Protein AF-0000000079484636 (afdb_homodimer)

Radius of gyration: 36.89 Å; Cα contacts (8 Å, |Δi|>4): 1112; chains: 2; bounding box: 140×93×103 Å

Secondary structure (DSSP, 8-state):
--GGGGSGGGS---HHHHHHHHHHHHHHHHHHHHHHHHHHHSTTGGGSS-----SS----SS---BPPP--EEEE--TTSSHHHHHHHHHHHHHHTT--B---SSTTEESSSSPP-GGGS-GGG--TT--SEE-SEE---HHHHHHHS-TTPEEEEEE--HHHHHHHHHHHTTHHHHHTS-HHHHHT-HHHHHHHHHS-BTTTB-SSHHHHHTT--GGG--HHHHHHHHHHHHHH-SEEEEGGGHHHHHHHHHHHHT--GGGG--PPTT-BSS--PPPHHHHHHHHHHTHHHHHHHHHHHHHHHHHHHHH-HHHHHHHHHHHHHHHHHHHHHHEEEEE--SSTTT--S-TTB-EEEEPGGGSPPHHHHGGGS-----------------------------------------THHHHHHHHHHHHHHHHHHHH--HHHHHHHHHHHHHHHHHHHHH-/--GGGGSGGGS-S-HHHHHHHHHHHHHHHHHHHHHHHHHHH---GGGSS-----SS----SS---BPPP--EEEE--TTSSHHHHHHHHHHHHHHTT--B---SSTTEESSSSPP-GGGS-GGG--TT---EE-SEE---HHHHHHHS-TTPEEEEEE--HHHHHHHHHHHTTHHHHHSS-HHHHHT-HHHHHHHHHS-BTTTB-SSHHHHHTT--GGG--HHHHHHHHHHHHHH-SEEEEGGGHHHHHHHHHHHHT--GGGG----TT-BSS--PPPHHHHHHHHHHTHHHHHHHHHHHHHHHHHHHHH-HHHHHHHHHHHHHHHHHHHHHHEEEEE--SSTTT--S-TTB-EEEEPGGGSPPHHHHHTTTT----------------------------------------THHHHHHHHHHHHHHHHHHHH--HHHHHHHHHHHHHHHHHHHHH-

InterPro domains:
  IPR009729 Galactose-3-O-sulfotransferase [PF06990] (18-336)
  IPR009729 Galactose-3-O-sulfotransferase [PTHR14647] (34-389)
  IPR027417 P-loop containing nucleoside triphosphate hydrolase [G3DSA:3.40.50.300] (69-324)
  IPR027417 P-loop containing nucleoside triphosphate hydrolase [SSF52540] (65-221)

Sequence (916 aa):
MSPFMLKTLLCRWNVTTLAVLACLVLISVLHLQQMHYASYLAKPIWYQQQKWDINRTTFRSGEQCCQPVNNIFLLKTHKCASSTIQNIIMRYGDRRNLSFVLPKEGNYLGHPKLFSKTLLPVELVPAFGFNVLAHHTRFDASAIKEVMPPDTAFITILRDPAELFNSMYAYFGLQNYTGATLQQFANDPDRQSFLQSNRYEQRFGPNQMFFDLGYDASRMNESAITEAIERVDREFDLVLITEYFNESLVLLKNLFCWDSQDIMYFKHNKRKADDRISRDVRKRLLRYNSADARLYAHFKAKLQTLIDAFGRDRMQEEVANLRLWKRLIYAHCVERMGESKQPETRAYSKHVFSIVLRPDVQLSAATAAAVTSTTQTQPTSRRNGSPNDKKAMTMITSATTKTTTTTTTTTTTTTRTTTTSTQAEENRLCADMARAELPYTERLRAKQRFLARSAQMLMSPFMLKTLLCRWNVTTLAVLACLVLISVLHLQQMHYASYLAKPIWYQQQKWDINRTTFRSGEQCCQPVNNIFLLKTHKCASSTIQNIIMRYGDRRNLSFVLPKEGNYLGHPKLFSKTLLPVELVPAFGFNVLAHHTRFDASAIKEVMPPDTAFITILRDPAELFNSMYAYFGLQNYTGATLQQFANDPDRQSFLQSNRYEQRFGPNQMFFDLGYDASRMNESAITEAIERVDREFDLVLITEYFNESLVLLKNLFCWDSQDIMYFKHNKRKADDRISRDVRKRLLRYNSADARLYAHFKAKLQTLIDAFGRDRMQEEVANLRLWKRLIYAHCVERMGESKQPETRAYSKHVFSIVLRPDVQLSAATAAAVTSTTQTQPTSRRNGSPNDKKAMTMITSATTKTTTTTTTTTTTTTRTTTTSTQAEENRLCADMARAELPYTERLRAKQRFLARSAQML

Nearest PDB structures (foldseek):
  2gwh-assembly1_B  TM=4.441E-01  e=2.447E-02  Homo sapiens
  2gwh-assembly1_A  TM=3.587E-01  e=4.948E-02  Homo sapiens
  8wdf-assembly1_A  TM=1.737E-01  e=1.764E+00  Pseudomonas aeruginosa PAO1
  2gwh-assembly1_B  TM=4.457E-01  e=3.271E-02  Homo sapiens
  2gwh-assembly1_A  TM=3.624E-01  e=7.001E-02  Homo sapiens

Structure (mmCIF, N/CA/C/O backbone):
data_AF-0000000079484636-model_v1
#
loop_
_entity.id
_entity.type
_entity.pdbx_description
1 polymer 'Galactosylceramide sulfotransferase'
#
loop_
_atom_site.group_PDB
_atom_site.id
_atom_site.type_symbol
_atom_site.label_atom_id
_atom_site.label_alt_id
_atom_site.label_comp_id
_atom_site.label_asym_id
_atom_site.label_entity_id
_atom_site.label_seq_id
_atom_site.pdbx_PDB_ins_code
_atom_site.Cartn_x
_atom_site.Cartn_y
_atom_site.Cartn_z
_atom_site.occupancy
_atom_site.B_iso_or_equiv
_atom_site.auth_seq_id
_atom_site.auth_comp_id
_atom_site.auth_asym_id
_atom_site.auth_atom_id
_atom_site.pdbx_PDB_model_num
ATOM 1 N N . MET A 1 1 ? 73.5 19.391 -1.174 1 26.38 1 MET A N 1
ATOM 2 C CA . MET A 1 1 ? 73.188 20.516 -2.064 1 26.38 1 MET A CA 1
ATOM 3 C C . MET A 1 1 ? 72.875 21.766 -1.266 1 26.38 1 MET A C 1
ATOM 5 O O . MET A 1 1 ? 72.062 21.734 -0.366 1 26.38 1 MET A O 1
ATOM 9 N N . SER A 1 2 ? 73.75 22.859 -1.207 1 36.03 2 SER A N 1
ATOM 10 C CA . SER A 1 2 ? 74 23.859 -0.187 1 36.03 2 SER A CA 1
ATOM 11 C C . SER A 1 2 ? 72.938 24.938 -0.161 1 36.03 2 SER A C 1
ATOM 13 O O . SER A 1 2 ? 72.312 25.203 -1.175 1 36.03 2 SER A O 1
ATOM 15 N N . PRO A 1 3 ? 72.375 25.469 0.99 1 41.78 3 PRO A N 1
ATOM 16 C CA . PRO A 1 3 ? 71.25 26.359 1.354 1 41.78 3 PRO A CA 1
ATOM 17 C C . PRO A 1 3 ? 71.312 27.703 0.619 1 41.78 3 PRO A C 1
ATOM 19 O O . PRO A 1 3 ? 70.438 28.516 0.757 1 41.78 3 PRO A O 1
ATOM 22 N N . PHE A 1 4 ? 72.5 28.141 -0.008 1 39.59 4 PHE A N 1
ATOM 23 C CA . PHE A 1 4 ? 72.812 29.5 -0.436 1 39.59 4 PHE A CA 1
ATOM 24 C C . PHE A 1 4 ? 72 29.859 -1.702 1 39.59 4 PHE A C 1
ATOM 26 O O . PHE A 1 4 ? 71.812 31.031 -2.01 1 39.59 4 PHE A O 1
ATOM 33 N N . MET A 1 5 ? 71.688 28.891 -2.664 1 33.34 5 MET A N 1
ATOM 34 C CA . MET A 1 5 ? 71.25 29.234 -4.031 1 33.34 5 MET A CA 1
ATOM 35 C C . MET A 1 5 ? 69.812 29.703 -4.078 1 33.34 5 MET A C 1
ATOM 37 O O . MET A 1 5 ? 69.312 29.984 -5.152 1 33.34 5 MET A O 1
ATOM 41 N N . LEU A 1 6 ? 68.938 29.453 -3.002 1 31.83 6 LEU A N 1
ATOM 42 C CA . LEU A 1 6 ? 67.5 29.625 -3.09 1 31.83 6 LEU A CA 1
ATOM 43 C C . LEU A 1 6 ? 67.125 31.094 -2.986 1 31.83 6 LEU A C 1
ATOM 45 O O . LEU A 1 6 ? 66.062 31.5 -3.492 1 31.83 6 LEU A O 1
ATOM 49 N N . LYS A 1 7 ? 67.938 31.969 -2.398 1 38.72 7 LYS A N 1
ATOM 50 C CA . LYS A 1 7 ? 67.625 33.344 -2.035 1 38.72 7 LYS A CA 1
ATOM 51 C C . LYS A 1 7 ? 67.5 34.219 -3.271 1 38.72 7 LYS A C 1
ATOM 53 O O . LYS A 1 7 ? 66.688 35.188 -3.295 1 38.72 7 LYS A O 1
ATOM 58 N N . THR A 1 8 ? 68.438 34 -4.254 1 35.09 8 THR A N 1
ATOM 59 C CA . THR A 1 8 ? 68.562 35.062 -5.266 1 35.09 8 THR A CA 1
ATOM 60 C C . THR A 1 8 ? 67.375 35.094 -6.207 1 35.09 8 THR A C 1
ATOM 62 O O . THR A 1 8 ? 67.188 36.062 -6.945 1 35.09 8 THR A O 1
ATOM 65 N N . LEU A 1 9 ? 66.688 33.938 -6.434 1 32.28 9 LEU A N 1
ATOM 66 C CA . LEU A 1 9 ? 65.75 33.938 -7.512 1 32.28 9 LEU A CA 1
ATOM 67 C C . LEU A 1 9 ? 64.5 34.688 -7.098 1 32.28 9 LEU A C 1
ATOM 69 O O . LEU A 1 9 ? 63.625 35 -7.941 1 32.28 9 LEU A O 1
ATOM 73 N N . LEU A 1 10 ? 64.25 34.938 -5.766 1 35.38 10 LEU A N 1
ATOM 74 C CA . LEU A 1 10 ? 63 35.5 -5.309 1 35.38 10 LEU A CA 1
ATOM 75 C C . LEU A 1 10 ? 62.938 37 -5.566 1 35.38 10 LEU A C 1
ATOM 77 O O . LEU A 1 10 ? 61.969 37.688 -5.246 1 35.38 10 LEU A O 1
ATOM 81 N N . CYS A 1 11 ? 64.125 37.625 -5.766 1 35.84 11 CYS A N 1
ATOM 82 C CA . CYS A 1 11 ? 64.188 39.062 -5.695 1 35.84 11 CYS A CA 1
ATOM 83 C C . CYS A 1 11 ? 63.312 39.688 -6.793 1 35.84 11 CYS A C 1
ATOM 85 O O . CYS A 1 11 ? 62.938 40.875 -6.703 1 35.84 11 CYS A O 1
ATOM 87 N N . ARG A 1 12 ? 63.562 39.281 -8.086 1 37.47 12 ARG A N 1
ATOM 88 C CA . ARG A 1 12 ? 63.219 40.25 -9.109 1 37.47 12 ARG A CA 1
ATOM 89 C C . ARG A 1 12 ? 61.688 40.281 -9.336 1 37.47 12 ARG A C 1
ATOM 91 O O . ARG A 1 12 ? 61.219 40.875 -10.312 1 37.47 12 ARG A O 1
ATOM 98 N N . TRP A 1 13 ? 60.938 39.375 -8.703 1 39.25 13 TRP A N 1
ATOM 99 C CA . TRP A 1 13 ? 59.562 39.406 -9.195 1 39.25 13 TRP A CA 1
ATOM 100 C C . TRP A 1 13 ? 58.844 40.688 -8.742 1 39.25 13 TRP A C 1
ATOM 102 O O . TRP A 1 13 ? 58.906 41.031 -7.559 1 39.25 13 TRP A O 1
ATOM 112 N N . ASN A 1 14 ? 58.875 41.719 -9.695 1 42.75 14 ASN A N 1
ATOM 113 C CA . ASN A 1 14 ? 58.312 43.062 -9.516 1 42.75 14 ASN A CA 1
ATOM 114 C C . ASN A 1 14 ? 56.875 42.969 -8.992 1 42.75 14 ASN A C 1
ATOM 116 O O . ASN A 1 14 ? 56.188 42 -9.234 1 42.75 14 ASN A O 1
ATOM 120 N N . VAL A 1 15 ? 56.625 43.781 -7.965 1 52.28 15 VAL A N 1
ATOM 121 C CA . VAL A 1 15 ? 55.406 43.938 -7.168 1 52.28 15 VAL A CA 1
ATOM 122 C C . VAL A 1 15 ? 54.188 44.062 -8.086 1 52.28 15 VAL A C 1
ATOM 124 O O . VAL A 1 15 ? 53.125 43.531 -7.777 1 52.28 15 VAL A O 1
ATOM 127 N N . THR A 1 16 ? 54.5 44.625 -9.281 1 55.19 16 THR A N 1
ATOM 128 C CA . THR A 1 16 ? 53.375 44.875 -10.18 1 55.19 16 THR A CA 1
ATOM 129 C C . THR A 1 16 ? 52.906 43.594 -10.844 1 55.19 16 THR A C 1
ATOM 131 O O . THR A 1 16 ? 51.688 43.375 -11.023 1 55.19 16 THR A O 1
ATOM 134 N N . THR A 1 17 ? 53.938 42.75 -11.227 1 53.06 17 THR A N 1
ATOM 135 C CA . THR A 1 17 ? 53.594 41.469 -11.844 1 53.06 17 THR A CA 1
ATOM 136 C C . THR A 1 17 ? 52.906 40.562 -10.844 1 53.06 17 THR A C 1
ATOM 138 O O . THR A 1 17 ? 51.969 39.812 -11.203 1 53.06 17 THR A O 1
ATOM 141 N N . LEU A 1 18 ? 53.312 40.719 -9.586 1 53.97 18 LEU A N 1
ATOM 142 C CA . LEU A 1 18 ? 52.656 39.906 -8.562 1 53.97 18 LEU A CA 1
ATOM 143 C C . LEU A 1 18 ? 51.219 40.406 -8.328 1 53.97 18 LEU A C 1
ATOM 145 O O . LEU A 1 18 ? 50.312 39.594 -8.109 1 53.97 18 LEU A O 1
ATOM 149 N N . ALA A 1 19 ? 51.031 41.719 -8.516 1 58.78 19 ALA A N 1
ATOM 150 C CA . ALA A 1 19 ? 49.688 42.25 -8.328 1 58.78 19 ALA A CA 1
ATOM 151 C C . ALA A 1 19 ? 48.781 41.875 -9.477 1 58.78 19 ALA A C 1
ATOM 153 O O . ALA A 1 19 ? 47.625 41.5 -9.25 1 58.78 19 ALA A O 1
ATOM 154 N N . VAL A 1 20 ? 49.312 41.781 -10.68 1 58.03 20 VAL A N 1
ATOM 155 C CA . VAL A 1 20 ? 48.5 41.375 -11.836 1 58.03 20 VAL A CA 1
ATOM 156 C C . VAL A 1 20 ? 48.219 39.875 -11.75 1 58.03 20 VAL A C 1
ATOM 158 O O . VAL A 1 20 ? 47.062 39.469 -12.016 1 58.03 20 VAL A O 1
ATOM 161 N N . LEU A 1 21 ? 49.219 39.156 -11.242 1 55.84 21 LEU A N 1
ATOM 162 C CA . LEU A 1 21 ? 48.969 37.719 -11.102 1 55.84 21 LEU A CA 1
ATOM 163 C C . LEU A 1 21 ? 47.969 37.438 -9.992 1 55.84 21 LEU A C 1
ATOM 165 O O . LEU A 1 21 ? 47.094 36.594 -10.141 1 55.84 21 LEU A O 1
ATOM 169 N N . ALA A 1 22 ? 48.062 38.312 -8.938 1 57.66 22 ALA A N 1
ATOM 170 C CA . ALA A 1 22 ? 47.094 38.156 -7.863 1 57.66 22 ALA A CA 1
ATOM 171 C C . ALA A 1 22 ? 45.688 38.531 -8.344 1 57.66 22 ALA A C 1
ATOM 173 O O . ALA A 1 22 ? 44.719 37.875 -8.023 1 57.66 22 ALA A O 1
ATOM 174 N N . CYS A 1 23 ? 45.625 39.531 -9.219 1 58.97 23 CYS A N 1
ATOM 175 C CA . CYS A 1 23 ? 44.312 39.938 -9.766 1 58.97 23 CYS A CA 1
ATOM 176 C C . CYS A 1 23 ? 43.812 38.906 -10.742 1 58.97 23 CYS A C 1
ATOM 178 O O . CYS A 1 23 ? 42.594 38.594 -10.75 1 58.97 23 CYS A O 1
ATOM 180 N N . LEU A 1 24 ? 44.688 38.281 -11.5 1 55.72 24 LEU A N 1
ATOM 181 C CA . LEU A 1 24 ? 44.219 37.219 -12.422 1 55.72 24 LEU A CA 1
ATOM 182 C C . LEU A 1 24 ? 43.812 35.969 -11.656 1 55.72 24 LEU A C 1
ATOM 184 O O . LEU A 1 24 ? 42.844 35.312 -12.023 1 55.72 24 LEU A O 1
ATOM 188 N N . VAL A 1 25 ? 44.531 35.719 -10.555 1 55.81 25 VAL A N 1
ATOM 189 C CA . VAL A 1 25 ? 44.094 34.562 -9.734 1 55.81 25 VAL A CA 1
ATOM 190 C C . VAL A 1 25 ? 42.781 34.906 -9.047 1 55.81 25 VAL A C 1
ATOM 192 O O . VAL A 1 25 ? 41.875 34.062 -8.992 1 55.81 25 VAL A O 1
ATOM 195 N N . LEU A 1 26 ? 42.625 36.188 -8.664 1 55.22 26 LEU A N 1
ATOM 196 C CA . LEU A 1 26 ? 41.344 36.562 -8.047 1 55.22 26 LEU A CA 1
ATOM 197 C C . LEU A 1 26 ? 40.219 36.531 -9.062 1 55.22 26 LEU A C 1
ATOM 199 O O . LEU A 1 26 ? 39.125 36.031 -8.758 1 55.22 26 LEU A O 1
ATOM 203 N N . ILE A 1 27 ? 40.469 36.938 -10.305 1 53.12 27 ILE A N 1
ATOM 204 C CA . ILE A 1 27 ? 39.438 36.875 -11.344 1 53.12 27 ILE A CA 1
ATOM 205 C C . ILE A 1 27 ? 39.156 35.406 -11.695 1 53.12 27 ILE A C 1
ATOM 207 O O . ILE A 1 27 ? 38 35 -11.867 1 53.12 27 ILE A O 1
ATOM 211 N N . SER A 1 28 ? 40.188 34.562 -11.742 1 50.97 28 SER A N 1
ATOM 212 C CA . SER A 1 28 ? 39.969 33.125 -12.016 1 50.97 28 SER A CA 1
ATOM 213 C C . SER A 1 28 ? 39.25 32.469 -10.867 1 50.97 28 SER A C 1
ATOM 215 O O . SER A 1 28 ? 38.375 31.609 -11.086 1 50.97 28 SER A O 1
ATOM 217 N N . VAL A 1 29 ? 39.562 32.812 -9.648 1 50.16 29 VAL A N 1
ATOM 218 C CA . VAL A 1 29 ? 38.844 32.25 -8.516 1 50.16 29 VAL A CA 1
ATOM 219 C C . VAL A 1 29 ? 37.406 32.781 -8.5 1 50.16 29 VAL A C 1
ATOM 221 O O . VAL A 1 29 ? 36.469 32.031 -8.258 1 50.16 29 VAL A O 1
ATOM 224 N N . LEU A 1 30 ? 37.219 34.062 -8.883 1 48.72 30 LEU A N 1
ATOM 225 C CA . LEU A 1 30 ? 35.875 34.594 -8.977 1 48.72 30 LEU A CA 1
ATOM 226 C C . LEU A 1 30 ? 35.125 33.969 -10.148 1 48.72 30 LEU A C 1
ATOM 228 O O . LEU A 1 30 ? 33.938 33.688 -10.055 1 48.72 30 LEU A O 1
ATOM 232 N N . HIS A 1 31 ? 35.781 33.75 -11.289 1 46.56 31 HIS A N 1
ATOM 233 C CA . HIS A 1 31 ? 35.156 33.062 -12.406 1 46.56 31 HIS A CA 1
ATOM 234 C C . HIS A 1 31 ? 34.906 31.594 -12.07 1 46.56 31 HIS A C 1
ATOM 236 O O . HIS A 1 31 ? 33.844 31.031 -12.438 1 46.56 31 HIS A O 1
ATOM 242 N N . LEU A 1 32 ? 35.844 30.891 -11.469 1 43.22 32 LEU A N 1
ATOM 243 C CA . LEU A 1 32 ? 35.594 29.516 -11.031 1 43.22 32 LEU A CA 1
ATOM 244 C C . LEU A 1 32 ? 34.5 29.484 -9.969 1 43.22 32 LEU A C 1
ATOM 246 O O . LEU A 1 32 ? 33.656 28.594 -9.953 1 43.22 32 LEU A O 1
ATOM 250 N N . GLN A 1 33 ? 34.438 30.469 -9.039 1 38.97 33 GLN A N 1
ATOM 251 C CA . GLN A 1 33 ? 33.312 30.562 -8.109 1 38.97 33 GLN A CA 1
ATOM 252 C C . GLN A 1 33 ? 32.031 30.922 -8.844 1 38.97 33 GLN A C 1
ATOM 254 O O . GLN A 1 33 ? 30.953 30.406 -8.516 1 38.97 33 GLN A O 1
ATOM 259 N N . GLN A 1 34 ? 32.031 31.766 -9.852 1 37.62 34 GLN A N 1
ATOM 260 C CA . GLN A 1 34 ? 30.812 32.031 -10.633 1 37.62 34 GLN A CA 1
ATOM 261 C C . GLN A 1 34 ? 30.438 30.844 -11.5 1 37.62 34 GLN A C 1
ATOM 263 O O . GLN A 1 34 ? 29.25 30.547 -11.664 1 37.62 34 GLN A O 1
ATOM 268 N N . MET A 1 35 ? 31.359 30.141 -12.18 1 37 35 MET A N 1
ATOM 269 C CA . MET A 1 35 ? 31 28.922 -12.891 1 37 35 MET A CA 1
ATOM 270 C C . MET A 1 35 ? 30.531 27.844 -11.93 1 37 35 MET A C 1
ATOM 272 O O . MET A 1 35 ? 29.688 27.016 -12.281 1 37 35 MET A O 1
ATOM 276 N N . HIS A 1 36 ? 31.141 27.656 -10.75 1 32.06 36 HIS A N 1
ATOM 277 C CA . HIS A 1 36 ? 30.562 26.781 -9.742 1 32.06 36 HIS A CA 1
ATOM 278 C C . HIS A 1 36 ? 29.203 27.281 -9.281 1 32.06 36 HIS A C 1
ATOM 280 O O . HIS A 1 36 ? 28.297 26.484 -9.055 1 32.06 36 HIS A O 1
ATOM 286 N N . TYR A 1 37 ? 29.016 28.641 -9.102 1 29.39 37 TYR A N 1
ATOM 287 C CA . TYR A 1 37 ? 27.672 29.141 -8.812 1 29.39 37 TYR A CA 1
ATOM 288 C C . TYR A 1 37 ? 26.766 29 -10.023 1 29.39 37 TYR A C 1
ATOM 290 O O . TYR A 1 37 ? 25.562 28.703 -9.883 1 29.39 37 TYR A O 1
ATOM 298 N N . ALA A 1 38 ? 27.172 29.266 -11.312 1 29.05 38 ALA A N 1
ATOM 299 C CA . ALA A 1 38 ? 26.312 29.094 -12.477 1 29.05 38 ALA A CA 1
ATOM 300 C C . ALA A 1 38 ? 26.016 27.609 -12.734 1 29.05 38 ALA A C 1
ATOM 302 O O . ALA A 1 38 ? 24.922 27.266 -13.195 1 29.05 38 ALA A O 1
ATOM 303 N N . SER A 1 39 ? 27 26.719 -12.633 1 28.28 39 SER A N 1
ATOM 304 C CA . SER A 1 39 ? 26.641 25.297 -12.773 1 28.28 39 SER A CA 1
ATOM 305 C C . SER A 1 39 ? 25.625 24.875 -11.719 1 28.28 39 SER A C 1
ATOM 307 O O . SER A 1 39 ? 24.984 23.828 -11.844 1 28.28 39 SER A O 1
ATOM 309 N N . TYR A 1 40 ? 25.625 25.453 -10.477 1 27.34 40 TYR A N 1
ATOM 310 C CA . TYR A 1 40 ? 24.547 25.219 -9.531 1 27.34 40 TYR A CA 1
ATOM 311 C C . TYR A 1 40 ? 23.234 25.766 -10.062 1 27.34 40 TYR A C 1
ATOM 313 O O . TYR A 1 40 ? 22.156 25.203 -9.781 1 27.34 40 TYR A O 1
ATOM 321 N N . LEU A 1 41 ? 23.203 26.938 -10.797 1 27.16 41 LEU A N 1
ATOM 322 C CA . LEU A 1 41 ? 21.969 27.469 -11.352 1 27.16 41 LEU A CA 1
ATOM 323 C C . LEU A 1 41 ? 21.578 26.734 -12.625 1 27.16 41 LEU A C 1
ATOM 325 O O . LEU A 1 41 ? 20.484 26.938 -13.164 1 27.16 41 LEU A O 1
ATOM 329 N N . ALA A 1 42 ? 22.5 26.234 -13.445 1 25.36 42 ALA A N 1
ATOM 330 C CA . ALA A 1 42 ? 22.062 25.719 -14.734 1 25.36 42 ALA A CA 1
ATOM 331 C C . ALA A 1 42 ? 21.219 24.453 -14.562 1 25.36 42 ALA A C 1
ATOM 333 O O . ALA A 1 42 ? 20.766 23.875 -15.547 1 25.36 42 ALA A O 1
ATOM 334 N N . LYS A 1 43 ? 21.453 23.719 -13.602 1 27.33 43 LYS A N 1
ATOM 335 C CA . LYS A 1 43 ? 20.672 22.484 -13.797 1 27.33 43 LYS A CA 1
ATOM 336 C C . LYS A 1 43 ? 19.188 22.797 -13.891 1 27.33 43 LYS A C 1
ATOM 338 O O . LYS A 1 43 ? 18.422 22.469 -12.984 1 27.33 43 LYS A O 1
ATOM 343 N N . PRO A 1 44 ? 18.797 24.062 -14.281 1 25.42 44 PRO A N 1
ATOM 344 C CA . PRO A 1 44 ? 17.359 24.391 -14.367 1 25.42 44 PRO A CA 1
ATOM 345 C C . PRO A 1 44 ? 16.625 23.531 -15.398 1 25.42 44 PRO A C 1
ATOM 347 O O . PRO A 1 44 ? 15.406 23.625 -15.531 1 25.42 44 PRO A O 1
ATOM 350 N N . ILE A 1 45 ? 17.344 23.141 -16.516 1 24.55 45 ILE A N 1
ATOM 351 C CA . ILE A 1 45 ? 16.625 23.016 -17.766 1 24.55 45 ILE A CA 1
ATOM 352 C C . ILE A 1 45 ? 15.625 21.859 -17.688 1 24.55 45 ILE A C 1
ATOM 354 O O . ILE A 1 45 ? 14.547 21.906 -18.281 1 24.55 45 ILE A O 1
ATOM 358 N N . TRP A 1 46 ? 16.172 20.766 -17.188 1 24.78 46 TRP A N 1
ATOM 359 C CA . TRP A 1 46 ? 15.305 19.641 -17.531 1 24.78 46 TRP A CA 1
ATOM 360 C C . TRP A 1 46 ? 13.961 19.766 -16.812 1 24.78 46 TRP A C 1
ATOM 362 O O . TRP A 1 46 ? 13.102 18.891 -16.938 1 24.78 46 TRP A O 1
ATOM 372 N N . TYR A 1 47 ? 13.844 20.797 -15.898 1 26.28 47 TYR A N 1
ATOM 373 C CA . TYR A 1 47 ? 12.641 20.969 -15.086 1 26.28 47 TYR A CA 1
ATOM 374 C C . TYR A 1 47 ? 11.469 21.422 -15.945 1 26.28 47 TYR A C 1
ATOM 376 O O . TYR A 1 47 ? 10.359 21.594 -15.445 1 26.28 47 TYR A O 1
ATOM 384 N N . GLN A 1 48 ? 11.781 22.047 -17.094 1 25.36 48 GLN A N 1
ATOM 385 C CA . GLN A 1 48 ? 10.695 22.844 -17.656 1 25.36 48 GLN A CA 1
ATOM 386 C C . GLN A 1 48 ? 9.484 21.969 -17.969 1 25.36 48 GLN A C 1
ATOM 388 O O . GLN A 1 48 ? 8.344 22.391 -17.766 1 25.36 48 GLN A O 1
ATOM 393 N N . GLN A 1 49 ? 9.641 21.031 -18.891 1 24.28 49 GLN A N 1
ATOM 394 C CA . GLN A 1 49 ? 8.461 20.75 -19.703 1 24.28 49 GLN A CA 1
ATOM 395 C C . GLN A 1 49 ? 7.445 19.922 -18.922 1 24.28 49 GLN A C 1
ATOM 397 O O . GLN A 1 49 ? 6.309 19.75 -19.359 1 24.28 49 GLN A O 1
ATOM 402 N N . GLN A 1 50 ? 7.883 19.109 -17.984 1 27.25 50 GLN A N 1
ATOM 403 C CA . GLN A 1 50 ? 6.73 18.266 -17.656 1 27.25 50 GLN A CA 1
ATOM 404 C C . GLN A 1 50 ? 5.715 19.031 -16.828 1 27.25 50 GLN A C 1
ATOM 406 O O . GLN A 1 50 ? 5.883 19.172 -15.609 1 27.25 50 GLN A O 1
ATOM 411 N N . LYS A 1 51 ? 5.25 20.172 -17.25 1 25.8 51 LYS A N 1
ATOM 412 C CA . LYS A 1 51 ? 4.137 20.891 -16.641 1 25.8 51 LYS A CA 1
ATOM 413 C C . LYS A 1 51 ? 3.084 19.922 -16.109 1 25.8 51 LYS A C 1
ATOM 415 O O . LYS A 1 51 ? 2.492 19.156 -16.875 1 25.8 51 LYS A O 1
ATOM 420 N N . TRP A 1 52 ? 3.238 19.594 -14.844 1 28.12 52 TRP A N 1
ATOM 421 C CA . TRP A 1 52 ? 2.098 19.016 -14.133 1 28.12 52 TRP A CA 1
ATOM 422 C C . TRP A 1 52 ? 0.848 19.875 -14.344 1 28.12 52 TRP A C 1
ATOM 424 O O . TRP A 1 52 ? 0.835 21.062 -14.023 1 28.12 52 TRP A O 1
ATOM 434 N N . ASP A 1 53 ? 0.321 19.922 -15.469 1 27.19 53 ASP A N 1
ATOM 435 C CA . ASP A 1 53 ? -1.005 20.531 -15.484 1 27.19 53 ASP A CA 1
ATOM 436 C C . ASP A 1 53 ? -1.811 20.125 -14.25 1 27.19 53 ASP A C 1
ATOM 438 O O . ASP A 1 53 ? -2.598 19.172 -14.305 1 27.19 53 ASP A O 1
ATOM 442 N N . ILE A 1 54 ? -1.238 20.219 -13.102 1 29.55 54 ILE A N 1
ATOM 443 C CA . ILE A 1 54 ? -1.85 19.984 -11.797 1 29.55 54 ILE A CA 1
ATOM 444 C C . ILE A 1 54 ? -3.15 20.766 -11.68 1 29.55 54 ILE A C 1
ATOM 446 O O . ILE A 1 54 ? -3.918 20.578 -10.734 1 29.55 54 ILE A O 1
ATOM 450 N N . ASN A 1 55 ? -3.293 21.969 -12.195 1 27.58 55 ASN A N 1
ATOM 451 C CA . ASN A 1 55 ? -4.465 22.781 -11.867 1 27.58 55 ASN A CA 1
ATOM 452 C C . ASN A 1 55 ? -5.758 22.031 -12.188 1 27.58 55 ASN A C 1
ATOM 454 O O . ASN A 1 55 ? -6.84 22.453 -11.766 1 27.58 55 ASN A O 1
ATOM 458 N N . ARG A 1 56 ? -5.93 21.547 -13.422 1 27.95 56 ARG A N 1
ATOM 459 C CA . ARG A 1 56 ? -7.258 20.969 -13.648 1 27.95 56 ARG A CA 1
ATOM 460 C C . ARG A 1 56 ? -7.445 19.688 -12.844 1 27.95 56 ARG A C 1
ATOM 462 O O . ARG A 1 56 ? -6.848 18.656 -13.156 1 27.95 56 ARG A O 1
ATOM 469 N N . THR A 1 57 ? -7.578 19.703 -11.523 1 30.97 57 THR A N 1
ATOM 470 C CA . THR A 1 57 ? -8.07 18.625 -10.664 1 30.97 57 THR A CA 1
ATOM 471 C C . THR A 1 57 ? -9 17.703 -11.445 1 30.97 57 THR A C 1
ATOM 473 O O . THR A 1 57 ? -10.219 17.812 -11.336 1 30.97 57 THR A O 1
ATOM 476 N N . THR A 1 58 ? -9.07 17.812 -12.664 1 28.53 58 THR A N 1
ATOM 477 C CA . THR A 1 58 ? -9.961 16.797 -13.227 1 28.53 58 THR A CA 1
ATOM 478 C C . THR A 1 58 ? -9.5 15.398 -12.859 1 28.53 58 THR A C 1
ATOM 480 O O . THR A 1 58 ? -8.359 15.023 -13.117 1 28.53 58 THR A O 1
ATOM 483 N N . PHE A 1 59 ? -9.984 14.961 -11.68 1 31.14 59 PHE A N 1
ATOM 484 C CA . PHE A 1 59 ? -9.891 13.516 -11.5 1 31.14 59 PHE A CA 1
ATOM 485 C C . PHE A 1 59 ? -9.977 12.789 -12.836 1 31.14 59 PHE A C 1
ATOM 487 O O . PHE A 1 59 ? -11.008 12.844 -13.508 1 31.14 59 PHE A O 1
ATOM 494 N N . ARG A 1 60 ? -9.125 12.969 -13.734 1 33.72 60 ARG A N 1
ATOM 495 C CA . ARG A 1 60 ? -9.156 12.25 -15.008 1 33.72 60 ARG A CA 1
ATOM 496 C C . ARG A 1 60 ? -9.453 10.766 -14.789 1 33.72 60 ARG A C 1
ATOM 498 O O . ARG A 1 60 ? -8.859 10.125 -13.922 1 33.72 60 ARG A O 1
ATOM 505 N N . SER A 1 61 ? -10.547 10.359 -15.023 1 36.81 61 SER A N 1
ATOM 506 C CA . SER A 1 61 ? -10.938 8.953 -15.078 1 36.81 61 SER A CA 1
ATOM 507 C C . SER A 1 61 ? -9.781 8.078 -15.555 1 36.81 61 SER A C 1
ATOM 509 O O . SER A 1 61 ? -9.781 6.867 -15.344 1 36.81 61 SER A O 1
ATOM 511 N N . GLY A 1 62 ? -9.023 8.516 -16.656 1 38.56 62 GLY A N 1
ATOM 512 C CA . GLY A 1 62 ? -8.07 7.641 -17.312 1 38.56 62 GLY A CA 1
ATOM 513 C C . GLY A 1 62 ? -6.773 7.477 -16.547 1 38.56 62 GLY A C 1
ATOM 514 O O . GLY A 1 62 ? -6.332 8.398 -15.852 1 38.56 62 GLY A O 1
ATOM 515 N N . GLU A 1 63 ? -6.434 6.27 -16.016 1 47.53 63 GLU A N 1
ATOM 516 C CA . GLU A 1 63 ? -5.273 5.828 -15.242 1 47.53 63 GLU A CA 1
ATOM 517 C C . GLU A 1 63 ? -3.988 6.453 -15.773 1 47.53 63 GLU A C 1
ATOM 519 O O . GLU A 1 63 ? -3.537 6.125 -16.875 1 47.53 63 GLU A O 1
ATOM 524 N N . GLN A 1 64 ? -3.791 7.715 -15.711 1 47.22 64 GLN A N 1
ATOM 525 C CA . GLN A 1 64 ? -2.566 8.422 -16.078 1 47.22 64 GLN A CA 1
ATOM 526 C C . GLN A 1 64 ? -1.364 7.848 -15.328 1 47.22 64 GLN A C 1
ATOM 528 O O . GLN A 1 64 ? -1.512 7.293 -14.234 1 47.22 64 GLN A O 1
ATOM 533 N N . CYS A 1 65 ? -0.33 7.617 -16.094 1 62.75 65 CYS A N 1
ATOM 534 C CA . CYS A 1 65 ? 0.983 7.266 -15.562 1 62.75 65 CYS A CA 1
ATOM 535 C C . CYS A 1 65 ? 1.4 8.227 -14.461 1 62.75 65 CYS A C 1
ATOM 537 O O . CYS A 1 65 ? 1.251 9.445 -14.594 1 62.75 65 CYS A O 1
ATOM 539 N N . CYS A 1 66 ? 1.41 7.832 -13.188 1 71.25 66 CYS A N 1
ATOM 540 C CA . CYS A 1 66 ? 1.813 8.781 -12.148 1 71.25 66 CYS A CA 1
ATOM 541 C C . CYS A 1 66 ? 3.148 8.375 -11.531 1 71.25 66 CYS A C 1
ATOM 543 O O . CYS A 1 66 ? 3.559 7.219 -11.633 1 71.25 66 CYS A O 1
ATOM 545 N N . GLN A 1 67 ? 3.928 9.414 -11.281 1 81 67 GLN A N 1
ATOM 546 C CA . GLN A 1 67 ? 5.16 9.266 -10.516 1 81 67 GLN A CA 1
ATOM 547 C C . GLN A 1 67 ? 4.988 9.781 -9.086 1 81 67 GLN A C 1
ATOM 549 O O . GLN A 1 67 ? 4.301 10.781 -8.859 1 81 67 GLN A O 1
ATOM 554 N N . PRO A 1 68 ? 5.613 9.008 -8.234 1 89.94 68 PRO A N 1
ATOM 555 C CA . PRO A 1 68 ? 5.488 9.484 -6.852 1 89.94 68 PRO A CA 1
ATOM 556 C C . PRO A 1 68 ? 5.996 10.914 -6.676 1 89.94 68 PRO A C 1
ATOM 558 O O . PRO A 1 68 ? 7.047 11.266 -7.215 1 89.94 68 PRO A O 1
ATOM 561 N N . VAL A 1 69 ? 5.297 11.664 -5.98 1 93.81 69 VAL A N 1
ATOM 562 C CA . VAL A 1 69 ? 5.676 13.039 -5.668 1 93.81 69 VAL A CA 1
ATOM 563 C C . VAL A 1 69 ? 6.719 13.047 -4.551 1 93.81 69 VAL A C 1
ATOM 565 O O . VAL A 1 69 ? 6.477 12.516 -3.463 1 93.81 69 VAL A O 1
ATOM 568 N N . ASN A 1 70 ? 7.84 13.656 -4.883 1 95.25 70 ASN A N 1
ATOM 569 C CA . ASN A 1 70 ? 8.93 13.688 -3.908 1 95.25 70 ASN A CA 1
ATOM 570 C C . ASN A 1 70 ? 9.18 15.102 -3.391 1 95.25 70 ASN A C 1
ATOM 572 O O . ASN A 1 70 ? 9.734 15.273 -2.305 1 95.25 70 ASN A O 1
ATOM 576 N N . ASN A 1 71 ? 8.891 16.078 -4.195 1 97.62 71 ASN A N 1
ATOM 577 C CA . ASN A 1 71 ? 9.031 17.469 -3.783 1 97.62 71 ASN A CA 1
ATOM 578 C C . ASN A 1 71 ? 7.746 18 -3.158 1 97.62 71 ASN A C 1
ATOM 580 O O . ASN A 1 71 ? 6.723 18.125 -3.838 1 97.62 71 ASN A O 1
ATOM 584 N N . ILE A 1 72 ? 7.828 18.266 -1.86 1 98.75 72 ILE A N 1
ATOM 585 C CA . ILE A 1 72 ? 6.598 18.547 -1.127 1 98.75 72 ILE A CA 1
ATOM 586 C C . ILE A 1 72 ? 6.801 19.766 -0.23 1 98.75 72 ILE A C 1
ATOM 588 O O . ILE A 1 72 ? 7.805 19.859 0.483 1 98.75 72 ILE A O 1
ATOM 592 N N . PHE A 1 73 ? 5.926 20.688 -0.369 1 98.81 73 PHE A N 1
ATOM 593 C CA . PHE A 1 73 ? 5.789 21.734 0.625 1 98.81 73 PHE A CA 1
ATOM 594 C C . PHE A 1 73 ? 4.512 21.547 1.439 1 98.81 73 PHE A C 1
ATOM 596 O O . PHE A 1 73 ? 3.414 21.516 0.884 1 98.81 73 PHE A O 1
ATOM 603 N N . LEU A 1 74 ? 4.656 21.344 2.74 1 98.81 74 LEU A N 1
ATOM 604 C CA . LEU A 1 74 ? 3.555 21.359 3.693 1 98.81 74 LEU A CA 1
ATOM 605 C C . LEU A 1 74 ? 3.547 22.656 4.504 1 98.81 74 LEU A C 1
ATOM 607 O O . LEU A 1 74 ? 4.457 22.891 5.297 1 98.81 74 LEU A O 1
ATOM 611 N N . LEU A 1 75 ? 2.604 23.484 4.258 1 98.88 75 LEU A N 1
ATOM 612 C CA . LEU A 1 75 ? 2.396 24.531 5.262 1 98.88 75 LEU A CA 1
ATOM 613 C C . LEU A 1 75 ? 1.81 23.938 6.543 1 98.88 75 LEU A C 1
ATOM 615 O O . LEU A 1 75 ? 0.634 23.562 6.578 1 98.88 75 LEU A O 1
ATOM 619 N N . LYS A 1 76 ? 2.576 23.844 7.496 1 98.31 76 LYS A N 1
ATOM 620 C CA . LYS A 1 76 ? 2.168 23.234 8.758 1 98.31 76 LYS A CA 1
ATOM 621 C C . LYS A 1 76 ? 1.388 24.234 9.617 1 98.31 76 LYS A C 1
ATOM 623 O O . LYS A 1 76 ? 1.972 24.953 10.438 1 98.31 76 LYS A O 1
ATOM 628 N N . THR A 1 77 ? 0.129 24.125 9.516 1 98.38 77 THR A N 1
ATOM 629 C CA . THR A 1 77 ? -0.735 25.016 10.289 1 98.38 77 THR A CA 1
ATOM 630 C C . THR A 1 77 ? -0.806 24.578 11.75 1 98.38 77 THR A C 1
ATOM 632 O O . THR A 1 77 ? -0.708 23.391 12.047 1 98.38 77 THR A O 1
ATOM 635 N N . HIS A 1 78 ? -0.946 25.531 12.594 1 97.69 78 HIS A N 1
ATOM 636 C CA . HIS A 1 78 ? -0.951 25.234 14.023 1 97.69 78 HIS A CA 1
ATOM 637 C C . HIS A 1 78 ? -2.297 24.672 14.461 1 97.69 78 HIS A C 1
ATOM 639 O O . HIS A 1 78 ? -3.348 25.203 14.102 1 97.69 78 HIS A O 1
ATOM 645 N N . LYS A 1 79 ? -2.219 23.578 15.219 1 96.44 79 LYS A N 1
ATOM 646 C CA . LYS A 1 79 ? -3.346 22.984 15.93 1 96.44 79 LYS A CA 1
ATOM 647 C C . LYS A 1 79 ? -4.395 22.453 14.953 1 96.44 79 LYS A C 1
ATOM 649 O O . LYS A 1 79 ? -5.594 22.531 15.227 1 96.44 79 LYS A O 1
ATOM 654 N N . CYS A 1 80 ? -3.951 22 13.844 1 97.81 80 CYS A N 1
ATOM 655 C CA . CYS A 1 80 ? -4.82 21.438 12.812 1 97.81 80 CYS A CA 1
ATOM 656 C C . CYS A 1 80 ? -4.473 19.969 12.562 1 97.81 80 CYS A C 1
ATOM 658 O O . CYS A 1 80 ? -4.676 19.469 11.453 1 97.81 80 CYS A O 1
ATOM 660 N N . ALA A 1 81 ? -3.887 19.312 13.477 1 95.69 81 ALA A N 1
ATOM 661 C CA . ALA A 1 81 ? -3.42 17.938 13.336 1 95.69 81 ALA A CA 1
ATOM 662 C C . ALA A 1 81 ? -2.279 17.844 12.328 1 95.69 81 ALA A C 1
ATOM 664 O O . ALA A 1 81 ? -2.035 16.781 11.75 1 95.69 81 ALA A O 1
ATOM 665 N N . SER A 1 82 ? -1.591 18.891 12.148 1 97.5 82 SER A N 1
ATOM 666 C CA . SER A 1 82 ? -0.541 18.953 11.133 1 97.5 82 SER A CA 1
ATOM 667 C C . SER A 1 82 ? 0.695 18.172 11.562 1 97.5 82 SER A C 1
ATOM 669 O O . SER A 1 82 ? 1.512 17.781 10.727 1 97.5 82 SER A O 1
ATOM 671 N N . SER A 1 83 ? 0.862 17.938 12.867 1 96.75 83 SER A N 1
ATOM 672 C CA . SER A 1 83 ? 1.994 17.141 13.32 1 96.75 83 SER A CA 1
ATOM 673 C C . SER A 1 83 ? 1.922 15.711 12.781 1 96.75 83 SER A C 1
ATOM 675 O O . SER A 1 83 ? 2.951 15.094 12.5 1 96.75 83 SER A O 1
ATOM 677 N N . THR A 1 84 ? 0.731 15.227 12.672 1 97.75 84 THR A N 1
ATOM 678 C CA . THR A 1 84 ? 0.538 13.898 12.102 1 97.75 84 THR A CA 1
ATOM 679 C C . THR A 1 84 ? 0.924 13.883 10.625 1 97.75 84 THR A C 1
ATOM 681 O O . THR A 1 84 ? 1.638 12.984 10.18 1 97.75 84 THR A O 1
ATOM 684 N N . ILE A 1 85 ? 0.502 14.875 9.891 1 98.56 85 ILE A N 1
ATOM 685 C CA . ILE A 1 85 ? 0.848 14.977 8.477 1 98.56 85 ILE A CA 1
ATOM 686 C C . ILE A 1 85 ? 2.357 15.141 8.32 1 98.56 85 ILE A C 1
ATOM 688 O O . ILE A 1 85 ? 2.965 14.547 7.43 1 98.56 85 ILE A O 1
ATOM 692 N N . GLN A 1 86 ? 2.896 15.938 9.156 1 98.5 86 GLN A N 1
ATOM 693 C CA . GLN A 1 86 ? 4.344 16.141 9.117 1 98.5 86 GLN A CA 1
ATOM 694 C C . GLN A 1 86 ? 5.082 14.812 9.289 1 98.5 86 GLN A C 1
ATOM 696 O O . GLN A 1 86 ? 6.055 14.539 8.578 1 98.5 86 GLN A O 1
ATOM 701 N N . ASN A 1 87 ? 4.664 14.039 10.25 1 98.06 87 ASN A N 1
ATOM 702 C CA . ASN A 1 87 ? 5.293 12.742 10.461 1 98.06 87 ASN A CA 1
ATOM 703 C C . ASN A 1 87 ? 5.223 11.875 9.203 1 98.06 87 ASN A C 1
ATOM 705 O O . ASN A 1 87 ? 6.207 11.234 8.836 1 98.06 87 ASN A O 1
ATOM 709 N N . ILE A 1 88 ? 4.082 11.844 8.594 1 98.44 88 ILE A N 1
ATOM 710 C CA . ILE A 1 88 ? 3.881 11.07 7.371 1 98.44 88 ILE A CA 1
ATOM 711 C C . ILE A 1 88 ? 4.887 11.508 6.309 1 98.44 88 ILE A C 1
ATOM 713 O O . ILE A 1 88 ? 5.57 10.68 5.711 1 98.44 88 ILE A O 1
ATOM 717 N N . ILE A 1 89 ? 5.031 12.812 6.145 1 98.56 89 ILE A N 1
ATOM 718 C CA . ILE A 1 89 ? 5.875 13.375 5.098 1 98.56 89 ILE A CA 1
ATOM 719 C C . ILE A 1 89 ? 7.344 13.156 5.449 1 98.56 89 ILE A C 1
ATOM 721 O O . ILE A 1 89 ? 8.148 12.781 4.586 1 98.56 89 ILE A O 1
ATOM 725 N N . MET A 1 90 ? 7.699 13.367 6.684 1 98.19 90 MET A N 1
ATOM 726 C CA . MET A 1 90 ? 9.078 13.164 7.113 1 98.19 90 MET A CA 1
ATOM 727 C C . MET A 1 90 ? 9.484 11.703 6.969 1 98.19 90 MET A C 1
ATOM 729 O O . MET A 1 90 ? 10.586 11.406 6.508 1 98.19 90 MET A O 1
ATOM 733 N N . ARG A 1 91 ? 8.609 10.836 7.355 1 96.44 91 ARG A N 1
ATOM 734 C CA . ARG A 1 91 ? 8.883 9.406 7.242 1 96.44 91 ARG A CA 1
ATOM 735 C C . ARG A 1 91 ? 9.07 9 5.785 1 96.44 91 ARG A C 1
ATOM 737 O O . ARG A 1 91 ? 9.992 8.242 5.457 1 96.44 91 ARG A O 1
ATOM 744 N N . TYR A 1 92 ? 8.172 9.438 4.977 1 96.94 92 TYR A N 1
ATOM 745 C CA . TYR A 1 92 ? 8.289 9.172 3.547 1 96.94 92 TYR A CA 1
ATOM 746 C C . TYR A 1 92 ? 9.633 9.641 3.01 1 96.94 92 TYR A C 1
ATOM 748 O O . TYR A 1 92 ? 10.344 8.883 2.344 1 96.94 92 TYR A O 1
ATOM 756 N N . GLY A 1 93 ? 10 10.883 3.277 1 96 93 GLY A N 1
ATOM 757 C CA . GLY A 1 93 ? 11.25 11.453 2.799 1 96 93 GLY A CA 1
ATOM 758 C C . GLY A 1 93 ? 12.477 10.766 3.373 1 96 93 GLY A C 1
ATOM 759 O O . GLY A 1 93 ? 13.438 10.5 2.652 1 96 93 GLY A O 1
ATOM 760 N N . ASP A 1 94 ? 12.43 10.5 4.66 1 94.31 94 ASP A N 1
ATOM 761 C CA . ASP A 1 94 ? 13.547 9.867 5.348 1 94.31 94 ASP A CA 1
ATOM 762 C C . ASP A 1 94 ? 13.852 8.492 4.746 1 94.31 94 ASP A C 1
ATOM 764 O O . ASP A 1 94 ? 15.008 8.18 4.473 1 94.31 94 ASP A O 1
ATOM 768 N N . ARG A 1 95 ? 12.844 7.75 4.508 1 88 95 ARG A N 1
ATOM 769 C CA . ARG A 1 95 ? 12.992 6.395 3.986 1 88 95 ARG A CA 1
ATOM 770 C C . ARG A 1 95 ? 13.539 6.41 2.566 1 88 95 ARG A C 1
ATOM 772 O O . ARG A 1 95 ? 14.172 5.441 2.127 1 88 95 ARG A O 1
ATOM 779 N N . ARG A 1 96 ? 13.367 7.496 1.907 1 89.44 96 ARG A N 1
ATOM 780 C CA . ARG A 1 96 ? 13.773 7.582 0.509 1 89.44 96 ARG A CA 1
ATOM 781 C C . ARG A 1 96 ? 14.977 8.5 0.345 1 89.44 96 ARG A C 1
ATOM 783 O O . ARG A 1 96 ? 15.32 8.883 -0.773 1 89.44 96 ARG A O 1
ATOM 790 N N . ASN A 1 97 ? 15.531 8.93 1.421 1 89.25 97 ASN A N 1
ATOM 791 C CA . ASN A 1 97 ? 16.75 9.742 1.462 1 89.25 97 ASN A CA 1
ATOM 792 C C . ASN A 1 97 ? 16.547 11.086 0.756 1 89.25 97 ASN A C 1
ATOM 794 O O . ASN A 1 97 ? 17.438 11.539 0.028 1 89.25 97 ASN A O 1
ATOM 798 N N . LEU A 1 98 ? 15.391 11.617 0.896 1 94.19 98 LEU A N 1
ATOM 799 C CA . LEU A 1 98 ? 15.125 12.961 0.384 1 94.19 98 LEU A CA 1
ATOM 800 C C . LEU A 1 98 ? 15.734 14.023 1.296 1 94.19 98 LEU A C 1
ATOM 802 O O . LEU A 1 98 ? 16 13.758 2.471 1 94.19 98 LEU A O 1
ATOM 806 N N . SER A 1 99 ? 15.945 15.172 0.683 1 95.56 99 SER A N 1
ATOM 807 C CA . SER A 1 99 ? 16.5 16.281 1.452 1 95.56 99 SER A CA 1
ATOM 808 C C . SER A 1 99 ? 15.391 17.172 1.996 1 95.56 99 SER A C 1
ATOM 810 O O . SER A 1 99 ? 14.32 17.297 1.393 1 95.56 99 SER A O 1
ATOM 812 N N . PHE A 1 100 ? 15.719 17.812 3.18 1 97.75 100 PHE A N 1
ATOM 813 C CA . PHE A 1 100 ? 14.719 18.609 3.889 1 97.75 100 PHE A CA 1
ATOM 814 C C . PHE A 1 100 ? 15.219 20.031 4.133 1 97.75 100 PHE A C 1
ATOM 816 O O . PHE A 1 100 ? 16.406 20.234 4.371 1 97.75 100 PHE A O 1
ATOM 823 N N . VAL A 1 101 ? 14.328 20.953 3.99 1 97.25 101 VAL A N 1
ATOM 824 C CA . VAL A 1 101 ? 14.57 22.266 4.582 1 97.25 101 VAL A CA 1
ATOM 825 C C . VAL A 1 101 ? 14.367 22.203 6.094 1 97.25 101 VAL A C 1
ATOM 827 O O . VAL A 1 101 ? 13.25 21.984 6.57 1 97.25 101 VAL A O 1
ATOM 830 N N . LEU A 1 102 ? 15.406 22.391 6.84 1 97.25 102 LEU A N 1
ATOM 831 C CA . LEU A 1 102 ? 15.359 22.219 8.289 1 97.25 102 LEU A CA 1
ATOM 832 C C . LEU A 1 102 ? 15.828 23.469 9.008 1 97.25 102 LEU A C 1
ATOM 834 O O . LEU A 1 102 ? 16.766 24.141 8.555 1 97.25 102 LEU A O 1
ATOM 838 N N . PRO A 1 103 ? 15.148 23.781 10.133 1 96.12 103 PRO A N 1
ATOM 839 C CA . PRO A 1 103 ? 15.664 24.875 10.961 1 96.12 103 PRO A CA 1
ATOM 840 C C . PRO A 1 103 ? 16.953 24.5 11.688 1 96.12 103 PRO A C 1
ATOM 842 O O . PRO A 1 103 ? 17.234 23.312 11.898 1 96.12 103 PRO A O 1
ATOM 845 N N . LYS A 1 104 ? 17.672 25.531 12.086 1 92.56 104 LYS A N 1
ATOM 846 C CA . LYS A 1 104 ? 18.906 25.312 12.82 1 92.56 104 LYS A CA 1
ATOM 847 C C . LYS A 1 104 ? 18.625 24.625 14.156 1 92.56 104 LYS A C 1
ATOM 849 O O . LYS A 1 104 ? 19.375 23.734 14.578 1 92.56 104 LYS A O 1
ATOM 854 N N . GLU A 1 105 ? 17.625 25.109 14.766 1 93.12 105 GLU A N 1
ATOM 855 C CA . GLU A 1 105 ? 17.156 24.531 16.031 1 93.12 105 GLU A CA 1
ATOM 856 C C . GLU A 1 105 ? 15.633 24.562 16.109 1 93.12 105 GLU A C 1
ATOM 858 O O . GLU A 1 105 ? 14.977 25.344 15.422 1 93.12 105 GLU A O 1
ATOM 863 N N . GLY A 1 106 ? 15.156 23.578 16.844 1 93.5 106 GLY A N 1
ATOM 864 C CA . GLY A 1 106 ? 13.711 23.547 17.047 1 93.5 106 GLY A CA 1
ATOM 865 C C . GLY A 1 106 ? 12.953 23.141 15.789 1 93.5 106 GLY A C 1
ATOM 866 O O . GLY A 1 106 ? 13.43 22.312 15.008 1 93.5 106 GLY A O 1
ATOM 867 N N . ASN A 1 107 ? 11.695 23.641 15.688 1 93.12 107 ASN A N 1
ATOM 868 C CA . ASN A 1 107 ? 10.812 23.188 14.625 1 93.12 107 ASN A CA 1
ATOM 869 C C . ASN A 1 107 ? 10.242 24.359 13.828 1 93.12 107 ASN A C 1
ATOM 871 O O . ASN A 1 107 ? 9.25 24.203 13.117 1 93.12 107 ASN A O 1
ATOM 875 N N . TYR A 1 108 ? 10.938 25.547 13.891 1 96 108 TYR A N 1
ATOM 876 C CA . TYR A 1 108 ? 10.383 26.734 13.242 1 96 108 TYR A CA 1
ATOM 877 C C . TYR A 1 108 ? 11.367 27.312 12.234 1 96 108 TYR A C 1
ATOM 879 O O . TYR A 1 108 ? 12.57 27.391 12.5 1 96 108 TYR A O 1
ATOM 887 N N . LEU A 1 109 ? 10.922 27.594 11.133 1 96.06 109 LEU A N 1
ATOM 888 C CA . LEU A 1 109 ? 11.586 28.422 10.125 1 96.06 109 LEU A CA 1
ATOM 889 C C . LEU A 1 109 ? 10.914 29.781 9.992 1 96.06 109 LEU A C 1
ATOM 891 O O . LEU A 1 109 ? 10.094 29.984 9.094 1 96.06 109 LEU A O 1
ATOM 895 N N . GLY A 1 110 ? 11.367 30.594 10.859 1 92.69 110 GLY A N 1
ATOM 896 C CA . GLY A 1 110 ? 10.633 31.844 10.992 1 92.69 110 GLY A CA 1
ATOM 897 C C . GLY A 1 110 ? 9.43 31.734 11.906 1 92.69 110 GLY A C 1
ATOM 898 O O . GLY A 1 110 ? 9.508 31.125 12.977 1 92.69 110 GLY A O 1
ATOM 899 N N . HIS A 1 111 ? 8.43 32.594 11.727 1 93.19 111 HIS A N 1
ATOM 900 C CA . HIS A 1 111 ? 7.195 32.656 12.508 1 93.19 111 HIS A CA 1
ATOM 901 C C . HIS A 1 111 ? 7.418 33.406 13.82 1 93.19 111 HIS A C 1
ATOM 903 O O . HIS A 1 111 ? 7.922 32.812 14.789 1 93.19 111 HIS A O 1
ATOM 909 N N . PRO A 1 112 ? 6.973 34.656 13.898 1 95.06 112 PRO A N 1
ATOM 910 C CA . PRO A 1 112 ? 5.879 35.25 13.117 1 95.06 112 PRO A CA 1
ATOM 911 C C . PRO A 1 112 ? 6.352 35.844 11.797 1 95.06 112 PRO A C 1
ATOM 913 O O . PRO A 1 112 ? 5.531 36.219 10.961 1 95.06 112 PRO A O 1
ATOM 916 N N . LYS A 1 113 ? 7.645 35.906 11.609 1 95.19 113 LYS A N 1
ATOM 917 C CA . LYS A 1 113 ? 8.141 36.438 10.344 1 95.19 113 LYS A CA 1
ATOM 918 C C . LYS A 1 113 ? 7.832 35.469 9.195 1 95.19 113 LYS A C 1
ATOM 920 O O . LYS A 1 113 ? 7.812 34.25 9.375 1 95.19 113 LYS A O 1
ATOM 925 N N . LEU A 1 114 ? 7.609 36.094 8.055 1 97.38 114 LEU A N 1
ATOM 926 C CA . LEU A 1 114 ? 7.383 35.312 6.848 1 97.38 114 LEU A CA 1
ATOM 927 C C . LEU A 1 114 ? 8.625 34.469 6.5 1 97.38 114 LEU A C 1
ATOM 929 O O . LEU A 1 114 ? 9.742 34.875 6.84 1 97.38 114 LEU A O 1
ATOM 933 N N . PHE A 1 115 ? 8.383 33.344 5.828 1 97.56 115 PHE A N 1
ATOM 934 C CA . PHE A 1 115 ? 9.477 32.5 5.367 1 97.56 115 PHE A CA 1
ATOM 935 C C . PHE A 1 115 ? 10.398 33.281 4.43 1 97.56 115 PHE A C 1
ATOM 937 O O . PHE A 1 115 ? 9.93 34.094 3.623 1 97.56 115 PHE A O 1
ATOM 944 N N . SER A 1 116 ? 11.664 33.062 4.582 1 96.06 116 SER A N 1
ATOM 945 C CA . SER A 1 116 ? 12.703 33.562 3.688 1 96.06 116 SER A CA 1
ATOM 946 C C . SER A 1 116 ? 13.883 32.594 3.598 1 96.06 116 SER A C 1
ATOM 948 O O . SER A 1 116 ? 14.18 31.891 4.555 1 96.06 116 SER A O 1
ATOM 950 N N . LYS A 1 117 ? 14.508 32.625 2.459 1 93.44 117 LYS A N 1
ATOM 951 C CA . LYS A 1 117 ? 15.664 31.766 2.254 1 93.44 117 LYS A CA 1
ATOM 952 C C . LYS A 1 117 ? 16.781 32.094 3.236 1 93.44 117 LYS A C 1
ATOM 954 O O . LYS A 1 117 ? 17.656 31.266 3.504 1 93.44 117 LYS A O 1
ATOM 959 N N . THR A 1 118 ? 16.766 33.312 3.76 1 93.19 118 THR A N 1
ATOM 960 C CA . THR A 1 118 ? 17.812 33.719 4.676 1 93.19 118 THR A CA 1
ATOM 961 C C . THR A 1 118 ? 17.703 33 6.012 1 93.19 118 THR A C 1
ATOM 963 O O . THR A 1 118 ? 18.625 33.031 6.82 1 93.19 118 THR A O 1
ATOM 966 N N . LEU A 1 119 ? 16.594 32.312 6.23 1 92.94 119 LEU A N 1
ATOM 967 C CA . LEU A 1 119 ? 16.375 31.578 7.473 1 92.94 119 LEU A CA 1
ATOM 968 C C . LEU A 1 119 ? 17.078 30.219 7.441 1 92.94 119 LEU A C 1
ATOM 970 O O . LEU A 1 119 ? 17.172 29.547 8.469 1 92.94 119 LEU A O 1
ATOM 974 N N . LEU A 1 120 ? 17.562 29.812 6.375 1 92.94 120 LEU A N 1
ATOM 975 C CA . LEU A 1 120 ? 18.125 28.484 6.211 1 92.94 120 LEU A CA 1
ATOM 976 C C . LEU A 1 120 ? 19.562 28.438 6.719 1 92.94 120 LEU A C 1
ATOM 978 O O . LEU A 1 120 ? 20.391 29.281 6.348 1 92.94 120 LEU A O 1
ATOM 982 N N . PRO A 1 121 ? 19.812 27.484 7.535 1 91.38 121 PRO A N 1
ATOM 983 C CA . PRO A 1 121 ? 21.219 27.312 7.914 1 91.38 121 PRO A CA 1
ATOM 984 C C . PRO A 1 121 ? 22.078 26.781 6.766 1 91.38 121 PRO A C 1
ATOM 986 O O . PRO A 1 121 ? 21.797 25.719 6.219 1 91.38 121 PRO A O 1
ATOM 989 N N . VAL A 1 122 ? 23.156 27.359 6.555 1 86.12 122 VAL A N 1
ATOM 990 C CA . VAL A 1 122 ? 24 27.078 5.406 1 86.12 122 VAL A CA 1
ATOM 991 C C . VAL A 1 122 ? 24.547 25.656 5.516 1 86.12 122 VAL A C 1
ATOM 993 O O . VAL A 1 122 ? 24.734 24.969 4.504 1 86.12 122 VAL A O 1
ATOM 996 N N . GLU A 1 123 ? 24.766 25.203 6.664 1 86.69 123 GLU A N 1
ATOM 997 C CA . GLU A 1 123 ? 25.406 23.906 6.883 1 86.69 123 GLU A CA 1
ATOM 998 C C . GLU A 1 123 ? 24.438 22.766 6.566 1 86.69 123 GLU A C 1
ATOM 1000 O O . GLU A 1 123 ? 24.844 21.609 6.438 1 86.69 123 GLU A O 1
ATOM 1005 N N . LEU A 1 124 ? 23.172 23.094 6.41 1 90.69 124 LEU A N 1
ATOM 1006 C CA . LEU A 1 124 ? 22.172 22.062 6.176 1 90.69 124 LEU A CA 1
ATOM 1007 C C . LEU A 1 124 ? 21.688 22.094 4.734 1 90.69 124 LEU A C 1
ATOM 1009 O O . LEU A 1 124 ? 20.75 21.375 4.375 1 90.69 124 LEU A O 1
ATOM 1013 N N . VAL A 1 125 ? 22.328 22.922 3.961 1 86.69 125 VAL A N 1
ATOM 1014 C CA . VAL A 1 125 ? 21.922 23.016 2.562 1 86.69 125 VAL A CA 1
ATOM 1015 C C . VAL A 1 125 ? 22.625 21.938 1.743 1 86.69 125 VAL A C 1
ATOM 1017 O O . VAL A 1 125 ? 23.859 21.953 1.616 1 86.69 125 VAL A O 1
ATOM 1020 N N . PRO A 1 126 ? 21.828 21.078 1.166 1 85.81 126 PRO A N 1
ATOM 1021 C CA . PRO A 1 126 ? 22.453 20.047 0.357 1 85.81 126 PRO A CA 1
ATOM 1022 C C . PRO A 1 126 ? 22.938 20.547 -1.003 1 85.81 126 PRO A C 1
ATOM 1024 O O . PRO A 1 126 ? 22.406 21.547 -1.506 1 85.81 126 PRO A O 1
ATOM 1027 N N . ALA A 1 127 ? 23.828 19.766 -1.633 1 80 127 ALA A N 1
ATOM 1028 C CA . ALA A 1 127 ? 24.406 20.141 -2.922 1 80 127 ALA A CA 1
ATOM 1029 C C . ALA A 1 127 ? 23.359 20.062 -4.031 1 80 127 ALA A C 1
ATOM 1031 O O . ALA A 1 127 ? 23.391 20.859 -4.98 1 80 127 ALA A O 1
ATOM 1032 N N . PHE A 1 128 ? 22.422 19.188 -3.877 1 82.88 128 PHE A N 1
ATOM 1033 C CA . PHE A 1 128 ? 21.5 18.938 -4.973 1 82.88 128 PHE A CA 1
ATOM 1034 C C . PHE A 1 128 ? 20.156 19.625 -4.711 1 82.88 128 PHE A C 1
ATOM 1036 O O . PHE A 1 128 ? 19.203 19.453 -5.465 1 82.88 128 PHE A O 1
ATOM 1043 N N . GLY A 1 129 ? 20.062 20.422 -3.688 1 90 129 GLY A N 1
ATOM 1044 C CA . GLY A 1 129 ? 18.828 21.156 -3.391 1 90 129 GLY A CA 1
ATOM 1045 C C . GLY A 1 129 ? 17.906 20.406 -2.445 1 90 129 GLY A C 1
ATOM 1046 O O . GLY A 1 129 ? 18.266 19.344 -1.929 1 90 129 GLY A O 1
ATOM 1047 N N . PHE A 1 130 ? 16.734 21.016 -2.285 1 95.62 130 PHE A N 1
ATOM 1048 C CA . PHE A 1 130 ? 15.805 20.469 -1.303 1 95.62 130 PHE A CA 1
ATOM 1049 C C . PHE A 1 130 ? 14.648 19.766 -1.991 1 95.62 130 PHE A C 1
ATOM 1051 O O . PHE A 1 130 ? 14.289 20.109 -3.119 1 95.62 130 PHE A O 1
ATOM 1058 N N . ASN A 1 131 ? 14.078 18.75 -1.21 1 97.56 131 ASN A N 1
ATOM 1059 C CA . ASN A 1 131 ? 12.883 18.047 -1.675 1 97.56 131 ASN A CA 1
ATOM 1060 C C . ASN A 1 131 ? 11.664 18.406 -0.831 1 97.56 131 ASN A C 1
ATOM 1062 O O . ASN A 1 131 ? 10.555 18.547 -1.357 1 97.56 131 ASN A O 1
ATOM 1066 N N . VAL A 1 132 ? 11.883 18.562 0.494 1 98.5 132 VAL A N 1
ATOM 1067 C CA . VAL A 1 132 ? 10.727 18.609 1.386 1 98.5 132 VAL A CA 1
ATOM 1068 C C . VAL A 1 132 ? 10.859 19.797 2.34 1 98.5 132 VAL A C 1
ATOM 1070 O O . VAL A 1 132 ? 11.922 20.016 2.928 1 98.5 132 VAL A O 1
ATOM 1073 N N . LEU A 1 133 ? 9.906 20.594 2.439 1 98.56 133 LEU A N 1
ATOM 1074 C CA . LEU A 1 133 ? 9.719 21.609 3.473 1 98.56 133 LEU A CA 1
ATOM 1075 C C . LEU A 1 133 ? 8.422 21.375 4.238 1 98.56 133 LEU A C 1
ATOM 1077 O O . LEU A 1 133 ? 7.332 21.578 3.699 1 98.56 133 LEU A O 1
ATOM 1081 N N . ALA A 1 134 ? 8.57 20.922 5.543 1 98.5 134 ALA A N 1
ATOM 1082 C CA . ALA A 1 134 ? 7.363 20.5 6.254 1 98.5 134 ALA A CA 1
ATOM 1083 C C . ALA A 1 134 ? 7.355 21.016 7.684 1 98.5 134 ALA A C 1
ATOM 1085 O O . ALA A 1 134 ? 6.617 20.516 8.531 1 98.5 134 ALA A O 1
ATOM 1086 N N . HIS A 1 135 ? 8.211 21.969 8.047 1 98.19 135 HIS A N 1
ATOM 1087 C CA . HIS A 1 135 ? 8.266 22.531 9.383 1 98.19 135 HIS A CA 1
ATOM 1088 C C . HIS A 1 135 ? 7.48 23.844 9.461 1 98.19 135 HIS A C 1
ATOM 1090 O O . HIS A 1 135 ? 7.117 24.422 8.438 1 98.19 135 HIS A O 1
ATOM 1096 N N . HIS A 1 136 ? 7.223 24.266 10.648 1 98 136 HIS A N 1
ATOM 1097 C CA . HIS A 1 136 ? 6.434 25.484 10.836 1 98 136 HIS A CA 1
ATOM 1098 C C . HIS A 1 136 ? 7.105 26.688 10.18 1 98 136 HIS A C 1
ATOM 1100 O O . HIS A 1 136 ? 8.289 26.938 10.414 1 98 136 HIS A O 1
ATOM 1106 N N . THR A 1 137 ? 6.371 27.344 9.422 1 97.94 137 THR A N 1
ATOM 1107 C CA . THR A 1 137 ? 6.758 28.625 8.828 1 97.94 137 THR A CA 1
ATOM 1108 C C . THR A 1 137 ? 5.527 29.469 8.547 1 97.94 137 THR A C 1
ATOM 1110 O O . THR A 1 137 ? 4.395 29.047 8.781 1 97.94 137 THR A O 1
ATOM 1113 N N . ARG A 1 138 ? 5.73 30.672 8.297 1 98.19 138 ARG A N 1
ATOM 1114 C CA . ARG A 1 138 ? 4.652 31.531 7.797 1 98.19 138 ARG A CA 1
ATOM 1115 C C . ARG A 1 138 ? 4.754 31.688 6.281 1 98.19 138 ARG A C 1
ATOM 1117 O O . ARG A 1 138 ? 5.82 32 5.754 1 98.19 138 ARG A O 1
ATOM 1124 N N . PHE A 1 139 ? 3.711 31.5 5.617 1 98.38 139 PHE A N 1
ATOM 1125 C CA . PHE A 1 139 ? 3.684 31.219 4.184 1 98.38 139 PHE A CA 1
ATOM 1126 C C . PHE A 1 139 ? 4.047 32.469 3.385 1 98.38 139 PHE A C 1
ATOM 1128 O O . PHE A 1 139 ? 3.523 33.562 3.645 1 98.38 139 PHE A O 1
ATOM 1135 N N . ASP A 1 140 ? 4.906 32.344 2.572 1 97.81 140 ASP A N 1
ATOM 1136 C CA . ASP A 1 140 ? 5.262 33.25 1.476 1 97.81 140 ASP A CA 1
ATOM 1137 C C . ASP A 1 140 ? 5.551 32.469 0.197 1 97.81 140 ASP A C 1
ATOM 1139 O O . ASP A 1 140 ? 6.605 31.828 0.072 1 97.81 140 ASP A O 1
ATOM 1143 N N . ALA A 1 141 ? 4.617 32.531 -0.724 1 97.31 141 ALA A N 1
ATOM 1144 C CA . ALA A 1 141 ? 4.676 31.703 -1.92 1 97.31 141 ALA A CA 1
ATOM 1145 C C . ALA A 1 141 ? 5.965 31.953 -2.697 1 97.31 141 ALA A C 1
ATOM 1147 O O . ALA A 1 141 ? 6.629 31 -3.117 1 97.31 141 ALA A O 1
ATOM 1148 N N . SER A 1 142 ? 6.312 33.188 -2.943 1 96.56 142 SER A N 1
ATOM 1149 C CA . SER A 1 142 ? 7.484 33.531 -3.738 1 96.56 142 SER A CA 1
ATOM 1150 C C . SER A 1 142 ? 8.766 33.031 -3.074 1 96.56 142 SER A C 1
ATOM 1152 O O . SER A 1 142 ? 9.641 32.469 -3.74 1 96.56 142 SER A O 1
ATOM 1154 N N . ALA A 1 143 ? 8.883 33.219 -1.785 1 97.25 143 ALA A N 1
ATOM 1155 C CA . ALA A 1 143 ? 10.086 32.781 -1.059 1 97.25 143 ALA A CA 1
ATOM 1156 C C . ALA A 1 143 ? 10.234 31.281 -1.066 1 97.25 143 ALA A C 1
ATOM 1158 O O . ALA A 1 143 ? 11.344 30.75 -1.2 1 97.25 143 ALA A O 1
ATOM 1159 N N . ILE A 1 144 ? 9.117 30.562 -0.934 1 97.75 144 ILE A N 1
ATOM 1160 C CA . ILE A 1 144 ? 9.148 29.109 -0.933 1 97.75 144 ILE A CA 1
ATOM 1161 C C . ILE A 1 144 ? 9.57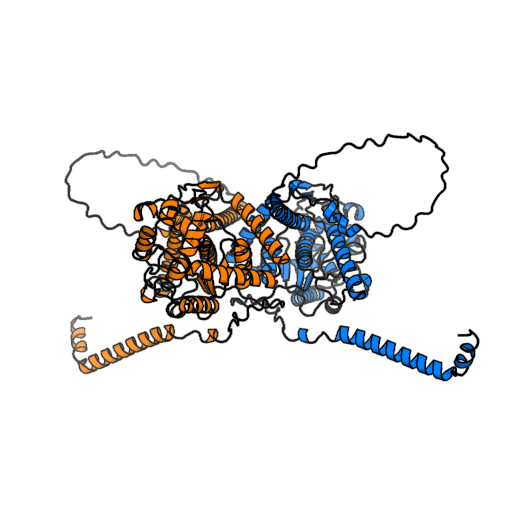8 28.609 -2.309 1 97.75 144 ILE A C 1
ATOM 1163 O O . ILE A 1 144 ? 10.398 27.688 -2.414 1 97.75 144 ILE A O 1
ATOM 1167 N N . LYS A 1 145 ? 9.07 29.203 -3.328 1 96.31 145 LYS A N 1
ATOM 1168 C CA . LYS A 1 145 ? 9.359 28.781 -4.699 1 96.31 145 LYS A CA 1
ATOM 1169 C C . LYS A 1 145 ? 10.812 29.062 -5.059 1 96.31 145 LYS A C 1
ATOM 1171 O O . LYS A 1 145 ? 11.352 28.484 -6.004 1 96.31 145 LYS A O 1
ATOM 1176 N N . GLU A 1 146 ? 11.461 29.953 -4.32 1 94.62 146 GLU A N 1
ATOM 1177 C CA . GLU A 1 146 ? 12.883 30.219 -4.52 1 94.62 146 GLU A CA 1
ATOM 1178 C C . GLU A 1 146 ? 13.742 29.078 -4.004 1 94.62 146 GLU A C 1
ATOM 1180 O O . GLU A 1 146 ? 14.852 28.859 -4.492 1 94.62 146 GLU A O 1
ATOM 1185 N N . VAL A 1 147 ? 13.172 28.375 -3.092 1 95.88 147 VAL A N 1
ATOM 1186 C CA . VAL A 1 147 ? 13.969 27.359 -2.395 1 95.88 147 VAL A CA 1
ATOM 1187 C C . VAL A 1 147 ? 13.594 25.969 -2.891 1 95.88 147 VAL A C 1
ATOM 1189 O O . VAL A 1 147 ? 14.453 25.094 -3.01 1 95.88 147 VAL A O 1
ATOM 1192 N N . MET A 1 148 ? 12.414 25.781 -3.238 1 97.5 148 MET A N 1
ATOM 1193 C CA . MET A 1 148 ? 11.906 24.469 -3.6 1 97.5 148 MET A CA 1
ATOM 1194 C C . MET A 1 148 ? 11.914 24.281 -5.113 1 97.5 148 MET A C 1
ATOM 1196 O O . MET A 1 148 ? 11.844 25.25 -5.863 1 97.5 148 MET A O 1
ATOM 1200 N N . PRO A 1 149 ? 11.914 23 -5.539 1 96.44 149 PRO A N 1
ATOM 1201 C CA . PRO A 1 149 ? 11.836 22.734 -6.977 1 96.44 149 PRO A CA 1
ATOM 1202 C C . PRO A 1 149 ? 10.531 23.234 -7.598 1 96.44 149 PRO A C 1
ATOM 1204 O O . PRO A 1 149 ? 9.508 23.328 -6.906 1 96.44 149 PRO A O 1
ATOM 1207 N N . PRO A 1 150 ? 10.539 23.438 -8.898 1 94.44 150 PRO A N 1
ATOM 1208 C CA . PRO A 1 150 ? 9.359 23.984 -9.57 1 94.44 150 PRO A CA 1
ATOM 1209 C C . PRO A 1 150 ? 8.172 23.031 -9.547 1 94.44 150 PRO A C 1
ATOM 1211 O O . PRO A 1 150 ? 7.02 23.453 -9.633 1 94.44 150 PRO A O 1
ATOM 1214 N N . ASP A 1 151 ? 8.461 21.75 -9.43 1 93.56 151 ASP A N 1
ATOM 1215 C CA . ASP A 1 151 ? 7.375 20.781 -9.453 1 93.56 151 ASP A CA 1
ATOM 1216 C C . ASP A 1 151 ? 6.93 20.406 -8.039 1 93.56 151 ASP A C 1
ATOM 1218 O O . ASP A 1 151 ? 6.328 19.359 -7.828 1 93.56 151 ASP A O 1
ATOM 1222 N N . THR A 1 152 ? 7.152 21.297 -7.137 1 97.75 152 THR A N 1
ATOM 1223 C CA . THR A 1 152 ? 6.789 21.062 -5.742 1 97.75 152 THR A CA 1
ATOM 1224 C C . THR A 1 152 ? 5.273 21.078 -5.57 1 97.75 152 THR A C 1
ATOM 1226 O O . THR A 1 152 ? 4.594 21.969 -6.078 1 97.75 152 THR A O 1
ATOM 1229 N N . ALA A 1 153 ? 4.805 20.016 -4.91 1 98.19 153 ALA A N 1
ATOM 1230 C CA . ALA A 1 153 ? 3.391 20 -4.535 1 98.19 153 ALA A CA 1
ATOM 1231 C C . ALA A 1 153 ? 3.156 20.781 -3.248 1 98.19 153 ALA A C 1
ATOM 1233 O O . ALA A 1 153 ? 3.832 20.562 -2.242 1 98.19 153 ALA A O 1
ATOM 1234 N N . PHE A 1 154 ? 2.227 21.703 -3.305 1 98.75 154 PHE A N 1
ATOM 1235 C CA . PHE A 1 154 ? 1.861 22.531 -2.156 1 98.75 154 PHE A CA 1
ATOM 1236 C C . PHE A 1 154 ? 0.625 21.969 -1.462 1 98.75 154 PHE A C 1
ATOM 1238 O O . PHE A 1 154 ? -0.448 21.891 -2.062 1 98.75 154 PHE A O 1
ATOM 1245 N N . ILE A 1 155 ? 0.817 21.594 -0.136 1 98.88 155 ILE A N 1
ATOM 1246 C CA . ILE A 1 155 ? -0.337 21.094 0.604 1 98.88 155 ILE A CA 1
ATOM 1247 C C . ILE A 1 155 ? -0.409 21.781 1.968 1 98.88 155 ILE A C 1
ATOM 1249 O O . ILE A 1 155 ? 0.584 22.328 2.443 1 98.88 155 ILE A O 1
ATOM 1253 N N . THR A 1 156 ? -1.52 21.797 2.557 1 98.88 156 THR A N 1
ATOM 1254 C CA . THR A 1 156 ? -1.742 22.25 3.926 1 98.88 156 THR A CA 1
ATOM 1255 C C . THR A 1 156 ? -2.969 21.562 4.523 1 98.88 156 THR A C 1
ATOM 1257 O O . THR A 1 156 ? -3.562 20.688 3.9 1 98.88 156 THR A O 1
ATOM 1260 N N . ILE A 1 157 ? -3.246 21.859 5.758 1 98.88 157 ILE A N 1
ATOM 1261 C CA . ILE A 1 157 ? -4.395 21.266 6.438 1 98.88 157 ILE A CA 1
ATOM 1262 C C . ILE A 1 157 ? -5.117 22.344 7.254 1 98.88 157 ILE A C 1
ATOM 1264 O O . ILE A 1 157 ? -4.473 23.172 7.895 1 98.88 157 ILE A O 1
ATOM 1268 N N . LEU A 1 158 ? -6.41 22.328 7.125 1 98.94 158 LEU A N 1
ATOM 1269 C CA . LEU A 1 158 ? -7.258 23.25 7.875 1 98.94 158 LEU A CA 1
ATOM 1270 C C . LEU A 1 158 ? -8.148 22.484 8.859 1 98.94 158 LEU A C 1
ATOM 1272 O O . LEU A 1 158 ? -8.32 21.266 8.734 1 98.94 158 LEU A O 1
ATOM 1276 N N . ARG A 1 159 ? -8.648 23.172 9.781 1 98.75 159 ARG A N 1
ATOM 1277 C CA . ARG A 1 159 ? -9.516 22.641 10.828 1 98.75 159 ARG A CA 1
ATOM 1278 C C . ARG A 1 159 ? -10.648 23.609 11.148 1 98.75 159 ARG A C 1
ATOM 1280 O O . ARG A 1 159 ? -10.539 24.797 10.867 1 98.75 159 ARG A O 1
ATOM 1287 N N . ASP A 1 160 ? -11.727 23.047 11.648 1 98.5 160 ASP A N 1
ATOM 1288 C CA . ASP A 1 160 ? -12.789 23.906 12.156 1 98.5 160 ASP A CA 1
ATOM 1289 C C . ASP A 1 160 ? -12.227 24.969 13.102 1 98.5 160 ASP A C 1
ATOM 1291 O O . ASP A 1 160 ? -11.602 24.641 14.117 1 98.5 160 ASP A O 1
ATOM 1295 N N . PRO A 1 161 ? -12.523 26.234 12.766 1 98.38 161 PRO A N 1
ATOM 1296 C CA . PRO A 1 161 ? -11.82 27.297 13.492 1 98.38 161 PRO A CA 1
ATOM 1297 C C . PRO A 1 161 ? -12.156 27.328 14.977 1 98.38 161 PRO A C 1
ATOM 1299 O O . PRO A 1 161 ? -11.32 27.719 15.797 1 98.38 161 PRO A O 1
ATOM 1302 N N . ALA A 1 162 ? -13.383 26.969 15.328 1 97.88 162 ALA A N 1
ATOM 1303 C CA . ALA A 1 162 ? -13.727 26.938 16.75 1 97.88 162 ALA A CA 1
ATOM 1304 C C . ALA A 1 162 ? -12.938 25.844 17.469 1 97.88 162 ALA A C 1
ATOM 1306 O O . ALA A 1 162 ? -12.438 26.062 18.562 1 97.88 162 ALA A O 1
ATOM 1307 N N . GLU A 1 163 ? -12.859 24.672 16.828 1 96.44 163 GLU A N 1
ATOM 1308 C CA . GLU A 1 163 ? -12.102 23.578 17.406 1 96.44 163 GLU A CA 1
ATOM 1309 C C . GLU A 1 163 ? -10.609 23.891 17.453 1 96.44 163 GLU A C 1
ATOM 1311 O O . GLU A 1 163 ? -9.922 23.547 18.422 1 96.44 163 GLU A O 1
ATOM 1316 N N . LEU A 1 164 ? -10.133 24.5 16.438 1 97.62 164 LEU A N 1
ATOM 1317 C CA . LEU A 1 164 ? -8.734 24.922 16.406 1 97.62 164 LEU A CA 1
ATOM 1318 C C . LEU A 1 164 ? -8.43 25.891 17.547 1 97.62 164 LEU A C 1
ATOM 1320 O O . LEU A 1 164 ? -7.434 25.734 18.25 1 97.62 164 LEU A O 1
ATOM 1324 N N . PHE A 1 165 ? -9.25 26.844 17.672 1 97.56 165 PHE A N 1
ATOM 1325 C CA . PHE A 1 165 ? -9.016 27.859 18.703 1 97.56 165 PHE A CA 1
ATOM 1326 C C . PHE A 1 165 ? -9.062 27.219 20.094 1 97.56 165 PHE A C 1
ATOM 1328 O O . PHE A 1 165 ? -8.25 27.562 20.969 1 97.56 165 PHE A O 1
ATOM 1335 N N . ASN A 1 166 ? -10.047 26.375 20.297 1 95.62 166 ASN A N 1
ATOM 1336 C CA . ASN A 1 166 ? -10.117 25.609 21.547 1 95.62 166 ASN A CA 1
ATOM 1337 C C . ASN A 1 166 ? -8.82 24.844 21.812 1 95.62 166 ASN A C 1
ATOM 1339 O O . ASN A 1 166 ? -8.297 24.859 22.922 1 95.62 166 ASN A O 1
ATOM 1343 N N . SER A 1 167 ? -8.344 24.156 20.781 1 93.81 167 SER A N 1
ATOM 1344 C CA . SER A 1 167 ? -7.09 23.422 20.891 1 93.81 167 SER A CA 1
ATOM 1345 C C . SER A 1 167 ? -5.922 24.359 21.188 1 93.81 167 SER A C 1
ATOM 1347 O O . SER A 1 167 ? -5.074 24.047 22.031 1 93.81 167 SER A O 1
ATOM 1349 N N . MET A 1 168 ? -5.848 25.438 20.547 1 95.62 168 MET A N 1
ATOM 1350 C CA . MET A 1 168 ? -4.781 26.406 20.719 1 95.62 168 MET A CA 1
ATOM 1351 C C . MET A 1 168 ? -4.824 27.016 22.125 1 95.62 168 MET A C 1
ATOM 1353 O O . MET A 1 168 ? -3.789 27.156 22.781 1 95.62 168 MET A O 1
ATOM 1357 N N . TYR A 1 169 ? -6.055 27.344 22.562 1 94.94 169 TYR A N 1
ATOM 1358 C CA . TYR A 1 169 ? -6.25 27.938 23.875 1 94.94 169 TYR A CA 1
ATOM 1359 C C . TYR A 1 169 ? -5.742 27 24.969 1 94.94 169 TYR A C 1
ATOM 1361 O O . TYR A 1 169 ? -5.078 27.438 25.906 1 94.94 169 TYR A O 1
ATOM 1369 N N . ALA A 1 170 ? -6.023 25.766 24.812 1 91.38 170 ALA A N 1
ATOM 1370 C CA . ALA A 1 170 ? -5.613 24.766 25.781 1 91.38 170 ALA A CA 1
ATOM 1371 C C . ALA A 1 170 ? -4.121 24.469 25.688 1 91.38 170 ALA A C 1
ATOM 1373 O O . ALA A 1 170 ? -3.412 24.453 26.688 1 91.38 170 ALA A O 1
ATOM 1374 N N . TYR A 1 171 ? -3.666 24.25 24.547 1 91.69 171 TYR A N 1
ATOM 1375 C CA . TYR A 1 171 ? -2.303 23.797 24.312 1 91.69 171 TYR A CA 1
ATOM 1376 C C . TYR A 1 171 ? -1.288 24.812 24.812 1 91.69 171 TYR A C 1
ATOM 1378 O O . TYR A 1 171 ? -0.285 24.453 25.438 1 91.69 171 TYR A O 1
ATOM 1386 N N . PHE A 1 172 ? -1.526 26.078 24.562 1 93.12 172 PHE A N 1
ATOM 1387 C CA . PHE A 1 172 ? -0.55 27.109 24.891 1 93.12 172 PHE A CA 1
ATOM 1388 C C . PHE A 1 172 ? -0.869 27.75 26.234 1 93.12 172 PHE A C 1
ATOM 1390 O O . PHE A 1 172 ? -0.221 28.719 26.625 1 93.12 172 PHE A O 1
ATOM 1397 N N . GLY A 1 173 ? -1.866 27.266 26.891 1 91.56 173 GLY A N 1
ATOM 1398 C CA . GLY A 1 173 ? -2.24 27.828 28.188 1 91.56 173 GLY A CA 1
ATOM 1399 C C . GLY A 1 173 ? -2.643 29.297 28.109 1 91.56 173 GLY A C 1
ATOM 1400 O O . GLY A 1 173 ? -2.158 30.125 28.891 1 91.56 173 GLY A O 1
ATOM 1401 N N . LEU A 1 174 ? -3.467 29.656 27.188 1 95.38 174 LEU A N 1
ATOM 1402 C CA . LEU A 1 174 ? -3.834 31.047 26.953 1 95.38 174 LEU A CA 1
ATOM 1403 C C . LEU A 1 174 ? -4.699 31.578 28.094 1 95.38 174 LEU A C 1
ATOM 1405 O O . LEU A 1 174 ? -4.863 32.781 28.234 1 95.38 174 LEU A O 1
ATOM 1409 N N . GLN A 1 175 ? -5.266 30.688 28.828 1 95.38 175 GLN A N 1
ATOM 1410 C CA . GLN A 1 175 ? -5.988 31.125 30.016 1 95.38 175 GLN A CA 1
ATOM 1411 C C . GLN A 1 175 ? -5.094 31.984 30.922 1 95.38 175 GLN A C 1
ATOM 1413 O O . GLN A 1 175 ? -5.555 32.969 31.5 1 95.38 175 GLN A O 1
ATOM 1418 N N . ASN A 1 176 ? -3.914 31.547 31.016 1 96 176 ASN A N 1
ATOM 1419 C CA . ASN A 1 176 ? -2.975 32.312 31.844 1 96 176 ASN A CA 1
ATOM 1420 C C . ASN A 1 176 ? -2.613 33.625 31.203 1 96 176 ASN A C 1
ATOM 1422 O O . ASN A 1 176 ? -2.293 34.594 31.906 1 96 176 ASN A O 1
ATOM 1426 N N . TYR A 1 177 ? -2.658 33.656 29.953 1 97.12 177 TYR A N 1
ATOM 1427 C CA . TYR A 1 177 ? -2.285 34.844 29.219 1 97.12 177 TYR A CA 1
ATOM 1428 C C . TYR A 1 177 ? -3.439 35.844 29.172 1 97.12 177 TYR A C 1
ATOM 1430 O O . TYR A 1 177 ? -3.234 37.062 29.328 1 97.12 177 TYR A O 1
ATOM 1438 N N . THR A 1 178 ? -4.605 35.375 29.016 1 97.5 178 THR A N 1
ATOM 1439 C CA . THR A 1 178 ? -5.773 36.25 28.859 1 97.5 178 THR A CA 1
ATOM 1440 C C . THR A 1 178 ? -6.449 36.469 30.219 1 97.5 178 THR A C 1
ATOM 1442 O O . THR A 1 178 ? -7.285 37.344 30.359 1 97.5 178 THR A O 1
ATOM 1445 N N . GLY A 1 179 ? -6.211 35.594 31.125 1 96.75 179 GLY A N 1
ATOM 1446 C CA . GLY A 1 179 ? -6.789 35.688 32.469 1 96.75 179 GLY A CA 1
ATOM 1447 C C . GLY A 1 179 ? -8.211 35.156 32.531 1 96.75 179 GLY A C 1
ATOM 1448 O O . GLY A 1 179 ? -8.953 35.5 33.438 1 96.75 179 GLY A O 1
ATOM 1449 N N . ALA A 1 180 ? -8.594 34.406 31.594 1 97.56 180 ALA A N 1
ATOM 1450 C CA . ALA A 1 180 ? -9.969 33.938 31.531 1 97.56 180 ALA A CA 1
ATOM 1451 C C . ALA A 1 180 ? -10.039 32.5 30.969 1 97.56 180 ALA A C 1
ATOM 1453 O O . ALA A 1 180 ? -9.203 32.125 30.156 1 97.56 180 ALA A O 1
ATOM 1454 N N . THR A 1 181 ? -11.023 31.766 31.453 1 95.38 181 THR A N 1
ATOM 1455 C CA . THR A 1 181 ? -11.344 30.5 30.797 1 95.38 181 THR A CA 1
ATOM 1456 C C . THR A 1 181 ? -11.812 30.734 29.375 1 95.38 181 THR A C 1
ATOM 1458 O O . THR A 1 181 ? -12.141 31.875 29 1 95.38 181 THR A O 1
ATOM 1461 N N . LEU A 1 182 ? -11.859 29.719 28.594 1 95.69 182 LEU A N 1
ATOM 1462 C CA . LEU A 1 182 ? -12.289 29.875 27.203 1 95.69 182 LEU A CA 1
ATOM 1463 C C . LEU A 1 182 ? -13.711 30.422 27.125 1 95.69 182 LEU A C 1
ATOM 1465 O O . LEU A 1 182 ? -14.016 31.25 26.281 1 95.69 182 LEU A O 1
ATOM 1469 N N . GLN A 1 183 ? -14.547 29.906 27.969 1 95.31 183 GLN A N 1
ATOM 1470 C CA . GLN A 1 183 ? -15.93 30.359 28.016 1 95.31 183 GLN A CA 1
ATOM 1471 C C . GLN A 1 183 ? -16 31.859 28.328 1 95.31 183 GLN A C 1
ATOM 1473 O O . GLN A 1 183 ? -16.734 32.594 27.672 1 95.31 183 GLN A O 1
ATOM 1478 N N . GLN A 1 184 ? -15.273 32.25 29.359 1 96.81 184 GLN A N 1
ATOM 1479 C CA . GLN A 1 184 ? -15.234 33.656 29.734 1 96.81 184 GLN A CA 1
ATOM 1480 C C . GLN A 1 184 ? -14.664 34.5 28.594 1 96.81 184 GLN A C 1
ATOM 1482 O O . GLN A 1 184 ? -15.188 35.594 28.297 1 96.81 184 GLN A O 1
ATOM 1487 N N . PHE A 1 185 ? -13.656 34 28.094 1 97.88 185 PHE A N 1
ATOM 1488 C CA . PHE A 1 185 ? -12.992 34.688 27 1 97.88 185 PHE A CA 1
ATOM 1489 C C . PHE A 1 185 ? -13.945 34.906 25.828 1 97.88 185 PHE A C 1
ATOM 1491 O O . PHE A 1 185 ? -14.016 36 25.266 1 97.88 185 PHE A O 1
ATOM 1498 N N . ALA A 1 186 ? -14.68 33.906 25.422 1 97.12 186 ALA A N 1
ATOM 1499 C CA . ALA A 1 186 ? -15.586 33.938 24.281 1 97.12 186 ALA A CA 1
ATOM 1500 C C . ALA A 1 186 ? -16.672 35 24.484 1 97.12 186 ALA A C 1
ATOM 1502 O O . ALA A 1 186 ? -17.219 35.531 23.516 1 97.12 186 ALA A O 1
ATOM 1503 N N . ASN A 1 187 ? -16.891 35.344 25.703 1 95.88 187 ASN A N 1
ATOM 1504 C CA . ASN A 1 187 ? -17.953 36.312 26.031 1 95.88 187 ASN A CA 1
ATOM 1505 C C . ASN A 1 187 ? -17.391 37.688 26.391 1 95.88 187 ASN A C 1
ATOM 1507 O O . ASN A 1 187 ? -18.125 38.562 26.828 1 95.88 187 ASN A O 1
ATOM 1511 N N . ASP A 1 188 ? -16.219 37.875 26.234 1 97.19 188 ASP A N 1
ATOM 1512 C CA . ASP A 1 188 ? -15.57 39.094 26.688 1 97.19 188 ASP A CA 1
ATOM 1513 C C . ASP A 1 188 ? -14.891 39.812 25.516 1 97.19 188 ASP A C 1
ATOM 1515 O O . ASP A 1 188 ? -13.711 39.594 25.25 1 97.19 188 ASP A O 1
ATOM 1519 N N . PRO A 1 189 ? -15.555 40.781 24.938 1 96.06 189 PRO A N 1
ATOM 1520 C CA . PRO A 1 189 ? -15 41.5 23.781 1 96.06 189 PRO A CA 1
ATOM 1521 C C . PRO A 1 189 ? -13.68 42.188 24.094 1 96.06 189 PRO A C 1
ATOM 1523 O O . PRO A 1 189 ? -12.82 42.312 23.219 1 96.06 189 PRO A O 1
ATOM 1526 N N . ASP A 1 190 ? -13.484 42.625 25.312 1 97.12 190 ASP A N 1
ATOM 1527 C CA . ASP A 1 190 ? -12.242 43.281 25.672 1 97.12 190 ASP A CA 1
ATOM 1528 C C . ASP A 1 190 ? -11.055 42.312 25.625 1 97.12 190 ASP A C 1
ATOM 1530 O O . ASP A 1 190 ? -9.992 42.656 25.094 1 97.12 190 ASP A O 1
ATOM 1534 N N . ARG A 1 191 ? -11.227 41.219 26.141 1 97.31 191 ARG A N 1
ATOM 1535 C CA . ARG A 1 191 ? -10.18 40.219 26.109 1 97.31 191 ARG A CA 1
ATOM 1536 C C . ARG A 1 191 ? -9.922 39.75 24.688 1 97.31 191 ARG A C 1
ATOM 1538 O O . ARG A 1 191 ? -8.781 39.438 24.328 1 97.31 191 ARG A O 1
ATOM 1545 N N . GLN A 1 192 ? -10.969 39.594 23.953 1 97.19 192 GLN A N 1
ATOM 1546 C CA . GLN A 1 192 ? -10.828 39.25 22.547 1 97.19 192 GLN A CA 1
ATOM 1547 C C . GLN A 1 192 ? -10 40.281 21.797 1 97.19 192 GLN A C 1
ATOM 1549 O O . GLN A 1 192 ? -9.117 39.938 21.016 1 97.19 192 GLN A O 1
ATOM 1554 N N . SER A 1 193 ? -10.344 41.562 22.062 1 96.5 193 SER A N 1
ATOM 1555 C CA . SER A 1 193 ? -9.594 42.656 21.438 1 96.5 193 SER A CA 1
ATOM 1556 C C . SER A 1 193 ? -8.133 42.625 21.859 1 96.5 193 SER A C 1
ATOM 1558 O O . SER A 1 193 ? -7.238 42.906 21.062 1 96.5 193 SER A O 1
ATOM 1560 N N . PHE A 1 194 ? -7.922 42.344 23.062 1 97.12 194 PHE A N 1
ATOM 1561 C CA . PHE A 1 194 ? -6.57 42.281 23.594 1 97.12 194 PHE A CA 1
ATOM 1562 C C . PHE A 1 194 ? -5.754 41.219 22.859 1 97.12 194 PHE A C 1
ATOM 1564 O O . PHE A 1 194 ? -4.648 41.5 22.391 1 97.12 194 PHE A O 1
ATOM 1571 N N . LEU A 1 195 ? -6.266 40.031 22.75 1 97.5 195 LEU A N 1
ATOM 1572 C CA . LEU A 1 195 ? -5.531 38.938 22.109 1 97.5 195 LEU A CA 1
ATOM 1573 C C . LEU A 1 195 ? -5.336 39.219 20.625 1 97.5 195 LEU A C 1
ATOM 1575 O O . LEU A 1 195 ? -4.324 38.812 20.047 1 97.5 195 LEU A O 1
ATOM 1579 N N . GLN A 1 196 ? -6.312 39.812 20.031 1 95.94 196 GLN A N 1
ATOM 1580 C CA . GLN A 1 196 ? -6.203 40.188 18.625 1 95.94 196 GLN A CA 1
ATOM 1581 C C . GLN A 1 196 ? -5.039 41.125 18.391 1 95.94 196 GLN A C 1
ATOM 1583 O O . GLN A 1 196 ? -4.305 41 17.406 1 95.94 196 GLN A O 1
ATOM 1588 N N . SER A 1 197 ? -4.891 42.094 19.297 1 95.25 197 SER A N 1
ATOM 1589 C CA . SER A 1 197 ? -3.855 43.094 19.156 1 95.25 197 SER A CA 1
ATOM 1590 C C . SER A 1 197 ? -2.525 42.625 19.719 1 95.25 197 SER A C 1
ATOM 1592 O O . SER A 1 197 ? -1.468 43.156 19.375 1 95.25 197 SER A O 1
ATOM 1594 N N . ASN A 1 198 ? -2.596 41.719 20.594 1 96.5 198 ASN A N 1
ATOM 1595 C CA . ASN A 1 198 ? -1.421 41.188 21.266 1 96.5 198 ASN A CA 1
ATOM 1596 C C . ASN A 1 198 ? -1.38 39.656 21.188 1 96.5 198 ASN A C 1
ATOM 1598 O O . ASN A 1 198 ? -1.55 38.969 22.203 1 96.5 198 ASN A O 1
ATOM 1602 N N . ARG A 1 199 ? -1.055 39.188 20.094 1 96.88 199 ARG A N 1
ATOM 1603 C CA . ARG A 1 199 ? -0.957 37.75 19.938 1 96.88 199 ARG A CA 1
ATOM 1604 C C . ARG A 1 199 ? 0.038 37.156 20.922 1 96.88 199 ARG A C 1
ATOM 1606 O O . ARG A 1 199 ? 1.095 37.75 21.172 1 96.88 199 ARG A O 1
ATOM 1613 N N . TYR A 1 200 ? -0.289 35.969 21.438 1 97.5 200 TYR A N 1
ATOM 1614 C CA . TYR A 1 200 ? 0.617 35.281 22.359 1 97.5 200 TYR A CA 1
ATOM 1615 C C . TYR A 1 200 ? 1.928 34.906 21.672 1 97.5 200 TYR A C 1
ATOM 1617 O O . TYR A 1 200 ? 1.926 34.281 20.594 1 97.5 200 TYR A O 1
ATOM 1625 N N . GLU A 1 201 ? 3.104 35.312 22.172 1 95.81 201 GLU A N 1
ATOM 1626 C CA . GLU A 1 201 ? 4.441 35.125 21.609 1 95.81 201 GLU A CA 1
ATOM 1627 C C . GLU A 1 201 ? 4.543 35.719 20.219 1 95.81 201 GLU A C 1
ATOM 1629 O O . GLU A 1 201 ? 5.371 35.312 19.406 1 95.81 201 GLU A O 1
ATOM 1634 N N . GLN A 1 202 ? 3.574 36.656 19.953 1 95.75 202 GLN A N 1
ATOM 1635 C CA . GLN A 1 202 ? 3.463 37.312 18.656 1 95.75 202 GLN A CA 1
ATOM 1636 C C . GLN A 1 202 ? 3.094 36.312 17.562 1 95.75 202 GLN A C 1
ATOM 1638 O O . GLN A 1 202 ? 3.264 36.594 16.375 1 95.75 202 GLN A O 1
ATOM 1643 N N . ARG A 1 203 ? 2.613 35.125 17.953 1 96.38 203 ARG A N 1
ATOM 1644 C CA . ARG A 1 203 ? 2.371 34.031 17.016 1 96.38 203 ARG A CA 1
ATOM 1645 C C . ARG A 1 203 ? 0.913 33.562 17.047 1 96.38 203 ARG A C 1
ATOM 1647 O O . ARG A 1 203 ? 0.303 33.344 16 1 96.38 203 ARG A O 1
ATOM 1654 N N . PHE A 1 204 ? 0.359 33.469 18.188 1 97.75 204 PHE A N 1
ATOM 1655 C CA . PHE A 1 204 ? -0.891 32.75 18.344 1 97.75 204 PHE A CA 1
ATOM 1656 C C . PHE A 1 204 ? -2.031 33.688 18.703 1 97.75 204 PHE A C 1
ATOM 1658 O O . PHE A 1 204 ? -1.921 34.5 19.625 1 97.75 204 PHE A O 1
ATOM 1665 N N . GLY A 1 205 ? -3.041 33.688 17.969 1 97.62 205 GLY A N 1
ATOM 1666 C CA . GLY A 1 205 ? -4.199 34.531 18.109 1 97.62 205 GLY A CA 1
ATOM 1667 C C . GLY A 1 205 ? -5.328 34.188 17.156 1 97.62 205 GLY A C 1
ATOM 1668 O O . GLY A 1 205 ? -5.379 33.094 16.625 1 97.62 205 GLY A O 1
ATOM 1669 N N . PRO A 1 206 ? -6.348 35.094 17.062 1 97.88 206 PRO A N 1
ATOM 1670 C CA . PRO A 1 206 ? -7.473 34.812 16.172 1 97.88 206 PRO A CA 1
ATOM 1671 C C . PRO A 1 206 ? -7.047 34.656 14.711 1 97.88 206 PRO A C 1
ATOM 1673 O O . PRO A 1 206 ? -6.02 35.219 14.312 1 97.88 206 PRO A O 1
ATOM 1676 N N . ASN A 1 207 ? -7.898 33.938 13.969 1 98.56 207 ASN A N 1
ATOM 1677 C CA . ASN A 1 207 ? -7.621 33.719 12.555 1 98.56 207 ASN A CA 1
ATOM 1678 C C . ASN A 1 207 ? -6.215 33.156 12.344 1 98.56 207 ASN A C 1
ATOM 1680 O O . ASN A 1 207 ? -5.453 33.688 11.531 1 98.56 207 ASN A O 1
ATOM 1684 N N . GLN A 1 208 ? -5.953 32.094 13.109 1 98.69 208 GLN A N 1
ATOM 1685 C CA . GLN A 1 208 ? -4.609 31.531 13.156 1 98.69 208 GLN A CA 1
ATOM 1686 C C . GLN A 1 208 ? -4.227 30.906 11.812 1 98.69 208 GLN A C 1
ATOM 1688 O O . GLN A 1 208 ? -3.072 31 11.391 1 98.69 208 GLN A O 1
ATOM 1693 N N . MET A 1 209 ? -5.129 30.219 11.133 1 98.81 209 MET A N 1
ATOM 1694 C CA . MET A 1 209 ? -4.82 29.625 9.828 1 98.81 209 MET A CA 1
ATOM 1695 C C . MET A 1 209 ? -4.465 30.703 8.812 1 98.81 209 MET A C 1
ATOM 1697 O O . MET A 1 209 ? -3.498 30.562 8.062 1 98.81 209 MET A O 1
ATOM 1701 N N . PHE A 1 210 ? -5.227 31.797 8.836 1 98.38 210 PHE A N 1
ATOM 1702 C CA . PHE A 1 210 ? -4.926 32.938 7.957 1 98.38 210 PHE A CA 1
ATOM 1703 C C . PHE A 1 210 ? -3.547 33.5 8.266 1 98.38 210 PHE A C 1
ATOM 1705 O O . PHE A 1 210 ? -2.809 33.875 7.355 1 98.38 210 PHE A O 1
ATOM 1712 N N . PHE A 1 211 ? -3.273 33.594 9.547 1 98.38 211 PHE A N 1
ATOM 1713 C CA . PHE A 1 211 ? -1.972 34.094 9.969 1 98.38 211 PHE A CA 1
ATOM 1714 C C . PHE A 1 211 ? -0.853 33.188 9.469 1 98.38 211 PHE A C 1
ATOM 1716 O O . PHE A 1 211 ? 0.155 33.656 8.953 1 98.38 211 PHE A O 1
ATOM 1723 N N . ASP A 1 212 ? -0.988 31.875 9.594 1 98.62 212 ASP A N 1
ATOM 1724 C CA . ASP A 1 212 ? -0.006 30.922 9.109 1 98.62 212 ASP A CA 1
ATOM 1725 C C . ASP A 1 212 ? 0.163 31.016 7.598 1 98.62 212 ASP A C 1
ATOM 1727 O O . ASP A 1 212 ? 1.26 30.812 7.074 1 98.62 212 ASP A O 1
ATOM 1731 N N . LEU A 1 213 ? -0.877 31.391 6.91 1 98.75 213 LEU A N 1
ATOM 1732 C CA . LEU A 1 213 ? -0.888 31.484 5.453 1 98.75 213 LEU A CA 1
ATOM 1733 C C . LEU A 1 213 ? -0.248 32.812 5.004 1 98.75 213 LEU A C 1
ATOM 1735 O O . LEU A 1 213 ? -0.171 33.062 3.805 1 98.75 213 LEU A O 1
ATOM 1739 N N . GLY A 1 214 ? 0.151 33.562 5.93 1 97.81 214 GLY A N 1
ATOM 1740 C CA . GLY A 1 214 ? 0.926 34.75 5.602 1 97.81 214 GLY A CA 1
ATOM 1741 C C . GLY A 1 214 ? 0.109 36.031 5.645 1 97.81 214 GLY A C 1
ATOM 1742 O O . GLY A 1 214 ? 0.6 37.094 5.281 1 97.81 214 GLY A O 1
ATOM 1743 N N . TYR A 1 215 ? -1.139 35.969 6.191 1 97.56 215 TYR A N 1
ATOM 1744 C CA . TYR A 1 215 ? -2.027 37.125 6.18 1 97.56 215 TYR A CA 1
ATOM 1745 C C . TYR A 1 215 ? -2.305 37.594 7.598 1 97.56 215 TYR A C 1
ATOM 1747 O O . TYR A 1 215 ? -2.137 36.844 8.562 1 97.56 215 TYR A O 1
ATOM 1755 N N . ASP A 1 216 ? -2.617 38.844 7.672 1 94.69 216 ASP A N 1
ATOM 1756 C CA . ASP A 1 216 ? -3.152 39.438 8.891 1 94.69 216 ASP A CA 1
ATOM 1757 C C . ASP A 1 216 ? -4.605 39.875 8.695 1 94.69 216 ASP A C 1
ATOM 1759 O O . ASP A 1 216 ? -4.867 41 8.25 1 94.69 216 ASP A O 1
ATOM 1763 N N . ALA A 1 217 ? -5.461 39.094 9.156 1 93.44 217 ALA A N 1
ATOM 1764 C CA . ALA A 1 217 ? -6.887 39.281 8.898 1 93.44 217 ALA A CA 1
ATOM 1765 C C . ALA A 1 217 ? -7.387 40.594 9.516 1 93.44 217 ALA A C 1
ATOM 1767 O O . ALA A 1 217 ? -8.336 41.219 9.023 1 93.44 217 ALA A O 1
ATOM 1768 N N . SER A 1 218 ? -6.754 41 10.633 1 91.38 218 SER A N 1
ATOM 1769 C CA . SER A 1 218 ? -7.203 42.219 11.32 1 91.38 218 SER A CA 1
ATOM 1770 C C . SER A 1 218 ? -7.008 43.469 10.453 1 91.38 218 SER A C 1
ATOM 1772 O O . SER A 1 218 ? -7.621 44.5 10.703 1 91.38 218 SER A O 1
ATOM 1774 N N . ARG A 1 219 ? -6.297 43.312 9.445 1 91.5 219 ARG A N 1
ATOM 1775 C CA . ARG A 1 219 ? -5.996 44.438 8.57 1 91.5 219 ARG A CA 1
ATOM 1776 C C . ARG A 1 219 ? -6.68 44.281 7.215 1 91.5 219 ARG A C 1
ATOM 1778 O O . ARG A 1 219 ? -6.348 45 6.258 1 91.5 219 ARG A O 1
ATOM 1785 N N . MET A 1 220 ? -7.582 43.344 7.125 1 94.12 220 MET A N 1
ATOM 1786 C CA . MET A 1 220 ? -8.188 43.031 5.836 1 94.12 220 MET A CA 1
ATOM 1787 C C . MET A 1 220 ? -9.703 43.25 5.879 1 94.12 220 MET A C 1
ATOM 1789 O O . MET A 1 220 ? -10.344 42.969 6.891 1 94.12 220 MET A O 1
ATOM 1793 N N . ASN A 1 221 ? -10.18 43.781 4.777 1 95 221 ASN A N 1
ATOM 1794 C CA . ASN A 1 221 ? -11.633 43.812 4.617 1 95 221 ASN A CA 1
ATOM 1795 C C . ASN A 1 221 ? -12.156 42.562 3.934 1 95 221 ASN A C 1
ATOM 1797 O O . ASN A 1 221 ? -11.391 41.656 3.6 1 95 221 ASN A O 1
ATOM 1801 N N . GLU A 1 222 ? -13.438 42.562 3.783 1 95 222 GLU A N 1
ATOM 1802 C CA . GLU A 1 222 ? -14.094 41.344 3.277 1 95 222 GLU A CA 1
ATOM 1803 C C . GLU A 1 222 ? -13.602 41 1.877 1 95 222 GLU A C 1
ATOM 1805 O O . GLU A 1 222 ? -13.398 39.844 1.562 1 95 222 GLU A O 1
ATOM 1810 N N . SER A 1 223 ? -13.469 41.969 1.065 1 96.81 223 SER A N 1
ATOM 1811 C CA . SER A 1 223 ? -13 41.719 -0.298 1 96.81 223 SER A CA 1
ATOM 1812 C C . SER A 1 223 ? -11.578 41.188 -0.311 1 96.81 223 SER A C 1
ATOM 1814 O O . SER A 1 223 ? -11.266 40.281 -1.087 1 96.81 223 SER A O 1
ATOM 1816 N N . ALA A 1 224 ? -10.742 41.75 0.511 1 97.38 224 ALA A N 1
ATOM 1817 C CA . ALA A 1 224 ? -9.359 41.281 0.607 1 97.38 224 ALA A CA 1
ATOM 1818 C C . ALA A 1 224 ? -9.289 39.844 1.109 1 97.38 224 ALA A C 1
ATOM 1820 O O . ALA A 1 224 ? -8.453 39.062 0.659 1 97.38 224 ALA A O 1
ATOM 1821 N N . ILE A 1 225 ? -10.141 39.469 1.998 1 98 225 ILE A N 1
ATOM 1822 C CA . ILE A 1 225 ? -10.203 38.125 2.531 1 98 225 ILE A CA 1
ATOM 1823 C C . ILE A 1 225 ? -10.602 37.156 1.423 1 98 225 ILE A C 1
ATOM 1825 O O . ILE A 1 225 ? -9.992 36.094 1.267 1 98 225 ILE A O 1
ATOM 1829 N N . THR A 1 226 ? -11.586 37.531 0.689 1 98 226 THR A N 1
ATOM 1830 C CA . THR A 1 226 ? -12.039 36.688 -0.421 1 98 226 THR A CA 1
ATOM 1831 C C . THR A 1 226 ? -10.922 36.5 -1.438 1 98 226 THR A C 1
ATOM 1833 O O . THR A 1 226 ? -10.703 35.375 -1.914 1 98 226 THR A O 1
ATOM 1836 N N . GLU A 1 227 ? -10.258 37.562 -1.765 1 97.75 227 GLU A N 1
ATOM 1837 C CA . GLU A 1 227 ? -9.148 37.5 -2.709 1 97.75 227 GLU A CA 1
ATOM 1838 C C . GLU A 1 227 ? -8.039 36.594 -2.176 1 97.75 227 GLU A C 1
ATOM 1840 O O . GLU A 1 227 ? -7.41 35.844 -2.936 1 97.75 227 GLU A O 1
ATOM 1845 N N . ALA A 1 228 ? -7.734 36.719 -0.917 1 98 228 ALA A N 1
ATOM 1846 C CA . ALA A 1 228 ? -6.715 35.875 -0.288 1 98 228 ALA A CA 1
ATOM 1847 C C . ALA A 1 228 ? -7.082 34.406 -0.386 1 98 228 ALA A C 1
ATOM 1849 O O . ALA A 1 228 ? -6.23 33.562 -0.677 1 98 228 ALA A O 1
ATOM 1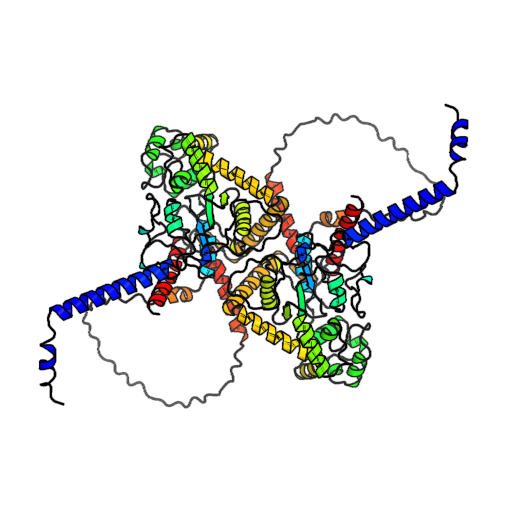850 N N . ILE A 1 229 ? -8.312 34.062 -0.144 1 98.62 229 ILE A N 1
ATOM 1851 C CA . ILE A 1 229 ? -8.789 32.688 -0.215 1 98.62 229 ILE A CA 1
ATOM 1852 C C . ILE A 1 229 ? -8.633 32.156 -1.639 1 98.62 229 ILE A C 1
ATOM 1854 O O . ILE A 1 229 ? -8.18 31.016 -1.841 1 98.62 229 ILE A O 1
ATOM 1858 N N . GLU A 1 230 ? -8.93 32.938 -2.613 1 98.06 230 GLU A N 1
ATOM 1859 C CA . GLU A 1 230 ? -8.758 32.562 -4.012 1 98.06 230 GLU A CA 1
ATOM 1860 C C . GLU A 1 230 ? -7.289 32.312 -4.348 1 98.06 230 GLU A C 1
ATOM 1862 O O . GLU A 1 230 ? -6.961 31.406 -5.109 1 98.06 230 GLU A O 1
ATOM 1867 N N . ARG A 1 231 ? -6.516 33.188 -3.822 1 97.62 231 ARG A N 1
ATOM 1868 C CA . ARG A 1 231 ? -5.082 33 -4.051 1 97.62 231 ARG A CA 1
ATOM 1869 C C . ARG A 1 231 ? -4.586 31.703 -3.449 1 97.62 231 ARG A C 1
ATOM 1871 O O . ARG A 1 231 ? -3.801 30.984 -4.074 1 97.62 231 ARG A O 1
ATOM 1878 N N . VAL A 1 232 ? -4.996 31.391 -2.258 1 98.25 232 VAL A N 1
ATOM 1879 C CA . VAL A 1 232 ? -4.633 30.141 -1.619 1 98.25 232 VAL A CA 1
ATOM 1880 C C . VAL A 1 232 ? -5.117 28.969 -2.469 1 98.25 232 VAL A C 1
ATOM 1882 O O . VAL A 1 232 ? -4.402 27.984 -2.646 1 98.25 232 VAL A O 1
ATOM 1885 N N . ASP A 1 233 ? -6.262 29.109 -2.963 1 98 233 ASP A N 1
ATOM 1886 C CA . ASP A 1 233 ? -6.871 28.078 -3.785 1 98 233 ASP A CA 1
ATOM 1887 C C . ASP A 1 233 ? -6.047 27.812 -5.047 1 98 233 ASP A C 1
ATOM 1889 O O . ASP A 1 233 ? -5.961 26.688 -5.52 1 98 233 ASP A O 1
ATOM 1893 N N . ARG A 1 234 ? -5.418 28.781 -5.566 1 96.81 234 ARG A N 1
ATOM 1894 C CA . ARG A 1 234 ? -4.594 28.656 -6.762 1 96.81 234 ARG A CA 1
ATOM 1895 C C . ARG A 1 234 ? -3.213 28.109 -6.422 1 96.81 234 ARG A C 1
ATOM 1897 O O . ARG A 1 234 ? -2.621 27.375 -7.211 1 96.81 234 ARG A O 1
ATOM 1904 N N . GLU A 1 235 ? -2.768 28.438 -5.285 1 96.69 235 GLU A N 1
ATOM 1905 C CA . GLU A 1 235 ? -1.383 28.141 -4.926 1 96.69 235 GLU A CA 1
ATOM 1906 C C . GLU A 1 235 ? -1.241 26.734 -4.379 1 96.69 235 GLU A C 1
ATOM 1908 O O . GLU A 1 235 ? -0.192 26.094 -4.531 1 96.69 235 GLU A O 1
ATOM 1913 N N . PHE A 1 236 ? -2.266 26.219 -3.76 1 98.69 236 PHE A N 1
ATOM 1914 C CA . PHE A 1 236 ? -2.154 24.922 -3.098 1 98.69 236 PHE A CA 1
ATOM 1915 C C . PHE A 1 236 ? -2.797 23.828 -3.939 1 98.69 236 PHE A C 1
ATOM 1917 O O . PHE A 1 236 ? -3.902 24 -4.457 1 98.69 236 PHE A O 1
ATOM 1924 N N . ASP A 1 237 ? -2.049 22.719 -4.043 1 97.88 237 ASP A N 1
ATOM 1925 C CA . ASP A 1 237 ? -2.525 21.594 -4.832 1 97.88 237 ASP A CA 1
ATOM 1926 C C . ASP A 1 237 ? -3.6 20.812 -4.078 1 97.88 237 ASP A C 1
ATOM 1928 O O . ASP A 1 237 ? -4.48 20.203 -4.695 1 97.88 237 ASP A O 1
ATOM 1932 N N . LEU A 1 238 ? -3.496 20.766 -2.826 1 98.56 238 LEU A N 1
ATOM 1933 C CA . LEU A 1 238 ? -4.465 20.078 -1.981 1 98.56 238 LEU A CA 1
ATOM 1934 C C . LEU A 1 238 ? -4.508 20.688 -0.588 1 98.56 238 LEU A C 1
ATOM 1936 O O . LEU A 1 238 ? -3.465 20.938 0.019 1 98.56 238 LEU A O 1
ATOM 1940 N N . VAL A 1 239 ? -5.652 21 -0.148 1 98.88 239 VAL A N 1
ATOM 1941 C CA . VAL A 1 239 ? -5.891 21.453 1.219 1 98.88 239 VAL A CA 1
ATOM 1942 C C . VAL A 1 239 ? -6.668 20.391 1.987 1 98.88 239 VAL A C 1
ATOM 1944 O O . VAL A 1 239 ? -7.832 20.125 1.683 1 98.88 239 VAL A O 1
ATOM 1947 N N . LEU A 1 240 ? -5.996 19.766 2.928 1 98.88 240 LEU A N 1
ATOM 1948 C CA . LEU A 1 240 ? -6.609 18.734 3.758 1 98.88 240 LEU A CA 1
ATOM 1949 C C . LEU A 1 240 ? -7.52 19.359 4.812 1 98.88 240 LEU A C 1
ATOM 1951 O O . LEU A 1 240 ? -7.371 20.531 5.152 1 98.88 240 LEU A O 1
ATOM 1955 N N . ILE A 1 241 ? -8.453 18.578 5.273 1 98.88 241 ILE A N 1
ATOM 1956 C CA . ILE A 1 241 ? -9.383 19 6.316 1 98.88 241 ILE A CA 1
ATOM 1957 C C . ILE A 1 241 ? -9.32 18.016 7.484 1 98.88 241 ILE A C 1
ATOM 1959 O O . ILE A 1 241 ? -9.57 16.812 7.309 1 98.88 241 ILE A O 1
ATOM 1963 N N . THR A 1 242 ? -9.094 18.531 8.641 1 98.44 242 THR A N 1
ATOM 1964 C CA . THR A 1 242 ? -8.859 17.719 9.828 1 98.44 242 THR A CA 1
ATOM 1965 C C . THR A 1 242 ? -10.055 16.812 10.102 1 98.44 242 THR A C 1
ATOM 1967 O O . THR A 1 242 ? -9.891 15.648 10.469 1 98.44 242 THR A O 1
ATOM 1970 N N . GLU A 1 243 ? -11.297 17.297 9.945 1 98.06 243 GLU A N 1
ATOM 1971 C CA . GLU A 1 243 ? -12.516 16.547 10.227 1 98.06 243 GLU A CA 1
ATOM 1972 C C . GLU A 1 243 ? -12.734 15.438 9.195 1 98.06 243 GLU A C 1
ATOM 1974 O O . GLU A 1 243 ? -13.531 14.523 9.422 1 98.06 243 GLU A O 1
ATOM 1979 N N . TYR A 1 244 ? -12.078 15.57 8.109 1 98.44 244 TYR A N 1
ATOM 1980 C CA . TYR A 1 244 ? -12.07 14.562 7.051 1 98.44 244 TYR A CA 1
ATOM 1981 C C . TYR A 1 244 ? -10.664 14.023 6.82 1 98.44 244 TYR A C 1
ATOM 1983 O O . TYR A 1 244 ? -10.211 13.922 5.676 1 98.44 244 TYR A O 1
ATOM 1991 N N . PHE A 1 245 ? -10.078 13.727 7.887 1 98.31 245 PHE A N 1
ATOM 1992 C CA . PHE A 1 245 ? -8.656 13.422 7.879 1 98.31 245 PHE A CA 1
ATOM 1993 C C . PHE A 1 245 ? -8.352 12.234 6.973 1 98.31 245 PHE A C 1
ATOM 1995 O O . PHE A 1 245 ? -7.465 12.305 6.121 1 98.31 245 PHE A O 1
ATOM 2002 N N . ASN A 1 246 ? -9.109 11.109 7.145 1 98.25 246 ASN A N 1
ATOM 2003 C CA . ASN A 1 246 ? -8.859 9.914 6.344 1 98.25 246 ASN A CA 1
ATOM 2004 C C . ASN A 1 246 ? -9.148 10.164 4.867 1 98.25 246 ASN A C 1
ATOM 2006 O O . ASN A 1 246 ? -8.375 9.75 4.004 1 98.25 246 ASN A O 1
ATOM 2010 N N . GLU A 1 247 ? -10.242 10.773 4.598 1 98.38 247 GLU A N 1
ATOM 2011 C CA . GLU A 1 247 ? -10.562 11.133 3.221 1 98.38 247 GLU A CA 1
ATOM 2012 C C . GLU A 1 247 ? -9.477 12.016 2.613 1 98.38 247 GLU A C 1
ATOM 2014 O O . GLU A 1 247 ? -9.094 11.828 1.456 1 98.38 247 GLU A O 1
ATOM 2019 N N . SER A 1 248 ? -8.984 12.93 3.43 1 98.75 248 SER A N 1
ATOM 2020 C CA . SER A 1 248 ? -7.902 13.805 2.988 1 98.75 248 SER A CA 1
ATOM 2021 C C . SER A 1 248 ? -6.648 13.008 2.648 1 98.75 248 SER A C 1
ATOM 2023 O O . SER A 1 248 ? -5.988 13.281 1.645 1 98.75 248 SER A O 1
ATOM 2025 N N . LEU A 1 249 ? -6.352 12.062 3.443 1 98.56 249 LEU A N 1
ATOM 2026 C CA . LEU A 1 249 ? -5.152 11.258 3.229 1 98.56 249 LEU A CA 1
ATOM 2027 C C . LEU A 1 249 ? -5.293 10.398 1.98 1 98.56 249 LEU A C 1
ATOM 2029 O O . LEU A 1 249 ? -4.316 10.18 1.259 1 98.56 249 LEU A O 1
ATOM 2033 N N . VAL A 1 250 ? -6.48 9.852 1.779 1 97.38 250 VAL A N 1
ATOM 2034 C CA . VAL A 1 250 ? -6.719 9.062 0.575 1 97.38 250 VAL A CA 1
ATOM 2035 C C . VAL A 1 250 ? -6.504 9.93 -0.662 1 97.38 250 VAL A C 1
ATOM 2037 O O . VAL A 1 250 ? -5.871 9.5 -1.629 1 97.38 250 VAL A O 1
ATOM 2040 N N . LEU A 1 251 ? -7 11.156 -0.625 1 97.69 251 LEU A N 1
ATOM 2041 C CA . LEU A 1 251 ? -6.805 12.086 -1.734 1 97.69 251 LEU A CA 1
ATOM 2042 C C . LEU A 1 251 ? -5.332 12.438 -1.892 1 97.69 251 LEU A C 1
ATOM 2044 O O . LEU A 1 251 ? -4.836 12.57 -3.014 1 97.69 251 LEU A O 1
ATOM 2048 N N . LEU A 1 252 ? -4.668 12.617 -0.787 1 98.19 252 LEU A N 1
ATOM 2049 C CA . LEU A 1 252 ? -3.238 12.906 -0.817 1 98.19 252 LEU A CA 1
ATOM 2050 C C . LEU A 1 252 ? -2.469 11.758 -1.464 1 98.19 252 LEU A C 1
ATOM 2052 O O . LEU A 1 252 ? -1.616 11.984 -2.326 1 98.19 252 LEU A O 1
ATOM 2056 N N . LYS A 1 253 ? -2.764 10.547 -1.017 1 96.25 253 LYS A N 1
ATOM 2057 C CA . LYS A 1 253 ? -2.15 9.352 -1.59 1 96.25 253 LYS A CA 1
ATOM 2058 C C . LYS A 1 253 ? -2.314 9.32 -3.107 1 96.25 253 LYS A C 1
ATOM 2060 O O . LYS A 1 253 ? -1.361 9.039 -3.834 1 96.25 253 LYS A O 1
ATOM 2065 N N . ASN A 1 254 ? -3.49 9.609 -3.494 1 92.69 254 ASN A N 1
ATOM 2066 C CA . ASN A 1 254 ? -3.797 9.609 -4.922 1 92.69 254 ASN A CA 1
ATOM 2067 C C . ASN A 1 254 ? -3.031 10.703 -5.66 1 92.69 254 ASN A C 1
ATOM 2069 O O . ASN A 1 254 ? -2.422 10.445 -6.699 1 92.69 254 ASN A O 1
ATOM 2073 N N . LEU A 1 255 ? -3.039 11.875 -5.09 1 92.81 255 LEU A N 1
ATOM 2074 C CA . LEU A 1 255 ? -2.359 13.008 -5.699 1 92.81 255 LEU A CA 1
ATOM 2075 C C . LEU A 1 255 ? -0.856 12.766 -5.777 1 92.81 255 LEU A C 1
ATOM 2077 O O . LEU A 1 255 ? -0.216 13.125 -6.77 1 92.81 255 LEU A O 1
ATOM 2081 N N . PHE A 1 256 ? -0.342 12.156 -4.785 1 95.19 256 PHE A N 1
ATOM 2082 C CA . PHE A 1 256 ? 1.104 12.008 -4.66 1 95.19 256 PHE A CA 1
ATOM 2083 C C . PHE A 1 256 ? 1.576 10.711 -5.309 1 95.19 256 PHE A C 1
ATOM 2085 O O . PHE A 1 256 ? 2.779 10.461 -5.391 1 95.19 256 PHE A O 1
ATOM 2092 N N . CYS A 1 257 ? 0.625 9.898 -5.785 1 91.19 257 CYS A N 1
ATOM 2093 C CA . CYS A 1 257 ? 0.972 8.57 -6.289 1 91.19 257 CYS A CA 1
ATOM 2094 C C . CYS A 1 257 ? 1.775 7.793 -5.254 1 91.19 257 CYS A C 1
ATOM 2096 O O . CYS A 1 257 ? 2.822 7.227 -5.574 1 91.19 257 CYS A O 1
ATOM 2098 N N . TRP A 1 258 ? 1.315 7.906 -4.027 1 94 258 TRP A N 1
ATOM 2099 C CA . TRP A 1 258 ? 1.978 7.219 -2.922 1 94 258 TRP A CA 1
ATOM 2100 C C . TRP A 1 258 ? 1.337 5.859 -2.662 1 94 258 TRP A C 1
ATOM 2102 O O . TRP A 1 258 ? 0.275 5.555 -3.211 1 94 258 TRP A O 1
ATOM 2112 N N . ASP A 1 259 ? 2.072 5.02 -1.965 1 91.31 259 ASP A N 1
ATOM 2113 C CA . ASP A 1 259 ? 1.607 3.711 -1.518 1 91.31 259 ASP A CA 1
ATOM 2114 C C . ASP A 1 259 ? 0.782 3.828 -0.238 1 9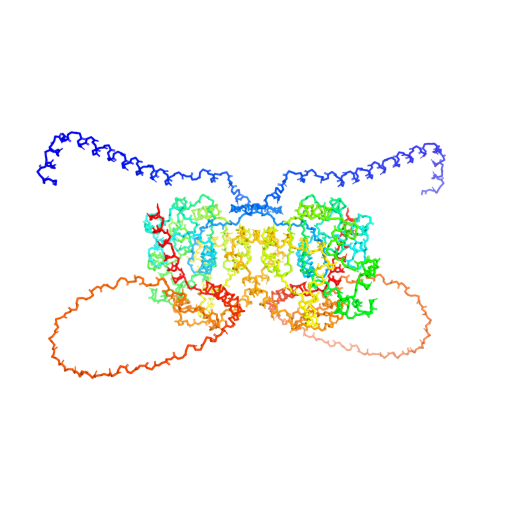1.31 259 ASP A C 1
ATOM 2116 O O . ASP A 1 259 ? 0.997 4.738 0.564 1 91.31 259 ASP A O 1
ATOM 2120 N N . SER A 1 260 ? -0.173 2.9 -0.033 1 92.25 260 SER A N 1
ATOM 2121 C CA . SER A 1 260 ? -0.99 2.914 1.176 1 92.25 260 SER A CA 1
ATOM 2122 C C . SER A 1 260 ? -0.122 2.902 2.43 1 92.25 260 SER A C 1
ATOM 2124 O O . SER A 1 260 ? -0.482 3.5 3.445 1 92.25 260 SER A O 1
ATOM 2126 N N . GLN A 1 261 ? 0.939 2.293 2.348 1 89.62 261 GLN A N 1
ATOM 2127 C CA . GLN A 1 261 ? 1.815 2.217 3.512 1 89.62 261 GLN A CA 1
ATOM 2128 C C . GLN A 1 261 ? 2.416 3.58 3.838 1 89.62 261 GLN A C 1
ATOM 2130 O O . GLN A 1 261 ? 2.768 3.85 4.988 1 89.62 261 GLN A O 1
ATOM 2135 N N . ASP A 1 262 ? 2.516 4.402 2.834 1 93.94 262 ASP A N 1
ATOM 2136 C CA . ASP A 1 262 ? 3.139 5.711 3.014 1 93.94 262 ASP A CA 1
ATOM 2137 C C . ASP A 1 262 ? 2.252 6.633 3.846 1 93.94 262 ASP A C 1
ATOM 2139 O O . ASP A 1 262 ? 2.748 7.539 4.52 1 93.94 262 ASP A O 1
ATOM 2143 N N . ILE A 1 263 ? 0.97 6.383 3.84 1 96.62 263 ILE A N 1
ATOM 2144 C CA . ILE A 1 263 ? 0.085 7.34 4.492 1 96.62 263 ILE A CA 1
ATOM 2145 C C . ILE A 1 263 ? -0.422 6.758 5.809 1 96.62 263 ILE A C 1
ATOM 2147 O O . ILE A 1 263 ? -1.351 7.293 6.418 1 96.62 263 ILE A O 1
ATOM 2151 N N . MET A 1 264 ? 0.172 5.645 6.211 1 95.19 264 MET A N 1
ATOM 2152 C CA . MET A 1 264 ? -0.143 5.145 7.543 1 95.19 264 MET A CA 1
ATOM 2153 C C . MET A 1 264 ? 0.32 6.121 8.617 1 95.19 264 MET A C 1
ATOM 2155 O O . MET A 1 264 ? 1.341 6.793 8.453 1 95.19 264 MET A O 1
ATOM 2159 N N . TYR A 1 265 ? -0.513 6.164 9.734 1 96.69 265 TYR A N 1
ATOM 2160 C CA . TYR A 1 265 ? -0.146 7.188 10.711 1 96.69 265 TYR A CA 1
ATOM 2161 C C . TYR A 1 265 ? -0.619 6.805 12.109 1 96.69 265 TYR A C 1
ATOM 2163 O O . TYR A 1 265 ? -1.531 5.988 12.258 1 96.69 265 TYR A O 1
ATOM 2171 N N . PHE A 1 266 ? 0.074 7.285 13.062 1 96.19 266 PHE A N 1
ATOM 2172 C CA . PHE A 1 266 ? -0.421 7.438 14.43 1 96.19 266 PHE A CA 1
ATOM 2173 C C . PHE A 1 266 ? -0.806 8.883 14.703 1 96.19 266 PHE A C 1
ATOM 2175 O O . PHE A 1 266 ? -0.16 9.812 14.211 1 96.19 266 PHE A O 1
ATOM 2182 N N . LYS A 1 267 ? -1.877 9.062 15.391 1 93.94 267 LYS A N 1
ATOM 2183 C CA . LYS A 1 267 ? -2.266 10.43 15.742 1 93.94 267 LYS A CA 1
ATOM 2184 C C . LYS A 1 267 ? -1.271 11.047 16.719 1 93.94 267 LYS A C 1
ATOM 2186 O O . LYS A 1 267 ? -1.146 10.586 17.859 1 93.94 267 LYS A O 1
ATOM 2191 N N . HIS A 1 268 ? -0.629 12.078 16.281 1 93.75 268 HIS A N 1
ATOM 2192 C CA . HIS A 1 268 ? 0.324 12.781 17.125 1 93.75 268 HIS A CA 1
ATOM 2193 C C . HIS A 1 268 ? -0.348 13.93 17.875 1 93.75 268 HIS A C 1
ATOM 2195 O O . HIS A 1 268 ? -1.209 14.617 17.312 1 93.75 268 HIS A O 1
ATOM 2201 N N . ASN A 1 269 ? 0.04 14.078 19.156 1 88.5 269 ASN A N 1
ATOM 2202 C CA . ASN A 1 269 ? -0.37 15.195 20 1 88.5 269 ASN A CA 1
ATOM 2203 C C . ASN A 1 269 ? -1.873 15.172 20.266 1 88.5 269 ASN A C 1
ATOM 2205 O O . ASN A 1 269 ? -2.533 16.219 20.203 1 88.5 269 ASN A O 1
ATOM 2209 N N . LYS A 1 270 ? -2.303 14.008 20.438 1 86.06 270 LYS A N 1
ATOM 2210 C CA . LYS A 1 270 ? -3.693 13.914 20.875 1 86.06 270 LYS A CA 1
ATOM 2211 C C . LYS A 1 270 ? -3.889 14.57 22.234 1 86.06 270 LYS A C 1
ATOM 2213 O O . LYS A 1 270 ? -3.102 14.344 23.156 1 86.06 270 LYS A O 1
ATOM 2218 N N . ARG A 1 271 ? -4.879 15.328 22.297 1 85.12 271 ARG A N 1
ATOM 2219 C CA . ARG A 1 271 ? -5.125 16.078 23.531 1 85.12 271 ARG A CA 1
ATOM 2220 C C . ARG A 1 271 ? -5.574 15.148 24.656 1 85.12 271 ARG A C 1
ATOM 2222 O O . ARG A 1 271 ? -6.348 14.211 24.422 1 85.12 271 ARG A O 1
ATOM 2229 N N . LYS A 1 272 ? -5.172 15.461 25.859 1 79.06 272 LYS A N 1
ATOM 2230 C CA . LYS A 1 272 ? -5.566 14.711 27.047 1 79.06 272 LYS A CA 1
ATOM 2231 C C . LYS A 1 272 ? -6.992 15.062 27.469 1 79.06 272 LYS A C 1
ATOM 2233 O O . LYS A 1 272 ? -7.777 14.172 27.812 1 79.06 272 LYS A O 1
ATOM 2238 N N . ALA A 1 273 ? -7.25 16.219 27.406 1 72.5 273 ALA A N 1
ATOM 2239 C CA . ALA A 1 273 ? -8.555 16.688 27.875 1 72.5 273 ALA A CA 1
ATOM 2240 C C . ALA A 1 273 ? -9.578 16.672 26.75 1 72.5 273 ALA A C 1
ATOM 2242 O O . ALA A 1 273 ? -9.242 16.984 25.594 1 72.5 273 ALA A O 1
ATOM 2243 N N . ASP A 1 274 ? -10.742 15.875 26.953 1 66 274 ASP A N 1
ATOM 2244 C CA . ASP A 1 274 ? -11.812 15.93 25.953 1 66 274 ASP A CA 1
ATOM 2245 C C . ASP A 1 274 ? -12.688 17.156 26.156 1 66 274 ASP A C 1
ATOM 2247 O O . ASP A 1 274 ? -13.516 17.203 27.078 1 66 274 ASP A O 1
ATOM 2251 N N . ASP A 1 275 ? -12.305 18.281 25.625 1 71.5 275 ASP A N 1
ATOM 2252 C CA . ASP A 1 275 ? -13.117 19.422 26.047 1 71.5 275 ASP A CA 1
ATOM 2253 C C . ASP A 1 275 ? -14.062 19.859 24.922 1 71.5 275 ASP A C 1
ATOM 2255 O O . ASP A 1 275 ? -13.633 20.531 23.984 1 71.5 275 ASP A O 1
ATOM 2259 N N . ARG A 1 276 ? -15.273 19.531 25.016 1 80 276 ARG A N 1
ATOM 2260 C CA . ARG A 1 276 ? -16.344 19.969 24.109 1 80 276 ARG A CA 1
ATOM 2261 C C . ARG A 1 276 ? -16.75 21.406 24.422 1 80 276 ARG A C 1
ATOM 2263 O O . ARG A 1 276 ? -16.812 21.812 25.594 1 80 276 ARG A O 1
ATOM 2270 N N . ILE A 1 277 ? -16.734 22.156 23.391 1 90.88 277 ILE A N 1
ATOM 2271 C CA . ILE A 1 277 ? -17.172 23.531 23.578 1 90.88 277 ILE A CA 1
ATOM 2272 C C . ILE A 1 277 ? -18.672 23.641 23.328 1 90.88 277 ILE A C 1
ATOM 2274 O O . ILE A 1 277 ? -19.219 22.922 22.484 1 90.88 277 ILE A O 1
ATOM 2278 N N . SER A 1 278 ? -19.344 24.5 24.109 1 92.5 278 SER A N 1
ATOM 2279 C CA . SER A 1 278 ? -20.781 24.688 23.953 1 92.5 278 SER A CA 1
ATOM 2280 C C . SER A 1 278 ? -21.109 25.344 22.609 1 92.5 278 SER A C 1
ATOM 2282 O O . SER A 1 278 ? -20.234 25.953 21.984 1 92.5 278 SER A O 1
ATOM 2284 N N . ARG A 1 279 ? -22.359 25.188 22.281 1 94.94 279 ARG A N 1
ATOM 2285 C CA . ARG A 1 279 ? -22.828 25.75 21.016 1 94.94 279 ARG A CA 1
ATOM 2286 C C . ARG A 1 279 ? -22.656 27.266 21 1 94.94 279 ARG A C 1
ATOM 2288 O O . ARG A 1 279 ? -22.312 27.844 19.969 1 94.94 279 ARG A O 1
ATOM 2295 N N . ASP A 1 280 ? -22.953 27.859 22.078 1 95.06 280 ASP A N 1
ATOM 2296 C CA . ASP A 1 280 ? -22.859 29.312 22.156 1 95.06 280 ASP A CA 1
ATOM 2297 C C . ASP A 1 280 ? -21.406 29.781 22.031 1 95.06 280 ASP A C 1
ATOM 2299 O O . ASP A 1 280 ? -21.109 30.734 21.312 1 95.06 280 ASP A O 1
ATOM 2303 N N . VAL A 1 281 ? -20.562 29.172 22.75 1 96.12 281 VAL A N 1
ATOM 2304 C CA . VAL A 1 281 ? -19.141 29.5 22.672 1 96.12 281 VAL A CA 1
ATOM 2305 C C . VAL A 1 281 ? -18.625 29.281 21.25 1 96.12 281 VAL A C 1
ATOM 2307 O O . VAL A 1 281 ? -17.875 30.094 20.719 1 96.12 281 VAL A O 1
ATOM 2310 N N . ARG A 1 282 ? -19.031 28.188 20.688 1 97.31 282 ARG A N 1
ATOM 2311 C CA . ARG A 1 282 ? -18.656 27.875 19.312 1 97.31 282 ARG A CA 1
ATOM 2312 C C . ARG A 1 282 ? -19.047 29 18.359 1 97.31 282 ARG A C 1
ATOM 2314 O O . ARG A 1 282 ? -18.234 29.453 17.547 1 97.31 282 ARG A O 1
ATOM 2321 N N . LYS A 1 283 ? -20.266 29.406 18.406 1 97.44 283 LYS A N 1
ATOM 2322 C CA . LYS A 1 283 ? -20.766 30.484 17.531 1 97.44 283 LYS A CA 1
ATOM 2323 C C . LYS A 1 283 ? -19.938 31.75 17.703 1 97.44 283 LYS A C 1
ATOM 2325 O O . LYS A 1 283 ? -19.594 32.406 16.719 1 97.44 283 LYS A O 1
ATOM 2330 N N . ARG A 1 284 ? -19.625 32.094 18.922 1 97.62 284 ARG A N 1
ATOM 2331 C CA . ARG A 1 284 ? -18.844 33.312 19.188 1 97.62 284 ARG A CA 1
ATOM 2332 C C . ARG A 1 284 ? -17.422 33.188 18.672 1 97.62 284 ARG A C 1
ATOM 2334 O O . ARG A 1 284 ? -16.859 34.156 18.156 1 97.62 284 ARG A O 1
ATOM 2341 N N . LEU A 1 285 ? -16.891 32 18.844 1 98 285 LEU A N 1
ATOM 2342 C CA . LEU A 1 285 ? -15.531 31.781 18.375 1 98 285 LEU A CA 1
ATOM 2343 C C . LEU A 1 285 ? -15.469 31.828 16.844 1 98 285 LEU A C 1
ATOM 2345 O O . LEU A 1 285 ? -14.477 32.281 16.281 1 98 285 LEU A O 1
ATOM 2349 N N . LEU A 1 286 ? -16.5 31.297 16.188 1 98.38 286 LEU A N 1
ATOM 2350 C CA . LEU A 1 286 ? -16.547 31.375 14.727 1 98.38 286 LEU A CA 1
ATOM 2351 C C . LEU A 1 286 ? -16.594 32.812 14.25 1 98.38 286 LEU A C 1
ATOM 2353 O O . LEU A 1 286 ? -15.969 33.156 13.25 1 98.38 286 LEU A O 1
ATOM 2357 N N . ARG A 1 287 ? -17.328 33.625 14.961 1 97.06 287 ARG A N 1
ATOM 2358 C CA . ARG A 1 287 ? -17.391 35.062 14.633 1 97.06 287 ARG A CA 1
ATOM 2359 C C . ARG A 1 287 ? -16.047 35.75 14.891 1 97.06 287 ARG A C 1
ATOM 2361 O O . ARG A 1 287 ? -15.602 36.562 14.086 1 97.06 287 ARG A O 1
ATOM 2368 N N . TYR A 1 288 ? -15.445 35.375 16.016 1 97.69 288 TYR A N 1
ATOM 2369 C CA . TYR A 1 288 ? -14.164 35.938 16.422 1 97.69 288 TYR A CA 1
ATOM 2370 C C . TYR A 1 288 ? -13.07 35.562 15.422 1 97.69 288 TYR A C 1
ATOM 2372 O O . TYR A 1 288 ? -12.125 36.312 15.211 1 97.69 288 TYR A O 1
ATOM 2380 N N . ASN A 1 289 ? -13.219 34.406 14.797 1 98.31 289 ASN A N 1
ATOM 2381 C CA . ASN A 1 289 ? -12.297 33.875 13.789 1 98.31 289 ASN A CA 1
ATOM 2382 C C . ASN A 1 289 ? -12.953 33.844 12.406 1 98.31 289 ASN A C 1
ATOM 2384 O O . ASN A 1 289 ? -12.898 32.812 11.719 1 98.31 289 ASN A O 1
ATOM 2388 N N . SER A 1 290 ? -13.5 34.938 11.984 1 97.81 290 SER A N 1
ATOM 2389 C CA . SER A 1 290 ? -14.391 34.969 10.828 1 97.81 290 SER A CA 1
ATOM 2390 C C . SER A 1 290 ? -13.625 34.719 9.531 1 97.81 290 SER A C 1
ATOM 2392 O O . SER A 1 290 ? -14.148 34.094 8.617 1 97.81 290 SER A O 1
ATOM 2394 N N . ALA A 1 291 ? -12.414 35.219 9.391 1 98.5 291 ALA A N 1
ATOM 2395 C CA . ALA A 1 291 ? -11.633 34.969 8.188 1 98.5 291 ALA A CA 1
ATOM 2396 C C . ALA A 1 291 ? -11.328 33.469 8.055 1 98.5 291 ALA A C 1
ATOM 2398 O O . ALA A 1 291 ? -11.477 32.906 6.973 1 98.5 291 ALA A O 1
ATOM 2399 N N . ASP A 1 292 ? -10.945 32.844 9.133 1 98.81 292 ASP A N 1
ATOM 2400 C CA . ASP A 1 292 ? -10.703 31.391 9.141 1 98.81 292 ASP A CA 1
ATOM 2401 C C . ASP A 1 292 ? -11.984 30.625 8.82 1 98.81 292 ASP A C 1
ATOM 2403 O O . ASP A 1 292 ? -11.938 29.562 8.18 1 98.81 292 ASP A O 1
ATOM 2407 N N . ALA A 1 293 ? -13.07 31.109 9.375 1 98.69 293 ALA A N 1
ATOM 2408 C CA . ALA A 1 293 ? -14.336 30.453 9.109 1 98.69 293 ALA A CA 1
ATOM 2409 C C . ALA A 1 293 ? -14.641 30.406 7.617 1 98.69 293 ALA A C 1
ATOM 2411 O O . ALA A 1 293 ? -15.086 29.375 7.098 1 98.69 293 ALA A O 1
ATOM 2412 N N . ARG A 1 294 ? -14.422 31.5 6.965 1 98.56 294 ARG A N 1
ATOM 2413 C CA . ARG A 1 294 ? -14.641 31.578 5.523 1 98.56 294 ARG A CA 1
ATOM 2414 C C . ARG A 1 294 ? -13.656 30.688 4.773 1 98.56 294 ARG A C 1
ATOM 2416 O O . ARG A 1 294 ? -14.023 30 3.824 1 98.56 294 ARG A O 1
ATOM 2423 N N . LEU A 1 295 ? -12.398 30.75 5.168 1 98.88 295 LEU A N 1
ATOM 2424 C CA . LEU A 1 295 ? -11.352 29.906 4.586 1 98.88 295 LEU A CA 1
ATOM 2425 C C . LEU A 1 295 ? -11.719 28.438 4.699 1 98.88 295 LEU A C 1
ATOM 2427 O O . LEU A 1 295 ? -11.672 27.703 3.707 1 98.88 295 LEU A O 1
ATOM 2431 N N . TYR A 1 296 ? -12.078 28.031 5.852 1 98.81 296 TYR A N 1
ATOM 2432 C CA . TYR A 1 296 ? -12.438 26.656 6.156 1 98.81 296 TYR A CA 1
ATOM 2433 C C . TYR A 1 296 ? -13.641 26.203 5.324 1 98.81 296 TYR A C 1
ATOM 2435 O O . TYR A 1 296 ? -13.633 25.109 4.758 1 98.81 296 TYR A O 1
ATOM 2443 N N . ALA A 1 297 ? -14.586 27 5.32 1 98.75 297 ALA A N 1
ATOM 2444 C CA . ALA A 1 297 ? -15.797 26.672 4.57 1 98.75 297 ALA A CA 1
ATOM 2445 C C . ALA A 1 297 ? -15.484 26.453 3.094 1 98.75 297 ALA A C 1
ATOM 2447 O O . ALA A 1 297 ? -16 25.531 2.473 1 98.75 297 ALA A O 1
ATOM 2448 N N . HIS A 1 298 ? -14.703 27.312 2.562 1 98.75 298 HIS A N 1
ATOM 2449 C CA . HIS A 1 298 ? -14.336 27.219 1.155 1 98.75 298 HIS A CA 1
ATOM 2450 C C . HIS A 1 298 ? -13.648 25.891 0.856 1 98.75 298 HIS A C 1
ATOM 2452 O O . HIS A 1 298 ? -14.047 25.172 -0.062 1 98.75 298 HIS A O 1
ATOM 2458 N N . PHE A 1 299 ? -12.719 25.547 1.601 1 98.88 299 PHE A N 1
ATOM 2459 C CA . PHE A 1 299 ? -11.906 24.375 1.263 1 98.88 299 PHE A CA 1
ATOM 2460 C C . PHE A 1 299 ? -12.586 23.094 1.711 1 98.88 299 PHE A C 1
ATOM 2462 O O . PHE A 1 299 ? -12.344 22.031 1.143 1 98.88 299 PHE A O 1
ATOM 2469 N N . LYS A 1 300 ? -13.398 23.172 2.73 1 98.75 300 LYS A N 1
ATOM 2470 C CA . LYS A 1 300 ? -14.234 22.016 3.039 1 98.75 300 LYS A CA 1
ATOM 2471 C C . LYS A 1 300 ? -15.133 21.656 1.856 1 98.75 300 LYS A C 1
ATOM 2473 O O . LYS A 1 300 ? -15.266 20.484 1.512 1 98.75 300 LYS A O 1
ATOM 2478 N N . ALA A 1 301 ? -15.727 22.688 1.283 1 98.5 301 ALA A N 1
ATOM 2479 C CA . ALA A 1 301 ? -16.547 22.469 0.099 1 98.5 301 ALA A CA 1
ATOM 2480 C C . ALA A 1 301 ? -15.719 21.906 -1.05 1 98.5 301 ALA A C 1
ATOM 2482 O O . ALA A 1 301 ? -16.172 21 -1.762 1 98.5 301 ALA A O 1
ATOM 2483 N N . LYS A 1 302 ? -14.609 22.438 -1.198 1 98.44 302 LYS A N 1
ATOM 2484 C CA . LYS A 1 302 ? -13.727 21.953 -2.254 1 98.44 302 LYS A CA 1
ATOM 2485 C C . LYS A 1 302 ? -13.344 20.5 -2.02 1 98.44 302 LYS A C 1
ATOM 2487 O O . LYS A 1 302 ? -13.289 19.703 -2.961 1 98.44 302 LYS A O 1
ATOM 2492 N N . LEU A 1 303 ? -13.047 20.156 -0.817 1 98.56 303 LEU A N 1
ATOM 2493 C CA . LEU A 1 303 ? -12.711 18.781 -0.499 1 98.56 303 LEU A CA 1
ATOM 2494 C C . LEU A 1 303 ? -13.867 17.844 -0.846 1 98.56 303 LEU A C 1
ATOM 2496 O O . LEU A 1 303 ? -13.648 16.75 -1.359 1 98.56 303 LEU A O 1
ATOM 2500 N N . GLN A 1 304 ? -15.016 18.297 -0.535 1 98 304 GLN A N 1
ATOM 2501 C CA . GLN A 1 304 ? -16.188 17.484 -0.862 1 98 304 GLN A CA 1
ATOM 2502 C C . GLN A 1 304 ? -16.297 17.266 -2.367 1 98 304 GLN A C 1
ATOM 2504 O O . GLN A 1 304 ? -16.641 16.156 -2.809 1 98 304 GLN A O 1
ATOM 2509 N N . THR A 1 305 ? -16 18.234 -3.08 1 97.62 305 THR A N 1
ATOM 2510 C CA . THR A 1 305 ? -16.016 18.125 -4.535 1 97.62 305 THR A CA 1
ATOM 2511 C C . THR A 1 305 ? -14.953 17.125 -5 1 97.62 305 THR A C 1
ATOM 2513 O O . THR A 1 305 ? -15.203 16.344 -5.918 1 97.62 305 THR A O 1
ATOM 2516 N N . LEU A 1 306 ? -13.852 17.172 -4.402 1 97.25 306 LEU A N 1
ATOM 2517 C CA . LEU A 1 306 ? -12.789 16.234 -4.742 1 97.25 306 LEU A CA 1
ATOM 2518 C C . LEU A 1 306 ? -13.188 14.805 -4.398 1 97.25 306 LEU A C 1
ATOM 2520 O O . LEU A 1 306 ? -12.867 13.875 -5.145 1 97.25 306 LEU A O 1
ATOM 2524 N N . ILE A 1 307 ? -13.812 14.625 -3.289 1 96.88 307 ILE A N 1
ATOM 2525 C CA . ILE A 1 307 ? -14.289 13.305 -2.881 1 96.88 307 ILE A CA 1
ATOM 2526 C C . ILE A 1 307 ? -15.289 12.781 -3.908 1 96.88 307 ILE A C 1
ATOM 2528 O O . ILE A 1 307 ? -15.242 11.609 -4.289 1 96.88 307 ILE A O 1
ATOM 2532 N N . ASP A 1 308 ? -16.141 13.656 -4.371 1 95.69 308 ASP A N 1
ATOM 2533 C CA . ASP A 1 308 ? -17.125 13.273 -5.387 1 95.69 308 ASP A CA 1
ATOM 2534 C C . ASP A 1 308 ? -16.422 12.867 -6.684 1 95.69 308 ASP A C 1
ATOM 2536 O O . ASP A 1 308 ? -16.797 11.859 -7.301 1 95.69 308 ASP A O 1
ATOM 2540 N N . ALA A 1 309 ? -15.484 13.633 -7.062 1 93.75 309 ALA A N 1
ATOM 2541 C CA . ALA A 1 309 ? -14.742 13.328 -8.289 1 93.75 309 ALA A CA 1
ATOM 2542 C C . ALA A 1 309 ? -13.984 12.008 -8.156 1 93.75 309 ALA A C 1
ATOM 2544 O O . ALA A 1 309 ? -13.852 11.266 -9.133 1 93.75 309 ALA A O 1
ATOM 2545 N N . PHE A 1 310 ? -13.477 11.75 -7.051 1 92.31 310 PHE A N 1
ATOM 2546 C CA . PHE A 1 310 ? -12.773 10.508 -6.758 1 92.31 310 PHE A CA 1
ATOM 2547 C C . PHE A 1 310 ? -13.727 9.32 -6.801 1 92.31 310 PHE A C 1
ATOM 2549 O O . PHE A 1 310 ? -13.32 8.203 -7.16 1 92.31 310 PHE A O 1
ATOM 2556 N N . GLY A 1 311 ? -14.953 9.492 -6.445 1 91.88 311 GLY A N 1
ATOM 2557 C CA . GLY A 1 311 ? -15.977 8.469 -6.305 1 91.88 311 GLY A CA 1
ATOM 2558 C C . GLY A 1 311 ? -16.281 8.125 -4.859 1 91.88 311 GLY A C 1
ATOM 2559 O O . GLY A 1 311 ? -15.422 7.605 -4.145 1 91.88 311 GLY A O 1
ATOM 2560 N N . ARG A 1 312 ? -17.438 8.297 -4.496 1 92.81 312 ARG A N 1
ATOM 2561 C CA . ARG A 1 312 ? -17.812 8.18 -3.088 1 92.81 312 ARG A CA 1
ATOM 2562 C C . ARG A 1 312 ? -17.703 6.734 -2.615 1 92.81 312 ARG A C 1
ATOM 2564 O O . ARG A 1 312 ? -17.281 6.473 -1.49 1 92.81 312 ARG A O 1
ATOM 2571 N N . ASP A 1 313 ? -18.062 5.812 -3.461 1 86.62 313 ASP A N 1
ATOM 2572 C CA . ASP A 1 313 ? -17.969 4.402 -3.088 1 86.62 313 ASP A CA 1
ATOM 2573 C C . ASP A 1 313 ? -16.516 3.973 -2.924 1 86.62 313 ASP A C 1
ATOM 2575 O O . ASP A 1 313 ? -16.172 3.309 -1.944 1 86.62 313 ASP A O 1
ATOM 2579 N N . ARG A 1 314 ? -15.773 4.387 -3.863 1 88.88 314 ARG A N 1
ATOM 2580 C CA . ARG A 1 314 ? -14.352 4.082 -3.797 1 88.88 314 ARG A CA 1
ATOM 2581 C C . ARG A 1 314 ? -13.711 4.723 -2.57 1 88.88 314 ARG A C 1
ATOM 2583 O O . ARG A 1 314 ? -12.883 4.102 -1.902 1 88.88 314 ARG A O 1
ATOM 2590 N N . MET A 1 315 ? -14.125 5.922 -2.297 1 93.88 315 MET A N 1
ATOM 2591 C CA . MET A 1 315 ? -13.617 6.629 -1.126 1 93.88 315 MET A CA 1
ATOM 2592 C C . MET A 1 315 ? -13.953 5.875 0.156 1 93.88 315 MET A C 1
ATOM 2594 O O . MET A 1 315 ? -13.094 5.695 1.021 1 93.88 315 MET A O 1
ATOM 2598 N N . GLN A 1 316 ? -15.125 5.434 0.218 1 92.25 316 GLN A N 1
ATOM 2599 C CA . GLN A 1 316 ? -15.555 4.695 1.4 1 92.25 316 GLN A CA 1
ATOM 2600 C C . GLN A 1 316 ? -14.734 3.422 1.583 1 92.25 316 GLN A C 1
ATOM 2602 O O . GLN A 1 316 ? -14.336 3.086 2.701 1 92.25 316 GLN A O 1
ATOM 2607 N N . GLU A 1 317 ? -14.461 2.744 0.526 1 87.81 317 GLU A N 1
ATOM 2608 C CA . GLU A 1 317 ? -13.656 1.522 0.569 1 87.81 317 GLU A CA 1
ATOM 2609 C C . GLU A 1 317 ? -12.227 1.814 1.009 1 87.81 317 GLU A C 1
ATOM 2611 O O . GLU A 1 317 ? -11.68 1.12 1.869 1 87.81 317 GLU A O 1
ATOM 2616 N N . GLU A 1 318 ? -11.703 2.855 0.386 1 91.88 318 GLU A N 1
ATOM 2617 C CA . GLU A 1 318 ? -10.32 3.211 0.699 1 91.88 318 GLU A CA 1
ATOM 2618 C C . GLU A 1 318 ? -10.18 3.648 2.154 1 91.88 318 GLU A C 1
ATOM 2620 O O . GLU A 1 318 ? -9.203 3.305 2.818 1 91.88 318 GLU A O 1
ATOM 2625 N N . VAL A 1 319 ? -11.109 4.371 2.643 1 95.31 319 VAL A N 1
ATOM 2626 C CA . VAL A 1 319 ? -11.062 4.84 4.023 1 95.31 319 VAL A CA 1
ATOM 2627 C C . VAL A 1 319 ? -11.211 3.66 4.977 1 95.31 319 VAL A C 1
ATOM 2629 O O . VAL A 1 319 ? -10.531 3.592 6.004 1 95.31 319 VAL A O 1
ATOM 2632 N N . ALA A 1 320 ? -12.109 2.758 4.641 1 91.19 320 ALA A N 1
ATOM 2633 C CA . ALA A 1 320 ? -12.281 1.564 5.461 1 91.19 320 ALA A CA 1
ATOM 2634 C C . ALA A 1 320 ? -10.992 0.755 5.535 1 91.19 320 ALA A C 1
ATOM 2636 O O . ALA A 1 320 ? -10.602 0.288 6.609 1 91.19 320 ALA A O 1
ATOM 2637 N N . ASN A 1 321 ? -10.383 0.593 4.41 1 89.94 321 ASN A N 1
ATOM 2638 C CA . ASN A 1 321 ? -9.109 -0.116 4.371 1 89.94 321 ASN A CA 1
ATOM 2639 C C . ASN A 1 321 ? -8.047 0.597 5.199 1 89.94 321 ASN A C 1
ATOM 2641 O O . ASN A 1 321 ? -7.309 -0.042 5.957 1 89.94 321 ASN A O 1
ATOM 2645 N N . LEU A 1 322 ? -7.984 1.901 5.016 1 93.75 322 LEU A N 1
ATOM 2646 C CA . LEU A 1 322 ? -7.027 2.693 5.781 1 93.75 322 LEU A CA 1
ATOM 2647 C C . LEU A 1 322 ? -7.25 2.52 7.277 1 93.75 322 LEU A C 1
ATOM 2649 O O . LEU A 1 322 ? -6.293 2.34 8.039 1 93.75 322 LEU A O 1
ATOM 2653 N N . ARG A 1 323 ? -8.453 2.547 7.699 1 94.75 323 ARG A N 1
ATOM 2654 C CA . ARG A 1 323 ? -8.789 2.396 9.109 1 94.75 323 ARG A CA 1
ATOM 2655 C C . ARG A 1 323 ? -8.391 1.019 9.625 1 94.75 323 ARG A C 1
ATOM 2657 O O . ARG A 1 323 ? -7.859 0.895 10.734 1 94.75 323 ARG A O 1
ATOM 2664 N N . LEU A 1 324 ? -8.625 0.021 8.836 1 91.94 324 LEU A N 1
ATOM 2665 C CA . LEU A 1 324 ? -8.266 -1.338 9.227 1 91.94 324 LEU A CA 1
ATOM 2666 C C . LEU A 1 324 ? -6.762 -1.473 9.422 1 91.94 324 LEU A C 1
ATOM 2668 O O . LEU A 1 324 ? -6.305 -1.904 10.477 1 91.94 324 LEU A O 1
ATOM 2672 N N . TRP A 1 325 ? -6.066 -1.082 8.422 1 92.69 325 TRP A N 1
ATOM 2673 C CA . TRP A 1 325 ? -4.617 -1.232 8.461 1 92.69 325 TRP A CA 1
ATOM 2674 C C . TRP A 1 325 ? -4.012 -0.394 9.578 1 92.69 325 TRP A C 1
ATOM 2676 O O . TRP A 1 325 ? -3.074 -0.831 10.25 1 92.69 325 TRP A O 1
ATOM 2686 N N . LYS A 1 326 ? -4.516 0.782 9.75 1 94.12 326 LYS A N 1
ATOM 2687 C CA . LYS A 1 326 ? -4.059 1.636 10.836 1 94.12 326 LYS A CA 1
ATOM 2688 C C . LYS A 1 326 ? -4.289 0.969 12.195 1 94.12 326 LYS A C 1
ATOM 2690 O O . LYS A 1 326 ? -3.416 1 13.062 1 94.12 326 LYS A O 1
ATOM 2695 N N . ARG A 1 327 ? -5.465 0.434 12.367 1 94.44 327 ARG A N 1
ATOM 2696 C CA . ARG A 1 327 ? -5.785 -0.251 13.609 1 94.44 327 ARG A CA 1
ATOM 2697 C C . ARG A 1 327 ? -4.832 -1.418 13.859 1 94.44 327 ARG A C 1
ATOM 2699 O O . ARG A 1 327 ? -4.371 -1.625 14.977 1 94.44 327 ARG A O 1
ATOM 2706 N N . LEU A 1 328 ? -4.523 -2.178 12.836 1 93.25 328 LEU A N 1
ATOM 2707 C CA . LEU A 1 328 ? -3.666 -3.352 12.961 1 93.25 328 LEU A CA 1
ATOM 2708 C C . LEU A 1 328 ? -2.242 -2.949 13.328 1 93.25 328 LEU A C 1
ATOM 2710 O O . LEU A 1 328 ? -1.646 -3.523 14.242 1 93.25 328 LEU A O 1
ATOM 2714 N N . ILE A 1 329 ? -1.727 -1.972 12.633 1 94.31 329 ILE A N 1
ATOM 2715 C CA . ILE A 1 329 ? -0.349 -1.576 12.906 1 94.31 329 ILE A CA 1
ATOM 2716 C C . ILE A 1 329 ? -0.266 -0.886 14.266 1 94.31 329 ILE A C 1
ATOM 2718 O O . ILE A 1 329 ? 0.733 -1.018 14.977 1 94.31 329 ILE A O 1
ATOM 2722 N N . TYR A 1 330 ? -1.284 -0.119 14.602 1 95.06 330 TYR A N 1
ATOM 2723 C CA . TYR A 1 330 ? -1.328 0.509 15.922 1 95.06 330 TYR A CA 1
ATOM 2724 C C . TYR A 1 330 ? -1.292 -0.539 17.031 1 95.06 330 TYR A C 1
ATOM 2726 O O . TYR A 1 330 ? -0.527 -0.413 17.984 1 95.06 330 TYR A O 1
ATOM 2734 N N . ALA A 1 331 ? -2.09 -1.558 16.859 1 93.75 331 ALA A N 1
ATOM 2735 C CA . ALA A 1 331 ? -2.143 -2.629 17.844 1 93.75 331 ALA A CA 1
ATOM 2736 C C . ALA A 1 331 ? -0.798 -3.34 17.953 1 93.75 331 ALA A C 1
ATOM 2738 O O . ALA A 1 331 ? -0.409 -3.779 19.047 1 93.75 331 ALA A O 1
ATOM 2739 N N . HIS A 1 332 ? -0.134 -3.432 16.906 1 92.88 332 HIS A N 1
ATOM 2740 C CA . HIS A 1 332 ? 1.166 -4.094 16.875 1 92.88 332 HIS A CA 1
ATOM 2741 C C . HIS A 1 332 ? 2.236 -3.225 17.531 1 92.88 332 HIS A C 1
ATOM 2743 O O . HIS A 1 332 ? 3.08 -3.729 18.281 1 92.88 332 HIS A O 1
ATOM 2749 N N . CYS A 1 333 ? 2.236 -1.951 17.266 1 94.31 333 CYS A N 1
ATOM 2750 C CA . CYS A 1 333 ? 3.342 -1.069 17.609 1 94.31 333 CYS A CA 1
ATOM 2751 C C . CYS A 1 333 ? 3.111 -0.434 18.984 1 94.31 333 CYS A C 1
ATOM 2753 O O . CYS A 1 333 ? 4.055 -0.242 19.75 1 94.31 333 CYS A O 1
ATOM 2755 N N . VAL A 1 334 ? 1.913 -0.023 19.328 1 94.38 334 VAL A N 1
ATOM 2756 C CA . VAL A 1 334 ? 1.659 0.945 20.391 1 94.38 334 VAL A CA 1
ATOM 2757 C C . VAL A 1 334 ? 1.128 0.227 21.625 1 94.38 334 VAL A C 1
ATOM 2759 O O . VAL A 1 334 ? 0.175 -0.551 21.547 1 94.38 334 VAL A O 1
ATOM 2762 N N . GLU A 1 335 ? 1.725 0.412 22.672 1 92.75 335 GLU A N 1
ATOM 2763 C CA . GLU A 1 335 ? 1.259 -0.103 23.953 1 92.75 335 GLU A CA 1
ATOM 2764 C C . GLU A 1 335 ? 0.129 0.754 24.516 1 92.75 335 GLU A C 1
ATOM 2766 O O . GLU A 1 335 ? -0.905 0.231 24.938 1 92.75 335 GLU A O 1
ATOM 2771 N N . ARG A 1 336 ? 0.389 2.074 24.484 1 91.5 336 ARG A N 1
ATOM 2772 C CA . ARG A 1 336 ? -0.601 3.01 25 1 91.5 336 ARG A CA 1
ATOM 2773 C C . ARG A 1 336 ? -0.278 4.441 24.594 1 91.5 336 ARG A C 1
ATOM 2775 O O . ARG A 1 336 ? 0.837 4.727 24.141 1 91.5 336 ARG A O 1
ATOM 2782 N N . MET A 1 337 ? -1.344 5.227 24.75 1 90.62 337 MET A N 1
ATOM 2783 C CA . MET A 1 337 ? -1.137 6.672 24.719 1 90.62 337 MET A CA 1
ATOM 2784 C C . MET A 1 337 ? -0.918 7.219 26.125 1 90.62 337 MET A C 1
ATOM 2786 O O . MET A 1 337 ? -1.751 7.02 27.016 1 90.62 337 MET A O 1
ATOM 2790 N N . GLY A 1 338 ? 0.209 7.812 26.344 1 89.5 338 GLY A N 1
ATOM 2791 C CA . GLY A 1 338 ? 0.553 8.305 27.656 1 89.5 338 GLY A CA 1
ATOM 2792 C C . GLY A 1 338 ? 1.919 8.961 27.719 1 89.5 338 GLY A C 1
ATOM 2793 O O . GLY A 1 338 ? 2.445 9.398 26.688 1 89.5 338 GLY A O 1
ATOM 2794 N N . GLU A 1 339 ? 2.303 9.117 28.891 1 85.94 339 GLU A N 1
ATOM 2795 C CA . GLU A 1 339 ? 3.635 9.688 29.047 1 85.94 339 GLU A CA 1
ATOM 2796 C C . GLU A 1 339 ? 4.719 8.703 28.625 1 85.94 339 GLU A C 1
ATOM 2798 O O . GLU A 1 339 ? 4.68 7.531 29 1 85.94 339 GLU A O 1
ATOM 2803 N N . SER A 1 340 ? 5.512 9.18 27.781 1 85.94 340 SER A N 1
ATOM 2804 C CA . SER A 1 340 ? 6.598 8.32 27.312 1 85.94 340 SER A CA 1
ATOM 2805 C C . SER A 1 340 ? 7.887 8.609 28.078 1 85.94 340 SER A C 1
ATOM 2807 O O . SER A 1 340 ? 8.242 9.766 28.297 1 85.94 340 SER A O 1
ATOM 2809 N N . LYS A 1 341 ? 8.594 7.531 28.375 1 83 341 LYS A N 1
ATOM 2810 C CA . LYS A 1 341 ? 9.906 7.652 29 1 83 341 LYS A CA 1
ATOM 2811 C C . LYS A 1 341 ? 11.016 7.727 27.953 1 83 341 LYS A C 1
ATOM 2813 O O . LYS A 1 341 ? 12.141 8.102 28.266 1 83 341 LYS A O 1
ATOM 2818 N N . GLN A 1 342 ? 10.641 7.41 26.781 1 86.75 342 GLN A N 1
ATOM 2819 C CA . GLN A 1 342 ? 11.617 7.461 25.688 1 86.75 342 GLN A CA 1
ATOM 2820 C C . GLN A 1 342 ? 11.641 8.844 25.031 1 86.75 342 GLN A C 1
ATOM 2822 O O . GLN A 1 342 ? 10.609 9.312 24.547 1 86.75 342 GLN A O 1
ATOM 2827 N N . PRO A 1 343 ? 12.805 9.422 24.922 1 87.56 343 PRO A N 1
ATOM 2828 C CA . PRO A 1 343 ? 12.906 10.758 24.344 1 87.56 343 PRO A CA 1
ATOM 2829 C C . PRO A 1 343 ? 12.43 10.805 22.891 1 87.56 343 PRO A C 1
ATOM 2831 O O . PRO A 1 343 ? 11.922 11.828 22.438 1 87.56 343 PRO A O 1
ATOM 2834 N N . GLU A 1 344 ? 12.531 9.75 22.219 1 90.06 344 GLU A N 1
ATOM 2835 C CA . GLU A 1 344 ? 12.211 9.703 20.797 1 90.06 344 GLU A CA 1
ATOM 2836 C C . GLU A 1 344 ? 10.719 9.883 20.562 1 90.06 344 GLU A C 1
ATOM 2838 O O . GLU A 1 344 ? 10.305 10.383 19.5 1 90.06 344 GLU A O 1
ATOM 2843 N N . THR A 1 345 ? 9.953 9.469 21.5 1 91.56 345 THR A N 1
ATOM 2844 C CA . THR A 1 345 ? 8.508 9.484 21.281 1 91.56 345 THR A CA 1
ATOM 2845 C C . THR A 1 345 ? 7.832 10.469 22.219 1 91.56 345 THR A C 1
ATOM 2847 O O . THR A 1 345 ? 6.609 10.633 22.188 1 91.56 345 THR A O 1
ATOM 2850 N N . ARG A 1 346 ? 8.562 11.211 22.984 1 87.25 346 ARG A N 1
ATOM 2851 C CA . ARG A 1 346 ? 8.008 12.133 23.969 1 87.25 346 ARG A CA 1
ATOM 2852 C C . ARG A 1 346 ? 7.473 13.398 23.297 1 87.25 346 ARG A C 1
ATOM 2854 O O . ARG A 1 346 ? 8.211 14.102 22.609 1 87.25 346 ARG A O 1
ATOM 2861 N N . ALA A 1 347 ? 6.23 13.617 23.625 1 84.88 347 ALA A N 1
ATOM 2862 C CA . ALA A 1 347 ? 5.613 14.828 23.094 1 84.88 347 ALA A CA 1
ATOM 2863 C C . ALA A 1 347 ? 6.184 16.078 23.781 1 84.88 347 ALA A C 1
ATOM 2865 O O . ALA A 1 347 ? 6.629 16.016 24.922 1 84.88 347 ALA A O 1
ATOM 2866 N N . TYR A 1 348 ? 6.105 17.141 23.125 1 81.38 348 TYR A N 1
ATOM 2867 C CA . TYR A 1 348 ? 6.656 18.391 23.625 1 81.38 348 TYR A CA 1
ATOM 2868 C C . TYR A 1 348 ? 5.797 18.953 24.75 1 81.38 348 TYR A C 1
ATOM 2870 O O . TYR A 1 348 ? 6.312 19.312 25.812 1 81.38 348 TYR A O 1
ATOM 2878 N N . SER A 1 349 ? 4.523 18.922 24.531 1 81.38 349 SER A N 1
ATOM 2879 C CA . SER A 1 349 ? 3.613 19.531 25.484 1 81.38 349 SER A CA 1
ATOM 2880 C C . SER A 1 349 ? 3.111 18.5 26.5 1 81.38 349 SER A C 1
ATOM 2882 O O . SER A 1 349 ? 2.852 17.359 26.141 1 81.38 349 SER A O 1
ATOM 2884 N N . LYS A 1 350 ? 2.889 18.984 27.703 1 78.5 350 LYS A N 1
ATOM 2885 C CA . LYS A 1 350 ? 2.338 18.125 28.75 1 78.5 350 LYS A CA 1
ATOM 2886 C C . LYS A 1 350 ? 0.837 17.922 28.562 1 78.5 350 LYS A C 1
ATOM 2888 O O . LYS A 1 350 ? 0.234 17.062 29.203 1 78.5 350 LYS A O 1
ATOM 2893 N N . HIS A 1 351 ? 0.285 18.672 27.656 1 82.38 351 HIS A N 1
ATOM 2894 C CA . HIS A 1 351 ? -1.165 18.656 27.5 1 82.38 351 HIS A CA 1
ATOM 2895 C C . HIS A 1 351 ? -1.593 17.641 26.453 1 82.38 351 HIS A C 1
ATOM 2897 O O . HIS A 1 351 ? -2.787 17.453 26.203 1 82.38 351 HIS A O 1
ATOM 2903 N N . VAL A 1 352 ? -0.602 17 25.891 1 85.94 352 VAL A N 1
ATOM 2904 C CA . VAL A 1 352 ? -0.92 16.016 24.859 1 85.94 352 VAL A CA 1
ATOM 2905 C C . VAL A 1 352 ? -0.268 14.672 25.203 1 85.94 352 VAL A C 1
ATOM 2907 O O . VAL A 1 352 ? 0.653 14.617 26.016 1 85.94 352 VAL A O 1
ATOM 2910 N N . PHE A 1 353 ? -0.78 13.633 24.609 1 87.75 353 PHE A N 1
ATOM 2911 C CA . PHE A 1 353 ? -0.256 12.297 24.844 1 87.75 353 PHE A CA 1
ATOM 2912 C C . PHE A 1 353 ? 0.934 12.008 23.938 1 87.75 353 PHE A C 1
ATOM 2914 O O . PHE A 1 353 ? 0.961 12.445 22.781 1 87.75 353 PHE A O 1
ATOM 2921 N N . SER A 1 354 ? 1.836 11.258 24.516 1 90.88 354 SER A N 1
ATOM 2922 C CA . SER A 1 354 ? 2.883 10.633 23.719 1 90.88 354 SER A CA 1
ATOM 2923 C C . SER A 1 354 ? 2.473 9.234 23.266 1 90.88 354 SER A C 1
ATOM 2925 O O . SER A 1 354 ? 1.568 8.625 23.844 1 90.88 354 SER A O 1
ATOM 2927 N N . ILE A 1 355 ? 3.129 8.828 22.25 1 92.94 355 ILE A N 1
ATOM 2928 C CA . ILE A 1 355 ? 2.922 7.461 21.766 1 92.94 355 ILE A CA 1
ATOM 2929 C C . ILE A 1 355 ? 3.949 6.527 22.406 1 92.94 355 ILE A C 1
ATOM 2931 O O . ILE A 1 355 ? 5.152 6.664 22.172 1 92.94 355 ILE A O 1
ATOM 2935 N N . VAL A 1 356 ? 3.477 5.672 23.219 1 92.5 356 VAL A N 1
ATOM 2936 C CA . VAL A 1 356 ? 4.355 4.727 23.891 1 92.5 356 VAL A CA 1
ATOM 2937 C C . VAL A 1 356 ? 4.363 3.396 23.141 1 92.5 356 VAL A C 1
ATOM 2939 O O . VAL A 1 356 ? 3.328 2.742 23.016 1 92.5 356 VAL A O 1
ATOM 2942 N N . LEU A 1 357 ? 5.5 2.996 22.672 1 93.12 357 LEU A N 1
ATOM 2943 C CA . LEU A 1 357 ? 5.645 1.777 21.875 1 93.12 357 LEU A CA 1
ATOM 2944 C C . LEU A 1 357 ? 5.68 0.548 22.781 1 93.12 357 LEU A C 1
ATOM 2946 O O . LEU A 1 357 ? 6.09 0.637 23.938 1 93.12 357 LEU A O 1
ATOM 2950 N N . ARG A 1 358 ? 5.305 -0.575 22.188 1 91.81 358 ARG A N 1
ATOM 2951 C CA . ARG A 1 358 ? 5.453 -1.848 22.891 1 91.81 358 ARG A CA 1
ATOM 2952 C C . ARG A 1 358 ? 6.922 -2.205 23.062 1 91.81 358 ARG A C 1
ATOM 2954 O O . ARG A 1 358 ? 7.758 -1.885 22.219 1 91.81 358 ARG A O 1
ATOM 2961 N N . PRO A 1 359 ? 7.262 -2.865 24.172 1 85.25 359 PRO A N 1
ATOM 2962 C CA . PRO A 1 359 ? 8.664 -3.16 24.484 1 85.25 359 PRO A CA 1
ATOM 2963 C C . PRO A 1 359 ? 9.352 -3.973 23.391 1 85.25 359 PRO A C 1
ATOM 2965 O O . PRO A 1 359 ? 10.547 -3.793 23.156 1 85.25 359 PRO A O 1
ATOM 2968 N N . ASP A 1 360 ? 8.648 -4.871 22.75 1 80.62 360 ASP A N 1
ATOM 2969 C CA . ASP A 1 360 ? 9.258 -5.762 21.766 1 80.62 360 ASP A CA 1
ATOM 2970 C C . ASP A 1 360 ? 9.555 -5.023 20.469 1 80.62 360 ASP A C 1
ATOM 2972 O O . ASP A 1 360 ? 10.266 -5.539 19.609 1 80.62 360 ASP A O 1
ATOM 2976 N N . VAL A 1 361 ? 8.953 -3.904 20.344 1 79.31 361 VAL A N 1
ATOM 2977 C CA . VAL A 1 361 ? 9.141 -3.186 19.094 1 79.31 361 VAL A CA 1
ATOM 2978 C C . VAL A 1 361 ? 10.117 -2.031 19.297 1 79.31 361 VAL A C 1
ATOM 2980 O O . VAL A 1 361 ? 10.508 -1.364 18.328 1 79.31 361 VAL A O 1
ATOM 2983 N N . GLN A 1 362 ? 10.57 -1.841 20.516 1 62.16 362 GLN A N 1
ATOM 2984 C CA . GLN A 1 362 ? 11.406 -0.688 20.828 1 62.16 362 GLN A CA 1
ATOM 2985 C C . GLN A 1 362 ? 12.797 -0.827 20.219 1 62.16 362 GLN A C 1
ATOM 2987 O O . GLN A 1 362 ? 13.305 -1.939 20.062 1 62.16 362 GLN A O 1
ATOM 2992 N N . LEU A 1 363 ? 13.203 0.116 19.453 1 56.38 363 LEU A N 1
ATOM 2993 C CA . LEU A 1 363 ? 14.539 0.19 18.875 1 56.38 363 LEU A CA 1
ATOM 2994 C C . LEU A 1 363 ? 15.609 0.007 19.938 1 56.38 363 LEU A C 1
ATOM 2996 O O . LEU A 1 363 ? 15.477 0.509 21.062 1 56.38 363 LEU A O 1
ATOM 3000 N N . SER A 1 364 ? 16.391 -0.988 19.875 1 44.25 364 SER A N 1
ATOM 3001 C CA . SER A 1 364 ? 17.547 -1.037 20.766 1 44.25 364 SER A CA 1
ATOM 3002 C C . SER A 1 364 ? 18.297 0.289 20.766 1 44.25 364 SER A C 1
ATOM 3004 O O . SER A 1 364 ? 18.359 0.979 19.734 1 44.25 364 SER A O 1
ATOM 3006 N N . ALA A 1 365 ? 18.578 0.877 21.953 1 37.88 365 ALA A N 1
ATOM 3007 C CA . ALA A 1 365 ? 19.422 2.053 22.188 1 37.88 365 ALA A CA 1
ATOM 3008 C C . ALA A 1 365 ? 20.641 2.037 21.266 1 37.88 365 ALA A C 1
ATOM 3010 O O . ALA A 1 365 ? 21.219 3.088 20.969 1 37.88 365 ALA A O 1
ATOM 3011 N N . ALA A 1 366 ? 21.266 0.989 21 1 34.62 366 ALA A N 1
ATOM 3012 C CA . ALA A 1 366 ? 22.531 0.84 20.297 1 34.62 366 ALA A CA 1
ATOM 3013 C C . ALA A 1 366 ? 22.422 1.289 18.844 1 34.62 366 ALA A C 1
ATOM 3015 O O . ALA A 1 366 ? 23.375 1.857 18.297 1 34.62 366 ALA A O 1
ATOM 3016 N N . THR A 1 367 ? 21.359 1.073 18.156 1 37.19 367 THR A N 1
ATOM 3017 C CA . THR A 1 367 ? 21.312 1.51 16.766 1 37.19 367 THR A CA 1
ATOM 3018 C C . THR A 1 367 ? 21.047 3.012 16.672 1 37.19 367 THR A C 1
ATOM 3020 O O . THR A 1 367 ? 21.172 3.605 15.602 1 37.19 367 THR A O 1
ATOM 3023 N N . ALA A 1 368 ? 20.5 3.602 17.719 1 34.75 368 ALA A N 1
ATOM 3024 C CA . ALA A 1 368 ? 20.422 5.059 17.797 1 34.75 368 ALA A CA 1
ATOM 3025 C C . ALA A 1 368 ? 21.812 5.676 17.984 1 34.75 368 ALA A C 1
ATOM 3027 O O . ALA A 1 368 ? 22.031 6.84 17.641 1 34.75 368 ALA A O 1
ATOM 3028 N N . ALA A 1 369 ? 22.688 5.152 18.891 1 31.66 369 ALA A N 1
ATOM 3029 C CA . ALA A 1 369 ? 23.984 5.73 19.25 1 31.66 369 ALA A CA 1
ATOM 3030 C C . ALA A 1 369 ? 24.938 5.762 18.062 1 31.66 369 ALA A C 1
ATOM 3032 O O . ALA A 1 369 ? 26.031 6.309 18.141 1 31.66 369 ALA A O 1
ATOM 3033 N N . ALA A 1 370 ? 24.734 4.945 16.984 1 32.81 370 ALA A N 1
ATOM 3034 C CA . ALA A 1 370 ? 25.797 5.039 15.992 1 32.81 370 ALA A CA 1
ATOM 3035 C C . ALA A 1 370 ? 25.969 6.473 15.5 1 32.81 370 ALA A C 1
ATOM 3037 O O . ALA A 1 370 ? 26.938 6.785 14.805 1 32.81 370 ALA A O 1
ATOM 3038 N N . VAL A 1 371 ? 24.844 7.309 15.531 1 29.91 371 VAL A N 1
ATOM 3039 C CA . VAL A 1 371 ? 25.172 8.609 14.953 1 29.91 371 VAL A CA 1
ATOM 3040 C C . VAL A 1 371 ? 25.859 9.484 16 1 29.91 371 VAL A C 1
ATOM 3042 O O . VAL A 1 371 ? 26.266 10.609 15.711 1 29.91 371 VAL A O 1
ATOM 3045 N N . THR A 1 372 ? 25.703 9.109 17.297 1 28.69 372 THR A N 1
ATOM 3046 C CA . THR A 1 372 ? 26.141 10.156 18.203 1 28.69 372 THR A CA 1
ATOM 3047 C C . THR A 1 372 ? 27.656 10.18 18.312 1 28.69 372 THR A C 1
ATOM 3049 O O . THR A 1 372 ? 28.219 10.883 19.156 1 28.69 372 THR A O 1
ATOM 3052 N N . SER A 1 373 ? 28.344 9.234 17.578 1 27.02 373 SER A N 1
ATOM 3053 C CA . SER A 1 373 ? 29.656 9.141 18.203 1 27.02 373 SER A CA 1
ATOM 3054 C C . SER A 1 373 ? 30.359 10.492 18.219 1 27.02 373 SER A C 1
ATOM 3056 O O . SER A 1 373 ? 31.25 10.734 19.031 1 27.02 373 SER A O 1
ATOM 3058 N N . THR A 1 374 ? 30.375 11.094 17 1 25.86 374 THR A N 1
ATOM 3059 C CA . THR A 1 374 ? 31.672 11.781 16.938 1 25.86 374 THR A CA 1
ATOM 3060 C C . THR A 1 374 ? 31.656 13.023 17.828 1 25.86 374 THR A C 1
ATOM 3062 O O . THR A 1 374 ? 31.438 14.141 17.344 1 25.86 374 THR A O 1
ATOM 3065 N N . THR A 1 375 ? 30.719 13.102 18.812 1 22.56 375 THR A N 1
ATOM 3066 C CA . THR A 1 375 ? 30.859 14.398 19.469 1 22.56 375 THR A CA 1
ATOM 3067 C C . THR A 1 375 ? 32.25 14.562 20.047 1 22.56 375 THR A C 1
ATOM 3069 O O . THR A 1 375 ? 32.75 13.695 20.781 1 22.56 375 THR A O 1
ATOM 3072 N N . GLN A 1 376 ? 33.062 15.422 19.406 1 21.2 376 GLN A N 1
ATOM 3073 C CA . GLN A 1 376 ? 34.375 15.93 19.75 1 21.2 376 GLN A CA 1
ATOM 3074 C C . GLN A 1 376 ? 34.469 16.312 21.219 1 21.2 376 GLN A C 1
ATOM 3076 O O . GLN A 1 376 ? 33.594 17.031 21.734 1 21.2 376 GLN A O 1
ATOM 3081 N N . THR A 1 377 ? 35.062 15.367 22.047 1 23.3 377 THR A N 1
ATOM 3082 C CA . THR A 1 377 ? 35.5 15.555 23.406 1 23.3 377 THR A CA 1
ATOM 3083 C C . THR A 1 377 ? 36.188 16.906 23.578 1 23.3 377 THR A C 1
ATOM 3085 O O . THR A 1 377 ? 37.156 17.203 22.891 1 23.3 377 THR A O 1
ATOM 3088 N N . GLN A 1 378 ? 35.406 17.922 23.719 1 19 378 GLN A N 1
ATOM 3089 C CA . GLN A 1 378 ? 36.125 19.125 24.125 1 19 378 GLN A CA 1
ATOM 3090 C C . GLN A 1 378 ? 37.062 18.828 25.281 1 19 378 GLN A C 1
ATOM 3092 O O . GLN A 1 378 ? 36.719 18.078 26.203 1 19 378 GLN A O 1
ATOM 3097 N N . PRO A 1 379 ? 38.406 19.047 25.094 1 21.98 379 PRO A N 1
ATOM 3098 C CA . PRO A 1 379 ? 39.5 18.797 26.031 1 21.98 379 PRO A CA 1
ATOM 3099 C C . PRO A 1 379 ? 39.25 19.375 27.422 1 21.98 379 PRO A C 1
ATOM 3101 O O . PRO A 1 379 ? 39.031 20.594 27.562 1 21.98 379 PRO A O 1
ATOM 3104 N N . THR A 1 380 ? 38.281 18.781 28.094 1 18.05 380 THR A N 1
ATOM 3105 C CA . THR A 1 380 ? 38.219 19.328 29.453 1 18.05 380 THR A CA 1
ATOM 3106 C C . THR A 1 380 ? 39.594 19.297 30.125 1 18.05 380 THR A C 1
ATOM 3108 O O . THR A 1 380 ? 40.375 18.359 29.906 1 18.05 380 THR A O 1
ATOM 3111 N N . SER A 1 381 ? 40 20.422 30.562 1 17.48 381 SER A N 1
ATOM 3112 C CA . SER A 1 381 ? 41.188 20.766 31.312 1 17.48 381 SER A CA 1
ATOM 3113 C C . SER A 1 381 ? 41.406 19.844 32.5 1 17.48 381 SER A C 1
ATOM 3115 O O . SER A 1 381 ? 40.438 19.391 33.125 1 17.48 381 SER A O 1
ATOM 3117 N N . ARG A 1 382 ? 42.531 19.266 32.594 1 18.34 382 ARG A N 1
ATOM 3118 C CA . ARG A 1 382 ? 43.312 18.406 33.438 1 18.34 382 ARG A CA 1
ATOM 3119 C C . ARG A 1 382 ? 43.25 18.859 34.906 1 18.34 382 ARG A C 1
ATOM 3121 O O . ARG A 1 382 ? 43.938 19.797 35.281 1 18.34 382 ARG A O 1
ATOM 3128 N N . ARG A 1 383 ? 42.062 19.047 35.438 1 15.53 383 ARG A N 1
ATOM 3129 C CA . ARG A 1 383 ? 42.531 19.5 36.781 1 15.53 383 ARG A CA 1
ATOM 3130 C C . ARG A 1 383 ? 43.5 18.484 37.375 1 15.53 383 ARG A C 1
ATOM 3132 O O . ARG A 1 383 ? 43.562 17.328 36.969 1 15.53 383 ARG A O 1
ATOM 3139 N N . ASN A 1 384 ? 43.625 18.516 38.75 1 16 384 ASN A N 1
ATOM 3140 C CA . ASN A 1 384 ? 44.656 18.5 39.781 1 16 384 ASN A CA 1
ATOM 3141 C C . ASN A 1 384 ? 44.875 17.094 40.344 1 16 384 ASN A C 1
ATOM 3143 O O . ASN A 1 384 ? 46 16.703 40.625 1 16 384 ASN A O 1
ATOM 3147 N N . GLY A 1 385 ? 43.812 16.266 40.656 1 16.25 385 GLY A N 1
ATOM 3148 C CA . GLY A 1 385 ? 44.125 15.797 42 1 16.25 385 GLY A CA 1
ATOM 3149 C C . GLY A 1 385 ? 45.125 14.656 42.031 1 16.25 385 GLY A C 1
ATOM 3150 O O . GLY A 1 385 ? 45.375 14.008 41.031 1 16.25 385 GLY A O 1
ATOM 3151 N N . SER A 1 386 ? 45.75 14.359 43.281 1 16.39 386 SER A N 1
ATOM 3152 C CA . SER A 1 386 ? 47 13.914 43.844 1 16.39 386 SER A CA 1
ATOM 3153 C C . SER A 1 386 ? 47.094 12.391 43.906 1 16.39 386 SER A C 1
ATOM 3155 O O . SER A 1 386 ? 48.156 11.805 43.656 1 16.39 386 SER A O 1
ATOM 3157 N N . PRO A 1 387 ? 45.938 11.664 44.219 1 16.5 387 PRO A N 1
ATOM 3158 C CA . PRO A 1 387 ? 46.406 10.805 45.312 1 16.5 387 PRO A CA 1
ATOM 3159 C C . PRO A 1 387 ? 47.281 9.648 44.812 1 16.5 387 PRO A C 1
ATOM 3161 O O . PRO A 1 387 ? 47.281 9.336 43.625 1 16.5 387 PRO A O 1
ATOM 3164 N N . ASN A 1 388 ? 47.625 8.688 45.844 1 15.7 388 ASN A N 1
ATOM 3165 C CA . ASN A 1 388 ? 48.781 7.961 46.375 1 15.7 388 ASN A CA 1
ATOM 3166 C C . ASN A 1 388 ? 48.875 6.57 45.75 1 15.7 388 ASN A C 1
ATOM 3168 O O . ASN A 1 388 ? 49.969 6.137 45.375 1 15.7 388 ASN A O 1
ATOM 3172 N N . ASP A 1 389 ? 47.812 5.715 45.844 1 15.38 389 ASP A N 1
ATOM 3173 C CA . ASP A 1 389 ? 48.25 4.492 46.531 1 15.38 389 ASP A CA 1
ATOM 3174 C C . ASP A 1 389 ? 48.906 3.527 45.562 1 15.38 389 ASP A C 1
ATOM 3176 O O . ASP A 1 389 ? 48.531 3.461 44.375 1 15.38 389 ASP A O 1
ATOM 3180 N N . LYS A 1 390 ? 49.906 2.889 46.094 1 15.34 390 LYS A N 1
ATOM 3181 C CA . LYS A 1 390 ? 51.125 2.154 45.75 1 15.34 390 LYS A CA 1
ATOM 3182 C C . LYS A 1 390 ? 50.781 0.836 45.062 1 15.34 390 LYS A C 1
ATOM 3184 O O . LYS A 1 390 ? 51.281 0.556 43.969 1 15.34 390 LYS A O 1
ATOM 3189 N N . LYS A 1 391 ? 50.781 -0.243 45.906 1 15.73 391 LYS A N 1
ATOM 3190 C CA . LYS A 1 391 ? 51.938 -1.122 45.781 1 15.73 391 LYS A CA 1
ATOM 3191 C C . LYS A 1 391 ? 51.656 -2.277 44.812 1 15.73 391 LYS A C 1
ATOM 3193 O O . LYS A 1 391 ? 52.5 -2.645 44 1 15.73 391 LYS A O 1
ATOM 3198 N N . ALA A 1 392 ? 50.469 -3.186 45.031 1 16.14 392 ALA A N 1
ATOM 3199 C CA . ALA A 1 392 ? 50.812 -4.559 45.406 1 16.14 392 ALA A CA 1
ATOM 3200 C C . ALA A 1 392 ? 51.062 -5.418 44.156 1 16.14 392 ALA A C 1
ATOM 3202 O O . ALA A 1 392 ? 50.281 -5.363 43.188 1 16.14 392 ALA A O 1
ATOM 3203 N N . MET A 1 393 ? 52.219 -5.984 43.969 1 16.41 393 MET A N 1
ATOM 3204 C CA . MET A 1 393 ? 53.031 -6.656 42.969 1 16.41 393 MET A CA 1
ATOM 3205 C C . MET A 1 393 ? 52.531 -8.078 42.75 1 16.41 393 MET A C 1
ATOM 3207 O O . MET A 1 393 ? 53.219 -8.875 42.094 1 16.41 393 MET A O 1
ATOM 3211 N N . THR A 1 394 ? 51.188 -8.398 43.062 1 17.02 394 THR A N 1
ATOM 3212 C CA . THR A 1 394 ? 51.188 -9.844 43.281 1 17.02 394 THR A CA 1
ATOM 3213 C C . THR A 1 394 ? 51.531 -10.578 42 1 17.02 394 THR A C 1
ATOM 3215 O O . THR A 1 394 ? 51.094 -10.188 40.906 1 17.02 394 THR A O 1
ATOM 3218 N N . MET A 1 395 ? 52.438 -11.508 42.094 1 17.36 395 MET A N 1
ATOM 3219 C CA . MET A 1 395 ? 53.344 -12.359 41.312 1 17.36 395 MET A CA 1
ATOM 3220 C C . MET A 1 395 ? 52.562 -13.469 40.625 1 17.36 395 MET A C 1
ATOM 3222 O O . MET A 1 395 ? 53.125 -14.469 40.188 1 17.36 395 MET A O 1
ATOM 3226 N N . ILE A 1 396 ? 51.25 -13.195 40.219 1 16.89 396 ILE A N 1
ATOM 3227 C CA . ILE A 1 396 ? 50.531 -14.453 40 1 16.89 396 ILE A CA 1
ATOM 3228 C C . ILE A 1 396 ? 51.219 -15.242 38.875 1 16.89 396 ILE A C 1
ATOM 3230 O O . ILE A 1 396 ? 51.625 -14.672 37.875 1 16.89 396 ILE A O 1
ATOM 3234 N N . THR A 1 397 ? 51.5 -16.547 39.156 1 17.73 397 THR A N 1
ATOM 3235 C CA . THR A 1 397 ? 52.188 -17.734 38.625 1 17.73 397 THR A CA 1
ATOM 3236 C C . THR A 1 397 ? 51.531 -18.219 37.344 1 17.73 397 THR A C 1
ATOM 3238 O O . THR A 1 397 ? 50.312 -18.078 37.156 1 17.73 397 THR A O 1
ATOM 3241 N N . SER A 1 398 ? 52.312 -18.672 36.344 1 17.09 398 SER A N 1
ATOM 3242 C CA . SER A 1 398 ? 52.406 -18.891 34.875 1 17.09 398 SER A CA 1
ATOM 3243 C C . SER A 1 398 ? 51.688 -20.188 34.469 1 17.09 398 SER A C 1
ATOM 3245 O O . SER A 1 398 ? 51.719 -20.562 33.312 1 17.09 398 SER A O 1
ATOM 3247 N N . ALA A 1 399 ? 50.875 -20.875 35.344 1 19.42 399 ALA A N 1
ATOM 3248 C CA . ALA A 1 399 ? 50.938 -22.281 34.938 1 19.42 399 ALA A CA 1
ATOM 3249 C C . ALA A 1 399 ? 50.312 -22.469 33.562 1 19.42 399 ALA A C 1
ATOM 3251 O O . ALA A 1 399 ? 49.406 -21.719 33.156 1 19.42 399 ALA A O 1
ATOM 3252 N N . THR A 1 400 ? 50.812 -23.422 32.75 1 18.78 400 THR A N 1
ATOM 3253 C CA . THR A 1 400 ? 51 -23.812 31.344 1 18.78 400 THR A CA 1
ATOM 3254 C C . THR A 1 400 ? 49.781 -24.578 30.828 1 18.78 400 THR A C 1
ATOM 3256 O O . THR A 1 400 ? 49.625 -24.812 29.625 1 18.78 400 THR A O 1
ATOM 3259 N N . THR A 1 401 ? 48.594 -24.625 31.531 1 18.28 401 THR A N 1
ATOM 3260 C CA . THR A 1 401 ? 48 -25.891 31.141 1 18.28 401 THR A CA 1
ATOM 3261 C C . THR A 1 401 ? 47.562 -25.859 29.672 1 18.28 401 THR A C 1
ATOM 3263 O O . THR A 1 401 ? 47.156 -24.812 29.156 1 18.28 401 THR A O 1
ATOM 3266 N N . LYS A 1 402 ? 47.719 -27.031 29 1 20.27 402 LYS A N 1
ATOM 3267 C CA . LYS A 1 402 ? 47.719 -27.625 27.656 1 20.27 402 LYS A CA 1
ATOM 3268 C C . LYS A 1 402 ? 46.281 -27.719 27.109 1 20.27 402 LYS A C 1
ATOM 3270 O O . LYS A 1 402 ? 45.656 -28.75 27.203 1 20.27 402 LYS A O 1
ATOM 3275 N N . THR A 1 403 ? 45.375 -26.656 27.219 1 17.92 403 THR A N 1
ATOM 3276 C CA . THR A 1 403 ? 44 -27.031 26.906 1 17.92 403 THR A CA 1
ATOM 3277 C C . THR A 1 403 ? 43.906 -27.484 25.453 1 17.92 403 THR A C 1
ATOM 3279 O O . THR A 1 403 ? 44.438 -26.844 24.547 1 17.92 403 THR A O 1
ATOM 3282 N N . THR A 1 404 ? 43.656 -28.797 25.25 1 22.02 404 THR A N 1
ATOM 3283 C CA . THR A 1 404 ? 43.312 -29.641 24.109 1 22.02 404 THR A CA 1
ATOM 3284 C C . THR A 1 404 ? 42.094 -29.078 23.375 1 22.02 404 THR A C 1
ATOM 3286 O O . THR A 1 404 ? 41.031 -28.891 23.969 1 22.02 404 THR A O 1
ATOM 3289 N N . THR A 1 405 ? 42.281 -28.266 22.406 1 20.12 405 THR A N 1
ATOM 3290 C CA . THR A 1 405 ? 41.25 -27.547 21.656 1 20.12 405 THR A CA 1
ATOM 3291 C C . THR A 1 405 ? 40.438 -28.5 20.781 1 20.12 405 THR A C 1
ATOM 3293 O O . THR A 1 405 ? 41 -29.141 19.891 1 20.12 405 THR A O 1
ATOM 3296 N N . THR A 1 406 ? 39.625 -29.375 21.422 1 21.98 406 THR A N 1
ATOM 3297 C CA . THR A 1 406 ? 38.75 -30.141 20.562 1 21.98 406 THR A CA 1
ATOM 3298 C C . THR A 1 406 ? 37.875 -29.219 19.703 1 21.98 406 THR A C 1
ATOM 3300 O O . THR A 1 406 ? 37.281 -28.266 20.203 1 21.98 406 THR A O 1
ATOM 3303 N N . THR A 1 407 ? 38.094 -29.188 18.438 1 21.62 407 THR A N 1
ATOM 3304 C CA . THR A 1 407 ? 37.531 -28.438 17.328 1 21.62 407 THR A CA 1
ATOM 3305 C C . THR A 1 407 ? 36.062 -28.797 17.125 1 21.62 407 THR A C 1
ATOM 3307 O O . THR A 1 407 ? 35.75 -29.938 16.75 1 21.62 407 THR A O 1
ATOM 3310 N N . THR A 1 408 ? 35.156 -28.609 18.109 1 23.47 408 THR A N 1
ATOM 3311 C CA . THR A 1 408 ? 33.75 -28.891 17.797 1 23.47 408 THR A CA 1
ATOM 3312 C C . THR A 1 408 ? 33.281 -28 16.641 1 23.47 408 THR A C 1
ATOM 3314 O O . THR A 1 408 ? 33.469 -26.781 16.672 1 23.47 408 THR A O 1
ATOM 3317 N N . THR A 1 409 ? 32.969 -28.625 15.484 1 24.08 409 THR A N 1
ATOM 3318 C CA . THR A 1 409 ? 32.375 -28.094 14.258 1 24.08 409 THR A CA 1
ATOM 3319 C C . THR A 1 409 ? 31.016 -27.453 14.539 1 24.08 409 THR A C 1
ATOM 3321 O O . THR A 1 409 ? 30.094 -28.125 14.977 1 24.08 409 THR A O 1
ATOM 3324 N N . THR A 1 410 ? 30.969 -26.203 14.977 1 25.75 410 THR A N 1
ATOM 3325 C CA . THR A 1 410 ? 29.75 -25.422 15.18 1 25.75 410 THR A CA 1
ATOM 3326 C C . THR A 1 410 ? 29 -25.234 13.867 1 25.75 410 THR A C 1
ATOM 3328 O O . THR A 1 410 ? 29.516 -24.609 12.938 1 25.75 410 THR A O 1
ATOM 3331 N N . THR A 1 411 ? 28.156 -26.188 13.523 1 27.19 411 THR A N 1
ATOM 3332 C CA . THR A 1 411 ? 27.156 -25.953 12.492 1 27.19 411 THR A CA 1
ATOM 3333 C C . THR A 1 411 ? 26.328 -24.719 12.828 1 27.19 411 THR A C 1
ATOM 3335 O O . THR A 1 411 ? 25.578 -24.703 13.805 1 27.19 411 THR A O 1
ATOM 3338 N N . THR A 1 412 ? 26.875 -23.562 12.617 1 28.94 412 THR A N 1
ATOM 3339 C CA . THR A 1 412 ? 26.234 -22.25 12.773 1 28.94 412 THR A CA 1
ATOM 3340 C C . THR A 1 412 ? 24.938 -22.188 11.969 1 28.94 412 THR A C 1
ATOM 3342 O O . THR A 1 412 ? 24.953 -22.359 10.75 1 28.94 412 THR A O 1
ATOM 3345 N N . THR A 1 413 ? 23.844 -22.422 12.602 1 29.14 413 THR A N 1
ATOM 3346 C CA . THR A 1 413 ? 22.469 -22.234 12.172 1 29.14 413 THR A CA 1
ATOM 3347 C C . THR A 1 413 ? 22.25 -20.828 11.609 1 29.14 413 THR A C 1
ATOM 3349 O O . THR A 1 413 ? 22.344 -19.844 12.336 1 29.14 413 THR A O 1
ATOM 3352 N N . THR A 1 414 ? 22.422 -20.609 10.359 1 33.53 414 THR A N 1
ATOM 3353 C CA . THR A 1 414 ? 22.172 -19.469 9.484 1 33.53 414 THR A CA 1
ATOM 3354 C C . THR A 1 414 ? 20.734 -18.984 9.656 1 33.53 414 THR A C 1
ATOM 3356 O O . THR A 1 414 ? 20.312 -18.016 9.016 1 33.53 414 THR A O 1
ATOM 3359 N N . THR A 1 415 ? 19.875 -19.672 10.344 1 35.25 415 THR A N 1
ATOM 3360 C CA . THR A 1 415 ? 18.484 -19.203 10.398 1 35.25 415 THR A CA 1
ATOM 3361 C C . THR A 1 415 ? 18.375 -17.938 11.242 1 35.25 415 THR A C 1
ATOM 3363 O O . THR A 1 415 ? 17.391 -17.203 11.133 1 35.25 415 THR A O 1
ATOM 3366 N N . ARG A 1 416 ? 19.312 -17.594 12.039 1 39.75 416 ARG A N 1
ATOM 3367 C CA . ARG A 1 416 ? 19.172 -16.516 13.008 1 39.75 416 ARG A CA 1
ATOM 3368 C C . ARG A 1 416 ? 19.375 -15.156 12.352 1 39.75 416 ARG A C 1
ATOM 3370 O O . ARG A 1 416 ? 18.859 -14.141 12.82 1 39.75 416 ARG A O 1
ATOM 3377 N N . THR A 1 417 ? 20.047 -15.094 11.297 1 42.44 417 THR A N 1
ATOM 3378 C CA . THR A 1 417 ? 20.375 -13.789 10.742 1 42.44 417 THR A CA 1
ATOM 3379 C C . THR A 1 417 ? 19.188 -13.188 10.008 1 42.44 417 THR A C 1
ATOM 3381 O O . THR A 1 417 ? 18.938 -11.977 10.094 1 42.44 417 THR A O 1
ATOM 3384 N N . THR A 1 418 ? 18.281 -13.984 9.32 1 46.34 418 THR A N 1
ATOM 3385 C CA . THR A 1 418 ? 17.156 -13.461 8.555 1 46.34 418 THR A CA 1
ATOM 3386 C C . THR A 1 418 ? 16.062 -12.969 9.492 1 46.34 418 THR A C 1
ATOM 3388 O O . THR A 1 418 ? 15.438 -11.93 9.242 1 46.34 418 THR A O 1
ATOM 3391 N N . THR A 1 419 ? 15.906 -13.594 10.656 1 50.53 419 THR A N 1
ATOM 3392 C CA . THR A 1 419 ? 14.883 -13.219 11.617 1 50.53 419 THR A CA 1
ATOM 3393 C C . THR A 1 419 ? 15.234 -11.898 12.297 1 50.53 419 THR A C 1
ATOM 3395 O O . THR A 1 419 ? 14.359 -11.047 12.492 1 50.53 419 THR A O 1
ATOM 3398 N N . THR A 1 420 ? 16.469 -11.656 12.453 1 53.03 420 THR A N 1
ATOM 3399 C CA . THR A 1 420 ? 16.891 -10.461 13.172 1 53.03 420 THR A CA 1
ATOM 3400 C C . THR A 1 420 ? 16.766 -9.227 12.289 1 53.03 420 THR A C 1
ATOM 3402 O O . THR A 1 420 ? 16.344 -8.164 12.75 1 53.03 420 THR A O 1
ATOM 3405 N N . SER A 1 421 ? 17.016 -9.438 11.016 1 59 421 SER A N 1
ATOM 3406 C CA . SER A 1 421 ? 16.938 -8.297 10.109 1 59 421 SER A CA 1
ATOM 3407 C C . SER A 1 421 ? 15.484 -7.895 9.859 1 59 421 SER A C 1
ATOM 3409 O O . SER A 1 421 ? 15.164 -6.703 9.828 1 59 421 SER A O 1
ATOM 3411 N N . THR A 1 422 ? 14.625 -8.891 9.875 1 65.12 422 THR A N 1
ATOM 3412 C CA . THR A 1 422 ? 13.211 -8.633 9.656 1 65.12 422 THR A CA 1
ATOM 3413 C C . THR A 1 422 ? 12.594 -7.902 10.844 1 65.12 422 THR A C 1
ATOM 3415 O O . THR A 1 422 ? 11.844 -6.941 10.68 1 65.12 422 THR A O 1
ATOM 3418 N N . GLN A 1 423 ? 13.039 -8.32 11.961 1 70.56 423 GLN A N 1
ATOM 3419 C CA . GLN A 1 423 ? 12.508 -7.703 13.172 1 70.56 423 GLN A CA 1
ATOM 3420 C C . GLN A 1 423 ? 13 -6.262 13.312 1 70.56 423 GLN A C 1
ATOM 3422 O O . GLN A 1 423 ? 12.25 -5.387 13.758 1 70.56 423 GLN A O 1
ATOM 3427 N N . ALA A 1 424 ? 14.141 -6.082 12.789 1 70.56 424 ALA A N 1
ATOM 3428 C CA . ALA A 1 424 ? 14.719 -4.742 12.867 1 70.56 424 ALA A CA 1
ATOM 3429 C C . ALA A 1 424 ? 13.961 -3.766 11.977 1 70.56 424 ALA A C 1
ATOM 3431 O O . ALA A 1 424 ? 13.695 -2.631 12.375 1 70.56 424 ALA A O 1
ATOM 3432 N N . GLU A 1 425 ? 13.602 -4.223 10.875 1 72.31 425 GLU A N 1
ATOM 3433 C CA . GLU A 1 425 ? 12.883 -3.355 9.938 1 72.31 425 GLU A CA 1
ATOM 3434 C C . GLU A 1 425 ? 11.477 -3.055 10.438 1 72.31 425 GLU A C 1
ATOM 3436 O O . GLU A 1 425 ? 10.984 -1.931 10.297 1 72.31 425 GLU A O 1
ATOM 3441 N N . GLU A 1 426 ? 10.93 -4.043 11 1 72.44 426 GLU A N 1
ATOM 3442 C CA . GLU A 1 426 ? 9.602 -3.857 11.578 1 72.44 426 GLU A CA 1
ATOM 3443 C C . GLU A 1 426 ? 9.633 -2.842 12.719 1 72.44 426 GLU A C 1
ATOM 3445 O O . GLU A 1 426 ? 8.75 -1.988 12.812 1 72.44 426 GLU A O 1
ATOM 3450 N N . ASN A 1 427 ? 10.578 -2.91 13.367 1 80 427 ASN A N 1
ATOM 3451 C CA . ASN A 1 427 ? 10.742 -1.992 14.484 1 80 427 ASN A CA 1
ATOM 3452 C C . ASN A 1 427 ? 11.008 -0.567 14.008 1 80 427 ASN A C 1
ATOM 3454 O O . ASN A 1 427 ? 10.539 0.395 14.617 1 80 427 ASN A O 1
ATOM 3458 N N . ARG A 1 428 ? 11.609 -0.542 12.922 1 85.19 428 ARG A N 1
ATOM 3459 C CA . ARG A 1 428 ? 11.906 0.782 12.383 1 85.19 428 ARG A CA 1
ATOM 3460 C C . ARG A 1 428 ? 10.625 1.501 11.961 1 85.19 428 ARG A C 1
ATOM 3462 O O . ARG A 1 42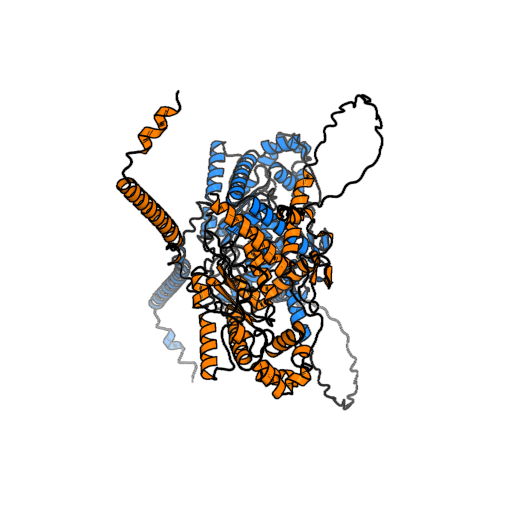8 ? 10.477 2.699 12.211 1 85.19 428 ARG A O 1
ATOM 3469 N N . LEU A 1 429 ? 9.75 0.793 11.336 1 88.69 429 LEU A N 1
ATOM 3470 C CA . LEU A 1 429 ? 8.492 1.393 10.906 1 88.69 429 LEU A CA 1
ATOM 3471 C C . LEU A 1 429 ? 7.715 1.932 12.109 1 88.69 429 LEU A C 1
ATOM 3473 O O . LEU A 1 429 ? 7.219 3.059 12.07 1 88.69 429 LEU A O 1
ATOM 3477 N N . CYS A 1 430 ? 7.637 1.147 13.125 1 92.81 430 CYS A N 1
ATOM 3478 C CA . CYS A 1 430 ? 6.934 1.554 14.336 1 92.81 430 CYS A CA 1
ATOM 3479 C C . CYS A 1 430 ? 7.586 2.783 14.953 1 92.81 430 CYS A C 1
ATOM 3481 O O . CYS A 1 430 ? 6.898 3.742 15.312 1 92.81 430 CYS A O 1
ATOM 3483 N N . ALA A 1 431 ? 8.859 2.768 14.992 1 92.31 431 ALA A N 1
ATOM 3484 C CA . ALA A 1 431 ? 9.594 3.879 15.594 1 92.31 431 ALA A CA 1
ATOM 3485 C C . ALA A 1 431 ? 9.391 5.164 14.797 1 92.31 431 ALA A C 1
ATOM 3487 O O . ALA A 1 431 ? 9.148 6.23 15.375 1 92.31 431 ALA A O 1
ATOM 3488 N N . ASP A 1 432 ? 9.484 5.027 13.555 1 93.56 432 ASP A N 1
ATOM 3489 C CA . ASP A 1 432 ? 9.328 6.199 12.703 1 93.56 432 ASP A CA 1
ATOM 3490 C C . ASP A 1 432 ? 7.926 6.789 12.828 1 93.56 432 ASP A C 1
ATOM 3492 O O . ASP A 1 432 ? 7.754 8.008 12.828 1 93.56 432 ASP A O 1
ATOM 3496 N N . MET A 1 433 ? 6.957 5.961 12.938 1 95.12 433 MET A N 1
ATOM 3497 C CA . MET A 1 433 ? 5.57 6.418 13.016 1 95.12 433 MET A CA 1
ATOM 3498 C C . MET A 1 433 ? 5.281 7.047 14.375 1 95.12 433 MET A C 1
ATOM 3500 O O . MET A 1 433 ? 4.438 7.938 14.484 1 95.12 433 MET A O 1
ATOM 3504 N N . ALA A 1 434 ? 6.043 6.605 15.375 1 95.12 434 ALA A N 1
ATOM 3505 C CA . ALA A 1 434 ? 5.77 7.059 16.734 1 95.12 434 ALA A CA 1
ATOM 3506 C C . ALA A 1 434 ? 6.664 8.234 17.109 1 95.12 434 ALA A C 1
ATOM 3508 O O . ALA A 1 434 ? 6.43 8.906 18.125 1 95.12 434 ALA A O 1
ATOM 3509 N N . ARG A 1 435 ? 7.648 8.477 16.391 1 94.69 435 ARG A N 1
ATOM 3510 C CA . ARG A 1 435 ? 8.641 9.492 16.75 1 94.69 435 ARG A CA 1
ATOM 3511 C C . ARG A 1 435 ? 8.008 10.883 16.766 1 94.69 435 ARG A C 1
ATOM 3513 O O . ARG A 1 435 ? 7.273 11.258 15.852 1 94.69 435 ARG A O 1
ATOM 3520 N N . ALA A 1 436 ? 8.359 11.555 17.828 1 94.12 436 ALA A N 1
ATOM 3521 C CA . ALA A 1 436 ? 7.836 12.914 17.984 1 94.12 436 ALA A CA 1
ATOM 3522 C C . ALA A 1 436 ? 8.523 13.875 17.031 1 94.12 436 ALA A C 1
ATOM 3524 O O . ALA A 1 436 ? 9.578 13.562 16.469 1 94.12 436 ALA A O 1
ATOM 3525 N N . GLU A 1 437 ? 7.938 15.016 16.938 1 94.75 437 GLU A N 1
ATOM 3526 C CA . GLU A 1 437 ? 8.359 16 15.938 1 94.75 437 GLU A CA 1
ATOM 3527 C C . GLU A 1 437 ? 9.82 16.391 16.141 1 94.75 437 GLU A C 1
ATOM 3529 O O . GLU A 1 437 ? 10.625 16.312 15.203 1 94.75 437 GLU A O 1
ATOM 3534 N N . LEU A 1 438 ? 10.172 16.859 17.312 1 93.81 438 LEU A N 1
ATOM 3535 C CA . LEU A 1 438 ? 11.516 17.375 17.516 1 93.81 438 LEU A CA 1
ATOM 3536 C C . LEU A 1 438 ? 12.555 16.266 17.406 1 93.81 438 LEU A C 1
ATOM 3538 O O . LEU A 1 438 ? 13.555 16.422 16.703 1 93.81 438 LEU A O 1
ATOM 3542 N N . PRO A 1 439 ? 12.336 15.125 18.047 1 94.31 439 PRO A N 1
ATOM 3543 C CA . PRO A 1 439 ? 13.297 14.031 17.859 1 94.31 439 PRO A CA 1
ATOM 3544 C C . PRO A 1 439 ? 13.461 13.617 16.406 1 94.31 439 PRO A C 1
ATOM 3546 O O . PRO A 1 439 ? 14.57 13.305 15.969 1 94.31 439 PRO A O 1
ATOM 3549 N N . TYR A 1 440 ? 12.398 13.547 15.688 1 96.12 440 TYR A N 1
ATOM 3550 C CA . TYR A 1 440 ? 12.5 13.188 14.273 1 96.12 440 TYR A CA 1
ATOM 3551 C C . TYR A 1 440 ? 13.297 14.234 13.508 1 96.12 440 TYR A C 1
ATOM 3553 O O . TYR A 1 440 ? 14.133 13.898 12.664 1 96.12 440 TYR A O 1
ATOM 3561 N N . THR A 1 441 ? 13.047 15.516 13.805 1 96.44 441 THR A N 1
ATOM 3562 C CA . THR A 1 441 ? 13.766 16.609 13.172 1 96.44 441 THR A CA 1
ATOM 3563 C C . THR A 1 441 ? 15.258 16.516 13.461 1 96.44 441 THR A C 1
ATOM 3565 O O . THR A 1 441 ? 16.094 16.75 12.578 1 96.44 441 THR A O 1
ATOM 3568 N N . GLU A 1 442 ? 15.57 16.172 14.68 1 95.5 442 GLU A N 1
ATOM 3569 C CA . GLU A 1 442 ? 16.969 16.031 15.062 1 95.5 442 GLU A CA 1
ATOM 3570 C C . GLU A 1 442 ? 17.641 14.914 14.273 1 95.5 442 GLU A C 1
ATOM 3572 O O . GLU A 1 442 ? 18.797 15.062 13.836 1 95.5 442 GLU A O 1
ATOM 3577 N N . ARG A 1 443 ? 16.922 13.891 14.133 1 94 443 ARG A N 1
ATOM 3578 C CA . ARG A 1 443 ? 17.453 12.789 13.336 1 94 443 ARG A CA 1
ATOM 3579 C C . ARG A 1 443 ? 17.719 13.227 11.898 1 94 443 ARG A C 1
ATOM 3581 O O . ARG A 1 443 ? 18.766 12.914 11.328 1 94 443 ARG A O 1
ATOM 3588 N N . LEU A 1 444 ? 16.797 13.906 11.328 1 96.12 444 LEU A N 1
ATOM 3589 C CA . LEU A 1 444 ? 16.938 14.375 9.953 1 96.12 444 LEU A CA 1
ATOM 3590 C C . LEU A 1 444 ? 18.094 15.359 9.828 1 96.12 444 LEU A C 1
ATOM 3592 O O . LEU A 1 444 ? 18.828 15.328 8.844 1 96.12 444 LEU A O 1
ATOM 3596 N N . ARG A 1 445 ? 18.219 16.203 10.836 1 95.31 445 ARG A N 1
ATOM 3597 C CA . ARG A 1 445 ? 19.344 17.141 10.852 1 95.31 445 ARG A CA 1
ATOM 3598 C C . ARG A 1 445 ? 20.672 16.406 10.844 1 95.31 445 ARG A C 1
ATOM 3600 O O . ARG A 1 445 ? 21.578 16.75 10.086 1 95.31 445 ARG A O 1
ATOM 3607 N N . ALA A 1 446 ? 20.75 15.43 11.711 1 93 446 ALA A N 1
ATOM 3608 C CA . ALA A 1 446 ? 21.984 14.648 11.812 1 93 446 ALA A CA 1
ATOM 3609 C C . ALA A 1 446 ? 22.297 13.961 10.484 1 93 446 ALA A C 1
ATOM 3611 O O . ALA A 1 446 ? 23.453 13.977 10.031 1 93 446 ALA A O 1
ATOM 3612 N N . LYS A 1 447 ? 21.328 13.414 9.938 1 90.62 447 LYS A N 1
ATOM 3613 C CA . LYS A 1 447 ? 21.5 12.727 8.664 1 90.62 447 LYS A CA 1
ATOM 3614 C C . LYS A 1 447 ? 21.938 13.695 7.574 1 90.62 447 LYS A C 1
ATOM 3616 O O . LYS A 1 447 ? 22.859 13.398 6.805 1 90.62 447 LYS A O 1
ATOM 3621 N N . GLN A 1 448 ? 21.328 14.82 7.504 1 91.75 448 GLN A N 1
ATOM 3622 C CA . GLN A 1 448 ? 21.594 15.781 6.441 1 91.75 448 GLN A CA 1
ATOM 3623 C C . GLN A 1 448 ? 22.938 16.453 6.637 1 91.75 448 GLN A C 1
ATOM 3625 O O . GLN A 1 448 ? 23.625 16.797 5.664 1 91.75 448 GLN A O 1
ATOM 3630 N N . ARG A 1 449 ? 23.359 16.625 7.824 1 88.31 449 ARG A N 1
ATOM 3631 C CA . ARG A 1 449 ? 24.703 17.156 8.102 1 88.31 449 ARG A CA 1
ATOM 3632 C C . ARG A 1 449 ? 25.781 16.203 7.605 1 88.31 449 ARG A C 1
ATOM 3634 O O . ARG A 1 449 ? 26.781 16.641 7.043 1 88.31 449 ARG A O 1
ATOM 3641 N N . PHE A 1 450 ? 25.484 15.023 7.824 1 82.88 450 PHE A N 1
ATOM 3642 C CA . PHE A 1 450 ? 26.438 13.992 7.402 1 82.88 450 PHE A CA 1
ATOM 3643 C C . PHE A 1 450 ? 26.562 13.961 5.887 1 82.88 450 PHE A C 1
ATOM 3645 O O . PHE A 1 450 ? 27.672 13.867 5.352 1 82.88 450 PHE A O 1
ATOM 3652 N N . LEU A 1 451 ? 25.516 14.102 5.227 1 77.44 451 LEU A N 1
ATOM 3653 C CA . LEU A 1 451 ? 25.516 14.031 3.768 1 77.44 451 LEU A CA 1
ATOM 3654 C C . LEU A 1 451 ? 26.109 15.297 3.168 1 77.44 451 LEU A C 1
ATOM 3656 O O . LEU A 1 451 ? 26.781 15.242 2.135 1 77.44 451 LEU A O 1
ATOM 3660 N N . ALA A 1 452 ? 25.875 16.391 3.807 1 74.75 452 ALA A N 1
ATOM 3661 C CA . ALA A 1 452 ? 26.422 17.656 3.338 1 74.75 452 ALA A CA 1
ATOM 3662 C C . ALA A 1 452 ? 27.938 17.688 3.494 1 74.75 452 ALA A C 1
ATOM 3664 O O . ALA A 1 452 ? 28.656 18.203 2.631 1 74.75 452 ALA A O 1
ATOM 3665 N N . ARG A 1 453 ? 28.438 17.109 4.473 1 71.25 453 ARG A N 1
ATOM 3666 C CA . ARG A 1 453 ? 29.891 17.078 4.711 1 71.25 453 ARG A CA 1
ATOM 3667 C C . ARG A 1 453 ? 30.578 16.109 3.74 1 71.25 453 ARG A C 1
ATOM 3669 O O . ARG A 1 453 ? 31.656 16.406 3.248 1 71.25 453 ARG A O 1
ATOM 3676 N N . SER A 1 454 ? 29.891 15.086 3.502 1 65.12 454 SER A N 1
ATOM 3677 C CA . SER A 1 454 ? 30.469 14.094 2.602 1 65.12 454 SER A CA 1
ATOM 3678 C C . SER A 1 454 ? 30.562 14.625 1.175 1 65.12 454 SER A C 1
ATOM 3680 O O . SER A 1 454 ? 31.5 14.297 0.441 1 65.12 454 SER A O 1
ATOM 3682 N N . ALA A 1 455 ? 29.688 15.414 0.828 1 57.75 455 ALA A N 1
ATOM 3683 C CA . ALA A 1 455 ? 29.703 16 -0.507 1 57.75 455 ALA A CA 1
ATOM 3684 C C . ALA A 1 455 ? 30.812 17.047 -0.632 1 57.75 455 ALA A C 1
ATOM 3686 O O . ALA A 1 455 ? 31.406 17.203 -1.705 1 57.75 455 ALA A O 1
ATOM 3687 N N . GLN A 1 456 ? 31.078 17.656 0.481 1 54.59 456 GLN A N 1
ATOM 3688 C CA . GLN A 1 456 ? 32.156 18.656 0.474 1 54.59 456 GLN A CA 1
ATOM 3689 C C . GLN A 1 456 ? 33.531 17.969 0.431 1 54.59 456 GLN A C 1
ATOM 3691 O O . GLN A 1 456 ? 34.5 18.547 -0.083 1 54.59 456 GLN A O 1
ATOM 3696 N N . MET A 1 457 ? 33.5 16.734 0.864 1 49.44 457 MET A N 1
ATOM 3697 C CA . MET A 1 457 ? 34.781 16.016 0.864 1 49.44 457 MET A CA 1
ATOM 3698 C C . MET A 1 457 ? 35.031 15.359 -0.491 1 49.44 457 MET A C 1
ATOM 3700 O O . MET A 1 457 ? 36.156 15.016 -0.817 1 49.44 457 MET A O 1
ATOM 3704 N N . LEU A 1 458 ? 34.031 15.211 -1.254 1 42.38 458 LEU A N 1
ATOM 3705 C CA . LEU A 1 458 ? 34.25 14.719 -2.609 1 42.38 458 LEU A CA 1
ATOM 3706 C C . LEU A 1 458 ? 34.5 15.867 -3.574 1 42.38 458 LEU A C 1
ATOM 3708 O O . LEU A 1 458 ? 35.281 15.719 -4.516 1 42.38 458 LEU A O 1
ATOM 3712 N N . MET B 1 1 ? -65.688 0.249 -37.688 1 26.89 1 MET B N 1
ATOM 3713 C CA . MET B 1 1 ? -64.875 0.259 -38.875 1 26.89 1 MET B CA 1
ATOM 3714 C C . MET B 1 1 ? -64.562 -1.162 -39.344 1 26.89 1 MET B C 1
ATOM 3716 O O . MET B 1 1 ? -64.125 -1.993 -38.562 1 26.89 1 MET B O 1
ATOM 3720 N N . SER B 1 2 ? -65.188 -1.694 -40.469 1 35.59 2 SER B N 1
ATOM 3721 C CA . SER B 1 2 ? -65.562 -3.039 -40.875 1 35.59 2 SER B CA 1
ATOM 3722 C C . SER B 1 2 ? -64.375 -3.84 -41.344 1 35.59 2 SER B C 1
ATOM 3724 O O . SER B 1 2 ? -63.375 -3.266 -41.781 1 35.59 2 SER B O 1
ATOM 3726 N N . PRO B 1 3 ? -64.188 -5.145 -40.938 1 44.12 3 PRO B N 1
ATOM 3727 C CA . PRO B 1 3 ? -63.094 -6.109 -41.094 1 44.12 3 PRO B CA 1
ATOM 3728 C C . PRO B 1 3 ? -62.625 -6.289 -42.531 1 44.12 3 PRO B C 1
ATOM 3730 O O . PRO B 1 3 ? -61.625 -6.961 -42.781 1 44.12 3 PRO B O 1
ATOM 3733 N N . PHE B 1 4 ? -63.5 -5.965 -43.562 1 40 4 PHE B N 1
ATOM 3734 C CA . PHE B 1 4 ? -63.344 -6.379 -44.938 1 40 4 PHE B CA 1
ATOM 3735 C C . PHE B 1 4 ? -62.188 -5.641 -45.594 1 40 4 PHE B C 1
ATOM 3737 O O . PHE B 1 4 ? -61.688 -6.07 -46.656 1 40 4 PHE B O 1
ATOM 3744 N N . MET B 1 5 ? -61.844 -4.363 -45.188 1 34 5 MET B N 1
ATOM 3745 C CA . MET B 1 5 ? -61 -3.479 -45.969 1 34 5 MET B CA 1
ATOM 3746 C C . MET B 1 5 ? -59.531 -3.914 -45.906 1 34 5 MET B C 1
ATOM 3748 O O . MET B 1 5 ? -58.656 -3.273 -46.469 1 34 5 MET B O 1
ATOM 3752 N N . LEU B 1 6 ? -59.188 -4.777 -44.844 1 33.59 6 LEU B N 1
ATOM 3753 C CA . LEU B 1 6 ? -57.781 -5.043 -44.562 1 33.59 6 LEU B CA 1
ATOM 3754 C C . LEU B 1 6 ? -57.188 -5.992 -45.594 1 33.59 6 LEU B C 1
ATOM 3756 O O . LEU B 1 6 ? -55.969 -5.934 -45.875 1 33.59 6 LEU B O 1
ATOM 3760 N N . LYS B 1 7 ? -58.031 -6.848 -46.219 1 38.09 7 LYS B N 1
ATOM 3761 C CA . LYS B 1 7 ? -57.562 -7.949 -47.062 1 38.09 7 LYS B CA 1
ATOM 3762 C C . LYS B 1 7 ? -56.938 -7.43 -48.344 1 38.09 7 LYS B C 1
ATOM 3764 O O . LYS B 1 7 ? -56 -8.031 -48.875 1 38.09 7 LYS B O 1
ATOM 3769 N N . THR B 1 8 ? -57.625 -6.41 -48.938 1 35 8 THR B N 1
ATOM 3770 C CA . THR B 1 8 ? -57.281 -6.105 -50.344 1 35 8 THR B CA 1
ATOM 3771 C C . THR B 1 8 ? -55.875 -5.488 -50.438 1 35 8 THR B C 1
ATOM 3773 O O . THR B 1 8 ? -55.312 -5.426 -51.5 1 35 8 THR B O 1
ATOM 3776 N N . LEU B 1 9 ? -55.531 -4.746 -49.375 1 32.16 9 LEU B N 1
ATOM 3777 C CA . LEU B 1 9 ? -54.281 -4 -49.531 1 32.16 9 LEU B CA 1
ATOM 3778 C C . LEU B 1 9 ? -53.062 -4.938 -49.531 1 32.16 9 LEU B C 1
ATOM 3780 O O . LEU B 1 9 ? -51.969 -4.516 -49.844 1 32.16 9 LEU B O 1
ATOM 3784 N N . LEU B 1 10 ? -53.281 -6.176 -49 1 35.69 10 LEU B N 1
ATOM 3785 C CA . LEU B 1 10 ? -52.125 -7.062 -48.875 1 35.69 10 LEU B CA 1
ATOM 3786 C C . LEU B 1 10 ? -51.719 -7.629 -50.219 1 35.69 10 LEU B C 1
ATOM 3788 O O . LEU B 1 10 ? -50.75 -8.367 -50.312 1 35.69 10 LEU B O 1
ATOM 3792 N N . CYS B 1 11 ? -52.75 -7.688 -51.156 1 35.41 11 CYS B N 1
ATOM 3793 C CA . CYS B 1 11 ? -52.5 -8.5 -52.344 1 35.41 11 CYS B CA 1
ATOM 3794 C C . CYS B 1 11 ? -51.312 -7.973 -53.125 1 35.41 11 CYS B C 1
ATOM 3796 O O . CYS B 1 11 ? -50.719 -8.695 -53.938 1 35.41 11 CYS B O 1
ATOM 3798 N N . ARG B 1 12 ? -51.406 -6.648 -53.5 1 36.44 12 ARG B N 1
ATOM 3799 C CA . ARG B 1 12 ? -50.594 -6.312 -54.656 1 36.44 12 ARG B CA 1
ATOM 3800 C C . ARG B 1 12 ? -49.125 -6.312 -54.312 1 36.44 12 ARG B C 1
ATOM 3802 O O . ARG B 1 12 ? -48.281 -5.816 -55.062 1 36.44 12 ARG B O 1
ATOM 3809 N N . TRP B 1 13 ? -48.812 -6.504 -53.031 1 38.94 13 TRP B N 1
ATOM 3810 C CA . TRP B 1 13 ? -47.375 -6.305 -52.844 1 38.94 13 TRP B CA 1
ATOM 3811 C C . TRP B 1 13 ? -46.594 -7.422 -53.531 1 38.94 13 TRP B C 1
ATOM 3813 O O . TRP B 1 13 ? -46.875 -8.602 -53.312 1 38.94 13 TRP B O 1
ATOM 3823 N N . ASN B 1 14 ? -46.25 -7.125 -54.906 1 41.16 14 ASN B N 1
ATOM 3824 C CA . ASN B 1 14 ? -45.5 -8.023 -55.781 1 41.16 14 ASN B CA 1
ATOM 3825 C C . ASN B 1 14 ? -44.312 -8.664 -55.062 1 41.16 14 ASN B C 1
ATOM 3827 O O . ASN B 1 14 ? -43.75 -8.07 -54.156 1 41.16 14 ASN B O 1
ATOM 3831 N N . VAL B 1 15 ? -44.281 -10.031 -55.219 1 50.97 15 VAL B N 1
ATOM 3832 C CA . VAL B 1 15 ? -43.312 -10.969 -54.656 1 50.97 15 VAL B CA 1
ATOM 3833 C C . VAL B 1 15 ? -41.906 -10.414 -54.812 1 50.97 15 VAL B C 1
ATOM 3835 O O . VAL B 1 15 ? -41.062 -10.602 -53.938 1 50.97 15 VAL B O 1
ATOM 3838 N N . THR B 1 16 ? -41.812 -9.656 -55.938 1 54.5 16 THR B N 1
ATOM 3839 C CA . THR B 1 16 ? -40.469 -9.164 -56.25 1 54.5 16 THR B CA 1
ATOM 3840 C C . THR B 1 16 ? -40.094 -8.023 -55.312 1 54.5 16 THR B C 1
ATOM 3842 O O . THR B 1 16 ? -38.938 -7.938 -54.875 1 54.5 16 THR B O 1
ATOM 3845 N N . THR B 1 17 ? -41.125 -7.137 -55.062 1 52.66 17 THR B N 1
ATOM 3846 C CA . THR B 1 17 ? -40.844 -6.02 -54.188 1 52.66 17 THR B CA 1
ATOM 3847 C C . THR B 1 17 ? -40.625 -6.516 -52.75 1 52.66 17 THR B C 1
ATOM 3849 O O . THR B 1 17 ? -39.75 -5.996 -52.031 1 52.66 17 THR B O 1
ATOM 3852 N N . LEU B 1 18 ? -41.406 -7.59 -52.438 1 52.84 18 LEU B N 1
ATOM 3853 C CA . LEU B 1 18 ? -41.188 -8.164 -51.125 1 52.84 18 LEU B CA 1
ATOM 3854 C C . LEU B 1 18 ? -39.812 -8.844 -51.031 1 52.84 18 LEU B C 1
ATOM 3856 O O . LEU B 1 18 ? -39.156 -8.766 -50 1 52.84 18 LEU B O 1
ATOM 3860 N N . ALA B 1 19 ? -39.406 -9.398 -52.156 1 57.88 19 ALA B N 1
ATOM 3861 C CA . ALA B 1 19 ? -38.094 -10.047 -52.188 1 57.88 19 ALA B CA 1
ATOM 3862 C C . ALA B 1 19 ? -37 -9.016 -52.094 1 57.88 19 ALA B C 1
ATOM 3864 O O . ALA B 1 19 ? -36 -9.203 -51.375 1 57.88 19 ALA B O 1
ATOM 3865 N N . VAL B 1 20 ? -37.188 -7.871 -52.781 1 57.47 20 VAL B N 1
ATOM 3866 C CA . VAL B 1 20 ? -36.188 -6.801 -52.75 1 57.47 20 VAL B CA 1
ATOM 3867 C C . VAL B 1 20 ? -36.156 -6.168 -51.344 1 57.47 20 VAL B C 1
ATOM 3869 O O . VAL B 1 20 ? -35.094 -5.906 -50.781 1 57.47 20 VAL B O 1
ATOM 3872 N N . LEU B 1 21 ? -37.406 -6.09 -50.781 1 55.88 21 LEU B N 1
ATOM 3873 C CA . LEU B 1 21 ? -37.438 -5.527 -49.438 1 55.88 21 LEU B CA 1
ATOM 3874 C C . LEU B 1 21 ? -36.812 -6.488 -48.406 1 55.88 21 LEU B C 1
ATOM 3876 O O . LEU B 1 21 ? -36.094 -6.07 -47.5 1 55.88 21 LEU B O 1
ATOM 3880 N N . ALA B 1 22 ? -37.125 -7.805 -48.688 1 56.47 22 ALA B N 1
ATOM 3881 C CA . ALA B 1 22 ? -36.5 -8.805 -47.812 1 56.47 22 ALA B CA 1
ATOM 3882 C C . ALA B 1 22 ? -34.969 -8.82 -48 1 56.47 22 ALA B C 1
ATOM 3884 O O . ALA B 1 22 ? -34.25 -8.914 -47 1 56.47 22 ALA B O 1
ATOM 3885 N N . CYS B 1 23 ? -34.531 -8.602 -49.25 1 58.25 23 CYS B N 1
ATOM 3886 C CA . CYS B 1 23 ? -33.094 -8.539 -49.5 1 58.25 23 CYS B CA 1
ATOM 3887 C C . CYS B 1 23 ? -32.5 -7.27 -48.906 1 58.25 23 CYS B C 1
ATOM 3889 O O . CYS B 1 23 ? -31.391 -7.293 -48.344 1 58.25 23 CYS B O 1
ATOM 3891 N N . LEU B 1 24 ? -33.219 -6.184 -49 1 55.47 24 LEU B N 1
ATOM 3892 C CA . LEU B 1 24 ? -32.719 -4.941 -48.438 1 55.47 24 LEU B CA 1
ATOM 3893 C C . LEU B 1 24 ? -32.719 -5.02 -46.906 1 55.47 24 LEU B C 1
ATOM 3895 O O . LEU B 1 24 ? -31.766 -4.539 -46.25 1 55.47 24 LEU B O 1
ATOM 3899 N N . VAL B 1 25 ? -33.75 -5.695 -46.344 1 55.5 25 VAL B N 1
ATOM 3900 C CA . VAL B 1 25 ? -33.75 -5.898 -44.906 1 55.5 25 VAL B CA 1
ATOM 3901 C C . VAL B 1 25 ? -32.625 -6.863 -44.531 1 55.5 25 VAL B C 1
ATOM 3903 O O . VAL B 1 25 ? -31.906 -6.641 -43.562 1 55.5 25 VAL B O 1
ATOM 3906 N N . LEU B 1 26 ? -32.406 -7.859 -45.406 1 54.41 26 LEU B N 1
ATOM 3907 C CA . LEU B 1 26 ? -31.328 -8.789 -45.125 1 54.41 26 LEU B CA 1
ATOM 3908 C C . LEU B 1 26 ? -29.969 -8.094 -45.281 1 54.41 26 LEU B C 1
ATOM 3910 O O . LEU B 1 26 ? -29.078 -8.289 -44.438 1 54.41 26 LEU B O 1
ATOM 3914 N N . ILE B 1 27 ? -29.828 -7.238 -46.281 1 52.44 27 ILE B N 1
ATOM 3915 C CA . ILE B 1 27 ? -28.578 -6.496 -46.438 1 52.44 27 ILE B CA 1
ATOM 3916 C C . ILE B 1 27 ? -28.422 -5.496 -45.312 1 52.44 27 ILE B C 1
ATOM 3918 O O . ILE B 1 27 ? -27.328 -5.336 -44.75 1 52.44 27 ILE B O 1
ATOM 3922 N N . SER B 1 28 ? -29.531 -4.844 -44.875 1 50.03 28 SER B N 1
ATOM 3923 C CA . SER B 1 28 ? -29.453 -3.932 -43.75 1 50.03 28 SER B CA 1
ATOM 3924 C C . SER B 1 28 ? -29.172 -4.684 -42.469 1 50.03 28 SER B C 1
ATOM 3926 O O . SER B 1 28 ? -28.406 -4.211 -41.594 1 50.03 28 SER B O 1
ATOM 3928 N N . VAL B 1 29 ? -29.781 -5.84 -42.281 1 49.94 29 VAL B N 1
ATOM 3929 C CA . VAL B 1 29 ? -29.484 -6.645 -41.094 1 49.94 29 VAL B CA 1
ATOM 3930 C C . VAL B 1 29 ? -28.047 -7.18 -41.188 1 49.94 29 VAL B C 1
ATOM 3932 O O . VAL B 1 29 ? -27.312 -7.172 -40.219 1 49.94 29 VAL B O 1
ATOM 3935 N N . LEU B 1 30 ? -27.609 -7.543 -42.406 1 48.38 30 LEU B N 1
ATOM 3936 C CA . LEU B 1 30 ? -26.219 -7.969 -42.562 1 48.38 30 LEU B CA 1
ATOM 3937 C C . LEU B 1 30 ? -25.266 -6.785 -42.406 1 48.38 30 LEU B C 1
ATOM 3939 O O . LEU B 1 30 ? -24.203 -6.918 -41.781 1 48.38 30 LEU B O 1
ATOM 3943 N N . HIS B 1 31 ? -25.594 -5.617 -42.938 1 46.59 31 HIS B N 1
ATOM 3944 C CA . HIS B 1 31 ? -24.781 -4.422 -42.719 1 46.59 31 HIS B CA 1
ATOM 3945 C C . HIS B 1 31 ? -24.844 -3.996 -41.25 1 46.59 31 HIS B C 1
ATOM 3947 O O . HIS B 1 31 ? -23.844 -3.568 -40.688 1 46.59 31 HIS B O 1
ATOM 3953 N N . LEU B 1 32 ? -26.016 -3.994 -40.594 1 43.12 32 LEU B N 1
ATOM 3954 C CA . LEU B 1 32 ? -26.078 -3.732 -39.156 1 43.12 32 LEU B CA 1
ATOM 3955 C C . LEU B 1 32 ? -25.328 -4.809 -38.375 1 43.12 32 LEU B C 1
ATOM 3957 O O . LEU B 1 32 ? -24.656 -4.512 -37.406 1 43.12 32 LEU B O 1
ATOM 3961 N N . GLN B 1 33 ? -25.438 -6.074 -38.781 1 38.94 33 GLN B N 1
ATOM 3962 C CA . GLN B 1 33 ? -24.609 -7.109 -38.156 1 38.94 33 GLN B CA 1
ATOM 3963 C C . GLN B 1 33 ? -23.141 -6.914 -38.5 1 38.94 33 GLN B C 1
ATOM 3965 O O . GLN B 1 33 ? -22.266 -7.121 -37.656 1 38.94 33 GLN B O 1
ATOM 3970 N N . GLN B 1 34 ? -22.75 -6.527 -39.688 1 37.19 34 GLN B N 1
ATOM 3971 C CA . GLN B 1 34 ? -21.359 -6.223 -40 1 37.19 34 GLN B CA 1
ATOM 3972 C C . GLN B 1 34 ? -20.906 -4.945 -39.312 1 37.19 34 GLN B C 1
ATOM 3974 O O . GLN B 1 34 ? -19.766 -4.855 -38.844 1 37.19 34 GLN B O 1
ATOM 3979 N N . MET B 1 35 ? -21.688 -3.863 -39.25 1 36.34 35 MET B N 1
ATOM 3980 C CA . MET B 1 35 ? -21.328 -2.707 -38.438 1 36.34 35 MET B CA 1
ATOM 3981 C C . MET B 1 35 ? -21.266 -3.076 -36.969 1 36.34 35 MET B C 1
ATOM 3983 O O . MET B 1 35 ? -20.469 -2.514 -36.219 1 36.34 35 MET B O 1
ATOM 3987 N N . HIS B 1 36 ? -22.203 -3.889 -36.438 1 31.73 36 HIS B N 1
ATOM 3988 C CA . HIS B 1 36 ? -22.031 -4.422 -35.094 1 31.73 36 HIS B CA 1
ATOM 3989 C C . HIS B 1 36 ? -20.797 -5.309 -35 1 31.73 36 HIS B C 1
ATOM 3991 O O . HIS B 1 36 ? -20.078 -5.277 -34 1 31.73 36 HIS B O 1
ATOM 3997 N N . TYR B 1 37 ? -20.547 -6.211 -36.031 1 29.42 37 TYR B N 1
ATOM 3998 C CA . TYR B 1 37 ? -19.297 -6.965 -36.031 1 29.42 37 TYR B CA 1
ATOM 3999 C C . TYR B 1 37 ? -18.109 -6.047 -36.281 1 29.42 37 TYR B C 1
ATOM 4001 O O . TYR B 1 37 ? -17.047 -6.246 -35.688 1 29.42 37 TYR B O 1
ATOM 4009 N N . ALA B 1 38 ? -18.109 -5.074 -37.219 1 28.86 38 ALA B N 1
ATOM 4010 C CA . ALA B 1 38 ? -17 -4.148 -37.406 1 28.86 38 ALA B CA 1
ATOM 4011 C C . ALA B 1 38 ? -16.828 -3.248 -36.188 1 28.86 38 ALA B C 1
ATOM 4013 O O . ALA B 1 38 ? -15.703 -2.865 -35.844 1 28.86 38 ALA B O 1
ATOM 4014 N N . SER B 1 39 ? -17.938 -2.746 -35.625 1 27.97 39 SER B N 1
ATOM 4015 C CA . SER B 1 39 ? -17.719 -2.01 -34.375 1 27.97 39 SER B CA 1
ATOM 4016 C C . SER B 1 39 ? -17.094 -2.898 -33.312 1 27.97 39 SER B C 1
ATOM 4018 O O . SER B 1 39 ? -16.609 -2.402 -32.281 1 27.97 39 SER B O 1
ATOM 4020 N N . TYR B 1 40 ? -17.375 -4.227 -33.281 1 27.12 40 TYR B N 1
ATOM 4021 C CA . TYR B 1 40 ? -16.641 -5.125 -32.406 1 27.12 40 TYR B CA 1
ATOM 4022 C C . TYR B 1 40 ? -15.164 -5.172 -32.781 1 27.12 40 TYR B C 1
ATOM 4024 O O . TYR B 1 40 ? -14.297 -5.367 -31.922 1 27.12 40 TYR B O 1
ATOM 4032 N N . LEU B 1 41 ? -14.836 -5.234 -34.094 1 26.7 41 LEU B N 1
ATOM 4033 C CA . LEU B 1 41 ? -13.438 -5.191 -34.531 1 26.7 41 LEU B CA 1
ATOM 4034 C C . LEU B 1 41 ? -12.891 -3.771 -34.406 1 26.7 41 LEU B C 1
ATOM 4036 O O . LEU B 1 41 ? -11.781 -3.496 -34.875 1 26.7 41 LEU B O 1
ATOM 4040 N N . ALA B 1 42 ? -13.688 -2.723 -34.406 1 25.73 42 ALA B N 1
ATOM 4041 C CA . ALA B 1 42 ? -12.953 -1.471 -34.25 1 25.73 42 ALA B CA 1
ATOM 4042 C C . ALA B 1 42 ? -12 -1.548 -33.062 1 25.73 42 ALA B C 1
ATOM 4044 O O . ALA B 1 42 ? -12.43 -1.676 -31.906 1 25.73 42 ALA B O 1
ATOM 4045 N N . LYS B 1 43 ? -10.812 -2.092 -33.344 1 25.67 43 LYS B N 1
ATOM 4046 C CA . LYS B 1 43 ? -9.562 -2.15 -32.594 1 25.67 43 LYS B CA 1
ATOM 4047 C C . LYS B 1 43 ? -9.258 -0.809 -31.922 1 25.67 43 LYS B C 1
ATOM 4049 O O . LYS B 1 43 ? -9.219 0.225 -32.594 1 25.67 43 LYS B O 1
ATOM 4054 N N . PRO B 1 44 ? -9.688 -0.621 -30.719 1 24.98 44 PRO B N 1
ATOM 4055 C CA . PRO B 1 44 ? -9.273 0.664 -30.141 1 24.98 44 PRO B CA 1
ATOM 4056 C C . PRO B 1 44 ? -7.855 1.062 -30.547 1 24.98 44 PRO B C 1
ATOM 4058 O O . PRO B 1 44 ? -6.918 0.277 -30.375 1 24.98 44 PRO B O 1
ATOM 4061 N N . ILE B 1 45 ? -7.641 1.787 -31.672 1 25.83 45 ILE B N 1
ATOM 4062 C CA . ILE B 1 45 ? -6.441 2.436 -32.188 1 25.83 45 ILE B CA 1
ATOM 4063 C C . ILE B 1 45 ? -5.66 3.07 -31.031 1 25.83 45 ILE B C 1
ATOM 4065 O O . ILE B 1 45 ? -4.457 3.311 -31.156 1 25.83 45 ILE B O 1
ATOM 4069 N N . TRP B 1 46 ? -6.484 3.592 -30.109 1 24.95 46 TRP B N 1
ATOM 4070 C CA . TRP B 1 46 ? -5.68 4.391 -29.203 1 24.95 46 TRP B CA 1
ATOM 4071 C C . TRP B 1 46 ? -4.656 3.52 -28.469 1 24.95 46 TRP B C 1
ATOM 4073 O O . TRP B 1 46 ? -3.832 4.023 -27.703 1 24.95 46 TRP B O 1
ATOM 4083 N N . TYR B 1 47 ? -4.762 2.195 -28.656 1 25.97 47 TYR B N 1
ATOM 4084 C CA . TYR B 1 47 ? -3.889 1.289 -27.922 1 25.97 47 TYR B CA 1
ATOM 4085 C C . TYR B 1 47 ? -2.461 1.354 -28.453 1 25.97 47 TYR B C 1
ATOM 4087 O O . TYR B 1 47 ? -1.566 0.684 -27.922 1 25.97 47 TYR B O 1
ATOM 4095 N N . GLN B 1 48 ? -2.314 1.808 -29.688 1 25.7 48 GLN B N 1
ATOM 4096 C CA . GLN B 1 48 ? -1.003 1.538 -30.266 1 25.7 48 GLN B CA 1
ATOM 4097 C C . GLN B 1 48 ? 0.104 2.209 -29.453 1 25.7 48 GLN B C 1
ATOM 4099 O O . GLN B 1 48 ? 1.188 1.646 -29.297 1 25.7 48 GLN B O 1
ATOM 4104 N N . GLN B 1 49 ? -0.019 3.51 -29.281 1 24.91 49 GLN B N 1
ATOM 4105 C CA . GLN B 1 49 ? 1.248 4.207 -29.094 1 24.91 49 GLN B CA 1
ATOM 4106 C C . GLN B 1 49 ? 1.843 3.908 -27.719 1 24.91 49 GLN B C 1
ATOM 4108 O O . GLN B 1 49 ? 3.023 4.168 -27.469 1 24.91 49 GLN B O 1
ATOM 4113 N N . GLN B 1 50 ? 1.001 3.695 -26.719 1 27.73 50 GLN B N 1
ATOM 4114 C CA . GLN B 1 50 ? 1.83 3.738 -25.516 1 27.73 50 GLN B CA 1
ATOM 4115 C C . GLN B 1 50 ? 2.639 2.453 -25.359 1 27.73 50 GLN B C 1
ATOM 4117 O O . GLN B 1 50 ? 2.135 1.457 -24.828 1 27.73 50 GLN B O 1
ATOM 4122 N N . LYS B 1 51 ? 3.311 1.995 -26.359 1 26.47 51 LYS B N 1
ATOM 4123 C CA . LYS B 1 51 ? 4.254 0.885 -26.266 1 26.47 51 LYS B CA 1
ATOM 4124 C C . LYS B 1 51 ? 5.016 0.918 -24.953 1 26.47 51 LYS B C 1
ATOM 4126 O O . LYS B 1 51 ? 5.746 1.87 -24.672 1 26.47 51 LYS B O 1
ATOM 4131 N N . TRP B 1 52 ? 4.496 0.117 -24 1 28.27 52 TRP B N 1
ATOM 4132 C CA . TRP B 1 52 ? 5.309 -0.249 -22.844 1 28.27 52 TRP B CA 1
ATOM 4133 C C . TRP B 1 52 ? 6.668 -0.779 -23.281 1 28.27 52 TRP B C 1
ATOM 4135 O O . TRP B 1 52 ? 6.75 -1.761 -24.031 1 28.27 52 TRP B O 1
ATOM 4145 N N . ASP B 1 53 ? 7.496 -0.008 -23.812 1 27.41 53 ASP B N 1
ATOM 4146 C CA . ASP B 1 53 ? 8.852 -0.539 -23.922 1 27.41 53 ASP B CA 1
ATOM 4147 C C . ASP B 1 53 ? 9.211 -1.367 -22.703 1 27.41 53 ASP B C 1
ATOM 4149 O O . ASP B 1 53 ? 9.844 -0.861 -21.766 1 27.41 53 ASP B O 1
ATOM 4153 N N . ILE B 1 54 ? 8.367 -2.25 -22.312 1 29.83 54 ILE B N 1
ATOM 4154 C CA . ILE B 1 54 ? 8.555 -3.199 -21.219 1 29.83 54 ILE B CA 1
ATOM 4155 C C . ILE B 1 54 ? 9.875 -3.951 -21.406 1 29.83 54 ILE B C 1
ATOM 4157 O O . ILE B 1 54 ? 10.328 -4.664 -20.5 1 29.83 54 ILE B O 1
ATOM 4161 N N . ASN B 1 55 ? 10.312 -4.305 -22.594 1 27.86 55 ASN B N 1
ATOM 4162 C CA . ASN B 1 55 ? 11.438 -5.219 -22.703 1 27.86 55 ASN B CA 1
ATOM 4163 C C . ASN B 1 55 ? 12.664 -4.691 -21.969 1 27.86 55 ASN B C 1
ATOM 4165 O O . ASN B 1 55 ? 13.633 -5.426 -21.766 1 27.86 55 ASN B O 1
ATOM 4169 N N . ARG B 1 56 ? 13.102 -3.465 -22.266 1 28 56 ARG B N 1
ATOM 4170 C CA . ARG B 1 56 ? 14.352 -3.125 -21.594 1 28 56 ARG B CA 1
ATOM 4171 C C . ARG B 1 56 ? 14.141 -2.99 -20.094 1 28 56 ARG B C 1
ATOM 4173 O O . ARG B 1 56 ? 13.523 -2.027 -19.625 1 28 56 ARG B O 1
ATOM 4180 N N . THR B 1 57 ? 13.898 -4.047 -19.312 1 31.22 57 THR B N 1
ATOM 4181 C CA . THR B 1 57 ? 13.953 -4.148 -17.859 1 31.22 57 THR B CA 1
ATOM 4182 C C . THR B 1 57 ? 14.922 -3.115 -17.281 1 31.22 57 THR B C 1
ATOM 4184 O O . THR B 1 57 ? 16.062 -3.441 -16.953 1 31.22 57 THR B O 1
ATOM 4187 N N . THR B 1 58 ? 15.352 -2.23 -18 1 28.5 58 THR B N 1
ATOM 4188 C CA . THR B 1 58 ? 16.203 -1.319 -17.25 1 28.5 58 THR B CA 1
ATOM 4189 C C . THR B 1 58 ? 15.438 -0.708 -16.078 1 28.5 58 THR B C 1
ATOM 4191 O O . THR B 1 58 ? 14.391 -0.089 -16.281 1 28.5 58 THR B O 1
ATOM 4194 N N . PHE B 1 59 ? 15.438 -1.468 -14.961 1 31.47 59 PHE B N 1
ATOM 4195 C CA . PHE B 1 59 ? 15.078 -0.739 -13.75 1 31.47 59 PHE B CA 1
ATOM 4196 C C . PHE B 1 59 ? 15.484 0.726 -13.859 1 31.47 59 PHE B C 1
ATOM 4198 O O . PHE B 1 59 ? 16.672 1.047 -13.891 1 31.47 59 PHE B O 1
ATOM 4205 N N . ARG B 1 60 ? 15.039 1.474 -14.773 1 33.59 60 ARG B N 1
ATOM 4206 C CA . ARG B 1 60 ? 15.383 2.891 -14.859 1 33.59 60 ARG B CA 1
ATOM 4207 C C . ARG B 1 60 ? 15.297 3.555 -13.484 1 33.59 60 ARG B C 1
ATOM 4209 O O . ARG B 1 60 ? 14.328 3.348 -12.75 1 33.59 60 ARG B O 1
ATOM 4216 N N . SER B 1 61 ? 16.312 3.811 -12.914 1 36.91 61 SER B N 1
ATOM 4217 C CA . SER B 1 61 ? 16.438 4.633 -11.719 1 36.91 61 SER B CA 1
ATOM 4218 C C . SER B 1 61 ? 15.336 5.695 -11.664 1 36.91 61 SER B C 1
ATOM 4220 O O . SER B 1 61 ? 15.07 6.258 -10.602 1 36.91 61 SER B O 1
ATOM 4222 N N . GLY B 1 62 ? 15.062 6.398 -12.812 1 38.34 62 GLY B N 1
ATOM 4223 C CA . GLY B 1 62 ? 14.227 7.59 -12.789 1 38.34 62 GLY B CA 1
ATOM 4224 C C . GLY B 1 62 ? 12.75 7.273 -12.648 1 38.34 62 GLY B C 1
ATOM 4225 O O . GLY B 1 62 ? 12.281 6.242 -13.133 1 38.34 62 GLY B O 1
ATOM 4226 N N . GLU B 1 63 ? 12.062 7.637 -11.523 1 47.88 63 GLU B N 1
ATOM 4227 C CA . GLU B 1 63 ? 10.672 7.48 -11.125 1 47.88 63 GLU B CA 1
ATOM 4228 C C . GLU B 1 63 ? 9.727 7.711 -12.305 1 47.88 63 GLU B C 1
ATOM 4230 O O . GLU B 1 63 ? 9.602 8.836 -12.797 1 47.88 63 GLU B O 1
ATOM 4235 N N . GLN B 1 64 ? 9.727 6.914 -13.305 1 47.62 64 GLN B N 1
ATOM 4236 C CA . GLN B 1 64 ? 8.812 6.941 -14.438 1 47.62 64 GLN B CA 1
ATOM 4237 C C . GLN B 1 64 ? 7.355 6.91 -13.977 1 47.62 64 GLN B C 1
ATOM 4239 O O . GLN B 1 64 ? 7.055 6.395 -12.898 1 47.62 64 GLN B O 1
ATOM 4244 N N . CYS B 1 65 ? 6.613 7.812 -14.547 1 63.09 65 CYS B N 1
ATOM 4245 C CA . CYS B 1 65 ? 5.16 7.82 -14.414 1 63.09 65 CYS B CA 1
ATOM 4246 C C . CYS B 1 65 ? 4.574 6.441 -14.695 1 63.09 65 CYS B C 1
ATOM 4248 O O . CYS B 1 65 ? 4.953 5.789 -15.664 1 63.09 65 CYS B O 1
ATOM 4250 N N . CYS B 1 66 ? 4.098 5.688 -13.695 1 71.19 66 CYS B N 1
ATOM 4251 C CA . CYS B 1 66 ? 3.541 4.375 -14.008 1 71.19 66 CYS B CA 1
ATOM 4252 C C . CYS B 1 66 ? 2.037 4.352 -13.758 1 71.19 66 CYS B C 1
ATOM 4254 O O . CYS B 1 66 ? 1.507 5.199 -13.039 1 71.19 66 CYS B O 1
ATOM 4256 N N . GLN B 1 67 ? 1.388 3.641 -14.672 1 81.19 67 GLN B N 1
ATOM 4257 C CA . GLN B 1 67 ? -0.029 3.33 -14.5 1 81.19 67 GLN B CA 1
ATOM 4258 C C . GLN B 1 67 ? -0.228 1.883 -14.062 1 81.19 67 GLN B C 1
ATOM 4260 O O . GLN B 1 67 ? 0.503 0.99 -14.5 1 81.19 67 GLN B O 1
ATOM 4265 N N . PRO B 1 68 ? -1.197 1.795 -13.188 1 89.94 68 PRO B N 1
ATOM 4266 C CA . PRO B 1 68 ? -1.433 0.414 -12.758 1 89.94 68 PRO B CA 1
ATOM 4267 C C . PRO B 1 68 ? -1.753 -0.519 -13.922 1 89.94 68 PRO B C 1
ATOM 4269 O O . PRO B 1 68 ? -2.525 -0.157 -14.812 1 89.94 68 PRO B O 1
ATOM 4272 N N . VAL B 1 69 ? -1.19 -1.625 -13.906 1 93.88 69 VAL B N 1
ATOM 4273 C CA . VAL B 1 69 ? -1.438 -2.65 -14.914 1 93.88 69 VAL B CA 1
ATOM 4274 C C . VAL B 1 69 ? -2.762 -3.354 -14.625 1 93.88 69 VAL B C 1
ATOM 4276 O O . VAL B 1 69 ? -2.957 -3.898 -13.539 1 93.88 69 VAL B O 1
ATOM 4279 N N . ASN B 1 70 ? -3.619 -3.303 -15.633 1 95.25 70 ASN B N 1
ATOM 4280 C CA . ASN B 1 70 ? -4.934 -3.906 -15.453 1 95.25 70 ASN B CA 1
ATOM 4281 C C . ASN B 1 70 ? -5.113 -5.137 -16.344 1 95.25 70 ASN B C 1
ATOM 4283 O O . ASN B 1 70 ? -5.938 -6.004 -16.047 1 95.25 70 ASN B O 1
ATOM 4287 N N . ASN B 1 71 ? -4.453 -5.168 -17.469 1 97.62 71 ASN B N 1
ATOM 4288 C CA . ASN B 1 71 ? -4.496 -6.32 -18.359 1 97.62 71 ASN B CA 1
ATOM 4289 C C . ASN B 1 71 ? -3.4 -7.328 -18.031 1 97.62 71 ASN B C 1
ATOM 4291 O O . ASN B 1 71 ? -2.213 -7.031 -18.172 1 97.62 71 ASN B O 1
ATOM 4295 N N . ILE B 1 72 ? -3.846 -8.477 -17.531 1 98.75 72 ILE B N 1
ATOM 4296 C CA . ILE B 1 72 ? -2.877 -9.406 -16.969 1 98.75 72 ILE B CA 1
ATOM 4297 C C . ILE B 1 72 ? -3.152 -10.82 -17.484 1 98.75 72 ILE B C 1
ATOM 4299 O O . ILE B 1 72 ? -4.301 -11.273 -17.484 1 98.75 72 ILE B O 1
ATOM 4303 N N . PHE B 1 73 ? -2.137 -11.398 -18 1 98.81 73 PHE B N 1
ATOM 4304 C CA . PHE B 1 73 ? -2.152 -12.836 -18.234 1 98.81 73 PHE B CA 1
ATOM 4305 C C . PHE B 1 73 ? -1.235 -13.555 -17.25 1 98.81 73 PHE B C 1
ATOM 4307 O O . PHE B 1 73 ? -0.034 -13.281 -17.203 1 98.81 73 PHE B O 1
ATOM 4314 N N . LEU B 1 74 ? -1.809 -14.414 -16.422 1 98.81 74 LEU B N 1
ATOM 4315 C CA . LEU B 1 74 ? -1.067 -15.328 -15.555 1 98.81 74 LEU B CA 1
ATOM 4316 C C . LEU B 1 74 ? -1.112 -16.75 -16.109 1 98.81 74 LEU B C 1
ATOM 4318 O O . LEU B 1 74 ? -2.176 -17.375 -16.141 1 98.81 74 LEU B O 1
ATOM 4322 N N . LEU B 1 75 ? -0.015 -17.219 -16.609 1 98.88 75 LEU B N 1
ATOM 4323 C CA . LEU B 1 75 ? 0.028 -18.672 -16.797 1 98.88 75 LEU B CA 1
ATOM 4324 C C . LEU B 1 75 ? 0.092 -19.391 -15.453 1 98.88 75 LEU B C 1
ATOM 4326 O O . LEU B 1 75 ? 1.126 -19.375 -14.781 1 98.88 75 LEU B O 1
ATOM 4330 N N . LYS B 1 76 ? -0.944 -19.953 -15.086 1 98.38 76 LYS B N 1
ATOM 4331 C CA . LYS B 1 76 ? -1.049 -20.625 -13.797 1 98.38 76 LYS B CA 1
ATOM 4332 C C . LYS B 1 76 ? -0.432 -22.031 -13.852 1 98.38 76 LYS B C 1
ATOM 4334 O O . LYS B 1 76 ? -1.123 -23 -14.141 1 98.38 76 LYS B O 1
ATOM 4339 N N . THR B 1 77 ? 0.776 -22.078 -13.438 1 98.44 77 THR B N 1
ATOM 4340 C CA . THR B 1 77 ? 1.483 -23.359 -13.438 1 98.44 77 THR B CA 1
ATOM 4341 C C . THR B 1 77 ? 1.028 -24.219 -12.266 1 98.44 77 THR B C 1
ATOM 4343 O O . THR B 1 77 ? 0.663 -23.703 -11.203 1 98.44 77 THR B O 1
ATOM 4346 N N . HIS B 1 78 ? 1.047 -25.484 -12.492 1 97.75 78 HIS B N 1
ATOM 4347 C CA . HIS B 1 78 ? 0.567 -26.406 -11.477 1 97.75 78 HIS B CA 1
ATOM 4348 C C . HIS B 1 78 ? 1.608 -26.609 -10.383 1 97.75 78 HIS B C 1
ATOM 4350 O O . HIS B 1 78 ? 2.787 -26.828 -10.672 1 97.75 78 HIS B O 1
ATOM 4356 N N . LYS B 1 79 ? 1.138 -26.531 -9.141 1 96.38 79 LYS B N 1
ATOM 4357 C CA . LYS B 1 79 ? 1.889 -26.891 -7.945 1 96.38 79 LYS B CA 1
ATOM 4358 C C . LYS B 1 79 ? 3.092 -25.969 -7.75 1 96.38 79 LYS B C 1
ATOM 4360 O O . LYS B 1 79 ? 4.148 -26.406 -7.297 1 96.38 79 LYS B O 1
ATOM 4365 N N . CYS B 1 80 ? 2.947 -24.75 -8.156 1 97.81 80 CYS B N 1
ATOM 4366 C CA . CYS B 1 80 ? 3.988 -23.75 -8.016 1 97.81 80 CYS B CA 1
ATOM 4367 C C . CYS B 1 80 ? 3.518 -22.594 -7.129 1 97.81 80 CYS B C 1
ATOM 4369 O O . CYS B 1 80 ? 3.971 -21.469 -7.285 1 97.81 80 CYS B O 1
ATOM 4371 N N . ALA B 1 81 ? 2.58 -22.812 -6.285 1 95.69 81 ALA B N 1
ATOM 4372 C CA . ALA B 1 81 ? 1.974 -21.797 -5.438 1 95.69 81 ALA B CA 1
ATOM 4373 C C . ALA B 1 81 ? 1.2 -20.781 -6.273 1 95.69 81 ALA B C 1
ATOM 4375 O O . ALA B 1 81 ? 0.991 -19.641 -5.844 1 95.69 81 ALA B O 1
ATOM 4376 N N . SER B 1 82 ? 0.772 -21.172 -7.398 1 97.56 82 SER B N 1
ATOM 4377 C CA . SER B 1 82 ? 0.111 -20.266 -8.336 1 97.56 82 SER B CA 1
ATOM 4378 C C . SER B 1 82 ? -1.302 -19.922 -7.875 1 97.56 82 SER B C 1
ATOM 4380 O O . SER B 1 82 ? -1.869 -18.906 -8.289 1 97.56 82 SER B O 1
ATOM 4382 N N . SER B 1 83 ? -1.892 -20.75 -7.027 1 96.75 83 SER B N 1
ATOM 4383 C CA . SER B 1 83 ? -3.219 -20.453 -6.504 1 96.75 83 SER B CA 1
ATOM 4384 C C . SER B 1 83 ? -3.203 -19.172 -5.672 1 96.75 83 SER B C 1
ATOM 4386 O O . SER B 1 83 ? -4.172 -18.406 -5.672 1 96.75 83 SER B O 1
ATOM 4388 N N . THR B 1 84 ? -2.131 -18.984 -4.98 1 97.75 84 THR B N 1
ATOM 4389 C CA . THR B 1 84 ? -1.977 -17.75 -4.203 1 97.75 84 THR B CA 1
ATOM 4390 C C . THR B 1 84 ? -1.884 -16.547 -5.121 1 97.75 84 THR B C 1
ATOM 4392 O O . THR B 1 84 ? -2.553 -15.531 -4.895 1 97.75 84 THR B O 1
ATOM 4395 N N . ILE B 1 85 ? -1.12 -16.641 -6.172 1 98.56 85 ILE B N 1
ATOM 4396 C CA . ILE B 1 85 ? -0.991 -15.562 -7.137 1 98.56 85 ILE B CA 1
ATOM 4397 C C . ILE B 1 85 ? -2.338 -15.305 -7.812 1 98.56 85 ILE B C 1
ATOM 4399 O O . ILE B 1 85 ? -2.723 -14.156 -8.031 1 98.56 85 ILE B O 1
ATOM 4403 N N . GLN B 1 86 ? -2.973 -16.344 -8.141 1 98.5 86 GLN B N 1
ATOM 4404 C CA . GLN B 1 86 ? -4.285 -16.219 -8.758 1 98.5 86 GLN B CA 1
ATOM 4405 C C . GLN B 1 86 ? -5.238 -15.422 -7.867 1 98.5 86 GLN B C 1
ATOM 4407 O O . GLN B 1 86 ? -5.969 -14.547 -8.352 1 98.5 86 GLN B O 1
ATOM 4412 N N . ASN B 1 87 ? -5.266 -15.766 -6.613 1 98.06 87 ASN B N 1
ATOM 4413 C CA . ASN B 1 87 ? -6.117 -15.031 -5.688 1 98.06 87 ASN B CA 1
ATOM 4414 C C . ASN B 1 87 ? -5.801 -13.539 -5.688 1 98.06 87 ASN B C 1
ATOM 4416 O O . ASN B 1 87 ? -6.707 -12.711 -5.703 1 98.06 87 ASN B O 1
ATOM 4420 N N . ILE B 1 88 ? -4.539 -13.219 -5.648 1 98.44 88 ILE B N 1
ATOM 4421 C CA . ILE B 1 88 ? -4.09 -11.828 -5.656 1 98.44 88 ILE B CA 1
ATOM 4422 C C . ILE B 1 88 ? -4.637 -11.125 -6.895 1 98.44 88 ILE B C 1
ATOM 4424 O O . ILE B 1 88 ? -5.219 -10.039 -6.793 1 98.44 88 ILE B O 1
ATOM 4428 N N . ILE B 1 89 ? -4.531 -11.773 -8.039 1 98.56 89 ILE B N 1
ATOM 4429 C CA . ILE B 1 89 ? -4.914 -11.172 -9.312 1 98.56 89 ILE B CA 1
ATOM 4430 C C . ILE B 1 89 ? -6.434 -11.086 -9.406 1 98.56 89 ILE B C 1
ATOM 4432 O O . ILE B 1 89 ? -6.977 -10.062 -9.836 1 98.56 89 ILE B O 1
ATOM 4436 N N . MET B 1 90 ? -7.105 -12.117 -9 1 98.19 90 MET B N 1
ATOM 4437 C CA . MET B 1 90 ? -8.57 -12.109 -9.031 1 98.19 90 MET B CA 1
ATOM 4438 C C . MET B 1 90 ? -9.125 -11.039 -8.102 1 98.19 90 MET B C 1
ATOM 4440 O O . MET B 1 90 ? -10.062 -10.32 -8.461 1 98.19 90 MET B O 1
ATOM 4444 N N . ARG B 1 91 ? -8.555 -10.938 -6.949 1 96.44 91 ARG B N 1
ATOM 4445 C CA . ARG B 1 91 ? -9 -9.93 -5.988 1 96.44 91 ARG B CA 1
ATOM 4446 C C . ARG B 1 91 ? -8.781 -8.523 -6.531 1 96.44 91 ARG B C 1
ATOM 4448 O O . ARG B 1 91 ? -9.656 -7.668 -6.414 1 96.44 91 ARG B O 1
ATOM 4455 N N . TYR B 1 92 ? -7.625 -8.312 -7.043 1 97 92 TYR B N 1
ATOM 4456 C CA . TYR B 1 92 ? -7.332 -7.02 -7.656 1 97 92 TYR B CA 1
ATOM 4457 C C . TYR B 1 92 ? -8.359 -6.684 -8.734 1 97 92 TYR B C 1
ATOM 4459 O O . TYR B 1 92 ? -8.93 -5.59 -8.734 1 97 92 TYR B O 1
ATOM 4467 N N . GLY B 1 93 ? -8.594 -7.59 -9.664 1 96 93 GLY B N 1
ATOM 4468 C CA . GLY B 1 93 ? -9.531 -7.371 -10.75 1 96 93 GLY B CA 1
ATOM 4469 C C . GLY B 1 93 ? -10.961 -7.203 -10.281 1 96 93 GLY B C 1
ATOM 4470 O O . GLY B 1 93 ? -11.688 -6.336 -10.773 1 96 93 GLY B O 1
ATOM 4471 N N . ASP B 1 94 ? -11.359 -8.055 -9.359 1 94.31 94 ASP B N 1
ATOM 4472 C CA . ASP B 1 94 ? -12.719 -8.023 -8.828 1 94.31 94 ASP B CA 1
ATOM 4473 C C . ASP B 1 94 ? -13.031 -6.668 -8.195 1 94.31 94 ASP B C 1
ATOM 4475 O O . ASP B 1 94 ? -14.078 -6.078 -8.453 1 94.31 94 ASP B O 1
ATOM 4479 N N . ARG B 1 95 ? -12.117 -6.188 -7.434 1 88 95 ARG B N 1
ATOM 4480 C CA . ARG B 1 95 ? -12.305 -4.93 -6.711 1 88 95 ARG B CA 1
ATOM 4481 C C . ARG B 1 95 ? -12.383 -3.752 -7.676 1 88 95 ARG B C 1
ATOM 4483 O O . ARG B 1 95 ? -12.984 -2.725 -7.363 1 88 95 ARG B O 1
ATOM 4490 N N . ARG B 1 96 ? -11.844 -3.93 -8.828 1 89.44 96 ARG B N 1
ATOM 4491 C CA . ARG B 1 96 ? -11.789 -2.836 -9.789 1 89.44 96 ARG B CA 1
ATOM 4492 C C . ARG B 1 96 ? -12.734 -3.084 -10.961 1 89.44 96 ARG B C 1
ATOM 4494 O O . ARG B 1 96 ? -12.656 -2.402 -11.984 1 89.44 96 ARG B O 1
ATOM 4501 N N . ASN B 1 97 ? -13.523 -4.102 -10.867 1 89.31 97 ASN B N 1
ATOM 4502 C CA . ASN B 1 97 ? -14.547 -4.445 -11.852 1 89.31 97 ASN B CA 1
ATOM 4503 C C . ASN B 1 97 ? -13.938 -4.75 -13.219 1 89.31 97 ASN B C 1
ATOM 4505 O O . ASN B 1 97 ? -14.477 -4.332 -14.242 1 89.31 97 ASN B O 1
ATOM 4509 N N . LEU B 1 98 ? -12.805 -5.363 -13.203 1 94.25 98 LEU B N 1
ATOM 4510 C CA . LEU B 1 98 ? -12.195 -5.828 -14.438 1 94.25 98 LEU B CA 1
ATOM 4511 C C . LEU B 1 98 ? -12.883 -7.09 -14.945 1 94.25 98 LEU B C 1
ATOM 4513 O O . LEU B 1 98 ? -13.539 -7.797 -14.18 1 94.25 98 LEU B O 1
ATOM 4517 N N . SER B 1 99 ? -12.711 -7.293 -16.234 1 95.62 99 SER B N 1
ATOM 4518 C CA . SER B 1 99 ? -13.297 -8.484 -16.844 1 95.62 99 SER B CA 1
ATOM 4519 C C . SER B 1 99 ? -12.289 -9.625 -16.906 1 95.62 99 SER B C 1
ATOM 4521 O O . SER B 1 99 ? -11.086 -9.398 -17 1 95.62 99 SER B O 1
ATOM 4523 N N . PHE B 1 100 ? -12.867 -10.891 -16.859 1 97.75 100 PHE B N 1
ATOM 4524 C CA . PHE B 1 100 ? -12.031 -12.078 -16.766 1 97.75 100 PHE B CA 1
ATOM 4525 C C . PHE B 1 100 ? -12.359 -13.055 -17.875 1 97.75 100 PHE B C 1
ATOM 4527 O O . PHE B 1 100 ? -13.516 -13.188 -18.281 1 97.75 100 PHE B O 1
ATOM 4534 N N . VAL B 1 101 ? -11.32 -13.656 -18.406 1 97.31 101 VAL B N 1
ATOM 4535 C CA . VAL B 1 101 ? -11.531 -14.875 -19.172 1 97.31 101 VAL B CA 1
ATOM 4536 C C . VAL B 1 101 ? -11.82 -16.031 -18.219 1 97.31 101 VAL B C 1
ATOM 4538 O O . VAL B 1 101 ? -10.953 -16.453 -17.453 1 97.31 101 VAL B O 1
ATOM 4541 N N . LEU B 1 102 ? -13 -16.594 -18.281 1 97.25 102 LEU B N 1
ATOM 4542 C CA . LEU B 1 102 ? -13.422 -17.609 -17.328 1 97.25 102 LEU B CA 1
ATOM 4543 C C . LEU B 1 102 ? -13.898 -18.859 -18.062 1 97.25 102 LEU B C 1
ATOM 4545 O O . LEU B 1 102 ? -14.531 -18.781 -19.109 1 97.25 102 LEU B O 1
ATOM 4549 N N . PRO B 1 103 ? -13.555 -20.031 -17.469 1 96.19 103 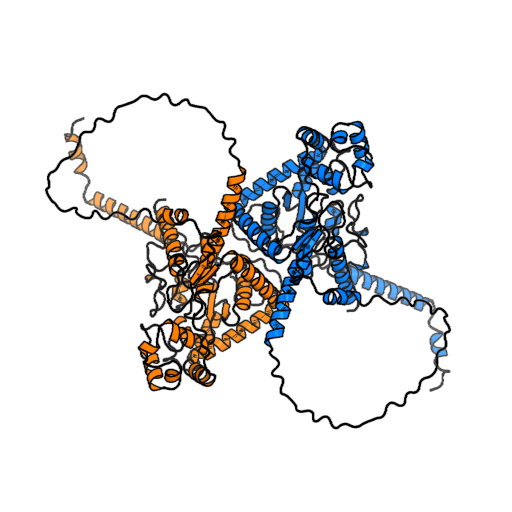PRO B N 1
ATOM 4550 C CA . PRO B 1 103 ? -14.133 -21.266 -18.016 1 96.19 103 PRO B CA 1
ATOM 4551 C C . PRO B 1 103 ? -15.625 -21.391 -17.719 1 96.19 103 PRO B C 1
ATOM 4553 O O . PRO B 1 103 ? -16.125 -20.781 -16.781 1 96.19 103 PRO B O 1
ATOM 4556 N N . LYS B 1 104 ? -16.25 -22.219 -18.531 1 92.69 104 LYS B N 1
ATOM 4557 C CA . LYS B 1 104 ? -17.672 -22.469 -18.328 1 92.69 104 LYS B CA 1
ATOM 4558 C C . LYS B 1 104 ? -17.922 -23.125 -16.969 1 92.69 104 LYS B C 1
ATOM 4560 O O . LYS B 1 104 ? -18.906 -22.781 -16.281 1 92.69 104 LYS B O 1
ATOM 4565 N N . GLU B 1 105 ? -17.094 -24.031 -16.688 1 93.12 105 GLU B N 1
ATOM 4566 C CA . GLU B 1 105 ? -17.125 -24.734 -15.406 1 93.12 105 GLU B CA 1
ATOM 4567 C C . GLU B 1 105 ? -15.719 -25.047 -14.914 1 93.12 105 GLU B C 1
ATOM 4569 O O . GLU B 1 105 ? -14.773 -25.109 -15.703 1 93.12 105 GLU B O 1
ATOM 4574 N N . GLY B 1 106 ? -15.648 -25.094 -13.594 1 93.44 106 GLY B N 1
ATOM 4575 C CA . GLY B 1 106 ? -14.359 -25.453 -13.023 1 93.44 106 GLY B CA 1
ATOM 4576 C C . GLY B 1 106 ? -13.32 -24.359 -13.172 1 93.44 106 GLY B C 1
ATOM 4577 O O . GLY B 1 106 ? -13.656 -23.172 -13.102 1 93.44 106 GLY B O 1
ATOM 4578 N N . ASN B 1 107 ? -12.039 -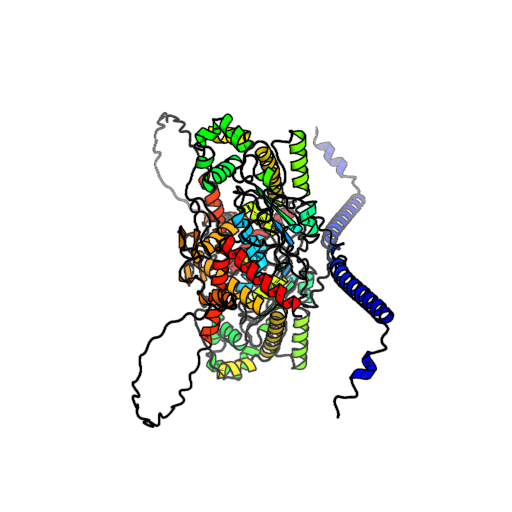24.781 -13.234 1 93.12 107 ASN B N 1
ATOM 4579 C CA . ASN B 1 107 ? -10.945 -23.812 -13.195 1 93.12 107 ASN B CA 1
ATOM 4580 C C . ASN B 1 107 ? -9.992 -23.984 -14.367 1 93.12 107 ASN B C 1
ATOM 4582 O O . ASN B 1 107 ? -8.859 -23.5 -14.336 1 93.12 107 ASN B O 1
ATOM 4586 N N . TYR B 1 108 ? -10.484 -24.672 -15.461 1 96.06 108 TYR B N 1
ATOM 4587 C CA . TYR B 1 108 ? -9.586 -24.984 -16.562 1 96.06 108 TYR B CA 1
ATOM 4588 C C . TYR B 1 108 ? -10.109 -24.391 -17.875 1 96.06 108 TYR B C 1
ATOM 4590 O O . TYR B 1 108 ? -11.305 -24.469 -18.156 1 96.06 108 TYR B O 1
ATOM 4598 N N . LEU B 1 109 ? -9.312 -23.781 -18.578 1 96.19 109 LEU B N 1
ATOM 4599 C CA . LEU B 1 109 ? -9.5 -23.406 -19.969 1 96.19 109 LEU B CA 1
ATOM 4600 C C . LEU B 1 109 ? -8.617 -24.234 -20.891 1 96.19 109 LEU B C 1
ATOM 4602 O O . LEU B 1 109 ? -7.535 -23.781 -21.281 1 96.19 109 LEU B O 1
ATOM 4606 N N . GLY B 1 110 ? -9.172 -25.344 -21.188 1 92.81 110 GLY B N 1
ATOM 4607 C CA . GLY B 1 110 ? -8.328 -26.312 -21.859 1 92.81 110 GLY B CA 1
ATOM 4608 C C . GLY B 1 110 ? -7.5 -27.141 -20.891 1 92.81 110 GLY B C 1
ATOM 4609 O O . GLY B 1 110 ? -8 -27.594 -19.875 1 92.81 110 GLY B O 1
ATOM 4610 N N . HIS B 1 111 ? -6.371 -27.672 -21.344 1 93.38 111 HIS B N 1
ATOM 4611 C CA . HIS B 1 111 ? -5.441 -28.516 -20.594 1 93.38 111 HIS B CA 1
ATOM 4612 C C . HIS B 1 111 ? -5.945 -29.953 -20.5 1 93.38 111 HIS B C 1
ATOM 4614 O O . HIS B 1 111 ? -6.797 -30.266 -19.672 1 93.38 111 HIS B O 1
ATOM 4620 N N . PRO B 1 112 ? -5.375 -30.859 -21.312 1 95.25 112 PRO B N 1
ATOM 4621 C CA . PRO B 1 112 ? -4.02 -30.781 -21.859 1 95.25 112 PRO B CA 1
ATOM 4622 C C . PRO B 1 112 ? -3.963 -30.062 -23.203 1 95.25 112 PRO B C 1
ATOM 4624 O O . PRO B 1 112 ? -2.873 -29.781 -23.703 1 95.25 112 PRO B O 1
ATOM 4627 N N . LYS B 1 113 ? -5.105 -29.75 -23.734 1 95.31 113 LYS B N 1
ATOM 4628 C CA . LYS B 1 113 ? -5.105 -29.016 -25 1 95.31 113 LYS B CA 1
ATOM 4629 C C . LYS B 1 113 ? -4.602 -27.578 -24.797 1 95.31 113 LYS B C 1
ATOM 4631 O O . LYS B 1 113 ? -4.832 -26.984 -23.75 1 95.31 113 LYS B O 1
ATOM 4636 N N . LEU B 1 114 ? -3.938 -27.109 -25.844 1 97.38 114 LEU B N 1
ATOM 4637 C CA . LEU B 1 114 ? -3.479 -25.734 -25.812 1 97.38 114 LEU B CA 1
ATOM 4638 C C . LEU B 1 114 ? -4.66 -24.766 -25.75 1 97.38 114 LEU B C 1
ATOM 4640 O O . LEU B 1 114 ? -5.758 -25.094 -26.203 1 97.38 114 LEU B O 1
ATOM 4644 N N . PHE B 1 115 ? -4.41 -23.594 -25.188 1 97.56 115 PHE B N 1
ATOM 4645 C CA . PHE B 1 115 ? -5.426 -22.547 -25.125 1 97.56 115 PHE B CA 1
ATOM 4646 C C . PHE B 1 115 ? -5.879 -22.156 -26.516 1 97.56 115 PHE B C 1
ATOM 4648 O O . PHE B 1 115 ? -5.07 -22.094 -27.453 1 97.56 115 PHE B O 1
ATOM 4655 N N . SER B 1 116 ? -7.148 -21.922 -26.641 1 96.12 116 SER B N 1
ATOM 4656 C CA . SER B 1 116 ? -7.762 -21.375 -27.844 1 96.12 116 SER B CA 1
ATOM 4657 C C . SER B 1 116 ? -8.992 -20.547 -27.516 1 96.12 116 SER B C 1
ATOM 4659 O O . SER B 1 116 ? -9.68 -20.797 -26.531 1 96.12 116 SER B O 1
ATOM 4661 N N . LYS B 1 117 ? -9.234 -19.594 -28.359 1 93.44 117 LYS B N 1
ATOM 4662 C CA . LYS B 1 117 ? -10.398 -18.734 -28.156 1 93.44 117 LYS B CA 1
ATOM 4663 C C . LYS B 1 117 ? -11.695 -19.516 -28.219 1 93.44 117 LYS B C 1
ATOM 4665 O O . LYS B 1 117 ? -12.727 -19.078 -27.703 1 93.44 117 LYS B O 1
ATOM 4670 N N . THR B 1 118 ? -11.641 -20.656 -28.844 1 93.25 118 THR B N 1
ATOM 4671 C CA . THR B 1 118 ? -12.844 -21.469 -28.984 1 93.25 118 THR B CA 1
ATOM 4672 C C . THR B 1 118 ? -13.258 -22.078 -27.656 1 93.25 118 THR B C 1
ATOM 4674 O O . THR B 1 118 ? -14.375 -22.578 -27.516 1 93.25 118 THR B O 1
ATOM 4677 N N . LEU B 1 119 ? -12.398 -21.984 -26.656 1 93 119 LEU B N 1
ATOM 4678 C CA . LEU B 1 119 ? -12.68 -22.531 -25.344 1 93 119 LEU B CA 1
ATOM 4679 C C . LEU B 1 119 ? -13.531 -21.578 -24.516 1 93 119 LEU B C 1
ATOM 4681 O O . LEU B 1 119 ? -14.039 -21.938 -23.453 1 93 119 LEU B O 1
ATOM 4685 N N . LEU B 1 120 ? -13.742 -20.422 -24.953 1 92.94 120 LEU B N 1
ATOM 4686 C CA . LEU B 1 120 ? -14.43 -19.375 -24.188 1 92.94 120 LEU B CA 1
ATOM 4687 C C . LEU B 1 120 ? -15.945 -19.531 -24.312 1 92.94 120 LEU B C 1
ATOM 4689 O O . LEU B 1 120 ? -16.469 -19.625 -25.438 1 92.94 120 LEU B O 1
ATOM 4693 N N . PRO B 1 121 ? -16.562 -19.547 -23.203 1 91.5 121 PRO B N 1
ATOM 4694 C CA . PRO B 1 121 ? -18.031 -19.516 -23.297 1 91.5 121 PRO B CA 1
ATOM 4695 C C . PRO B 1 121 ? -18.562 -18.172 -23.797 1 91.5 121 PRO B C 1
ATOM 4697 O O . PRO B 1 121 ? -18.297 -17.141 -23.172 1 91.5 121 PRO B O 1
ATOM 4700 N N . VAL B 1 122 ? -19.422 -18.219 -24.688 1 86.44 122 VAL B N 1
ATOM 4701 C CA . VAL B 1 122 ? -19.906 -17.016 -25.359 1 86.44 122 VAL B CA 1
ATOM 4702 C C . VAL B 1 122 ? -20.672 -16.156 -24.359 1 86.44 122 VAL B C 1
ATOM 4704 O O . VAL B 1 122 ? -20.625 -14.922 -24.438 1 86.44 122 VAL B O 1
ATOM 4707 N N . GLU B 1 123 ? -21.297 -16.703 -23.438 1 86.88 123 GLU B N 1
ATOM 4708 C CA . GLU B 1 123 ? -22.156 -15.992 -22.516 1 86.88 123 GLU B CA 1
ATOM 4709 C C . GLU B 1 123 ? -21.328 -15.195 -21.5 1 86.88 123 GLU B C 1
ATOM 4711 O O . GLU B 1 123 ? -21.859 -14.328 -20.797 1 86.88 123 GLU B O 1
ATOM 4716 N N . LEU B 1 124 ? -20.047 -15.484 -21.469 1 90.69 124 LEU B N 1
ATOM 4717 C CA . LEU B 1 124 ? -19.203 -14.82 -20.484 1 90.69 124 LEU B CA 1
ATOM 4718 C C . LEU B 1 124 ? -18.281 -13.797 -21.156 1 90.69 124 LEU B C 1
ATOM 4720 O O . LEU B 1 124 ? -17.422 -13.219 -20.5 1 90.69 124 LEU B O 1
ATOM 4724 N N . VAL B 1 125 ? -18.531 -13.594 -22.422 1 86.69 125 VAL B N 1
ATOM 4725 C CA . VAL B 1 125 ? -17.703 -12.633 -23.141 1 86.69 125 VAL B CA 1
ATOM 4726 C C . VAL B 1 125 ? -18.281 -11.227 -22.969 1 86.69 125 VAL B C 1
ATOM 4728 O O . VAL B 1 125 ? -19.391 -10.945 -23.422 1 86.69 125 VAL B O 1
ATOM 4731 N N . PRO B 1 126 ? -17.484 -10.383 -22.359 1 85.81 126 PRO B N 1
ATOM 4732 C CA . PRO B 1 126 ? -18 -9.016 -22.203 1 85.81 126 PRO B CA 1
ATOM 4733 C C . PRO B 1 126 ? -17.938 -8.203 -23.484 1 85.81 126 PRO B C 1
ATOM 4735 O O . PRO B 1 126 ? -17.141 -8.508 -24.375 1 85.81 126 PRO B O 1
ATOM 4738 N N . ALA B 1 127 ? -18.703 -7.102 -23.5 1 80 127 ALA B N 1
ATOM 4739 C CA . ALA B 1 127 ? -18.797 -6.246 -24.688 1 80 127 ALA B CA 1
ATOM 4740 C C . ALA B 1 127 ? -17.484 -5.504 -24.922 1 80 127 ALA B C 1
ATOM 4742 O O . ALA B 1 127 ? -17.094 -5.258 -26.062 1 80 127 ALA B O 1
ATOM 4743 N N . PHE B 1 128 ? -16.781 -5.219 -23.875 1 83 128 PHE B N 1
ATOM 4744 C CA . PHE B 1 128 ? -15.609 -4.363 -24.016 1 83 128 PHE B CA 1
ATOM 4745 C C . PHE B 1 128 ? -14.336 -5.195 -23.984 1 83 128 PHE B C 1
ATOM 4747 O O . PHE B 1 128 ? -13.227 -4.645 -23.969 1 83 128 PHE B O 1
ATOM 4754 N N . GLY B 1 129 ? -14.422 -6.492 -24 1 90.06 129 GLY B N 1
ATOM 4755 C CA . GLY B 1 129 ? -13.258 -7.359 -24.031 1 90.06 129 GLY B CA 1
ATOM 4756 C C . GLY B 1 129 ? -12.797 -7.777 -22.641 1 90.06 129 GLY B C 1
ATOM 4757 O O . GLY B 1 129 ? -13.445 -7.473 -21.641 1 90.06 129 GLY B O 1
ATOM 4758 N N . PHE B 1 130 ? -11.641 -8.461 -22.672 1 95.62 130 PHE B N 1
ATOM 4759 C CA . PHE B 1 130 ? -11.156 -9.031 -21.422 1 95.62 130 PHE B CA 1
ATOM 4760 C C . PHE B 1 130 ? -9.969 -8.242 -20.891 1 95.62 130 PHE B C 1
ATOM 4762 O O . PHE B 1 130 ? -9.227 -7.633 -21.656 1 95.62 130 PHE B O 1
ATOM 4769 N N . ASN B 1 131 ? -9.828 -8.32 -19.484 1 97.56 131 ASN B N 1
ATOM 4770 C CA . ASN B 1 131 ? -8.672 -7.715 -18.828 1 97.56 131 ASN B CA 1
ATOM 4771 C C . ASN B 1 131 ? -7.73 -8.773 -18.266 1 97.56 131 ASN B C 1
ATOM 4773 O O . ASN B 1 131 ? -6.508 -8.617 -18.312 1 97.56 131 ASN B O 1
ATOM 4777 N N . VAL B 1 132 ? -8.328 -9.852 -17.719 1 98.5 132 VAL B N 1
ATOM 4778 C CA . VAL B 1 132 ? -7.512 -10.75 -16.906 1 98.5 132 VAL B CA 1
ATOM 4779 C C . VAL B 1 132 ? -7.75 -12.195 -17.344 1 98.5 132 VAL B C 1
ATOM 4781 O O . VAL B 1 132 ? -8.891 -12.617 -17.516 1 98.5 132 VAL B O 1
ATOM 4784 N N . LEU B 1 133 ? -6.758 -12.914 -17.609 1 98.56 133 LEU B N 1
ATOM 4785 C CA . LEU B 1 133 ? -6.742 -14.359 -17.766 1 98.56 133 LEU B CA 1
ATOM 4786 C C . LEU B 1 133 ? -5.801 -15.008 -16.766 1 98.56 133 LEU B C 1
ATOM 4788 O O . LEU B 1 133 ? -4.578 -14.875 -16.875 1 98.56 133 LEU B O 1
ATOM 4792 N N . ALA B 1 134 ? -6.406 -15.727 -15.75 1 98.5 134 ALA B N 1
ATOM 4793 C CA . ALA B 1 134 ? -5.566 -16.203 -14.648 1 98.5 134 ALA B CA 1
ATOM 4794 C C . ALA B 1 134 ? -5.922 -17.641 -14.266 1 98.5 134 ALA B C 1
ATOM 4796 O O . ALA B 1 134 ? -5.578 -18.094 -13.18 1 98.5 134 ALA B O 1
ATOM 4797 N N . HIS B 1 135 ? -6.676 -18.359 -15.062 1 98.19 135 HIS B N 1
ATOM 4798 C CA . HIS B 1 135 ? -7.062 -19.734 -14.789 1 98.19 135 HIS B CA 1
ATOM 4799 C C . HIS B 1 135 ? -6.152 -20.719 -15.516 1 98.19 135 HIS B C 1
ATOM 4801 O O . HIS B 1 135 ? -5.402 -20.344 -16.406 1 98.19 135 HIS B O 1
ATOM 4807 N N . HIS B 1 136 ? -6.207 -21.953 -15.117 1 98 136 HIS B N 1
ATOM 4808 C CA . HIS B 1 136 ? -5.336 -22.953 -15.703 1 98 136 HIS B CA 1
ATOM 4809 C C . HIS B 1 136 ? -5.578 -23.078 -17.203 1 98 136 HIS B C 1
ATOM 4811 O O . HIS B 1 136 ? -6.723 -23.234 -17.641 1 98 136 HIS B O 1
ATOM 4817 N N . THR B 1 137 ? -4.551 -23 -17.906 1 98 137 THR B N 1
ATOM 4818 C CA . THR B 1 137 ? -4.531 -23.266 -19.344 1 98 137 THR B CA 1
ATOM 4819 C C . THR B 1 137 ? -3.156 -23.766 -19.781 1 98 137 THR B C 1
ATOM 4821 O O . THR B 1 137 ? -2.234 -23.859 -18.969 1 98 137 THR B O 1
ATOM 4824 N N . ARG B 1 138 ? -3.082 -24.266 -20.906 1 98.25 138 ARG B N 1
ATOM 4825 C CA . ARG B 1 138 ? -1.787 -24.562 -21.516 1 98.25 138 ARG B CA 1
ATOM 4826 C C . ARG B 1 138 ? -1.386 -23.484 -22.516 1 98.25 138 ARG B C 1
ATOM 4828 O O . ARG B 1 138 ? -2.18 -23.094 -23.375 1 98.25 138 ARG B O 1
ATOM 4835 N N . PHE B 1 139 ? -0.24 -23 -22.406 1 98.44 139 PHE B N 1
ATOM 4836 C CA . PHE B 1 139 ? 0.187 -21.719 -22.969 1 98.44 139 PHE B CA 1
ATOM 4837 C C . PHE B 1 139 ? 0.279 -21.812 -24.5 1 98.44 139 PHE B C 1
ATOM 4839 O O . PHE B 1 139 ? 0.856 -22.75 -25.031 1 98.44 139 PHE B O 1
ATOM 4846 N N . ASP B 1 140 ? -0.299 -20.984 -25.109 1 97.88 140 ASP B N 1
ATOM 4847 C CA . ASP B 1 140 ? -0.162 -20.625 -26.516 1 97.88 140 ASP B CA 1
ATOM 4848 C C . ASP B 1 140 ? -0.158 -19.109 -26.703 1 97.88 140 ASP B C 1
ATOM 4850 O O . ASP B 1 140 ? -1.205 -18.469 -26.609 1 97.88 140 ASP B O 1
ATOM 4854 N N . ALA B 1 141 ? 1.018 -18.594 -26.984 1 97.38 141 ALA B N 1
ATOM 4855 C CA . ALA B 1 141 ? 1.204 -17.141 -27 1 97.38 141 ALA B CA 1
ATOM 4856 C C . ALA B 1 141 ? 0.273 -16.484 -28.031 1 97.38 141 ALA B C 1
ATOM 4858 O O . ALA B 1 141 ? -0.376 -15.484 -27.719 1 97.38 141 ALA B O 1
ATOM 4859 N N . SER B 1 142 ? 0.217 -17 -29.219 1 96.62 142 SER B N 1
ATOM 4860 C CA . SER B 1 142 ? -0.583 -16.406 -30.281 1 96.62 142 SER B CA 1
ATOM 4861 C C . SER B 1 142 ? -2.068 -16.422 -29.938 1 96.62 142 SER B C 1
ATOM 4863 O O . SER B 1 142 ? -2.77 -15.43 -30.141 1 96.62 142 SER B O 1
ATOM 4865 N N . ALA B 1 143 ? -2.551 -17.516 -29.406 1 97.31 143 ALA B N 1
ATOM 4866 C CA . ALA B 1 143 ? -3.963 -17.641 -29.062 1 97.31 143 ALA B CA 1
ATOM 4867 C C . ALA B 1 143 ? -4.34 -16.688 -27.938 1 97.31 143 ALA B C 1
ATOM 4869 O O . ALA B 1 143 ? -5.422 -16.094 -27.953 1 97.31 143 ALA B O 1
ATOM 4870 N N . ILE B 1 144 ? -3.441 -16.516 -26.953 1 97.75 144 ILE B N 1
ATOM 4871 C CA . ILE B 1 144 ? -3.703 -15.617 -25.844 1 97.75 144 ILE B CA 1
ATOM 4872 C C . ILE B 1 144 ? -3.756 -14.18 -26.344 1 97.75 144 ILE B C 1
ATOM 4874 O O . ILE B 1 144 ? -4.637 -13.414 -25.938 1 97.75 144 ILE B O 1
ATOM 4878 N N . LYS B 1 145 ? -2.873 -13.836 -27.203 1 96.38 145 LYS B N 1
ATOM 4879 C CA . LYS B 1 145 ? -2.785 -12.477 -27.734 1 96.38 145 LYS B CA 1
ATOM 4880 C C . LYS B 1 145 ? -3.996 -12.141 -28.594 1 96.38 145 LYS B C 1
ATOM 4882 O O . LYS B 1 145 ? -4.301 -10.969 -28.828 1 96.38 145 LYS B O 1
ATOM 4887 N N . GLU B 1 146 ? -4.688 -13.156 -29.078 1 94.69 146 GLU B N 1
ATOM 4888 C CA . GLU B 1 146 ? -5.918 -12.953 -29.844 1 94.69 146 GLU B CA 1
ATOM 4889 C C . GLU B 1 146 ? -7.062 -12.516 -28.922 1 94.69 146 GLU B C 1
ATOM 4891 O O . GLU B 1 146 ? -7.988 -11.836 -29.375 1 94.69 146 GLU B O 1
ATOM 4896 N N . VAL B 1 147 ? -6.926 -12.883 -27.703 1 95.94 147 VAL B N 1
ATOM 4897 C CA . VAL B 1 147 ? -8.047 -12.688 -26.781 1 95.94 147 VAL B CA 1
ATOM 4898 C C . VAL B 1 147 ? -7.758 -11.508 -25.859 1 95.94 147 VAL B C 1
ATOM 4900 O O . VAL B 1 147 ? -8.664 -10.75 -25.516 1 95.94 147 VAL B O 1
ATOM 4903 N N . MET B 1 148 ? -6.57 -11.305 -25.547 1 97.5 148 MET B N 1
ATOM 4904 C CA . MET B 1 148 ? -6.184 -10.289 -24.562 1 97.5 148 MET B CA 1
ATOM 4905 C C . MET B 1 148 ? -5.754 -9 -25.25 1 97.5 148 MET B C 1
ATOM 4907 O O . MET B 1 148 ? -5.312 -9.023 -26.406 1 97.5 148 MET B O 1
ATOM 4911 N N . PRO B 1 149 ? -5.824 -7.883 -24.5 1 96.5 149 PRO B N 1
ATOM 4912 C CA . PRO B 1 149 ? -5.344 -6.617 -25.062 1 96.5 149 PRO B CA 1
ATOM 4913 C C . PRO B 1 149 ? -3.854 -6.641 -25.375 1 96.5 149 PRO B C 1
ATOM 4915 O O . PRO B 1 149 ? -3.098 -7.398 -24.766 1 96.5 149 PRO B O 1
ATOM 4918 N N . PRO B 1 150 ? -3.428 -5.766 -26.266 1 94.5 150 PRO B N 1
ATOM 4919 C CA . PRO B 1 150 ? -2.027 -5.766 -26.688 1 94.5 150 PRO B CA 1
ATOM 4920 C C . PRO B 1 150 ? -1.064 -5.379 -25.562 1 94.5 150 PRO B C 1
ATOM 4922 O O . PRO B 1 150 ? 0.112 -5.75 -25.609 1 94.5 150 PRO B O 1
ATOM 4925 N N . ASP B 1 151 ? -1.568 -4.641 -24.594 1 93.62 151 ASP B N 1
ATOM 4926 C CA . ASP B 1 151 ? -0.684 -4.199 -23.516 1 93.62 151 ASP B CA 1
ATOM 4927 C C . ASP B 1 151 ? -0.76 -5.141 -22.328 1 93.62 151 ASP B C 1
ATOM 4929 O O . ASP B 1 151 ? -0.419 -4.754 -21.203 1 93.62 151 ASP B O 1
ATOM 4933 N N . THR B 1 152 ? -1.117 -6.355 -22.594 1 97.75 152 THR B N 1
ATOM 4934 C CA . THR B 1 152 ? -1.242 -7.344 -21.516 1 97.75 152 THR B CA 1
ATOM 4935 C C . THR B 1 152 ? 0.129 -7.719 -20.969 1 97.75 152 THR B C 1
ATOM 4937 O O . THR B 1 152 ? 1.063 -7.977 -21.734 1 97.75 152 THR B O 1
ATOM 4940 N N . ALA B 1 153 ? 0.204 -7.652 -19.641 1 98.19 153 ALA B N 1
ATOM 4941 C CA . ALA B 1 153 ? 1.41 -8.148 -18.984 1 98.19 153 ALA B CA 1
ATOM 4942 C C . ALA B 1 153 ? 1.357 -9.664 -18.812 1 98.19 153 ALA B C 1
ATOM 4944 O O . ALA B 1 153 ? 0.382 -10.195 -18.281 1 98.19 153 ALA B O 1
ATOM 4945 N N . PHE B 1 154 ? 2.381 -10.328 -19.266 1 98.75 154 PHE B N 1
ATOM 4946 C CA . PHE B 1 154 ? 2.498 -11.781 -19.156 1 98.75 154 PHE B CA 1
ATOM 4947 C C . PHE B 1 154 ? 3.357 -12.164 -17.969 1 98.75 154 PHE B C 1
ATOM 4949 O O . PHE B 1 154 ? 4.539 -11.812 -17.906 1 98.75 154 PHE B O 1
ATOM 4956 N N . ILE B 1 155 ? 2.727 -12.93 -17 1 98.88 155 ILE B N 1
ATOM 4957 C CA . ILE B 1 155 ? 3.504 -13.383 -15.852 1 98.88 155 ILE B CA 1
ATOM 4958 C C . ILE B 1 155 ? 3.256 -14.867 -15.609 1 98.88 155 ILE B C 1
ATOM 4960 O O . ILE B 1 155 ? 2.262 -15.422 -16.078 1 98.88 155 ILE B O 1
ATOM 4964 N N . THR B 1 156 ? 4.125 -15.508 -14.953 1 98.88 156 THR B N 1
ATOM 4965 C CA . THR B 1 156 ? 3.979 -16.875 -14.477 1 98.88 156 THR B CA 1
ATOM 4966 C C . THR B 1 156 ? 4.84 -17.109 -13.242 1 98.88 156 THR B C 1
ATOM 4968 O O . THR B 1 156 ? 5.465 -16.188 -12.727 1 98.88 156 THR B O 1
ATOM 4971 N N . ILE B 1 157 ? 4.762 -18.281 -12.703 1 98.88 157 ILE B N 1
ATOM 4972 C CA . ILE B 1 157 ? 5.539 -18.625 -11.516 1 98.88 157 ILE B CA 1
ATOM 4973 C C . ILE B 1 157 ? 6.121 -20.031 -11.672 1 98.88 157 ILE B C 1
ATOM 4975 O O . ILE B 1 157 ? 5.449 -20.938 -12.164 1 98.88 157 ILE B O 1
ATOM 4979 N N . LEU B 1 158 ? 7.379 -20.125 -11.336 1 98.94 158 LEU B N 1
ATOM 4980 C CA . LEU B 1 158 ? 8.078 -21.406 -11.375 1 98.94 158 LEU B CA 1
ATOM 4981 C C . LEU B 1 158 ? 8.492 -21.844 -9.977 1 98.94 158 LEU B C 1
ATOM 4983 O O . LEU B 1 158 ? 8.516 -21.031 -9.047 1 98.94 158 LEU B O 1
ATOM 4987 N N . ARG B 1 159 ? 8.773 -23.062 -9.844 1 98.75 159 ARG B N 1
ATOM 4988 C CA . ARG B 1 159 ? 9.188 -23.672 -8.586 1 98.75 159 ARG B CA 1
ATOM 4989 C C . ARG B 1 159 ? 10.297 -24.688 -8.82 1 98.75 159 ARG B C 1
ATOM 4991 O O . ARG B 1 159 ? 10.469 -25.203 -9.93 1 98.75 159 ARG B O 1
ATOM 4998 N N . ASP B 1 160 ? 11.086 -24.906 -7.777 1 98.5 160 ASP B N 1
ATOM 4999 C CA . ASP B 1 160 ? 12.055 -25.984 -7.84 1 98.5 160 ASP B CA 1
ATOM 5000 C C . ASP B 1 160 ? 11.398 -27.281 -8.312 1 98.5 160 ASP B C 1
ATOM 5002 O O . ASP B 1 160 ? 10.453 -27.766 -7.691 1 98.5 160 ASP B O 1
ATOM 5006 N N . PRO B 1 161 ? 11.969 -27.844 -9.383 1 98.38 161 PRO B N 1
ATOM 5007 C CA . PRO B 1 161 ? 11.25 -28.953 -10.023 1 98.38 161 PRO B CA 1
ATOM 5008 C C . PRO B 1 161 ? 11.117 -30.172 -9.125 1 98.38 161 PRO B C 1
ATOM 5010 O O . PRO B 1 161 ? 10.141 -30.922 -9.242 1 98.38 161 PRO B O 1
ATOM 5013 N N . ALA B 1 162 ? 12.109 -30.422 -8.281 1 97.88 162 ALA B N 1
ATOM 5014 C CA . ALA B 1 162 ? 11.992 -31.547 -7.359 1 97.88 162 ALA B CA 1
ATOM 5015 C C . ALA B 1 162 ? 10.859 -31.312 -6.359 1 97.88 162 ALA B C 1
ATOM 5017 O O . ALA B 1 162 ? 10.07 -32.219 -6.082 1 97.88 162 ALA B O 1
ATOM 5018 N N . GLU B 1 163 ? 10.797 -30.109 -5.836 1 96.38 163 GLU B N 1
ATOM 5019 C CA . GLU B 1 163 ? 9.734 -29.75 -4.895 1 96.38 163 GLU B CA 1
ATOM 5020 C C . GLU B 1 163 ? 8.367 -29.766 -5.578 1 96.38 163 GLU B C 1
ATOM 5022 O O . GLU B 1 163 ? 7.375 -30.188 -4.988 1 96.38 163 GLU B O 1
ATOM 5027 N N . LEU B 1 164 ? 8.328 -29.266 -6.754 1 97.62 164 LEU B N 1
ATOM 5028 C CA . LEU B 1 164 ? 7.094 -29.281 -7.531 1 97.62 164 LEU B CA 1
ATOM 5029 C C . LEU B 1 164 ? 6.609 -30.719 -7.742 1 97.62 164 LEU B C 1
ATOM 5031 O O . LEU B 1 164 ? 5.43 -31.016 -7.535 1 97.62 164 LEU B O 1
ATOM 5035 N N . PHE B 1 165 ? 7.473 -31.531 -8.164 1 97.56 165 PHE B N 1
ATOM 5036 C CA . PHE B 1 165 ? 7.09 -32.906 -8.445 1 97.56 165 PHE B CA 1
ATOM 5037 C C . PHE B 1 165 ? 6.605 -33.594 -7.176 1 97.56 165 PHE B C 1
ATOM 5039 O O . PHE B 1 165 ? 5.629 -34.344 -7.207 1 97.56 165 PHE B O 1
ATOM 5046 N N . ASN B 1 166 ? 7.34 -33.406 -6.105 1 95.69 166 ASN B N 1
ATOM 5047 C CA . ASN B 1 166 ? 6.906 -33.906 -4.809 1 95.69 166 ASN B CA 1
ATOM 5048 C C . ASN B 1 166 ? 5.492 -33.438 -4.469 1 95.69 166 ASN B C 1
ATOM 5050 O O . ASN B 1 166 ? 4.66 -34.25 -4.035 1 95.69 166 ASN B O 1
ATOM 5054 N N . SER B 1 167 ? 5.254 -32.156 -4.641 1 93.75 167 SER B N 1
ATOM 5055 C CA . SER B 1 167 ? 3.932 -31.594 -4.395 1 93.75 167 SER B CA 1
ATOM 5056 C C . SER B 1 167 ? 2.885 -32.219 -5.312 1 93.75 167 SER B C 1
ATOM 5058 O O . SER B 1 167 ? 1.784 -32.562 -4.867 1 93.75 167 SER B O 1
ATOM 5060 N N . MET B 1 168 ? 3.182 -32.375 -6.531 1 95.62 168 MET B N 1
ATOM 5061 C CA . MET B 1 168 ? 2.275 -32.938 -7.523 1 95.62 168 MET B CA 1
ATOM 5062 C C . MET B 1 168 ? 1.973 -34.406 -7.203 1 95.62 168 MET B C 1
ATOM 5064 O O . MET B 1 168 ? 0.82 -34.844 -7.277 1 95.62 168 MET B O 1
ATOM 5068 N N . TYR B 1 169 ? 3.043 -35.125 -6.84 1 95 169 TYR B N 1
ATOM 5069 C CA . TYR B 1 169 ? 2.908 -36.531 -6.512 1 95 169 TYR B CA 1
ATOM 5070 C C . TYR B 1 169 ? 1.95 -36.75 -5.344 1 95 169 TYR B C 1
ATOM 5072 O O . TYR B 1 169 ? 1.102 -37.625 -5.375 1 95 169 TYR B O 1
ATOM 5080 N N . ALA B 1 170 ? 2.074 -35.906 -4.391 1 91.44 170 ALA B N 1
ATOM 5081 C CA . ALA B 1 170 ? 1.233 -35.969 -3.199 1 91.44 170 ALA B CA 1
ATOM 5082 C C . ALA B 1 170 ? -0.181 -35.5 -3.492 1 91.44 170 ALA B C 1
ATOM 5084 O O . ALA B 1 170 ? -1.16 -36.156 -3.145 1 91.44 170 ALA B O 1
ATOM 5085 N N . TYR B 1 171 ? -0.291 -34.406 -4.09 1 91.69 171 TYR B N 1
ATOM 5086 C CA . TYR B 1 171 ? -1.565 -33.719 -4.297 1 91.69 171 TYR B CA 1
ATOM 5087 C C . TYR B 1 171 ? -2.516 -34.594 -5.117 1 91.69 171 TYR B C 1
ATOM 5089 O O . TYR B 1 171 ? -3.701 -34.719 -4.797 1 91.69 171 TYR B O 1
ATOM 5097 N N . PHE B 1 172 ? -2.018 -35.219 -6.156 1 93.19 172 PHE B N 1
ATOM 5098 C CA . PHE B 1 172 ? -2.873 -35.938 -7.082 1 93.19 172 PHE B CA 1
ATOM 5099 C C . PHE B 1 172 ? -2.891 -37.438 -6.746 1 93.19 172 PHE B C 1
ATOM 5101 O O . PHE B 1 172 ? -3.477 -38.219 -7.477 1 93.19 172 PHE B O 1
ATOM 5108 N N . GLY B 1 173 ? -2.229 -37.781 -5.695 1 91.69 173 GLY B N 1
ATOM 5109 C CA . GLY B 1 173 ? -2.189 -39.188 -5.305 1 91.69 173 GLY B CA 1
ATOM 5110 C C . GLY B 1 173 ? -1.563 -40.094 -6.355 1 91.69 173 GLY B C 1
ATOM 5111 O O . GLY B 1 173 ? -2.133 -41.125 -6.719 1 91.69 173 GLY B O 1
ATOM 5112 N N . LEU B 1 174 ? -0.453 -39.719 -6.891 1 95.44 174 LEU B N 1
ATOM 5113 C CA . LEU B 1 174 ? 0.179 -40.438 -7.984 1 95.44 174 LEU B CA 1
ATOM 5114 C C . LEU B 1 174 ? 0.722 -41.781 -7.508 1 95.44 174 LEU B C 1
ATOM 5116 O O . LEU B 1 174 ? 1.023 -42.656 -8.32 1 95.44 174 LEU B O 1
ATOM 5120 N N . GLN B 1 175 ? 0.883 -41.906 -6.227 1 95.44 175 GLN B N 1
ATOM 5121 C CA . GLN B 1 175 ? 1.261 -43.219 -5.691 1 95.44 175 GLN B CA 1
ATOM 5122 C C . GLN B 1 175 ? 0.282 -44.281 -6.137 1 95.44 175 GLN B C 1
ATOM 5124 O O . GLN B 1 175 ? 0.687 -45.406 -6.441 1 95.44 175 GLN B O 1
ATOM 5129 N N . ASN B 1 176 ? -0.925 -43.938 -6.121 1 96 176 ASN B N 1
ATOM 5130 C CA . ASN B 1 176 ? -1.943 -44.875 -6.543 1 96 176 ASN B CA 1
ATOM 5131 C C . ASN B 1 176 ? -1.877 -45.156 -8.039 1 96 176 ASN B C 1
ATOM 5133 O O . ASN B 1 176 ? -2.238 -46.25 -8.5 1 96 176 ASN B O 1
ATOM 5137 N N . TYR B 1 177 ? -1.445 -44.188 -8.727 1 97.12 177 TYR B N 1
ATOM 5138 C CA . TYR B 1 177 ? -1.381 -44.281 -10.18 1 97.12 177 TYR B CA 1
ATOM 5139 C C . TYR B 1 177 ? -0.132 -45.031 -10.617 1 97.12 177 TYR B C 1
ATOM 5141 O O . TYR B 1 177 ? -0.187 -45.875 -11.531 1 97.12 177 TYR B O 1
ATOM 5149 N N . THR B 1 178 ? 0.93 -44.812 -9.984 1 97.5 178 THR B N 1
ATOM 5150 C CA . THR B 1 178 ? 2.205 -45.406 -10.367 1 97.5 178 THR B CA 1
ATOM 5151 C C . THR B 1 178 ? 2.455 -46.688 -9.586 1 97.5 178 THR B C 1
ATOM 5153 O O . THR B 1 178 ? 3.332 -47.5 -9.945 1 97.5 178 THR B O 1
ATOM 5156 N N . GLY B 1 179 ? 1.825 -46.844 -8.492 1 96.75 179 GLY B N 1
ATOM 5157 C CA . GLY B 1 179 ? 1.976 -48 -7.648 1 96.75 179 GLY B CA 1
ATOM 5158 C C . GLY B 1 179 ? 3.203 -47.938 -6.762 1 96.75 179 GLY B C 1
ATOM 5159 O O . GLY B 1 179 ? 3.674 -48.969 -6.277 1 96.75 179 GLY B O 1
ATOM 5160 N N . ALA B 1 180 ? 3.736 -46.812 -6.562 1 97.56 180 ALA B N 1
ATOM 5161 C CA . ALA B 1 180 ? 4.977 -46.688 -5.801 1 97.56 180 ALA B CA 1
ATOM 5162 C C . ALA B 1 180 ? 4.996 -45.406 -4.988 1 97.56 180 ALA B C 1
ATOM 5164 O O . ALA B 1 180 ? 4.402 -44.406 -5.391 1 97.56 180 ALA B O 1
ATOM 5165 N N . THR B 1 181 ? 5.648 -45.5 -3.85 1 95.44 181 THR B N 1
ATOM 5166 C CA . THR B 1 181 ? 5.961 -44.25 -3.135 1 95.44 181 THR B CA 1
ATOM 5167 C C . THR B 1 181 ? 6.879 -43.375 -3.965 1 95.44 181 THR B C 1
ATOM 5169 O O . THR B 1 181 ? 7.465 -43.812 -4.949 1 95.44 181 THR B O 1
ATOM 5172 N N . LEU B 1 182 ? 7 -42.156 -3.588 1 95.69 182 LEU B N 1
ATOM 5173 C CA . LEU B 1 182 ? 7.855 -41.219 -4.336 1 95.69 182 LEU B CA 1
ATOM 5174 C C . LEU B 1 182 ? 9.297 -41.75 -4.359 1 95.69 182 LEU B C 1
ATOM 5176 O O . LEU B 1 182 ? 9.977 -41.656 -5.387 1 95.69 182 LEU B O 1
ATOM 5180 N N . GLN B 1 183 ? 9.75 -42.219 -3.242 1 95.44 183 GLN B N 1
ATOM 5181 C CA . GLN B 1 183 ? 11.109 -42.75 -3.15 1 95.44 183 GLN B CA 1
ATOM 5182 C C . GLN B 1 183 ? 11.305 -43.906 -4.113 1 95.44 183 GLN B C 1
ATOM 5184 O O . GLN B 1 183 ? 12.312 -43.969 -4.824 1 95.44 183 GLN B O 1
ATOM 5189 N N . GLN B 1 184 ? 10.367 -44.812 -4.07 1 96.88 184 GLN B N 1
ATOM 5190 C CA . GLN B 1 184 ? 10.43 -45.969 -4.973 1 96.88 184 GLN B CA 1
ATOM 5191 C C . GLN B 1 184 ? 10.367 -45.531 -6.43 1 96.88 184 GLN B C 1
ATOM 5193 O O . GLN B 1 184 ? 11.125 -46.031 -7.27 1 96.88 184 GLN B O 1
ATOM 5198 N N . PHE B 1 185 ? 9.508 -44.656 -6.633 1 97.88 185 PHE B N 1
ATOM 5199 C CA . PHE B 1 185 ? 9.32 -44.125 -7.98 1 97.88 185 PHE B CA 1
ATOM 5200 C C . PHE B 1 185 ? 10.609 -43.5 -8.492 1 97.88 185 PHE B C 1
ATOM 5202 O O . PHE B 1 185 ? 11.023 -43.75 -9.625 1 97.88 185 PHE B O 1
ATOM 5209 N N . ALA B 1 186 ? 11.273 -42.688 -7.703 1 97.12 186 ALA B N 1
ATOM 5210 C CA . ALA B 1 186 ? 12.484 -41.969 -8.078 1 97.12 186 ALA B CA 1
ATOM 5211 C C . ALA B 1 186 ? 13.602 -42.938 -8.461 1 97.12 186 ALA B C 1
ATOM 5213 O O . ALA B 1 186 ? 14.5 -42.594 -9.227 1 97.12 186 ALA B O 1
ATOM 5214 N N . ASN B 1 187 ? 13.492 -44.125 -7.996 1 95.88 187 ASN B N 1
ATOM 5215 C CA . ASN B 1 187 ? 14.531 -45.125 -8.219 1 95.88 187 ASN B CA 1
ATOM 5216 C C . ASN B 1 187 ? 14.109 -46.156 -9.258 1 95.88 187 ASN B C 1
ATOM 5218 O O . ASN B 1 187 ? 14.789 -47.156 -9.461 1 95.88 187 ASN B O 1
ATOM 5222 N N . ASP B 1 188 ? 13.07 -45.969 -9.859 1 97.25 188 ASP B N 1
ATOM 5223 C CA . ASP B 1 188 ? 12.516 -46.969 -10.766 1 97.25 188 ASP B CA 1
ATOM 5224 C C . ASP B 1 188 ? 12.352 -46.406 -12.172 1 97.25 188 ASP B C 1
ATOM 5226 O O . ASP B 1 188 ? 11.289 -45.906 -12.516 1 97.25 188 ASP B O 1
ATOM 5230 N N . PRO B 1 189 ? 13.305 -46.656 -13.047 1 96.06 189 PRO B N 1
ATOM 5231 C CA . PRO B 1 189 ? 13.25 -46.125 -14.406 1 96.06 189 PRO B CA 1
ATOM 5232 C C . PRO B 1 189 ? 12.016 -46.594 -15.18 1 96.06 189 PRO B C 1
ATOM 5234 O O . PRO B 1 189 ? 11.5 -45.844 -16.016 1 96.06 189 PRO B O 1
ATOM 5237 N N . ASP B 1 190 ? 11.531 -47.781 -14.898 1 97.06 190 ASP B N 1
ATOM 5238 C CA . ASP B 1 190 ? 10.352 -48.281 -15.602 1 97.06 190 ASP B CA 1
ATOM 5239 C C . ASP B 1 190 ? 9.109 -47.438 -15.242 1 97.06 190 ASP B C 1
ATOM 5241 O O . ASP B 1 190 ? 8.328 -47.094 -16.125 1 97.06 190 ASP B O 1
ATOM 5245 N N . ARG B 1 191 ? 8.93 -47.219 -14.047 1 97.31 191 ARG B N 1
ATOM 5246 C CA . ARG B 1 191 ? 7.805 -46.406 -13.602 1 97.31 191 ARG B CA 1
ATOM 5247 C C . ARG B 1 191 ? 7.93 -44.969 -14.102 1 97.31 191 ARG B C 1
ATOM 5249 O O . ARG B 1 191 ? 6.926 -44.312 -14.422 1 97.31 191 ARG B O 1
ATOM 5256 N N . GLN B 1 192 ? 9.117 -44.469 -14.078 1 97.19 192 GLN B N 1
ATOM 5257 C CA . GLN B 1 192 ? 9.367 -43.125 -14.617 1 97.19 192 GLN B CA 1
ATOM 5258 C C . GLN B 1 192 ? 8.984 -43.062 -16.094 1 97.19 192 GLN B C 1
ATOM 5260 O O . GLN B 1 192 ? 8.336 -42.094 -16.516 1 97.19 192 GLN B O 1
ATOM 5265 N N . SER B 1 193 ? 9.422 -44.094 -16.828 1 96.5 193 SER B N 1
ATOM 5266 C CA . SER B 1 193 ? 9.078 -44.156 -18.25 1 96.5 193 SER B CA 1
ATOM 5267 C C . SER B 1 193 ? 7.574 -44.25 -18.453 1 96.5 193 SER B C 1
ATOM 5269 O O . SER B 1 193 ? 7.027 -43.688 -19.391 1 96.5 193 SER B O 1
ATOM 5271 N N . PHE B 1 194 ? 6.965 -45 -17.641 1 97.12 194 PHE B N 1
ATOM 5272 C CA . PHE B 1 194 ? 5.52 -45.156 -17.703 1 97.12 194 PHE B CA 1
ATOM 5273 C C . PHE B 1 194 ? 4.816 -43.812 -17.547 1 97.12 194 PHE B C 1
ATOM 5275 O O . PHE B 1 194 ? 3.967 -43.438 -18.359 1 97.12 194 PHE B O 1
ATOM 5282 N N . LEU B 1 195 ? 5.145 -43.062 -16.516 1 97.56 195 LEU B N 1
ATOM 5283 C CA . LEU B 1 195 ? 4.484 -41.781 -16.25 1 97.56 195 LEU B CA 1
ATOM 5284 C C . LEU B 1 195 ? 4.805 -40.781 -17.344 1 97.56 195 LEU B C 1
ATOM 5286 O O . LEU B 1 195 ? 3.967 -39.938 -17.672 1 97.56 195 LEU B O 1
ATOM 5290 N N . GLN B 1 196 ? 5.992 -40.844 -17.844 1 96 196 GLN B N 1
ATOM 5291 C CA . GLN B 1 196 ? 6.379 -39.938 -18.922 1 96 196 GLN B CA 1
ATOM 5292 C C . GLN B 1 196 ? 5.508 -40.156 -20.156 1 96 196 GLN B C 1
ATOM 5294 O O . GLN B 1 196 ? 5.102 -39.219 -20.812 1 96 196 GLN B O 1
ATOM 5299 N N . SER B 1 197 ? 5.238 -41.438 -20.438 1 95.31 197 SER B N 1
ATOM 5300 C CA . SER B 1 197 ? 4.469 -41.781 -21.625 1 95.31 197 SER B CA 1
ATOM 5301 C C . SER B 1 197 ? 2.969 -41.719 -21.359 1 95.31 197 SER B C 1
ATOM 5303 O O . SER B 1 197 ? 2.168 -41.625 -22.281 1 95.31 197 SER B O 1
ATOM 5305 N N . ASN B 1 198 ? 2.629 -41.844 -20.156 1 96.5 198 ASN B N 1
ATOM 5306 C CA . ASN B 1 198 ? 1.234 -41.875 -19.734 1 96.5 198 ASN B CA 1
ATOM 5307 C C . ASN B 1 198 ? 0.984 -40.875 -18.609 1 96.5 198 ASN B C 1
ATOM 5309 O O . ASN B 1 198 ? 0.725 -41.25 -17.469 1 96.5 198 ASN B O 1
ATOM 5313 N N . ARG B 1 199 ? 0.956 -39.688 -18.938 1 96.88 199 ARG B N 1
ATOM 5314 C CA . ARG B 1 199 ? 0.693 -38.688 -17.938 1 96.88 199 ARG B CA 1
ATOM 5315 C C . ARG B 1 199 ? -0.638 -38.938 -17.234 1 96.88 199 ARG B C 1
ATOM 5317 O O . ARG B 1 199 ? -1.619 -39.312 -17.875 1 96.88 199 ARG B O 1
ATOM 5324 N N . TYR B 1 200 ? -0.691 -38.625 -15.922 1 97.56 200 TYR B N 1
ATOM 5325 C CA . TYR B 1 200 ? -1.93 -38.781 -15.164 1 97.56 200 TYR B CA 1
ATOM 5326 C C . TYR B 1 200 ? -2.998 -37.812 -15.68 1 97.56 200 TYR B C 1
ATOM 5328 O O . TYR B 1 200 ? -2.764 -36.625 -15.781 1 97.56 200 TYR B O 1
ATOM 5336 N N . GLU B 1 201 ? -4.191 -38.25 -16.062 1 95.88 201 GLU B N 1
ATOM 5337 C CA . GLU B 1 201 ? -5.305 -37.5 -16.641 1 95.88 201 GLU B CA 1
ATOM 5338 C C . GLU B 1 201 ? -4.879 -36.781 -17.922 1 95.88 201 GLU B C 1
ATOM 5340 O O . GLU B 1 201 ? -5.473 -35.781 -18.281 1 95.88 201 GLU B O 1
ATOM 5345 N N . GLN B 1 202 ? -3.746 -37.312 -18.484 1 95.81 202 GLN B N 1
ATOM 5346 C CA . GLN B 1 202 ? -3.137 -36.719 -19.672 1 95.81 202 GLN B CA 1
ATOM 5347 C C . GLN B 1 202 ? -2.609 -35.312 -19.391 1 95.81 202 GLN B C 1
ATOM 5349 O O . GLN B 1 202 ? -2.359 -34.531 -20.312 1 95.81 202 GLN B O 1
ATOM 5354 N N . ARG B 1 203 ? -2.459 -34.938 -18.078 1 96.44 203 ARG B N 1
ATOM 5355 C CA . ARG B 1 203 ? -2.107 -33.594 -17.672 1 96.44 203 ARG B CA 1
ATOM 5356 C C . ARG B 1 203 ? -0.82 -33.562 -16.859 1 96.44 203 ARG B C 1
ATOM 5358 O O . ARG B 1 203 ? 0.04 -32.719 -17.062 1 96.44 203 ARG B O 1
ATOM 5365 N N . PHE B 1 204 ? -0.661 -34.5 -16 1 97.81 204 PHE B N 1
ATOM 5366 C CA . PHE B 1 204 ? 0.344 -34.375 -14.953 1 97.81 204 PHE B CA 1
ATOM 5367 C C . PHE B 1 204 ? 1.454 -35.406 -15.141 1 97.81 204 PHE B C 1
ATOM 5369 O O . PHE B 1 204 ? 1.185 -36.594 -15.281 1 97.81 204 PHE B O 1
ATOM 5376 N N . GLY B 1 205 ? 2.617 -34.969 -15.211 1 97.69 205 GLY B N 1
ATOM 5377 C CA . GLY B 1 205 ? 3.791 -35.781 -15.438 1 97.69 205 GLY B CA 1
ATOM 5378 C C . GLY B 1 205 ? 5.094 -35 -15.352 1 97.69 205 GLY B C 1
ATOM 5379 O O . GLY B 1 205 ? 5.133 -33.906 -14.773 1 97.69 205 GLY B O 1
ATOM 5380 N N . PRO B 1 206 ? 6.207 -35.656 -15.781 1 97.88 206 PRO B N 1
ATOM 5381 C CA . PRO B 1 206 ? 7.496 -34.969 -15.711 1 97.88 206 PRO B CA 1
ATOM 5382 C C . PRO B 1 206 ? 7.523 -33.688 -16.531 1 97.88 206 PRO B C 1
ATOM 5384 O O . PRO B 1 206 ? 6.773 -33.531 -17.5 1 97.88 206 PRO B O 1
ATOM 5387 N N . ASN B 1 207 ? 8.445 -32.781 -16.109 1 98.62 207 ASN B N 1
ATOM 5388 C CA . ASN B 1 207 ? 8.586 -31.5 -16.797 1 98.62 207 ASN B CA 1
ATOM 5389 C C . ASN B 1 207 ? 7.25 -30.781 -16.922 1 98.62 207 ASN B C 1
ATOM 5391 O O . ASN B 1 207 ? 6.871 -30.359 -18.016 1 98.62 207 ASN B O 1
ATOM 5395 N N . GLN B 1 208 ? 6.605 -30.688 -15.758 1 98.69 208 GLN B N 1
ATOM 5396 C CA . GLN B 1 208 ? 5.242 -30.156 -15.711 1 98.69 208 GLN B CA 1
ATOM 5397 C C . GLN B 1 208 ? 5.203 -28.688 -16.094 1 98.69 208 GLN B C 1
ATOM 5399 O O . GLN B 1 208 ? 4.266 -28.234 -16.75 1 98.69 208 GLN B O 1
ATOM 5404 N N . MET B 1 209 ? 6.148 -27.859 -15.648 1 98.81 209 MET B N 1
ATOM 5405 C CA . MET B 1 209 ? 6.168 -26.453 -16 1 98.81 209 MET B CA 1
ATOM 5406 C C . MET B 1 209 ? 6.312 -26.266 -17.5 1 98.81 209 MET B C 1
ATOM 5408 O O . MET B 1 209 ? 5.617 -25.453 -18.109 1 98.81 209 MET B O 1
ATOM 5412 N N . PHE B 1 210 ? 7.191 -27.078 -18.109 1 98.44 210 PHE B N 1
ATOM 5413 C CA . PHE B 1 210 ? 7.352 -27.031 -19.562 1 98.44 210 PHE B CA 1
ATOM 5414 C C . PHE B 1 210 ? 6.051 -27.406 -20.266 1 98.44 210 PHE B C 1
ATOM 5416 O O . PHE B 1 210 ? 5.699 -26.828 -21.281 1 98.44 210 PHE B O 1
ATOM 5423 N N . PHE B 1 211 ? 5.418 -28.422 -19.703 1 98.38 211 PHE B N 1
ATOM 5424 C CA . PHE B 1 211 ? 4.145 -28.859 -20.266 1 98.38 211 PHE B CA 1
ATOM 5425 C C . PHE B 1 211 ? 3.109 -27.734 -20.188 1 98.38 211 PHE B C 1
ATOM 5427 O O . PHE B 1 211 ? 2.4 -27.469 -21.156 1 98.38 211 PHE B O 1
ATOM 5434 N N . ASP B 1 212 ? 2.99 -27.047 -19.062 1 98.62 212 ASP B N 1
ATOM 5435 C CA . ASP B 1 212 ? 2.072 -25.938 -18.875 1 98.62 212 ASP B CA 1
ATOM 5436 C C . ASP B 1 212 ? 2.396 -24.797 -19.844 1 98.62 212 ASP B C 1
ATOM 5438 O O . ASP B 1 212 ? 1.498 -24.094 -20.312 1 98.62 212 ASP B O 1
ATOM 5442 N N . LEU B 1 213 ? 3.643 -24.656 -20.188 1 98.75 213 LEU B N 1
ATOM 5443 C CA . LEU B 1 213 ? 4.117 -23.594 -21.078 1 98.75 213 LEU B CA 1
ATOM 5444 C C . LEU B 1 213 ? 3.859 -23.953 -22.531 1 98.75 213 LEU B C 1
ATOM 5446 O O . LEU B 1 213 ? 4.203 -23.188 -23.438 1 98.75 213 LEU B O 1
ATOM 5450 N N . GLY B 1 214 ? 3.311 -25.078 -22.734 1 97.88 214 GLY B N 1
ATOM 5451 C CA . GLY B 1 214 ? 2.867 -25.422 -24.078 1 97.88 214 GLY B CA 1
ATOM 5452 C C . GLY B 1 214 ? 3.818 -26.375 -24.797 1 97.88 214 GLY B C 1
ATOM 5453 O O . GLY B 1 214 ? 3.633 -26.672 -25.969 1 97.88 214 GLY B O 1
ATOM 5454 N N . TYR B 1 215 ? 4.816 -26.922 -24.047 1 97.62 215 TYR B N 1
ATOM 5455 C CA . TYR B 1 215 ? 5.832 -27.766 -24.672 1 97.62 215 TYR B CA 1
ATOM 5456 C C . TYR B 1 215 ? 5.734 -29.203 -24.188 1 97.62 215 TYR B C 1
ATOM 5458 O O . TYR B 1 215 ? 5.164 -29.469 -23.125 1 97.62 215 TYR B O 1
ATOM 5466 N N . ASP B 1 216 ? 6.199 -30.078 -25 1 94.75 216 ASP B N 1
ATOM 5467 C CA . ASP B 1 216 ? 6.418 -31.469 -24.625 1 94.75 216 ASP B CA 1
ATOM 5468 C C . ASP B 1 216 ? 7.906 -31.812 -24.625 1 94.75 216 ASP B C 1
ATOM 5470 O O . ASP B 1 216 ? 8.461 -32.188 -25.656 1 94.75 216 ASP B O 1
ATOM 5474 N N . ALA B 1 217 ? 8.445 -31.828 -23.516 1 93.81 217 ALA B N 1
ATOM 5475 C CA . ALA B 1 217 ? 9.891 -31.969 -23.375 1 93.81 217 ALA B CA 1
ATOM 5476 C C . ALA B 1 217 ? 10.367 -33.312 -23.891 1 93.81 217 ALA B C 1
ATOM 5478 O O . ALA B 1 217 ? 11.516 -33.469 -24.328 1 93.81 217 ALA B O 1
ATOM 5479 N N . SER B 1 218 ? 9.5 -34.344 -23.781 1 91.44 218 SER B N 1
ATOM 5480 C CA . SER B 1 218 ? 9.891 -35.688 -24.203 1 91.44 218 SER B CA 1
ATOM 5481 C C . SER B 1 218 ? 10.164 -35.75 -25.688 1 91.44 218 SER B C 1
ATOM 5483 O O . SER B 1 218 ? 10.82 -36.688 -26.172 1 91.44 218 SER B O 1
ATOM 5485 N N . ARG B 1 219 ? 9.789 -34.781 -26.359 1 91.5 219 ARG B N 1
ATOM 5486 C CA . ARG B 1 219 ? 9.953 -34.75 -27.812 1 91.5 219 ARG B CA 1
ATOM 5487 C C . ARG B 1 219 ? 10.984 -33.688 -28.234 1 91.5 219 ARG B C 1
ATOM 5489 O O . ARG B 1 219 ? 11.078 -33.344 -29.406 1 91.5 219 ARG B O 1
ATOM 5496 N N . MET B 1 220 ? 11.719 -33.188 -27.281 1 94.12 220 MET B N 1
ATOM 5497 C CA . MET B 1 220 ? 12.633 -32.094 -27.562 1 94.12 220 MET B CA 1
ATOM 5498 C C . MET B 1 220 ? 14.07 -32.5 -27.234 1 94.12 220 MET B C 1
ATOM 5500 O O . MET B 1 220 ? 14.32 -33.188 -26.25 1 94.12 220 MET B O 1
ATOM 5504 N N . ASN B 1 221 ? 14.938 -32.031 -28.094 1 94.94 221 ASN B N 1
ATOM 5505 C CA . ASN B 1 221 ? 16.359 -32.156 -27.781 1 94.94 221 ASN B CA 1
ATOM 5506 C C . ASN B 1 221 ? 16.875 -30.938 -27.016 1 94.94 221 ASN B C 1
ATOM 5508 O O . ASN B 1 221 ? 16.109 -30 -26.75 1 94.94 221 ASN B O 1
ATOM 5512 N N . GLU B 1 222 ? 18.109 -31.016 -26.719 1 95 222 GLU B N 1
ATOM 5513 C CA . GLU B 1 222 ? 18.703 -29.984 -25.859 1 95 222 GLU B CA 1
ATOM 5514 C C . GLU B 1 222 ? 18.625 -28.609 -26.5 1 95 222 GLU B C 1
ATOM 5516 O O . GLU B 1 222 ? 18.344 -27.609 -25.828 1 95 222 GLU B O 1
ATOM 5521 N N . SER B 1 223 ? 18.891 -28.531 -27.734 1 96.88 223 SER B N 1
ATOM 5522 C CA . SER B 1 223 ? 18.844 -27.266 -28.453 1 96.88 223 SER B CA 1
ATOM 5523 C C . SER B 1 223 ? 17.422 -26.703 -28.469 1 96.88 223 SER B C 1
ATOM 5525 O O . SER B 1 223 ? 17.219 -25.5 -28.297 1 96.88 223 SER B O 1
ATOM 5527 N N . ALA B 1 224 ? 16.469 -27.562 -28.703 1 97.38 224 ALA B N 1
ATOM 5528 C CA . ALA B 1 224 ? 15.078 -27.141 -28.719 1 97.38 224 ALA B CA 1
ATOM 5529 C C . ALA B 1 224 ? 14.633 -26.641 -27.359 1 97.38 224 ALA B C 1
ATOM 5531 O O . ALA B 1 224 ? 13.867 -25.688 -27.25 1 97.38 224 ALA B O 1
ATOM 5532 N N . ILE B 1 225 ? 15.094 -27.25 -26.312 1 98 225 ILE B N 1
ATOM 5533 C CA . ILE B 1 225 ? 14.781 -26.828 -24.953 1 98 225 ILE B CA 1
ATOM 5534 C C . ILE B 1 225 ? 15.352 -25.438 -24.688 1 98 225 ILE B C 1
ATOM 5536 O O . ILE B 1 225 ? 14.664 -24.578 -24.141 1 98 225 ILE B O 1
ATOM 5540 N N . THR B 1 226 ? 16.562 -25.25 -25.078 1 98 226 THR B N 1
ATOM 5541 C CA . THR B 1 226 ? 17.203 -23.953 -24.906 1 98 226 THR B CA 1
ATOM 5542 C C . THR B 1 226 ? 16.438 -22.859 -25.656 1 98 226 THR B C 1
ATOM 5544 O O . THR B 1 226 ? 16.203 -21.766 -25.109 1 98 226 THR B O 1
ATOM 5547 N N . GLU B 1 227 ? 16.078 -23.172 -26.891 1 97.75 227 GLU B N 1
ATOM 5548 C CA . GLU B 1 227 ? 15.312 -22.203 -27.672 1 97.75 227 GLU B CA 1
ATOM 5549 C C . GLU B 1 227 ? 13.969 -21.906 -27.031 1 97.75 227 GLU B C 1
ATOM 5551 O O . GLU B 1 227 ? 13.508 -20.766 -27.062 1 97.75 227 GLU B O 1
ATOM 5556 N N . ALA B 1 228 ? 13.312 -22.906 -26.516 1 98.06 228 ALA B N 1
ATOM 5557 C CA . ALA B 1 228 ? 12.039 -22.719 -25.828 1 98.06 228 ALA B CA 1
ATOM 5558 C C . ALA B 1 228 ? 12.188 -21.797 -24.625 1 98.06 228 ALA B C 1
ATOM 5560 O O . ALA B 1 228 ? 11.344 -20.922 -24.406 1 98.06 228 ALA B O 1
ATOM 5561 N N . ILE B 1 229 ? 13.211 -21.969 -23.859 1 98.62 229 ILE B N 1
ATOM 5562 C CA . ILE B 1 229 ? 13.469 -21.141 -22.688 1 98.62 229 ILE B CA 1
ATOM 5563 C C . ILE B 1 229 ? 13.68 -19.688 -23.109 1 98.62 229 ILE B C 1
ATOM 5565 O O . ILE B 1 229 ? 13.148 -18.766 -22.484 1 98.62 229 ILE B O 1
ATOM 5569 N N . GLU B 1 230 ? 14.375 -19.453 -24.172 1 98.06 230 GLU B N 1
ATOM 5570 C CA . GLU B 1 230 ? 14.594 -18.109 -24.688 1 98.06 230 GLU B CA 1
ATOM 5571 C C . GLU B 1 230 ? 13.281 -17.484 -25.141 1 98.06 230 GLU B C 1
ATOM 5573 O O . GLU B 1 230 ? 13.07 -16.281 -24.953 1 98.06 230 GLU B O 1
ATOM 5578 N N . ARG B 1 231 ? 12.523 -18.297 -25.75 1 97.62 231 ARG B N 1
ATOM 5579 C CA . ARG B 1 231 ? 11.227 -17.797 -26.188 1 97.62 231 ARG B CA 1
ATOM 5580 C C . ARG B 1 231 ? 10.367 -17.391 -25 1 97.62 231 ARG B C 1
ATOM 5582 O O . ARG B 1 231 ? 9.719 -16.344 -25.031 1 97.62 231 ARG B O 1
ATOM 5589 N N . VAL B 1 232 ? 10.344 -18.188 -23.984 1 98.25 232 VAL B N 1
ATOM 5590 C CA . VAL B 1 232 ? 9.609 -17.859 -22.766 1 98.25 232 VAL B CA 1
ATOM 5591 C C . VAL B 1 232 ? 10.148 -16.547 -22.172 1 98.25 232 VAL B C 1
ATOM 5593 O O . VAL B 1 232 ? 9.383 -15.695 -21.734 1 98.25 232 VAL B O 1
ATOM 5596 N N . ASP B 1 233 ? 11.398 -16.438 -22.203 1 98 233 ASP B N 1
ATOM 5597 C CA . ASP B 1 233 ? 12.062 -15.258 -21.656 1 98 233 ASP B CA 1
ATOM 5598 C C . ASP B 1 233 ? 11.648 -14 -22.422 1 98 233 ASP B C 1
ATOM 5600 O O . ASP B 1 233 ? 11.531 -12.922 -21.828 1 98 233 ASP B O 1
ATOM 5604 N N . ARG B 1 234 ? 11.359 -14.086 -23.641 1 96.75 234 ARG B N 1
ATOM 5605 C CA . ARG B 1 234 ? 10.938 -12.953 -24.469 1 96.75 234 ARG B CA 1
ATOM 5606 C C . ARG B 1 234 ? 9.453 -12.664 -24.281 1 96.75 234 ARG B C 1
ATOM 5608 O O . ARG B 1 234 ? 9.023 -11.508 -24.312 1 96.75 234 ARG B O 1
ATOM 5615 N N . GLU B 1 235 ? 8.734 -13.688 -24.031 1 96.75 235 GLU B N 1
ATOM 5616 C CA . GLU B 1 235 ? 7.277 -13.57 -24.031 1 96.75 235 GLU B CA 1
ATOM 5617 C C . GLU B 1 235 ? 6.762 -13.102 -22.688 1 96.75 235 GLU B C 1
ATOM 5619 O O . GLU B 1 235 ? 5.734 -12.422 -22.594 1 96.75 235 GLU B O 1
ATOM 5624 N N . PHE B 1 236 ? 7.445 -13.438 -21.625 1 98.69 236 PHE B N 1
ATOM 5625 C CA . PHE B 1 236 ? 6.938 -13.133 -20.297 1 98.69 236 PHE B CA 1
ATOM 5626 C C . PHE B 1 236 ? 7.633 -11.906 -19.719 1 98.69 236 PHE B C 1
ATOM 5628 O O . PHE B 1 236 ? 8.859 -11.789 -19.781 1 98.69 236 PHE B O 1
ATOM 5635 N N . ASP B 1 237 ? 6.793 -11.039 -19.141 1 97.81 237 ASP B N 1
ATOM 5636 C CA . ASP B 1 237 ? 7.309 -9.805 -18.562 1 97.81 237 ASP B CA 1
ATOM 5637 C C . ASP B 1 237 ? 7.965 -10.07 -17.203 1 97.81 237 ASP B C 1
ATOM 5639 O O . ASP B 1 237 ? 8.891 -9.359 -16.797 1 97.81 237 ASP B O 1
ATOM 5643 N N . LEU B 1 238 ? 7.473 -11.008 -16.516 1 98.56 238 LEU B N 1
ATOM 5644 C CA . LEU B 1 238 ? 8.016 -11.383 -15.219 1 98.56 238 LEU B CA 1
ATOM 5645 C C . LEU B 1 238 ? 7.723 -12.852 -14.914 1 98.56 238 LEU B C 1
ATOM 5647 O O . LEU B 1 238 ? 6.594 -13.312 -15.102 1 98.56 238 LEU B O 1
ATOM 5651 N N . VAL B 1 239 ? 8.711 -13.555 -14.555 1 98.88 239 VAL B N 1
ATOM 5652 C CA . VAL B 1 239 ? 8.586 -14.93 -14.078 1 98.88 239 VAL B CA 1
ATOM 5653 C C . VAL B 1 239 ? 8.914 -14.992 -12.586 1 98.88 239 VAL B C 1
ATOM 5655 O O . VAL B 1 239 ? 10.055 -14.766 -12.188 1 98.88 239 VAL B O 1
ATOM 5658 N N . LEU B 1 240 ? 7.891 -15.234 -11.797 1 98.88 240 LEU B N 1
ATOM 5659 C CA . LEU B 1 240 ? 8.047 -15.336 -10.352 1 98.88 240 LEU B CA 1
ATOM 5660 C C . LEU B 1 240 ? 8.672 -16.672 -9.977 1 98.88 240 LEU B C 1
ATOM 5662 O O . LEU B 1 240 ? 8.617 -17.641 -10.742 1 98.88 240 LEU B O 1
ATOM 5666 N N . ILE B 1 241 ? 9.289 -16.703 -8.828 1 98.88 241 ILE B N 1
ATOM 5667 C CA . ILE B 1 241 ? 9.906 -17.922 -8.289 1 98.88 241 ILE B CA 1
ATOM 5668 C C . ILE B 1 241 ? 9.336 -18.219 -6.902 1 98.88 241 ILE B C 1
ATOM 5670 O O . ILE B 1 241 ? 9.43 -17.375 -5.996 1 98.88 241 ILE B O 1
ATOM 5674 N N . THR B 1 242 ? 8.836 -19.391 -6.742 1 98.44 242 THR B N 1
ATOM 5675 C CA . THR B 1 242 ? 8.133 -19.781 -5.527 1 98.44 242 THR B CA 1
ATOM 5676 C C . THR B 1 242 ? 9.023 -19.625 -4.305 1 98.44 242 THR B C 1
ATOM 5678 O O . THR B 1 242 ? 8.57 -19.172 -3.254 1 98.44 242 THR B O 1
ATOM 5681 N N . GLU B 1 243 ? 10.305 -20 -4.383 1 98.06 243 GLU B N 1
ATOM 5682 C CA . GLU B 1 243 ? 11.25 -19.953 -3.268 1 98.06 243 GLU B CA 1
ATOM 5683 C C . GLU B 1 243 ? 11.602 -18.516 -2.908 1 98.06 243 GLU B C 1
ATOM 5685 O O . GLU B 1 243 ? 12.133 -18.25 -1.825 1 98.06 243 GLU B O 1
ATOM 5690 N N . TYR B 1 244 ? 11.352 -17.625 -3.811 1 98.44 244 TYR B N 1
ATOM 5691 C CA . TYR B 1 244 ? 11.516 -16.188 -3.611 1 98.44 244 TYR B CA 1
ATOM 5692 C C . TYR B 1 244 ? 10.18 -15.469 -3.758 1 98.44 244 TYR B C 1
ATOM 5694 O O . TYR B 1 244 ? 10.102 -14.445 -4.441 1 98.44 244 TYR B O 1
ATOM 5702 N N . PHE B 1 245 ? 9.258 -16.016 -3.127 1 98.38 245 PHE B N 1
ATOM 5703 C CA . PHE B 1 245 ? 7.879 -15.609 -3.338 1 98.38 245 PHE B CA 1
ATOM 5704 C C . PHE B 1 245 ? 7.695 -14.133 -3.01 1 98.38 245 PHE B C 1
ATOM 5706 O O . PHE B 1 245 ? 7.137 -13.383 -3.809 1 98.38 245 PHE B O 1
ATOM 5713 N N . ASN B 1 246 ? 8.172 -13.688 -1.795 1 98.25 246 ASN B N 1
ATOM 5714 C CA . ASN B 1 246 ? 8 -12.297 -1.389 1 98.25 246 ASN B CA 1
ATOM 5715 C C . ASN B 1 246 ? 8.766 -11.344 -2.307 1 98.25 246 ASN B C 1
ATOM 5717 O O . ASN B 1 246 ? 8.242 -10.297 -2.699 1 98.25 246 ASN B O 1
ATOM 5721 N N . GLU B 1 247 ? 9.969 -11.695 -2.596 1 98.38 247 GLU B N 1
ATOM 5722 C CA . GLU B 1 247 ? 10.75 -10.898 -3.533 1 98.38 247 GLU B CA 1
ATOM 5723 C C . GLU B 1 247 ? 10.055 -10.797 -4.891 1 98.38 247 GLU B C 1
ATOM 5725 O O . GLU B 1 247 ? 10.023 -9.734 -5.504 1 98.38 247 GLU B O 1
ATOM 5730 N N . SER B 1 248 ? 9.484 -11.914 -5.301 1 98.75 248 SER B N 1
ATOM 5731 C CA . SER B 1 248 ? 8.742 -11.938 -6.555 1 98.75 248 SER B CA 1
ATOM 5732 C C . SER B 1 248 ? 7.547 -10.992 -6.516 1 98.75 248 SER B C 1
ATOM 5734 O O . SER B 1 248 ? 7.277 -10.281 -7.484 1 98.75 248 SER B O 1
ATOM 5736 N N . LEU B 1 249 ? 6.879 -10.984 -5.43 1 98.62 249 LEU B N 1
ATOM 5737 C CA . LEU B 1 249 ? 5.695 -10.141 -5.297 1 98.62 249 LEU B CA 1
ATOM 5738 C C . LEU B 1 249 ? 6.082 -8.664 -5.27 1 98.62 249 LEU B C 1
ATOM 5740 O O . LEU B 1 249 ? 5.355 -7.816 -5.801 1 98.62 249 LEU B O 1
ATOM 5744 N N . VAL B 1 250 ? 7.172 -8.359 -4.59 1 97.38 250 VAL B N 1
ATOM 5745 C CA . VAL B 1 250 ? 7.645 -6.977 -4.57 1 97.38 250 VAL B CA 1
ATOM 5746 C C . VAL B 1 250 ? 7.965 -6.516 -5.988 1 97.38 250 VAL B C 1
ATOM 5748 O O . VAL B 1 250 ? 7.602 -5.406 -6.387 1 97.38 250 VAL B O 1
ATOM 5751 N N . LEU B 1 251 ? 8.609 -7.371 -6.766 1 97.69 251 LEU B N 1
ATOM 5752 C CA . LEU B 1 251 ? 8.914 -7.051 -8.156 1 97.69 251 LEU B CA 1
ATOM 5753 C C . LEU B 1 251 ? 7.633 -6.918 -8.977 1 97.69 251 LEU B C 1
ATOM 5755 O O . LEU B 1 251 ? 7.535 -6.051 -9.844 1 97.69 251 LEU B O 1
ATOM 5759 N N . LEU B 1 252 ? 6.699 -7.781 -8.719 1 98.19 252 LEU B N 1
ATOM 5760 C CA . LEU B 1 252 ? 5.41 -7.711 -9.398 1 98.19 252 LEU B CA 1
ATOM 5761 C C . LEU B 1 252 ? 4.711 -6.387 -9.102 1 98.19 252 LEU B C 1
ATOM 5763 O O . LEU B 1 252 ? 4.219 -5.727 -10.016 1 98.19 252 LEU B O 1
ATOM 5767 N N . LYS B 1 253 ? 4.664 -6.031 -7.82 1 96.25 253 LYS B N 1
ATOM 5768 C CA . LYS B 1 253 ? 4.078 -4.762 -7.402 1 96.25 253 LYS B CA 1
ATOM 5769 C C . LYS B 1 253 ? 4.703 -3.594 -8.164 1 96.25 253 LYS B C 1
ATOM 5771 O O . LYS B 1 253 ? 3.99 -2.709 -8.641 1 96.25 253 LYS B O 1
ATOM 5776 N N . ASN B 1 254 ? 5.969 -3.664 -8.234 1 92.62 254 ASN B N 1
ATOM 5777 C CA . ASN B 1 254 ? 6.699 -2.605 -8.93 1 92.62 254 ASN B CA 1
ATOM 5778 C C . ASN B 1 254 ? 6.379 -2.584 -10.422 1 92.62 254 ASN B C 1
ATOM 5780 O O . ASN B 1 254 ? 6.098 -1.525 -10.984 1 92.62 254 ASN B O 1
ATOM 5784 N N . LEU B 1 255 ? 6.387 -3.736 -11.008 1 92.81 255 LEU B N 1
ATOM 5785 C CA . LEU B 1 255 ? 6.113 -3.857 -12.43 1 92.81 255 LEU B CA 1
ATOM 5786 C C . LEU B 1 255 ? 4.691 -3.41 -12.75 1 92.81 255 LEU B C 1
ATOM 5788 O O . LEU B 1 255 ? 4.457 -2.76 -13.773 1 92.81 255 LEU B O 1
ATOM 5792 N N . PHE B 1 256 ? 3.807 -3.721 -11.891 1 95.25 256 PHE B N 1
ATOM 5793 C CA . PHE B 1 256 ? 2.389 -3.504 -12.148 1 95.25 256 PHE B CA 1
ATOM 5794 C C . PHE B 1 256 ? 1.948 -2.133 -11.648 1 95.25 256 PHE B C 1
ATOM 5796 O O . PHE B 1 256 ? 0.806 -1.725 -11.867 1 95.25 256 PHE B O 1
ATOM 5803 N N . CYS B 1 257 ? 2.863 -1.413 -10.992 1 91.12 257 CYS B N 1
ATOM 5804 C CA . CYS B 1 257 ? 2.49 -0.16 -10.352 1 91.12 257 CYS B CA 1
ATOM 5805 C C . CYS B 1 257 ? 1.297 -0.358 -9.422 1 91.12 257 CYS B C 1
ATOM 5807 O O . CYS B 1 257 ? 0.329 0.403 -9.477 1 91.12 257 CYS B O 1
ATOM 5809 N N . TRP B 1 258 ? 1.365 -1.454 -8.695 1 94 258 TRP B N 1
ATOM 5810 C CA . TRP B 1 258 ? 0.297 -1.786 -7.758 1 94 258 TRP B CA 1
ATOM 5811 C C . TRP B 1 258 ? 0.611 -1.253 -6.363 1 94 258 TRP B C 1
ATOM 5813 O O . TRP B 1 258 ? 1.73 -0.808 -6.102 1 94 258 TRP B O 1
ATOM 5823 N N . ASP B 1 259 ? -0.42 -1.16 -5.555 1 91.38 259 ASP B N 1
ATOM 5824 C CA . ASP B 1 259 ? -0.32 -0.773 -4.148 1 91.38 259 ASP B CA 1
ATOM 5825 C C . ASP B 1 259 ? 0.072 -1.964 -3.277 1 91.38 259 ASP B C 1
ATOM 5827 O O . ASP B 1 259 ? -0.248 -3.109 -3.602 1 91.38 259 ASP B O 1
ATOM 5831 N N . SER B 1 260 ? 0.761 -1.706 -2.156 1 92.25 260 SER B N 1
ATOM 5832 C CA . SER B 1 260 ? 1.153 -2.777 -1.246 1 92.25 260 SER B CA 1
ATOM 5833 C C . SER B 1 260 ? -0.053 -3.604 -0.812 1 92.25 260 SER B C 1
ATOM 5835 O O . SER B 1 260 ? 0.06 -4.812 -0.599 1 92.25 260 SER B O 1
ATOM 5837 N N . GLN B 1 261 ? -1.109 -2.996 -0.712 1 89.75 261 GLN B N 1
ATOM 5838 C CA . GLN B 1 261 ? -2.305 -3.713 -0.28 1 89.75 261 GLN B CA 1
ATOM 5839 C C . GLN B 1 261 ? -2.762 -4.711 -1.342 1 89.75 261 GLN B C 1
ATOM 5841 O O . GLN B 1 261 ? -3.406 -5.711 -1.024 1 89.75 261 GLN B O 1
ATOM 5846 N N . ASP B 1 262 ? -2.424 -4.422 -2.564 1 94.06 262 ASP B N 1
ATOM 5847 C CA . ASP B 1 262 ? -2.865 -5.266 -3.67 1 94.06 262 ASP B CA 1
ATOM 5848 C C . ASP B 1 262 ? -2.152 -6.613 -3.65 1 94.06 262 ASP B C 1
ATOM 5850 O O . ASP B 1 262 ? -2.691 -7.613 -4.129 1 94.06 262 ASP B O 1
ATOM 5854 N N . ILE B 1 263 ? -0.98 -6.664 -3.074 1 96.69 263 ILE B N 1
ATOM 5855 C CA . ILE B 1 263 ? -0.207 -7.895 -3.182 1 96.69 263 ILE B CA 1
ATOM 5856 C C . ILE B 1 263 ? -0.231 -8.641 -1.847 1 96.69 263 ILE B C 1
ATOM 5858 O O . ILE B 1 263 ? 0.533 -9.586 -1.642 1 96.69 263 ILE B O 1
ATOM 5862 N N . MET B 1 264 ? -1.081 -8.172 -0.941 1 95.19 264 MET B N 1
ATOM 5863 C CA . MET B 1 264 ? -1.277 -8.945 0.28 1 95.19 264 MET B CA 1
ATOM 5864 C C . MET B 1 264 ? -1.893 -10.305 -0.032 1 95.19 264 MET B C 1
ATOM 5866 O O . MET B 1 264 ? -2.695 -10.43 -0.958 1 95.19 264 MET B O 1
ATOM 5870 N N . TYR B 1 265 ? -1.455 -11.336 0.812 1 96.69 265 TYR B N 1
ATOM 5871 C CA . TYR B 1 265 ? -1.942 -12.664 0.442 1 96.69 265 TYR B CA 1
ATOM 5872 C C . TYR B 1 265 ? -1.989 -13.586 1.653 1 96.69 265 TYR B C 1
ATOM 5874 O O . TYR B 1 265 ? -1.306 -13.344 2.652 1 96.69 265 TYR B O 1
ATOM 5882 N N . PHE B 1 266 ? -2.857 -14.508 1.591 1 96.19 266 PHE B N 1
ATOM 5883 C CA . PHE B 1 266 ? -2.793 -15.734 2.375 1 96.19 266 PHE B CA 1
ATOM 5884 C C . PHE B 1 266 ? -2.295 -16.891 1.524 1 96.19 266 PHE B C 1
ATOM 5886 O O . PHE B 1 266 ? -2.602 -16.984 0.333 1 96.19 266 PHE B O 1
ATOM 5893 N N . LYS B 1 267 ? -1.481 -17.719 2.094 1 93.94 267 LYS B N 1
ATOM 5894 C CA . LYS B 1 267 ? -1.014 -18.891 1.354 1 93.94 267 LYS B CA 1
ATOM 5895 C C . LYS B 1 267 ? -2.154 -19.875 1.103 1 93.94 267 LYS B C 1
ATOM 5897 O O . LYS B 1 267 ? -2.691 -20.453 2.043 1 93.94 267 LYS B O 1
ATOM 5902 N N . HIS B 1 268 ? -2.455 -20.047 -0.141 1 93.81 268 HIS B N 1
ATOM 5903 C CA . HIS B 1 268 ? -3.502 -20.984 -0.517 1 93.81 268 HIS B CA 1
ATOM 5904 C C . HIS B 1 268 ? -2.924 -22.375 -0.789 1 93.81 268 HIS B C 1
ATOM 5906 O O . HIS B 1 268 ? -1.84 -22.5 -1.365 1 93.81 268 HIS B O 1
ATOM 5912 N N . ASN B 1 269 ? -3.65 -23.406 -0.319 1 88.38 269 ASN B N 1
ATOM 5913 C CA . ASN B 1 269 ? -3.354 -24.812 -0.586 1 88.38 269 ASN B CA 1
ATOM 5914 C C . ASN B 1 269 ? -2.027 -25.234 0.039 1 88.38 269 ASN B C 1
ATOM 5916 O O . ASN B 1 269 ? -1.232 -25.922 -0.594 1 88.38 269 ASN B O 1
ATOM 5920 N N . LYS B 1 270 ? -1.858 -24.703 1.164 1 85.75 270 LYS B N 1
ATOM 5921 C CA . LYS B 1 270 ? -0.703 -25.203 1.908 1 85.75 270 LYS B CA 1
ATOM 5922 C C . LYS B 1 270 ? -0.837 -26.688 2.209 1 85.75 270 LYS B C 1
ATOM 5924 O O . LYS B 1 270 ? -1.894 -27.156 2.648 1 85.75 270 LYS B O 1
ATOM 5929 N N . ARG B 1 271 ? 0.199 -27.359 1.962 1 84.88 271 ARG B N 1
ATOM 5930 C CA . ARG B 1 271 ? 0.166 -28.812 2.137 1 84.88 271 ARG B CA 1
ATOM 5931 C C . ARG B 1 271 ? 0.092 -29.172 3.615 1 84.88 271 ARG B C 1
ATOM 5933 O O . ARG B 1 271 ? 0.74 -28.547 4.453 1 84.88 271 ARG B O 1
ATOM 5940 N N . LYS B 1 272 ? -0.611 -30.25 3.906 1 78.44 272 LYS B N 1
ATOM 5941 C CA . LYS B 1 272 ? -0.725 -30.766 5.266 1 78.44 272 LYS B CA 1
ATOM 5942 C C . LYS B 1 272 ? 0.536 -31.531 5.668 1 78.44 272 LYS B C 1
ATOM 5944 O O . LYS B 1 272 ? 1.022 -31.375 6.793 1 78.44 272 LYS B O 1
ATOM 5949 N N . ALA B 1 273 ? 0.964 -32.25 4.82 1 71.81 273 ALA B N 1
ATOM 5950 C CA . ALA B 1 273 ? 2.117 -33.094 5.129 1 71.81 273 ALA B CA 1
ATOM 5951 C C . ALA B 1 273 ? 3.424 -32.344 4.82 1 71.81 273 ALA B C 1
ATOM 5953 O O . ALA B 1 273 ? 3.51 -31.594 3.848 1 71.81 273 ALA B O 1
ATOM 5954 N N . ASP B 1 274 ? 4.348 -32.188 5.914 1 65.31 274 ASP B N 1
ATOM 5955 C CA . ASP B 1 274 ? 5.66 -31.609 5.652 1 65.31 274 ASP B CA 1
ATOM 5956 C C . ASP B 1 274 ? 6.617 -32.656 5.078 1 65.31 274 ASP B C 1
ATOM 5958 O O . ASP B 1 274 ? 7.129 -33.5 5.809 1 65.31 274 ASP B O 1
ATOM 5962 N N . ASP B 1 275 ? 6.57 -32.906 3.785 1 70.81 275 ASP B N 1
ATOM 5963 C CA . ASP B 1 275 ? 7.383 -34.031 3.391 1 70.81 275 ASP B CA 1
ATOM 5964 C C . ASP B 1 275 ? 8.68 -33.594 2.725 1 70.81 275 ASP B C 1
ATOM 5966 O O . ASP B 1 275 ? 8.68 -33.156 1.569 1 70.81 275 ASP B O 1
ATOM 5970 N N . ARG B 1 276 ? 9.727 -33.625 3.408 1 79.81 276 ARG B N 1
ATOM 5971 C CA . ARG B 1 276 ? 11.078 -33.375 2.9 1 79.81 276 ARG B CA 1
ATOM 5972 C C . ARG B 1 276 ? 11.578 -34.562 2.088 1 79.81 276 ARG B C 1
ATOM 5974 O O . ARG B 1 276 ? 11.328 -35.719 2.441 1 79.81 276 ARG B O 1
ATOM 5981 N N . ILE B 1 277 ? 12.008 -34.219 0.931 1 90.69 277 ILE B N 1
ATOM 5982 C CA . ILE B 1 277 ? 12.57 -35.281 0.102 1 90.69 277 ILE B CA 1
ATOM 5983 C C . ILE B 1 277 ? 14.07 -35.406 0.345 1 90.69 277 ILE B C 1
ATOM 5985 O O . ILE B 1 277 ? 14.734 -34.406 0.601 1 90.69 277 ILE B O 1
ATOM 5989 N N . SER B 1 278 ? 14.602 -36.625 0.317 1 92.44 278 SER B N 1
ATOM 5990 C CA . SER B 1 278 ? 16.031 -36.844 0.524 1 92.44 278 SER B CA 1
ATOM 5991 C C . SER B 1 278 ? 16.844 -36.25 -0.62 1 92.44 278 SER B C 1
ATOM 5993 O O . SER B 1 278 ? 16.312 -36 -1.705 1 92.44 278 SER B O 1
ATOM 5995 N N . ARG B 1 279 ? 18.109 -36.094 -0.293 1 94.88 279 ARG B N 1
ATOM 5996 C CA . ARG B 1 279 ? 19.016 -35.531 -1.279 1 94.88 279 ARG B CA 1
ATOM 5997 C C . ARG B 1 279 ? 19.109 -36.438 -2.52 1 94.88 279 ARG B C 1
ATOM 5999 O O . ARG B 1 279 ? 19.172 -35.938 -3.643 1 94.88 279 ARG B O 1
ATOM 6006 N N . ASP B 1 280 ? 19.141 -37.688 -2.297 1 95 280 ASP B N 1
ATOM 6007 C CA . ASP B 1 280 ? 19.25 -38.625 -3.412 1 95 280 ASP B CA 1
ATOM 6008 C C . ASP B 1 280 ? 18 -38.594 -4.289 1 95 280 ASP B C 1
ATOM 6010 O O . ASP B 1 280 ? 18.094 -38.562 -5.52 1 95 280 ASP B O 1
ATOM 6014 N N . VAL B 1 281 ? 16.906 -38.656 -3.684 1 96.12 281 VAL B N 1
ATOM 6015 C CA . VAL B 1 281 ? 15.641 -38.562 -4.414 1 96.12 281 VAL B CA 1
ATOM 6016 C C . VAL B 1 281 ? 15.562 -37.25 -5.184 1 96.12 281 VAL B C 1
ATOM 6018 O O . VAL B 1 281 ? 15.148 -37.219 -6.344 1 96.12 281 VAL B O 1
ATOM 6021 N N . ARG B 1 282 ? 15.945 -36.188 -4.527 1 97.31 282 ARG B N 1
ATOM 6022 C CA . ARG B 1 282 ? 15.961 -34.875 -5.16 1 97.31 282 ARG B CA 1
ATOM 6023 C C . ARG B 1 282 ? 16.797 -34.906 -6.434 1 97.31 282 ARG B C 1
ATOM 6025 O O . ARG B 1 282 ? 16.359 -34.406 -7.48 1 97.31 282 ARG B O 1
ATOM 6032 N N . LYS B 1 283 ? 17.984 -35.375 -6.344 1 97.44 283 LYS B N 1
ATOM 6033 C CA . LYS B 1 283 ? 18.891 -35.438 -7.492 1 97.44 283 LYS B CA 1
ATOM 6034 C C . LYS B 1 283 ? 18.25 -36.188 -8.648 1 97.44 283 LYS B C 1
ATOM 6036 O O . LYS B 1 283 ? 18.344 -35.781 -9.805 1 97.44 283 LYS B O 1
ATOM 6041 N N . ARG B 1 284 ? 17.641 -37.312 -8.359 1 97.62 284 ARG B N 1
ATOM 6042 C CA . ARG B 1 284 ? 17.031 -38.156 -9.383 1 97.62 284 ARG B CA 1
ATOM 6043 C C . ARG B 1 284 ? 15.828 -37.438 -10.008 1 97.62 284 ARG B C 1
ATOM 6045 O O . ARG B 1 284 ? 15.602 -37.531 -11.219 1 97.62 284 ARG B O 1
ATOM 6052 N N . LEU B 1 285 ? 15.086 -36.781 -9.172 1 98 285 LEU B N 1
ATOM 6053 C CA . LEU B 1 285 ? 13.922 -36.062 -9.68 1 98 285 LEU B CA 1
ATOM 6054 C C . LEU B 1 285 ? 14.344 -34.906 -10.57 1 98 285 LEU B C 1
ATOM 6056 O O . LEU B 1 285 ? 13.656 -34.594 -11.547 1 98 285 LEU B O 1
ATOM 6060 N N . LEU B 1 286 ? 15.438 -34.219 -10.211 1 98.38 286 LEU B N 1
ATOM 6061 C CA . LEU B 1 286 ? 15.938 -33.125 -11.047 1 98.38 286 LEU B CA 1
ATOM 6062 C C . LEU B 1 286 ? 16.359 -33.656 -12.414 1 98.38 286 LEU B C 1
ATOM 6064 O O . LEU B 1 286 ? 16.141 -33 -13.438 1 98.38 286 LEU B O 1
ATOM 6068 N N . ARG B 1 287 ? 16.953 -34.844 -12.438 1 97.06 287 ARG B N 1
ATOM 6069 C CA . ARG B 1 287 ? 17.328 -35.438 -13.703 1 97.06 287 ARG B CA 1
ATOM 6070 C C . ARG B 1 287 ? 16.094 -35.875 -14.5 1 97.06 287 ARG B C 1
ATOM 6072 O O . ARG B 1 287 ? 16.031 -35.656 -15.711 1 97.06 287 ARG B O 1
ATOM 6079 N N . TYR B 1 288 ? 15.125 -36.438 -13.797 1 97.69 288 TYR B N 1
ATOM 6080 C CA . TYR B 1 288 ? 13.875 -36.875 -14.406 1 97.69 288 TYR B CA 1
ATOM 6081 C C . TYR B 1 288 ? 13.102 -35.719 -14.992 1 97.69 288 TYR B C 1
ATOM 6083 O O . TYR B 1 288 ? 12.391 -35.875 -15.992 1 97.69 288 TYR B O 1
ATOM 6091 N N . ASN B 1 289 ? 13.25 -34.531 -14.383 1 98.31 289 ASN B N 1
ATOM 6092 C CA . ASN B 1 289 ? 12.625 -33.281 -14.828 1 98.31 289 ASN B CA 1
ATOM 6093 C C . ASN B 1 289 ? 13.656 -32.281 -15.359 1 98.31 289 ASN B C 1
ATOM 6095 O O . ASN B 1 289 ? 13.664 -31.125 -14.969 1 98.31 289 ASN B O 1
ATOM 6099 N N . SER B 1 290 ? 14.469 -32.719 -16.25 1 97.81 290 SER B N 1
ATOM 6100 C CA . SER B 1 290 ? 15.672 -31.984 -16.656 1 97.81 290 SER B CA 1
ATOM 6101 C C . SER B 1 290 ? 15.312 -30.703 -17.406 1 97.81 290 SER B C 1
ATOM 6103 O O . SER B 1 290 ? 15.992 -29.688 -17.25 1 97.81 290 SER B O 1
ATOM 6105 N N . ALA B 1 291 ? 14.305 -30.719 -18.266 1 98.5 291 ALA B N 1
ATOM 6106 C CA . ALA B 1 291 ? 13.898 -29.5 -18.953 1 98.5 291 ALA B CA 1
ATOM 6107 C C . ALA B 1 291 ? 13.43 -28.438 -17.969 1 98.5 291 ALA B C 1
ATOM 6109 O O . ALA B 1 291 ? 13.82 -27.266 -18.078 1 98.5 291 ALA B O 1
ATOM 6110 N N . ASP B 1 292 ? 12.633 -28.828 -17 1 98.81 292 ASP B N 1
ATOM 6111 C CA . ASP B 1 292 ? 12.188 -27.906 -15.945 1 98.81 292 ASP B CA 1
ATOM 6112 C C . ASP B 1 292 ? 13.359 -27.391 -15.125 1 98.81 292 ASP B C 1
ATOM 6114 O O . ASP B 1 292 ? 13.359 -26.234 -14.68 1 98.81 292 ASP B O 1
ATOM 6118 N N . ALA B 1 293 ? 14.289 -28.281 -14.875 1 98.69 293 ALA B N 1
ATOM 6119 C CA . ALA B 1 293 ? 15.453 -27.875 -14.102 1 98.69 293 ALA B CA 1
ATOM 6120 C C . ALA B 1 293 ? 16.203 -26.734 -14.797 1 98.69 293 ALA B C 1
ATOM 6122 O O . ALA B 1 293 ? 16.609 -25.766 -14.156 1 98.69 293 ALA B O 1
ATOM 6123 N N . ARG B 1 294 ? 16.359 -26.859 -16.078 1 98.56 294 ARG B N 1
ATOM 6124 C CA . ARG B 1 294 ? 17.016 -25.812 -16.859 1 98.56 294 ARG B CA 1
ATOM 6125 C C . ARG B 1 294 ? 16.188 -24.547 -16.891 1 98.56 294 ARG B C 1
ATOM 6127 O O . ARG B 1 294 ? 16.719 -23.438 -16.75 1 98.56 294 ARG B O 1
ATOM 6134 N N . LEU B 1 295 ? 14.898 -24.703 -17.109 1 98.88 295 LEU B N 1
ATOM 6135 C CA . LEU B 1 295 ? 13.969 -23.562 -17.094 1 98.88 295 LEU B CA 1
ATOM 6136 C C . LEU B 1 295 ? 14.047 -22.812 -15.773 1 98.88 295 LEU B C 1
ATOM 6138 O O . LEU B 1 295 ? 14.203 -21.594 -15.766 1 98.88 295 LEU B O 1
ATOM 6142 N N . TYR B 1 296 ? 13.969 -23.516 -14.711 1 98.81 296 TYR B N 1
ATOM 6143 C CA . TYR B 1 296 ? 14.008 -22.969 -13.367 1 98.81 296 TYR B CA 1
ATOM 6144 C C . TYR B 1 296 ? 15.312 -22.234 -13.109 1 98.81 296 TYR B C 1
ATOM 6146 O O . TYR B 1 296 ? 15.32 -21.125 -12.578 1 98.81 296 TYR B O 1
ATOM 6154 N N . ALA B 1 297 ? 16.328 -22.859 -13.438 1 98.75 297 ALA B N 1
ATOM 6155 C CA . ALA B 1 297 ? 17.641 -22.266 -13.227 1 98.75 297 ALA B CA 1
ATOM 6156 C C . ALA B 1 297 ? 17.766 -20.938 -13.969 1 98.75 297 ALA B C 1
ATOM 6158 O O . ALA B 1 297 ? 18.297 -19.969 -13.43 1 98.75 297 ALA B O 1
ATOM 6159 N N . HIS B 1 298 ? 17.344 -20.938 -15.172 1 98.69 298 HIS B N 1
ATOM 6160 C CA . HIS B 1 298 ? 17.406 -19.734 -15.992 1 98.69 298 HIS B CA 1
ATOM 6161 C C . HIS B 1 298 ? 16.656 -18.578 -15.336 1 98.69 298 HIS B C 1
ATOM 6163 O O . HIS B 1 298 ? 17.203 -17.484 -15.164 1 98.69 298 HIS B O 1
ATOM 6169 N N . PHE B 1 299 ? 15.5 -18.797 -14.93 1 98.88 299 PHE B N 1
ATOM 6170 C CA . PHE B 1 299 ? 14.664 -17.688 -14.469 1 98.88 299 PHE B CA 1
ATOM 6171 C C . PHE B 1 299 ? 14.961 -17.359 -13.016 1 98.88 299 PHE B C 1
ATOM 6173 O O . PHE B 1 299 ? 14.75 -16.219 -12.578 1 98.88 299 PHE B O 1
ATOM 6180 N N . LYS B 1 300 ? 15.43 -18.328 -12.266 1 98.75 300 LYS B N 1
ATOM 6181 C CA . LYS B 1 300 ? 15.945 -17.984 -10.945 1 98.75 300 LYS B CA 1
ATOM 6182 C C . LYS B 1 300 ? 17.094 -16.984 -11.039 1 98.75 300 LYS B C 1
ATOM 6184 O O . LYS B 1 300 ? 17.141 -16.016 -10.273 1 98.75 300 LYS B O 1
ATOM 6189 N N . ALA B 1 301 ? 17.969 -17.266 -11.969 1 98.5 301 ALA B N 1
ATOM 6190 C CA . ALA B 1 301 ? 19.078 -16.328 -12.195 1 98.5 301 ALA B CA 1
ATOM 6191 C C . ALA B 1 301 ? 18.562 -14.969 -12.648 1 98.5 301 ALA B C 1
ATOM 6193 O O . ALA B 1 301 ? 19.062 -13.93 -12.195 1 98.5 301 ALA B O 1
ATOM 6194 N N . LYS B 1 302 ? 17.656 -15.016 -13.492 1 98.44 302 LYS B N 1
ATOM 6195 C CA . LYS B 1 302 ? 17.078 -13.758 -13.969 1 98.44 302 LYS B CA 1
ATOM 6196 C C . LYS B 1 302 ? 16.422 -12.992 -12.82 1 98.44 302 LYS B C 1
ATOM 6198 O O . LYS B 1 302 ? 16.562 -11.766 -12.734 1 98.44 302 LYS B O 1
ATOM 6203 N N . LEU B 1 303 ? 15.727 -13.672 -11.992 1 98.56 303 LEU B N 1
ATOM 6204 C CA . LEU B 1 303 ? 15.102 -13.023 -10.844 1 98.56 303 LEU B CA 1
ATOM 6205 C C . LEU B 1 303 ? 16.156 -12.359 -9.953 1 98.56 303 LEU B C 1
ATOM 6207 O O . LEU B 1 303 ? 15.938 -11.258 -9.453 1 98.56 303 LEU B O 1
ATOM 6211 N N . GLN B 1 304 ? 17.203 -13.047 -9.773 1 98 304 GLN B N 1
ATOM 6212 C CA . GLN B 1 304 ? 18.281 -12.492 -8.969 1 98 304 GLN B CA 1
ATOM 6213 C C . GLN B 1 304 ? 18.812 -11.195 -9.586 1 98 304 GLN B C 1
ATOM 6215 O O . GLN B 1 304 ? 19.094 -10.234 -8.867 1 98 304 GLN B O 1
ATOM 6220 N N . THR B 1 305 ? 18.906 -11.195 -10.836 1 97.56 305 THR B N 1
ATOM 6221 C CA . THR B 1 305 ? 19.344 -10 -11.539 1 97.56 305 THR B CA 1
ATOM 6222 C C . THR B 1 305 ? 18.344 -8.859 -11.352 1 97.56 305 THR B C 1
ATOM 6224 O O . THR B 1 305 ? 18.734 -7.707 -11.164 1 97.56 305 THR B O 1
ATOM 6227 N N . LEU B 1 306 ? 17.141 -9.188 -11.398 1 97.19 306 LEU B N 1
ATOM 6228 C CA . LEU B 1 306 ? 16.094 -8.18 -11.195 1 97.19 306 LEU B CA 1
ATOM 6229 C C . LEU B 1 306 ? 16.141 -7.637 -9.773 1 97.19 306 LEU B C 1
ATOM 6231 O O . LEU B 1 306 ? 15.93 -6.441 -9.555 1 97.19 306 LEU B O 1
ATOM 6235 N N . ILE B 1 307 ? 16.359 -8.477 -8.82 1 96.81 307 ILE B N 1
ATOM 6236 C CA . ILE B 1 307 ? 16.484 -8.062 -7.43 1 96.81 307 ILE B CA 1
ATOM 6237 C C . ILE B 1 307 ? 17.656 -7.102 -7.277 1 96.81 307 ILE B C 1
ATOM 6239 O O . ILE B 1 307 ? 17.547 -6.082 -6.59 1 96.81 307 ILE B O 1
ATOM 6243 N N . ASP B 1 308 ? 18.734 -7.41 -7.949 1 95.5 308 ASP B N 1
ATOM 6244 C CA . ASP B 1 308 ? 19.906 -6.539 -7.914 1 95.5 308 ASP B CA 1
ATOM 6245 C C . ASP B 1 308 ? 19.594 -5.176 -8.523 1 95.5 308 ASP B C 1
ATOM 6247 O O . ASP B 1 308 ? 19.969 -4.141 -7.969 1 95.5 308 ASP B O 1
ATOM 6251 N N . ALA B 1 309 ? 18.938 -5.203 -9.609 1 93.56 309 ALA B N 1
ATOM 6252 C CA . ALA B 1 309 ? 18.578 -3.953 -10.281 1 93.56 309 ALA B CA 1
ATOM 6253 C C . ALA B 1 309 ? 17.625 -3.129 -9.414 1 93.56 309 ALA B C 1
ATOM 6255 O O . ALA B 1 309 ? 17.688 -1.896 -9.422 1 93.56 309 ALA B O 1
ATOM 6256 N N . PHE B 1 310 ? 16.75 -3.742 -8.75 1 92.31 310 PHE B N 1
ATOM 6257 C CA . PHE B 1 310 ? 15.812 -3.1 -7.844 1 92.31 310 PHE B CA 1
ATOM 6258 C C . PHE B 1 310 ? 16.531 -2.488 -6.652 1 92.31 310 PHE B C 1
ATOM 6260 O O . PHE B 1 310 ? 16.109 -1.471 -6.109 1 92.31 310 PHE B O 1
ATOM 6267 N N . GLY B 1 311 ? 17.609 -3.055 -6.219 1 91.81 311 GLY B N 1
ATOM 6268 C CA . GLY B 1 311 ? 18.375 -2.695 -5.031 1 91.81 311 GLY B CA 1
ATOM 6269 C C . GLY B 1 311 ? 18.156 -3.654 -3.875 1 91.81 311 GLY B C 1
ATOM 6270 O O . GLY B 1 311 ? 17.047 -3.76 -3.346 1 91.81 311 GLY B O 1
ATOM 6271 N N . ARG B 1 312 ? 19.156 -4.23 -3.455 1 92.81 312 ARG B N 1
ATOM 6272 C CA . ARG B 1 312 ? 19.047 -5.309 -2.475 1 92.81 312 ARG B CA 1
ATOM 6273 C C . ARG B 1 312 ? 18.594 -4.773 -1.123 1 92.81 312 ARG B C 1
ATOM 6275 O O . ARG B 1 312 ? 17.797 -5.414 -0.434 1 92.81 312 ARG B O 1
ATOM 6282 N N . ASP B 1 313 ? 19.047 -3.605 -0.76 1 86.56 313 ASP B N 1
ATOM 6283 C CA . ASP B 1 313 ? 18.625 -3.018 0.508 1 86.56 313 ASP B CA 1
ATOM 6284 C C . ASP B 1 313 ? 17.141 -2.656 0.479 1 86.56 313 ASP B C 1
ATOM 6286 O O . ASP B 1 313 ? 16.406 -2.957 1.421 1 86.56 313 ASP B O 1
ATOM 6290 N N . ARG B 1 314 ? 16.797 -2.074 -0.598 1 88.88 314 ARG B N 1
ATOM 6291 C CA . ARG B 1 314 ? 15.398 -1.719 -0.768 1 88.88 314 ARG B CA 1
ATOM 6292 C C . ARG B 1 314 ? 14.516 -2.963 -0.786 1 88.88 314 ARG B C 1
ATOM 6294 O O . ARG B 1 314 ? 13.43 -2.973 -0.194 1 88.88 314 ARG B O 1
ATOM 6301 N N . MET B 1 315 ? 15.016 -3.973 -1.433 1 93.81 315 MET B N 1
ATOM 6302 C CA . MET B 1 315 ? 14.281 -5.234 -1.493 1 93.81 315 MET B CA 1
ATOM 6303 C C . MET B 1 315 ? 14.086 -5.816 -0.098 1 93.81 315 MET B C 1
ATOM 6305 O O . MET B 1 315 ? 12.984 -6.242 0.253 1 93.81 315 MET B O 1
ATOM 6309 N N . GLN B 1 316 ? 15.094 -5.781 0.643 1 92.25 316 GLN B N 1
ATOM 6310 C CA . GLN B 1 316 ? 15.016 -6.309 2 1 92.25 316 GLN B CA 1
ATOM 6311 C C . GLN B 1 316 ? 13.992 -5.543 2.834 1 92.25 316 GLN B C 1
ATOM 6313 O O . GLN B 1 316 ? 13.227 -6.145 3.586 1 92.25 316 GLN B O 1
ATOM 6318 N N . GLU B 1 317 ? 13.961 -4.266 2.688 1 87.88 317 GLU B N 1
ATOM 6319 C CA . GLU B 1 317 ? 13.008 -3.428 3.412 1 87.88 317 GLU B CA 1
ATOM 6320 C C . GLU B 1 317 ? 11.57 -3.725 2.984 1 87.88 317 GLU B C 1
ATOM 6322 O O . GLU B 1 317 ? 10.688 -3.883 3.828 1 87.88 317 GLU B O 1
ATOM 6327 N N . GLU B 1 318 ? 11.438 -3.795 1.673 1 91.88 318 GLU B N 1
ATOM 6328 C CA . GLU B 1 318 ? 10.094 -4.039 1.144 1 91.88 318 GLU B CA 1
ATOM 6329 C C . GLU B 1 318 ? 9.578 -5.414 1.559 1 91.88 318 GLU B C 1
ATOM 6331 O O . GLU B 1 318 ? 8.406 -5.566 1.889 1 91.88 318 GLU B O 1
ATOM 6336 N N . VAL B 1 319 ? 10.414 -6.379 1.557 1 95.38 319 VAL B N 1
ATOM 6337 C CA . VAL B 1 319 ? 10.016 -7.73 1.938 1 95.38 319 VAL B CA 1
ATOM 6338 C C . VAL B 1 319 ? 9.68 -7.77 3.426 1 95.38 319 VAL B C 1
ATOM 6340 O O . VAL B 1 319 ? 8.711 -8.414 3.832 1 95.38 319 VAL B O 1
ATOM 6343 N N . ALA B 1 320 ? 10.492 -7.098 4.219 1 91.25 320 ALA B N 1
ATOM 6344 C CA . ALA B 1 320 ? 10.211 -7.031 5.652 1 91.25 320 ALA B CA 1
ATOM 6345 C C . ALA B 1 320 ? 8.852 -6.391 5.918 1 91.25 320 ALA B C 1
ATOM 6347 O O . ALA B 1 320 ? 8.086 -6.879 6.75 1 91.25 320 ALA B O 1
ATOM 6348 N N . ASN B 1 321 ? 8.609 -5.328 5.23 1 89.88 321 ASN B N 1
ATOM 6349 C CA . ASN B 1 321 ? 7.316 -4.664 5.363 1 89.88 321 ASN B CA 1
ATOM 6350 C C . ASN B 1 321 ? 6.168 -5.574 4.938 1 89.88 321 ASN B C 1
ATOM 6352 O O . ASN B 1 321 ? 5.145 -5.652 5.621 1 89.88 321 ASN B O 1
ATOM 6356 N N . LEU B 1 322 ? 6.363 -6.227 3.814 1 93.88 322 LEU B N 1
ATOM 6357 C CA . LEU B 1 322 ? 5.352 -7.156 3.326 1 93.88 322 LEU B CA 1
ATOM 6358 C C . LEU B 1 322 ? 5.066 -8.242 4.359 1 93.88 322 LEU B C 1
ATOM 6360 O O . LEU B 1 322 ? 3.908 -8.57 4.621 1 93.88 322 LEU B O 1
ATOM 6364 N N . ARG B 1 323 ? 6.066 -8.773 4.938 1 94.75 323 ARG B N 1
ATOM 6365 C CA . ARG B 1 323 ? 5.926 -9.82 5.938 1 94.75 323 ARG B CA 1
ATOM 6366 C C . ARG B 1 323 ? 5.18 -9.312 7.168 1 94.75 323 ARG B C 1
ATOM 6368 O O . ARG B 1 323 ? 4.32 -10.016 7.707 1 94.75 323 ARG B O 1
ATOM 6375 N N . LEU B 1 324 ? 5.492 -8.125 7.57 1 91.94 324 LEU B N 1
ATOM 6376 C CA . LEU B 1 324 ? 4.828 -7.539 8.734 1 91.94 324 LEU B CA 1
ATOM 6377 C C . LEU B 1 324 ? 3.336 -7.375 8.477 1 91.94 324 LEU B C 1
ATOM 6379 O O . LEU B 1 324 ? 2.512 -7.859 9.258 1 91.94 324 LEU B O 1
ATOM 6383 N N . TRP B 1 325 ? 3.055 -6.73 7.414 1 92.69 325 TRP B N 1
ATOM 6384 C CA . TRP B 1 325 ? 1.658 -6.441 7.102 1 92.69 325 TRP B CA 1
ATOM 6385 C C . TRP B 1 325 ? 0.872 -7.727 6.883 1 92.69 325 TRP B C 1
ATOM 6387 O O . TRP B 1 325 ? -0.284 -7.836 7.297 1 92.69 325 TRP B O 1
ATOM 6397 N N . LYS B 1 326 ? 1.48 -8.664 6.223 1 94.06 326 LYS B N 1
ATOM 6398 C CA . LYS B 1 326 ? 0.844 -9.961 6.023 1 94.06 326 LYS B CA 1
ATOM 6399 C C . LYS B 1 326 ? 0.54 -10.641 7.359 1 94.06 326 LYS B C 1
ATOM 6401 O O . LYS B 1 326 ? -0.543 -11.195 7.547 1 94.06 326 LYS B O 1
ATOM 6406 N N . ARG B 1 327 ? 1.504 -10.617 8.242 1 94.44 327 ARG B N 1
ATOM 6407 C CA . ARG B 1 327 ? 1.311 -11.211 9.555 1 94.44 327 ARG B CA 1
ATOM 6408 C C . ARG B 1 327 ? 0.161 -10.539 10.297 1 94.44 327 ARG B C 1
ATOM 6410 O O . ARG B 1 327 ? -0.651 -11.211 10.938 1 94.44 327 ARG B O 1
ATOM 6417 N N . LEU B 1 328 ? 0.064 -9.242 10.219 1 93.19 328 LEU B N 1
ATOM 6418 C CA . LEU B 1 328 ? -0.96 -8.484 10.93 1 93.19 328 LEU B CA 1
ATOM 6419 C C . LEU B 1 328 ? -2.348 -8.797 10.383 1 93.19 328 LEU B C 1
ATOM 6421 O O . LEU B 1 328 ? -3.277 -9.062 11.148 1 93.19 328 LEU B O 1
ATOM 6425 N N . ILE B 1 329 ? -2.467 -8.789 9.086 1 94.38 329 ILE B N 1
ATOM 6426 C CA . ILE B 1 329 ? -3.783 -9.031 8.508 1 94.38 329 ILE B CA 1
ATOM 6427 C C . ILE B 1 329 ? -4.172 -10.492 8.695 1 94.38 329 ILE B C 1
ATOM 6429 O O . ILE B 1 329 ? -5.352 -10.812 8.883 1 94.38 329 ILE B O 1
ATOM 6433 N N . TYR B 1 330 ? -3.199 -11.383 8.602 1 95.06 330 TYR B N 1
ATOM 6434 C CA . TYR B 1 330 ? -3.469 -12.797 8.852 1 95.06 330 TYR B CA 1
ATOM 6435 C C . TYR B 1 330 ? -4.004 -13.008 10.258 1 95.06 330 TYR B C 1
ATOM 6437 O O . TYR B 1 330 ? -5 -13.711 10.453 1 95.06 330 TYR B O 1
ATOM 6445 N N . ALA B 1 331 ? -3.359 -12.367 11.195 1 93.75 331 ALA B N 1
ATOM 6446 C CA . ALA B 1 331 ? -3.781 -12.492 12.594 1 93.75 331 ALA B CA 1
ATOM 6447 C C . ALA B 1 331 ? -5.188 -11.938 12.789 1 93.75 331 ALA B C 1
ATOM 6449 O O . ALA B 1 331 ? -5.957 -12.453 13.602 1 93.75 331 ALA B O 1
ATOM 6450 N N . HIS B 1 332 ? -5.5 -10.961 12.07 1 92.88 332 HIS B N 1
ATOM 6451 C CA . HIS B 1 332 ? -6.812 -10.336 12.172 1 92.88 332 HIS B CA 1
ATOM 6452 C C . HIS B 1 332 ? -7.887 -11.211 11.531 1 92.88 332 HIS B C 1
ATOM 6454 O O . HIS B 1 332 ? -8.984 -11.352 12.07 1 92.88 332 HIS B O 1
ATOM 6460 N N . CYS B 1 333 ? -7.605 -11.781 10.391 1 94.31 333 CYS B N 1
ATOM 6461 C CA . CYS B 1 333 ? -8.617 -12.43 9.562 1 94.31 333 CYS B CA 1
ATOM 6462 C C . CYS B 1 333 ? -8.727 -13.914 9.898 1 94.31 333 CYS B C 1
ATOM 6464 O O . CYS B 1 333 ? -9.82 -14.484 9.883 1 94.31 333 CYS B O 1
ATOM 6466 N N . VAL B 1 334 ? -7.641 -14.625 10.141 1 94.31 334 VAL B N 1
ATOM 6467 C CA . VAL B 1 334 ? -7.578 -16.078 10.047 1 94.31 334 VAL B CA 1
ATOM 6468 C C . VAL B 1 334 ? -7.574 -16.672 11.453 1 94.31 334 VAL B C 1
ATOM 6470 O O . VAL B 1 334 ? -6.77 -16.281 12.305 1 94.31 334 VAL B O 1
ATOM 6473 N N . GLU B 1 335 ? -8.43 -17.516 11.703 1 92.75 335 GLU B N 1
ATOM 6474 C CA . GLU B 1 335 ? -8.469 -18.266 12.953 1 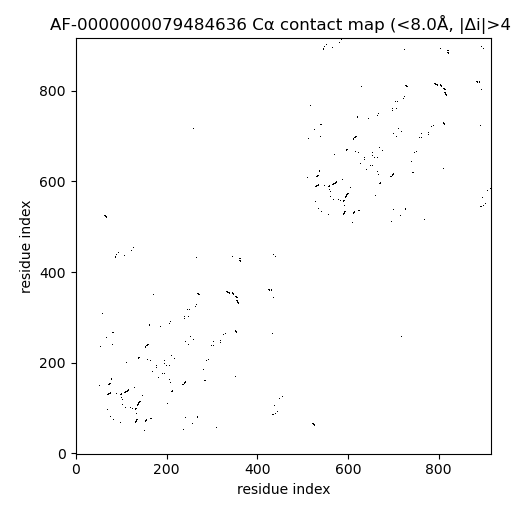92.75 335 GLU B CA 1
ATOM 6475 C C . GLU B 1 335 ? -7.449 -19.406 12.945 1 92.75 335 GLU B C 1
ATOM 6477 O O . GLU B 1 335 ? -6.688 -19.562 13.898 1 92.75 335 GLU B O 1
ATOM 6482 N N . ARG B 1 336 ? -7.484 -20.125 11.828 1 91.31 336 ARG B N 1
ATOM 6483 C CA . ARG B 1 336 ? -6.574 -21.266 11.703 1 91.31 336 ARG B CA 1
ATOM 6484 C C . ARG B 1 336 ? -6.523 -21.766 10.266 1 91.31 336 ARG B C 1
ATOM 6486 O O . ARG B 1 336 ? -7.387 -21.422 9.453 1 91.31 336 ARG B O 1
ATOM 6493 N N . MET B 1 337 ? -5.449 -22.547 10.078 1 90.44 337 MET B N 1
ATOM 6494 C CA . MET B 1 337 ? -5.41 -23.375 8.875 1 90.44 337 MET B CA 1
ATOM 6495 C C . MET B 1 337 ? -5.965 -24.766 9.156 1 90.44 337 MET B C 1
ATOM 6497 O O . MET B 1 337 ? -5.492 -25.453 10.062 1 90.44 337 MET B O 1
ATOM 6501 N N . GLY B 1 338 ? -6.984 -25.125 8.453 1 89.31 338 GLY B N 1
ATOM 6502 C CA . GLY B 1 338 ? -7.637 -26.406 8.695 1 89.31 338 GLY B CA 1
ATOM 6503 C C . GLY B 1 338 ? -8.836 -26.641 7.793 1 89.31 338 GLY B C 1
ATOM 6504 O O . GLY B 1 338 ? -8.938 -26.047 6.719 1 89.31 338 GLY B O 1
ATOM 6505 N N . GLU B 1 339 ? -9.539 -27.562 8.211 1 85.5 339 GLU B N 1
ATOM 6506 C CA . GLU B 1 339 ? -10.75 -27.844 7.438 1 85.5 339 GLU B CA 1
ATOM 6507 C C . GLU B 1 339 ? -11.781 -26.734 7.633 1 85.5 339 GLU B C 1
ATOM 6509 O O . GLU B 1 339 ? -12.031 -26.297 8.758 1 85.5 339 GLU B O 1
ATOM 6514 N N . SER B 1 340 ? -12.203 -26.25 6.559 1 85.44 340 SER B N 1
ATOM 6515 C CA . SER B 1 340 ? -13.211 -25.203 6.629 1 85.44 340 SER B CA 1
ATOM 6516 C C . SER B 1 340 ? -14.617 -25.766 6.426 1 85.44 340 SER B C 1
ATOM 6518 O O . SER B 1 340 ? -14.836 -26.578 5.527 1 85.44 340 SER B O 1
ATOM 6520 N N . LYS B 1 341 ? -15.539 -25.234 7.199 1 82.31 341 LYS B N 1
ATOM 6521 C CA . LYS B 1 341 ? -16.938 -25.594 7.039 1 82.31 341 LYS B CA 1
ATOM 6522 C C . LYS B 1 341 ? -17.641 -24.656 6.066 1 82.31 341 LYS B C 1
ATOM 6524 O O . LYS B 1 341 ? -18.75 -24.953 5.598 1 82.31 341 LYS B O 1
ATOM 6529 N N . GLN B 1 342 ? -16.969 -23.609 5.789 1 86.38 342 GLN B N 1
ATOM 6530 C CA . GLN B 1 342 ? -17.547 -22.641 4.852 1 86.38 342 GLN B CA 1
ATOM 6531 C C . GLN B 1 342 ? -17.141 -22.969 3.418 1 86.38 342 GLN B C 1
ATOM 6533 O O . GLN B 1 342 ? -15.961 -23.031 3.092 1 86.38 342 GLN B O 1
ATOM 6538 N N . PRO B 1 343 ? -18.125 -23.062 2.551 1 87.19 343 PRO B N 1
ATOM 6539 C CA . PRO B 1 343 ? -17.828 -23.406 1.158 1 87.19 343 PRO B CA 1
ATOM 6540 C C . PRO B 1 343 ? -16.938 -22.391 0.469 1 87.19 343 PRO B C 1
ATOM 6542 O O . PRO B 1 343 ? -16.156 -22.75 -0.425 1 87.19 343 PRO B O 1
ATOM 6545 N N . GLU B 1 344 ? -16.984 -21.203 0.892 1 89.88 344 GLU B N 1
ATOM 6546 C CA . GLU B 1 344 ? -16.266 -20.125 0.238 1 89.88 344 GLU B CA 1
ATOM 6547 C C . GLU B 1 344 ? -14.75 -20.281 0.428 1 89.88 344 GLU B C 1
ATOM 6549 O O . GLU B 1 344 ? -13.969 -19.828 -0.412 1 89.88 344 GLU B O 1
ATOM 6554 N N . THR B 1 345 ? -14.398 -20.859 1.506 1 91.06 345 THR B N 1
ATOM 6555 C CA . THR B 1 345 ? -12.969 -20.938 1.814 1 91.06 345 THR B CA 1
ATOM 6556 C C . THR B 1 345 ? -12.477 -22.375 1.778 1 91.06 345 THR B C 1
ATOM 6558 O O . THR B 1 345 ? -11.297 -22.641 2.023 1 91.06 345 THR B O 1
ATOM 6561 N N . ARG B 1 346 ? -13.273 -23.312 1.404 1 86.38 346 ARG B N 1
ATOM 6562 C CA . ARG B 1 346 ? -12.914 -24.719 1.401 1 86.38 346 ARG B CA 1
ATOM 6563 C C . ARG B 1 346 ? -12.016 -25.062 0.216 1 86.38 346 ARG B C 1
ATOM 6565 O O . ARG B 1 346 ? -12.391 -24.828 -0.937 1 86.38 346 ARG B O 1
ATOM 6572 N N . ALA B 1 347 ? -10.914 -25.625 0.608 1 84.12 347 ALA B N 1
ATOM 6573 C CA . ALA B 1 347 ? -9.984 -26.062 -0.434 1 84.12 347 ALA B CA 1
ATOM 6574 C C . ALA B 1 347 ? -10.539 -27.25 -1.202 1 84.12 347 ALA B C 1
ATOM 6576 O O . ALA B 1 347 ? -11.328 -28.031 -0.665 1 84.12 347 ALA B O 1
ATOM 6577 N N . TYR B 1 348 ? -10.094 -27.406 -2.357 1 81.19 348 TYR B N 1
ATOM 6578 C CA . TYR B 1 348 ? -10.578 -28.484 -3.223 1 81.19 348 TYR B CA 1
ATOM 6579 C C . TYR B 1 348 ? -10.039 -29.828 -2.771 1 81.19 348 TYR B C 1
ATOM 6581 O O . TYR B 1 348 ? -10.797 -30.797 -2.635 1 81.19 348 TYR B O 1
ATOM 6589 N N . SER B 1 349 ? -8.781 -29.844 -2.482 1 81.31 349 SER B N 1
ATOM 6590 C CA . SER B 1 349 ? -8.133 -31.109 -2.143 1 81.31 349 SER B CA 1
ATOM 6591 C C . SER B 1 349 ? -8.133 -31.344 -0.636 1 81.31 349 SER B C 1
ATOM 6593 O O . SER B 1 349 ? -7.941 -30.406 0.141 1 81.31 349 SER B O 1
ATOM 6595 N N . LYS B 1 350 ? -8.203 -32.594 -0.271 1 77.75 350 LYS B N 1
ATOM 6596 C CA . LYS B 1 350 ? -8.133 -32.969 1.139 1 77.75 350 LYS B CA 1
ATOM 6597 C C . LYS B 1 350 ? -6.699 -32.938 1.649 1 77.75 350 LYS B C 1
ATOM 6599 O O . LYS B 1 350 ? -6.461 -33 2.855 1 77.75 350 LYS B O 1
ATOM 6604 N N . HIS B 1 351 ? -5.797 -32.781 0.75 1 82.25 351 HIS B N 1
ATOM 6605 C CA . HIS B 1 351 ? -4.391 -32.875 1.114 1 82.25 351 HIS B CA 1
ATOM 6606 C C . HIS B 1 351 ? -3.816 -31.484 1.451 1 82.25 351 HIS B C 1
ATOM 6608 O O . HIS B 1 351 ? -2.646 -31.375 1.824 1 82.25 351 HIS B O 1
ATOM 6614 N N . VAL B 1 352 ? -4.668 -30.516 1.329 1 85.62 352 VAL B N 1
ATOM 6615 C CA . VAL B 1 352 ? -4.203 -29.156 1.62 1 85.62 352 VAL B CA 1
ATOM 6616 C C . VAL B 1 352 ? -5.125 -28.5 2.648 1 85.62 352 VAL B C 1
ATOM 6618 O O . VAL B 1 352 ? -6.25 -28.969 2.863 1 85.62 352 VAL B O 1
ATOM 6621 N N . PHE B 1 353 ? -4.617 -27.484 3.285 1 87.5 353 PHE B N 1
ATOM 6622 C CA . PHE B 1 353 ? -5.391 -26.766 4.293 1 87.5 353 PHE B CA 1
ATOM 6623 C C . PHE B 1 353 ? -6.273 -25.703 3.65 1 87.5 353 PHE B C 1
ATOM 6625 O O . PHE B 1 353 ? -5.879 -25.078 2.664 1 87.5 353 PHE B O 1
ATOM 6632 N N . SER B 1 354 ? -7.414 -25.562 4.281 1 90.69 354 SER B N 1
ATOM 6633 C CA . SER B 1 354 ? -8.242 -24.391 4 1 90.69 354 SER B CA 1
ATOM 6634 C C . SER B 1 354 ? -7.938 -23.25 4.965 1 90.69 354 SER B C 1
ATOM 6636 O O . SER B 1 354 ? -7.363 -23.469 6.031 1 90.69 354 SER B O 1
ATOM 6638 N N . ILE B 1 355 ? -8.305 -22.125 4.523 1 92.81 355 ILE B N 1
ATOM 6639 C CA . ILE B 1 355 ? -8.172 -20.938 5.379 1 92.81 355 ILE B CA 1
ATOM 6640 C C . ILE B 1 355 ? -9.477 -20.703 6.137 1 92.81 355 ILE B C 1
ATOM 6642 O O . ILE B 1 355 ? -10.516 -20.422 5.527 1 92.81 355 ILE B O 1
ATOM 6646 N N . VAL B 1 356 ? -9.422 -20.875 7.391 1 92.31 356 VAL B N 1
ATOM 6647 C CA . VAL B 1 356 ? -10.602 -20.688 8.227 1 92.31 356 VAL B CA 1
ATOM 6648 C C . VAL B 1 356 ? -10.586 -19.297 8.844 1 92.31 356 VAL B C 1
ATOM 6650 O O . VAL B 1 356 ? -9.672 -18.953 9.602 1 92.31 356 VAL B O 1
ATOM 6653 N N . LEU B 1 357 ? -11.57 -18.516 8.531 1 93 357 LEU B N 1
ATOM 6654 C CA . LEU B 1 357 ? -11.648 -17.141 9 1 93 357 LEU B CA 1
ATOM 6655 C C . LEU B 1 357 ? -12.148 -17.078 10.438 1 93 357 LEU B C 1
ATOM 6657 O O . LEU B 1 357 ? -12.875 -17.969 10.883 1 93 357 LEU B O 1
ATOM 6661 N N . ARG B 1 358 ? -11.789 -15.977 11.094 1 91.69 358 ARG B N 1
ATOM 6662 C CA . ARG B 1 358 ? -12.336 -15.719 12.422 1 91.69 358 ARG B CA 1
ATOM 6663 C C . ARG B 1 358 ? -13.828 -15.422 12.352 1 91.69 358 ARG B C 1
ATOM 6665 O O . ARG B 1 358 ? -14.305 -14.836 11.375 1 91.69 358 ARG B O 1
ATOM 6672 N N . PRO B 1 359 ? -14.578 -15.82 13.359 1 85.19 359 PRO B N 1
ATOM 6673 C CA . PRO B 1 359 ? -16.031 -15.672 13.344 1 85.19 359 PRO B CA 1
ATOM 6674 C C . PRO B 1 359 ? -16.484 -14.227 13.156 1 85.19 359 PRO B C 1
ATOM 6676 O O . PRO B 1 359 ? -17.5 -13.969 12.516 1 85.19 359 PRO B O 1
ATOM 6679 N N . ASP B 1 360 ? -15.75 -13.273 13.695 1 80.62 360 ASP B N 1
ATOM 6680 C CA . ASP B 1 360 ? -16.156 -11.867 13.656 1 80.62 360 ASP B CA 1
ATOM 6681 C C . ASP B 1 360 ? -15.93 -11.273 12.273 1 80.62 360 ASP B C 1
ATOM 6683 O O . ASP B 1 360 ? -16.406 -10.18 11.969 1 80.62 360 ASP B O 1
ATOM 6687 N N . VAL B 1 361 ? -15.148 -11.961 11.523 1 79.06 361 VAL B N 1
ATOM 6688 C CA . VAL B 1 361 ? -14.836 -11.391 10.211 1 79.06 361 VAL B CA 1
ATOM 6689 C C . VAL B 1 361 ? -15.625 -12.117 9.133 1 79.06 361 VAL B C 1
ATOM 6691 O O . VAL B 1 361 ? -15.562 -11.758 7.953 1 79.06 361 VAL B O 1
ATOM 6694 N N . GLN B 1 362 ? -16.422 -13.094 9.531 1 62.41 362 GLN B N 1
ATOM 6695 C CA . GLN B 1 362 ? -17.125 -13.93 8.555 1 62.41 362 GLN B CA 1
ATOM 6696 C C . GLN B 1 362 ? -18.25 -13.156 7.879 1 62.41 362 GLN B C 1
ATOM 6698 O O . GLN B 1 362 ? -18.844 -12.258 8.484 1 62.41 362 GLN B O 1
ATOM 6703 N N . LEU B 1 363 ? -18.266 -13.133 6.605 1 56.88 363 LEU B N 1
ATOM 6704 C CA . LEU B 1 363 ? -19.328 -12.523 5.797 1 56.88 363 LEU B CA 1
ATOM 6705 C C . LEU B 1 363 ? -20.703 -13.039 6.219 1 56.88 363 LEU B C 1
ATOM 6707 O O . LEU B 1 363 ? -20.844 -14.227 6.523 1 56.88 363 LEU B O 1
ATOM 6711 N N . SER B 1 364 ? -21.547 -12.219 6.703 1 44.78 364 SER B N 1
ATOM 6712 C CA . SER B 1 364 ? -22.922 -12.68 6.898 1 44.78 364 SER B CA 1
ATOM 6713 C C . SER B 1 364 ? -23.438 -13.398 5.664 1 44.78 364 SER B C 1
ATOM 6715 O O . SER B 1 364 ? -23.078 -13.062 4.535 1 44.78 364 SER B O 1
ATOM 6717 N N . ALA B 1 365 ? -24.016 -14.641 5.812 1 37.78 365 ALA B N 1
ATOM 6718 C CA . ALA B 1 365 ? -24.703 -15.43 4.793 1 37.78 365 ALA B CA 1
ATOM 6719 C C . ALA B 1 365 ? -25.562 -14.531 3.895 1 37.78 365 ALA B C 1
ATOM 6721 O O . ALA B 1 365 ? -25.844 -14.883 2.744 1 37.78 365 ALA B O 1
ATOM 6722 N N . ALA B 1 366 ? -26.219 -13.555 4.363 1 35.28 366 ALA B N 1
ATOM 6723 C CA . ALA B 1 366 ? -27.203 -12.734 3.662 1 35.28 366 ALA B CA 1
ATOM 6724 C C . ALA B 1 366 ? -26.547 -11.945 2.531 1 35.28 366 ALA B C 1
ATOM 6726 O O . ALA B 1 366 ? -27.156 -11.742 1.479 1 35.28 366 ALA B O 1
ATOM 6727 N N . THR B 1 367 ? -25.375 -11.508 2.637 1 37.31 367 THR B N 1
ATOM 6728 C CA . THR B 1 367 ? -24.797 -10.75 1.53 1 37.31 367 THR B CA 1
ATOM 6729 C C . THR B 1 367 ? -24.297 -11.688 0.439 1 37.31 367 THR B C 1
ATOM 6731 O O . THR B 1 367 ? -24 -11.258 -0.675 1 37.31 367 THR B O 1
ATOM 6734 N N . ALA B 1 368 ? -24.062 -12.961 0.751 1 34.84 368 ALA B N 1
ATOM 6735 C CA . ALA B 1 368 ? -23.781 -13.977 -0.263 1 34.84 368 ALA B CA 1
ATOM 6736 C C . ALA B 1 368 ? -25.031 -14.344 -1.037 1 34.84 368 ALA B C 1
ATOM 6738 O O . ALA B 1 368 ? -24.969 -14.805 -2.18 1 34.84 368 ALA B O 1
ATOM 6739 N N . ALA B 1 369 ? -26.266 -14.57 -0.392 1 33 369 ALA B N 1
ATOM 6740 C CA . ALA B 1 369 ? -27.5 -15.102 -0.968 1 33 369 ALA B CA 1
ATOM 6741 C C . ALA B 1 369 ? -28.062 -14.148 -2.021 1 33 369 ALA B C 1
ATOM 6743 O O . ALA B 1 369 ? -29.047 -14.461 -2.686 1 33 369 ALA B O 1
ATOM 6744 N N . ALA B 1 370 ? -27.766 -12.867 -2.049 1 33.41 370 ALA B N 1
ATOM 6745 C CA . ALA B 1 370 ? -28.531 -12.109 -3.041 1 33.41 370 ALA B CA 1
ATOM 6746 C C . ALA B 1 370 ? -28.344 -12.688 -4.438 1 33.41 370 ALA B C 1
ATOM 6748 O O . ALA B 1 370 ? -29.047 -12.312 -5.375 1 33.41 370 ALA B O 1
ATOM 6749 N N . VAL B 1 371 ? -27.125 -13.383 -4.684 1 30.48 371 VAL B N 1
ATOM 6750 C CA . VAL B 1 371 ? -27.062 -13.758 -6.094 1 30.48 371 VAL B CA 1
ATOM 6751 C C . VAL B 1 371 ? -27.828 -15.047 -6.328 1 30.48 371 VAL B C 1
ATOM 6753 O O . VAL B 1 371 ? -27.969 -15.508 -7.465 1 30.48 371 VAL B O 1
ATOM 6756 N N . THR B 1 372 ? -28.172 -15.82 -5.254 1 28.95 372 THR B N 1
ATOM 6757 C CA . THR B 1 372 ? -28.625 -17.156 -5.613 1 28.95 372 THR B CA 1
ATOM 6758 C C . THR B 1 372 ? -30.094 -17.141 -6.027 1 28.95 372 THR B C 1
ATOM 6760 O O . THR B 1 372 ? -30.703 -18.188 -6.219 1 28.95 372 THR B O 1
ATOM 6763 N N . SER B 1 373 ? -30.812 -15.977 -6.016 1 27.78 373 SER B N 1
ATOM 6764 C CA . SER B 1 373 ? -32.25 -16.266 -5.988 1 27.78 373 SER B CA 1
ATOM 6765 C C . SER B 1 373 ? -32.656 -17.031 -7.238 1 27.78 373 SER B C 1
ATOM 6767 O O . SER B 1 373 ? -33.781 -17.531 -7.305 1 27.78 373 SER B O 1
ATOM 6769 N N . THR B 1 374 ? -32.156 -16.641 -8.422 1 26.2 374 THR B N 1
ATOM 6770 C CA . THR B 1 374 ? -33.156 -16.906 -9.445 1 26.2 374 THR B CA 1
ATOM 6771 C C . THR B 1 374 ? -33.219 -18.391 -9.797 1 26.2 374 THR B C 1
ATOM 6773 O O . THR B 1 374 ? -32.594 -18.828 -10.773 1 26.2 374 THR B O 1
ATOM 6776 N N . THR B 1 375 ? -32.719 -19.297 -8.898 1 23.08 375 THR B N 1
ATOM 6777 C CA . THR B 1 375 ? -32.812 -20.641 -9.469 1 23.08 375 THR B CA 1
ATOM 6778 C C . THR B 1 375 ? -34.25 -21.016 -9.781 1 23.08 375 THR B C 1
ATOM 6780 O O . THR B 1 375 ? -35.125 -20.953 -8.898 1 23.08 375 THR B O 1
ATOM 6783 N N . GLN B 1 376 ? -34.656 -21 -11.055 1 21.33 376 GLN B N 1
ATOM 6784 C CA . GLN B 1 376 ? -35.875 -21.422 -11.695 1 21.33 376 GLN B CA 1
ATOM 6785 C C . GLN B 1 376 ? -36.312 -22.812 -11.211 1 21.33 376 GLN B C 1
ATOM 6787 O O . GLN B 1 376 ? -35.5 -23.75 -11.234 1 21.33 376 GLN B O 1
ATOM 6792 N N . THR B 1 377 ? -37.25 -22.891 -10.242 1 23.94 377 THR B N 1
ATOM 6793 C CA . THR B 1 377 ? -38 -24.047 -9.758 1 23.94 377 THR B CA 1
ATOM 6794 C C . THR B 1 377 ? -38.5 -24.891 -10.922 1 23.94 377 THR B C 1
ATOM 6796 O O . THR B 1 377 ? -39.25 -24.391 -11.781 1 23.94 377 THR B O 1
ATOM 6799 N N . GLN B 1 378 ? -37.688 -25.75 -11.422 1 19.03 378 GLN B N 1
ATOM 6800 C CA . GLN B 1 378 ? -38.25 -26.672 -12.391 1 19.03 378 GLN B CA 1
ATOM 6801 C C . GLN B 1 378 ? -39.531 -27.312 -11.852 1 19.03 378 GLN B C 1
ATOM 6803 O O . GLN B 1 378 ? -39.562 -27.719 -10.688 1 19.03 378 GLN B O 1
ATOM 6808 N N . PRO B 1 379 ? -40.688 -27.109 -12.5 1 22.92 379 PRO B N 1
ATOM 6809 C CA . PRO B 1 379 ? -42.031 -27.562 -12.188 1 22.92 379 PRO B CA 1
ATOM 6810 C C . PRO B 1 379 ? -42.094 -29.078 -11.969 1 22.92 379 PRO B C 1
ATOM 6812 O O . PRO B 1 379 ? -41.781 -29.859 -12.875 1 22.92 379 PRO B O 1
ATOM 6815 N N . THR B 1 380 ? -41.531 -29.547 -10.898 1 18.55 380 THR B N 1
ATOM 6816 C CA . THR B 1 380 ? -41.719 -30.984 -10.727 1 18.55 380 THR B CA 1
ATOM 6817 C C . THR B 1 380 ? -43.219 -31.312 -10.75 1 18.55 380 THR B C 1
ATOM 6819 O O . THR B 1 380 ? -44.031 -30.578 -10.188 1 18.55 380 THR B O 1
ATOM 6822 N N . SER B 1 381 ? -43.594 -32.188 -11.617 1 18 381 SER B N 1
ATOM 6823 C CA . SER B 1 381 ? -44.875 -32.75 -11.992 1 18 381 SER B CA 1
ATOM 6824 C C . SER B 1 381 ? -45.531 -33.469 -10.812 1 18 381 SER B C 1
ATOM 6826 O O . SER B 1 381 ? -44.969 -34.438 -10.266 1 18 381 SER B O 1
ATOM 6828 N N . ARG B 1 382 ? -46.125 -32.656 -9.953 1 18.42 382 ARG B N 1
ATOM 6829 C CA . ARG B 1 382 ? -46.969 -33.219 -8.891 1 18.42 382 ARG B CA 1
ATOM 6830 C C . ARG B 1 382 ? -47.938 -34.25 -9.461 1 18.42 382 ARG B C 1
ATOM 6832 O O . ARG B 1 382 ? -48.75 -33.938 -10.336 1 18.42 382 ARG B O 1
ATOM 6839 N N . ARG B 1 383 ? -47.531 -35.469 -9.273 1 17.61 383 ARG B N 1
ATOM 6840 C CA . ARG B 1 383 ? -48.438 -36.625 -9.461 1 17.61 383 ARG B CA 1
ATOM 6841 C C . ARG B 1 383 ? -49.75 -36.406 -8.711 1 17.61 383 ARG B C 1
ATOM 6843 O O . ARG B 1 383 ? -49.812 -35.594 -7.77 1 17.61 383 ARG B O 1
ATOM 6850 N N . ASN B 1 384 ? -50.781 -37.312 -8.711 1 16.81 384 ASN B N 1
ATOM 6851 C CA . ASN B 1 384 ? -52.219 -37.469 -8.805 1 16.81 384 ASN B CA 1
ATOM 6852 C C . ASN B 1 384 ? -52.875 -37.469 -7.422 1 16.81 384 ASN B C 1
ATOM 6854 O O . ASN B 1 384 ? -54.062 -37.156 -7.293 1 16.81 384 ASN B O 1
ATOM 6858 N N . GLY B 1 385 ? -52.25 -38.062 -6.336 1 16.83 385 GLY B N 1
ATOM 6859 C CA . GLY B 1 385 ? -53.281 -38.875 -5.707 1 16.83 385 GLY B CA 1
ATOM 6860 C C . GLY B 1 385 ? -54.344 -38.062 -4.969 1 16.83 385 GLY B C 1
ATOM 6861 O O . GLY B 1 385 ? -54.156 -36.844 -4.754 1 16.83 385 GLY B O 1
ATOM 6862 N N . SER B 1 386 ? -55.344 -38.781 -4.266 1 16.78 386 SER B N 1
ATOM 6863 C CA . SER B 1 386 ? -56.781 -38.812 -4.023 1 16.78 386 SER B CA 1
ATOM 6864 C C . SER B 1 386 ? -57.125 -38 -2.785 1 16.78 386 SER B C 1
ATOM 6866 O O . SER B 1 386 ? -58.125 -37.25 -2.793 1 16.78 386 SER B O 1
ATOM 6868 N N . PRO B 1 387 ? -56.469 -38.219 -1.608 1 16.69 387 PRO B N 1
ATOM 6869 C CA . PRO B 1 387 ? -57.469 -38.562 -0.586 1 16.69 387 PRO B CA 1
ATOM 6870 C C . PRO B 1 387 ? -58.188 -37.344 -0.036 1 16.69 387 PRO B C 1
ATOM 6872 O O . PRO B 1 387 ? -57.75 -36.219 -0.258 1 16.69 387 PRO B O 1
ATOM 6875 N N . ASN B 1 388 ? -58.906 -37.531 1.166 1 15.98 388 ASN B N 1
ATOM 6876 C CA . ASN B 1 388 ? -60.188 -37.375 1.81 1 15.98 388 ASN B CA 1
ATOM 6877 C C . ASN B 1 388 ? -60.25 -36.125 2.654 1 15.98 388 ASN B C 1
ATOM 6879 O O . ASN B 1 388 ? -61.219 -35.344 2.559 1 15.98 388 ASN B O 1
ATOM 6883 N N . ASP B 1 389 ? -59.5 -36.031 3.744 1 14.6 389 ASP B N 1
ATOM 6884 C CA . ASP B 1 389 ? -60.281 -35.875 4.965 1 14.6 389 ASP B CA 1
ATOM 6885 C C . ASP B 1 389 ? -60.656 -34.406 5.215 1 14.6 389 ASP B C 1
ATOM 6887 O O . ASP B 1 389 ? -60.125 -33.5 4.57 1 14.6 389 ASP B O 1
ATOM 6891 N N . LYS B 1 390 ? -60.375 -34.031 6.539 1 15.62 390 LYS B N 1
ATOM 6892 C CA . LYS B 1 390 ? -61.25 -33.656 7.641 1 15.62 390 LYS B CA 1
ATOM 6893 C C . LYS B 1 390 ? -61.406 -32.125 7.723 1 15.62 390 LYS B C 1
ATOM 6895 O O . LYS B 1 390 ? -62.531 -31.625 7.805 1 15.62 390 LYS B O 1
ATOM 6900 N N . LYS B 1 391 ? -60.344 -31.484 8.344 1 15.75 391 LYS B N 1
ATOM 6901 C CA . LYS B 1 391 ? -60.719 -30.859 9.609 1 15.75 391 LYS B CA 1
ATOM 6902 C C . LYS B 1 391 ? -61.438 -29.531 9.367 1 15.75 391 LYS B C 1
ATOM 6904 O O . LYS B 1 391 ? -61.312 -28.922 8.305 1 15.75 391 LYS B O 1
ATOM 6909 N N . ALA B 1 392 ? -61.438 -28.703 10.625 1 15.73 392 ALA B N 1
ATOM 6910 C CA . ALA B 1 392 ? -62.219 -27.984 11.617 1 15.73 392 ALA B CA 1
ATOM 6911 C C . ALA B 1 392 ? -62.156 -26.484 11.406 1 15.73 392 ALA B C 1
ATOM 6913 O O . ALA B 1 392 ? -61.094 -25.953 11.039 1 15.73 392 ALA B O 1
ATOM 6914 N N . MET B 1 393 ? -63.25 -25.859 11.273 1 16.53 393 MET B N 1
ATOM 6915 C CA . MET B 1 393 ? -63.812 -24.547 10.922 1 16.53 393 MET B CA 1
ATOM 6916 C C . MET B 1 393 ? -63.438 -23.5 11.969 1 16.53 393 MET B C 1
ATOM 6918 O O . MET B 1 393 ? -63.906 -22.359 11.914 1 16.53 393 MET B O 1
ATOM 6922 N N . THR B 1 394 ? -62.312 -23.766 12.859 1 16.53 394 THR B N 1
ATOM 6923 C CA . THR B 1 394 ? -62.625 -22.969 14.031 1 16.53 394 THR B CA 1
ATOM 6924 C C . THR B 1 394 ? -62.656 -21.484 13.688 1 16.53 394 THR B C 1
ATOM 6926 O O . THR B 1 394 ? -61.875 -21.031 12.82 1 16.53 394 THR B O 1
ATOM 6929 N N . MET B 1 395 ? -63.594 -20.75 14.305 1 16.92 395 MET B N 1
ATOM 6930 C CA . MET B 1 395 ? -64.375 -19.5 14.297 1 16.92 395 MET B CA 1
ATOM 6931 C C . MET B 1 395 ? -63.531 -18.344 14.812 1 16.92 395 MET B C 1
ATOM 6933 O O . MET B 1 395 ? -64 -17.234 15.008 1 16.92 395 MET B O 1
ATOM 6937 N N . ILE B 1 396 ? -62.156 -18.453 14.75 1 16.66 396 ILE B N 1
ATOM 6938 C CA . ILE B 1 396 ? -61.625 -17.547 15.758 1 16.66 396 ILE B CA 1
ATOM 6939 C C . ILE B 1 396 ? -62.031 -16.109 15.43 1 16.66 396 ILE B C 1
ATOM 6941 O O . ILE B 1 396 ? -61.969 -15.688 14.273 1 16.66 396 ILE B O 1
ATOM 6945 N N . THR B 1 397 ? -62.688 -15.461 16.469 1 17.08 397 THR B N 1
ATOM 6946 C CA . THR B 1 397 ? -63.344 -14.203 16.75 1 17.08 397 THR B CA 1
ATOM 6947 C C . THR B 1 397 ? -62.406 -13.023 16.594 1 17.08 397 THR B C 1
ATOM 6949 O O . THR B 1 397 ? -61.188 -13.172 16.766 1 17.08 397 THR B O 1
ATOM 6952 N N . SER B 1 398 ? -62.906 -11.859 16.094 1 17.3 398 SER B N 1
ATOM 6953 C CA . SER B 1 398 ? -62.625 -10.594 15.445 1 17.3 398 SER B CA 1
ATOM 6954 C C . SER B 1 398 ? -62.062 -9.578 16.438 1 17.3 398 SER B C 1
ATOM 6956 O O . SER B 1 398 ? -61.812 -8.422 16.078 1 17.3 398 SER B O 1
ATOM 6958 N N . ALA B 1 399 ? -61.656 -9.969 17.734 1 18.56 399 ALA B N 1
ATOM 6959 C CA . ALA B 1 399 ? -61.812 -8.789 18.578 1 18.56 399 ALA B CA 1
ATOM 6960 C C . ALA B 1 399 ? -60.875 -7.676 18.172 1 18.56 399 ALA B C 1
ATOM 6962 O O . ALA B 1 399 ? -59.812 -7.945 17.609 1 18.56 399 ALA B O 1
ATOM 6963 N N . THR B 1 400 ? -61.219 -6.402 18.422 1 18.84 400 THR B N 1
ATOM 6964 C CA . THR B 1 400 ? -61.188 -5 18.016 1 18.84 400 THR B CA 1
ATOM 6965 C C . THR B 1 400 ? -59.969 -4.309 18.625 1 18.84 400 THR B C 1
ATOM 6967 O O . THR B 1 400 ? -59.625 -3.191 18.234 1 18.84 400 THR B O 1
ATOM 6970 N N . THR B 1 401 ? -58.969 -4.977 19.312 1 17.95 401 THR B N 1
ATOM 6971 C CA . THR B 1 401 ? -58.469 -4.035 20.297 1 17.95 401 THR B CA 1
ATOM 6972 C C . THR B 1 401 ? -57.719 -2.885 19.625 1 17.95 401 THR B C 1
ATOM 6974 O O . THR B 1 401 ? -57.062 -3.076 18.594 1 17.95 401 THR B O 1
ATOM 6977 N N . LYS B 1 402 ? -57.875 -1.629 20.234 1 19.86 402 LYS B N 1
ATOM 6978 C CA . LYS B 1 402 ? -57.656 -0.191 20.094 1 19.86 402 LYS B CA 1
ATOM 6979 C C . LYS B 1 402 ? -56.188 0.168 20.234 1 19.86 402 LYS B C 1
ATOM 6981 O O . LYS B 1 402 ? -55.656 0.167 21.344 1 19.86 402 LYS B O 1
ATOM 6986 N N . THR B 1 403 ? -55.156 -0.485 19.547 1 18.38 403 THR B N 1
ATOM 6987 C CA . THR B 1 403 ? -53.781 -0.213 19.953 1 18.38 403 THR B CA 1
ATOM 6988 C C . THR B 1 403 ? -53.438 1.258 19.75 1 18.38 403 THR B C 1
ATOM 6990 O O . THR B 1 403 ? -53.688 1.813 18.672 1 18.38 403 THR B O 1
ATOM 6993 N N . THR B 1 404 ? -53.344 2 20.875 1 21.17 404 THR B N 1
ATOM 6994 C CA . THR B 1 404 ? -52.875 3.359 21.156 1 21.17 404 THR B CA 1
ATOM 6995 C C . THR B 1 404 ? -51.5 3.598 20.578 1 21.17 404 THR B C 1
ATOM 6997 O O . THR B 1 404 ? -50.594 2.795 20.781 1 21.17 404 THR B O 1
ATOM 7000 N N . THR B 1 405 ? -51.375 4.477 19.594 1 20.38 405 THR B N 1
ATOM 7001 C CA . THR B 1 405 ? -50.312 4.91 18.703 1 20.38 405 THR B CA 1
ATOM 7002 C C . THR B 1 405 ? -49.25 5.719 19.453 1 20.38 405 THR B C 1
ATOM 7004 O O . THR B 1 405 ? -49.5 6.852 19.859 1 20.38 405 THR B O 1
ATOM 7007 N N . THR B 1 406 ? -48.75 5.281 20.672 1 21.83 406 THR B N 1
ATOM 7008 C CA . THR B 1 406 ? -47.812 6.227 21.234 1 21.83 406 THR B CA 1
ATOM 7009 C C . THR B 1 406 ? -46.594 6.398 20.312 1 21.83 406 THR B C 1
ATOM 7011 O O . THR B 1 406 ? -45.969 5.414 19.906 1 21.83 406 THR B O 1
ATOM 7014 N N . THR B 1 407 ? -46.438 7.582 19.719 1 21.89 407 THR B N 1
ATOM 7015 C CA . THR B 1 407 ? -45.438 8.102 18.781 1 21.89 407 THR B CA 1
ATOM 7016 C C . THR B 1 407 ? -44.094 8.25 19.453 1 21.89 407 THR B C 1
ATOM 7018 O O . THR B 1 407 ? -43.906 9.086 20.344 1 21.89 407 THR B O 1
ATOM 7021 N N . THR B 1 408 ? -43.469 7.219 20.047 1 23.61 408 THR B N 1
ATOM 7022 C CA . THR B 1 408 ? -42.125 7.473 20.609 1 23.61 408 THR B CA 1
ATOM 7023 C C . THR B 1 408 ? -41.156 7.887 19.516 1 23.61 408 THR B C 1
ATOM 7025 O O . THR B 1 408 ? -41.031 7.211 18.5 1 23.61 408 THR B O 1
ATOM 7028 N N . THR B 1 409 ? -40.688 9.164 19.594 1 24.48 409 THR B N 1
ATOM 7029 C CA . THR B 1 409 ? -39.656 9.836 18.781 1 24.48 409 THR B CA 1
ATOM 7030 C C . THR B 1 409 ? -38.312 9.109 18.906 1 24.48 409 THR B C 1
ATOM 7032 O O . THR B 1 409 ? -37.75 9.016 20 1 24.48 409 THR B O 1
ATOM 7035 N N . THR B 1 410 ? -38.062 8.102 18.109 1 25.88 410 THR B N 1
ATOM 7036 C CA . THR B 1 410 ? -36.812 7.359 18 1 25.88 410 THR B CA 1
ATOM 7037 C C . THR B 1 410 ? -35.688 8.266 17.516 1 25.88 410 THR B C 1
ATOM 7039 O O . THR B 1 410 ? -35.719 8.789 16.406 1 25.88 410 THR B O 1
ATOM 7042 N N . THR B 1 411 ? -35.062 8.992 18.453 1 27.3 411 THR B N 1
ATOM 7043 C CA . THR B 1 411 ? -33.781 9.586 18.125 1 27.3 411 THR B CA 1
ATOM 7044 C C . THR B 1 411 ? -32.812 8.523 17.594 1 27.3 411 THR B C 1
ATOM 7046 O O . THR B 1 411 ? -32.406 7.609 18.328 1 27.3 411 THR B O 1
ATOM 7049 N N . THR B 1 412 ? -32.938 8.188 16.344 1 28.64 412 THR B N 1
ATOM 7050 C CA . THR B 1 412 ? -32.125 7.238 15.625 1 28.64 412 THR B CA 1
ATOM 7051 C C . THR B 1 412 ? -30.641 7.66 15.68 1 28.64 412 THR B C 1
ATOM 7053 O O . THR B 1 412 ? -30.297 8.758 15.242 1 28.64 412 THR B O 1
ATOM 7056 N N . THR B 1 413 ? -29.922 7.113 16.594 1 29.45 413 THR B N 1
ATOM 7057 C CA . THR B 1 413 ? -28.469 7.117 16.734 1 29.45 413 THR B CA 1
ATOM 7058 C C . THR B 1 413 ? -27.797 6.777 15.406 1 29.45 413 THR B C 1
ATOM 7060 O O . THR B 1 413 ? -27.906 5.652 14.914 1 29.45 413 THR B O 1
ATOM 7063 N N . THR B 1 414 ? -27.516 7.746 14.594 1 33.53 414 THR B N 1
ATOM 7064 C CA . THR B 1 414 ? -26.766 7.762 13.352 1 33.53 414 THR B CA 1
ATOM 7065 C C . THR B 1 414 ? -25.375 7.148 13.547 1 33.53 414 THR B C 1
ATOM 7067 O O . THR B 1 414 ? -24.625 6.988 12.594 1 33.53 414 THR B O 1
ATOM 7070 N N . THR B 1 415 ? -24.938 6.949 14.758 1 35.34 415 THR B N 1
ATOM 7071 C CA . THR B 1 415 ? -23.562 6.457 14.883 1 35.34 415 THR B CA 1
ATOM 7072 C C . THR B 1 415 ? -23.469 5.016 14.391 1 35.34 415 THR B C 1
ATOM 7074 O O . THR B 1 415 ? -22.375 4.543 14.07 1 35.34 415 THR B O 1
ATOM 7077 N N . ARG B 1 416 ? -24.516 4.305 14.281 1 39.34 416 ARG B N 1
ATOM 7078 C CA . ARG B 1 416 ? -24.484 2.875 14.008 1 39.34 416 ARG B CA 1
ATOM 7079 C C . ARG B 1 416 ? -24.234 2.607 12.523 1 39.34 416 ARG B C 1
ATOM 7081 O O . ARG B 1 416 ? -23.719 1.55 12.148 1 39.34 416 ARG B O 1
ATOM 7088 N N . THR B 1 417 ? -24.516 3.518 11.695 1 42.38 417 THR B N 1
ATOM 7089 C CA . THR B 1 417 ? -24.438 3.217 10.273 1 42.38 417 THR B CA 1
ATOM 7090 C C . THR B 1 417 ? -23 3.25 9.781 1 42.38 417 THR B C 1
ATOM 7092 O O . THR B 1 417 ? -22.594 2.424 8.961 1 42.38 417 THR B O 1
ATOM 7095 N N . THR B 1 418 ? -22.078 4.156 10.328 1 46.56 418 THR B N 1
ATOM 7096 C CA . THR B 1 418 ? -20.688 4.262 9.867 1 46.56 418 THR B CA 1
ATOM 7097 C C . THR B 1 418 ? -19.875 3.064 10.344 1 46.56 418 THR B C 1
ATOM 7099 O O . THR B 1 418 ? -19.047 2.537 9.602 1 46.56 418 THR B O 1
ATOM 7102 N N . THR B 1 419 ? -20.172 2.543 11.531 1 50.34 419 THR B N 1
ATOM 7103 C CA . THR B 1 419 ? -19.453 1.398 12.078 1 50.34 419 THR B CA 1
ATOM 7104 C C . THR B 1 419 ? -19.797 0.125 11.312 1 50.34 419 THR B C 1
ATOM 7106 O O . THR B 1 419 ? -18.906 -0.692 11.039 1 50.34 419 THR B O 1
ATOM 7109 N N . THR B 1 420 ? -20.969 0.083 10.844 1 52.97 420 THR B N 1
ATOM 7110 C CA . THR B 1 420 ? -21.422 -1.132 10.172 1 52.97 420 THR B CA 1
ATOM 7111 C C . THR B 1 420 ? -20.828 -1.22 8.766 1 52.97 420 THR B C 1
ATOM 7113 O O . THR B 1 420 ? -20.422 -2.297 8.328 1 52.97 420 THR B O 1
ATOM 7116 N N . SER B 1 421 ? -20.688 -0.051 8.172 1 59.41 421 SER B N 1
ATOM 7117 C CA . SER B 1 421 ? -20.141 -0.056 6.82 1 59.41 421 SER B CA 1
ATOM 7118 C C . SER B 1 421 ? -18.641 -0.35 6.832 1 59.41 421 SER B C 1
ATOM 7120 O O . SER B 1 421 ? -18.156 -1.111 5.996 1 59.41 421 SER B O 1
ATOM 7122 N N . THR B 1 422 ? -17.984 0.1 7.887 1 65.38 422 THR B N 1
ATOM 7123 C CA . THR B 1 422 ? -16.547 -0.114 8.008 1 65.38 422 THR B CA 1
ATOM 7124 C C . THR B 1 422 ? -16.25 -1.582 8.289 1 65.38 422 THR B C 1
ATOM 7126 O O . THR B 1 422 ? -15.336 -2.156 7.691 1 65.38 422 THR B O 1
ATOM 7129 N N . GLN B 1 423 ? -17.078 -2.107 9.086 1 70.5 423 GLN B N 1
ATOM 7130 C CA . GLN B 1 423 ? -16.875 -3.51 9.43 1 70.5 423 GLN B CA 1
ATOM 7131 C C . GLN B 1 423 ? -17.156 -4.418 8.234 1 70.5 423 GLN B C 1
ATOM 7133 O O . GLN B 1 423 ? -16.469 -5.418 8.039 1 70.5 423 GLN B O 1
ATOM 7138 N N . ALA B 1 424 ? -18.047 -3.938 7.461 1 70.75 424 ALA B N 1
ATOM 7139 C CA . ALA B 1 424 ? -18.406 -4.727 6.285 1 70.75 424 ALA B CA 1
ATOM 7140 C C . ALA B 1 424 ? -17.266 -4.75 5.27 1 70.75 424 ALA B C 1
ATOM 7142 O O . ALA B 1 424 ? -16.953 -5.797 4.688 1 70.75 424 ALA B O 1
ATOM 7143 N N . GLU B 1 425 ? -16.641 -3.68 5.133 1 72.88 425 GLU B N 1
ATOM 7144 C CA . GLU B 1 425 ? -15.547 -3.6 4.172 1 72.88 425 GLU B CA 1
ATOM 7145 C C . GLU B 1 425 ? -14.336 -4.395 4.648 1 72.88 425 GLU B C 1
ATOM 7147 O O . GLU B 1 425 ? -13.664 -5.047 3.846 1 72.88 425 GLU B O 1
ATOM 7152 N N . GLU B 1 426 ? -14.156 -4.32 5.906 1 73 426 GLU B N 1
ATOM 7153 C CA . GLU B 1 426 ? -13.055 -5.094 6.484 1 73 426 GLU B CA 1
ATOM 7154 C C . GLU B 1 426 ? -13.289 -6.59 6.309 1 73 426 GLU B C 1
ATOM 7156 O O . GLU B 1 426 ? -12.359 -7.332 5.977 1 73 426 GLU B O 1
ATOM 7161 N N . ASN B 1 427 ? -14.383 -6.906 6.426 1 80.12 427 ASN B N 1
ATOM 7162 C CA . ASN B 1 427 ? -14.75 -8.312 6.27 1 80.12 427 ASN B CA 1
ATOM 7163 C C . ASN B 1 427 ? -14.633 -8.766 4.816 1 80.12 427 ASN B C 1
ATOM 7165 O O . ASN B 1 427 ? -14.219 -9.891 4.547 1 80.12 427 ASN B O 1
ATOM 7169 N N . ARG B 1 428 ? -14.867 -7.844 4.023 1 85.38 428 ARG B N 1
ATOM 7170 C CA . ARG B 1 428 ? -14.766 -8.188 2.607 1 85.38 428 ARG B CA 1
ATOM 7171 C C . ARG B 1 428 ? -13.328 -8.492 2.213 1 85.38 428 ARG B C 1
ATOM 7173 O O . ARG B 1 428 ? -13.07 -9.438 1.465 1 85.38 428 ARG B O 1
ATOM 7180 N N . LEU B 1 429 ? -12.414 -7.695 2.688 1 88.75 429 LEU B N 1
ATOM 7181 C CA . LEU B 1 429 ? -11.008 -7.922 2.381 1 88.75 429 LEU B CA 1
ATOM 7182 C C . LEU B 1 429 ? -10.562 -9.297 2.861 1 88.75 429 LEU B C 1
ATOM 7184 O O . LEU B 1 429 ? -9.906 -10.039 2.121 1 88.75 429 LEU B O 1
ATOM 7188 N N . CYS B 1 430 ? -10.93 -9.625 4.051 1 92.88 430 CYS B N 1
ATOM 7189 C CA . CYS B 1 430 ? -10.578 -10.922 4.617 1 92.88 430 CYS B CA 1
ATOM 7190 C C . CYS B 1 430 ? -11.188 -12.062 3.803 1 92.88 430 CYS B C 1
ATOM 7192 O O . CYS B 1 430 ? -10.5 -13.023 3.465 1 92.88 430 CYS B O 1
ATOM 7194 N N . ALA B 1 431 ? -12.398 -11.883 3.439 1 92.25 431 ALA B N 1
ATOM 7195 C CA . ALA B 1 431 ? -13.102 -12.914 2.68 1 92.25 431 ALA B CA 1
ATOM 7196 C C . ALA B 1 431 ? -12.461 -13.117 1.31 1 92.25 431 ALA B C 1
ATOM 7198 O O . ALA B 1 431 ? -12.25 -14.25 0.877 1 92.25 431 ALA B O 1
ATOM 7199 N N . ASP B 1 432 ? -12.195 -12.055 0.705 1 93.5 432 ASP B N 1
ATOM 7200 C CA . ASP B 1 432 ? -11.602 -12.133 -0.627 1 93.5 432 ASP B CA 1
ATOM 7201 C C . ASP B 1 432 ? -10.234 -12.805 -0.58 1 93.5 432 ASP B C 1
ATOM 7203 O O . ASP B 1 432 ? -9.883 -13.578 -1.477 1 93.5 432 ASP B O 1
ATOM 7207 N N . MET B 1 433 ? -9.492 -12.539 0.43 1 95.06 433 MET B N 1
ATOM 7208 C CA . MET B 1 433 ? -8.148 -13.102 0.546 1 95.06 433 MET B CA 1
ATOM 7209 C C . MET B 1 433 ? -8.203 -14.586 0.896 1 95.06 433 MET B C 1
ATOM 7211 O O . MET B 1 433 ? -7.305 -15.344 0.528 1 95.06 433 MET B O 1
ATOM 7215 N N . ALA B 1 434 ? -9.281 -14.977 1.556 1 95.06 434 ALA B N 1
ATOM 7216 C CA . ALA B 1 434 ? -9.383 -16.359 2.039 1 95.06 434 ALA B CA 1
ATOM 7217 C C . ALA B 1 434 ? -10.156 -17.234 1.055 1 95.06 434 ALA B C 1
ATOM 7219 O O . ALA B 1 434 ? -10.141 -18.453 1.164 1 95.06 434 ALA B O 1
ATOM 7220 N N . ARG B 1 435 ? -10.812 -16.656 0.172 1 94.56 435 ARG B N 1
ATOM 7221 C CA . ARG B 1 435 ? -11.688 -17.391 -0.732 1 94.56 435 ARG B CA 1
ATOM 7222 C C . ARG B 1 435 ? -10.891 -18.375 -1.599 1 94.56 435 ARG B C 1
ATOM 7224 O O . ARG B 1 435 ? -9.859 -18 -2.162 1 94.56 435 ARG B O 1
ATOM 7231 N N . ALA B 1 436 ? -11.445 -19.547 -1.644 1 94 436 ALA B N 1
ATOM 7232 C CA . ALA B 1 436 ? -1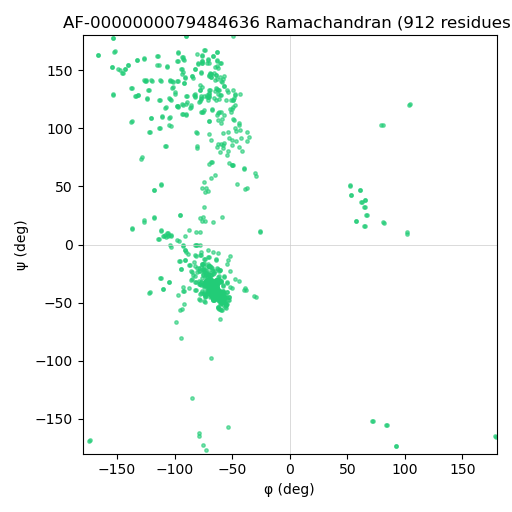0.789 -20.578 -2.447 1 94 436 ALA B CA 1
ATOM 7233 C C . ALA B 1 436 ? -10.992 -20.328 -3.938 1 94 436 ALA B C 1
ATOM 7235 O O . ALA B 1 436 ? -11.859 -19.547 -4.328 1 94 436 ALA B O 1
ATOM 7236 N N . GLU B 1 437 ? -10.234 -21.047 -4.688 1 94.69 437 GLU B N 1
ATOM 7237 C CA . GLU B 1 437 ? -10.172 -20.812 -6.125 1 94.69 437 GLU B CA 1
ATOM 7238 C C . GLU B 1 437 ? -11.539 -20.969 -6.777 1 94.69 437 GLU B C 1
ATOM 7240 O O . GLU B 1 437 ? -12.016 -20.078 -7.473 1 94.69 437 GLU B O 1
ATOM 7245 N N . LEU B 1 438 ? -12.164 -22.109 -6.605 1 93.75 438 LEU B N 1
ATOM 7246 C CA . LEU B 1 438 ? -13.414 -22.391 -7.309 1 93.75 438 LEU B CA 1
ATOM 7247 C C . LEU B 1 438 ? -14.523 -21.453 -6.84 1 93.75 438 LEU B C 1
ATOM 7249 O O . LEU B 1 438 ? -15.211 -20.844 -7.656 1 93.75 438 LEU B O 1
ATOM 7253 N N . PRO B 1 439 ? -14.695 -21.281 -5.527 1 94.25 439 PRO B N 1
ATOM 7254 C CA . PRO B 1 439 ? -15.711 -20.328 -5.078 1 94.25 439 PRO B CA 1
ATOM 7255 C C . PRO B 1 439 ? -15.477 -18.922 -5.605 1 94.25 439 PRO B C 1
ATOM 7257 O O . PRO B 1 439 ? -16.422 -18.219 -5.953 1 94.25 439 PRO B O 1
ATOM 7260 N N . TYR B 1 440 ? -14.273 -18.484 -5.629 1 96 440 TYR B N 1
ATOM 7261 C CA . TYR B 1 440 ? -13.992 -17.156 -6.16 1 96 440 TYR B CA 1
ATOM 7262 C C . TYR B 1 440 ? -14.336 -17.078 -7.641 1 96 440 TYR B C 1
ATOM 7264 O O . TYR B 1 440 ? -14.914 -16.094 -8.102 1 96 440 TYR B O 1
ATOM 7272 N N . THR B 1 441 ? -14 -18.125 -8.391 1 96.38 441 THR B N 1
ATOM 7273 C CA . THR B 1 441 ? -14.312 -18.203 -9.82 1 96.38 441 THR B CA 1
ATOM 7274 C C . THR B 1 441 ? -15.82 -18.141 -10.047 1 96.38 441 THR B C 1
ATOM 7276 O O . THR B 1 441 ? -16.281 -17.469 -10.969 1 96.38 441 THR B O 1
ATOM 7279 N N . GLU B 1 442 ? -16.516 -18.812 -9.203 1 95.38 442 GLU B N 1
ATOM 7280 C CA . GLU B 1 442 ? -17.984 -18.812 -9.32 1 95.38 442 GLU B CA 1
ATOM 7281 C C . GLU B 1 442 ? -18.547 -17.422 -9.094 1 95.38 442 GLU B C 1
ATOM 7283 O O . GLU B 1 442 ? -19.453 -16.984 -9.805 1 95.38 442 GLU B O 1
ATOM 7288 N N . ARG B 1 443 ? -18 -16.781 -8.148 1 93.94 443 ARG B N 1
ATOM 7289 C CA . ARG B 1 443 ? -18.406 -15.414 -7.895 1 93.94 443 ARG B CA 1
ATOM 7290 C C . ARG B 1 443 ? -18.141 -14.531 -9.109 1 93.94 443 ARG B C 1
ATOM 7292 O O . ARG B 1 443 ? -19 -13.734 -9.508 1 93.94 443 ARG B O 1
ATOM 7299 N N . LEU B 1 444 ? -17 -14.648 -9.664 1 96.06 444 LEU B N 1
ATOM 7300 C CA . LEU B 1 444 ? -16.641 -13.844 -10.828 1 96.06 444 LEU B CA 1
ATOM 7301 C C . LEU B 1 444 ? -17.531 -14.172 -12.016 1 96.06 444 LEU B C 1
ATOM 7303 O O . LEU B 1 444 ? -17.922 -13.273 -12.766 1 96.06 444 LEU B O 1
ATOM 7307 N N . ARG B 1 445 ? -17.828 -15.445 -12.172 1 95.25 445 ARG B N 1
ATOM 7308 C CA . ARG B 1 445 ? -18.75 -15.859 -13.234 1 95.25 445 ARG B CA 1
ATOM 7309 C C . ARG B 1 445 ? -20.109 -15.195 -13.078 1 95.25 445 ARG B C 1
ATOM 7311 O O . ARG B 1 445 ? -20.672 -14.68 -14.047 1 95.25 445 ARG B O 1
ATOM 7318 N N . ALA B 1 446 ? -20.594 -15.266 -11.859 1 92.94 446 ALA B N 1
ATOM 7319 C CA . ALA B 1 446 ? -21.906 -14.68 -11.586 1 92.94 446 ALA B CA 1
ATOM 7320 C C . ALA B 1 446 ? -21.906 -13.18 -11.875 1 92.94 446 ALA B C 1
ATOM 7322 O O . ALA B 1 446 ? -22.828 -12.656 -12.5 1 92.94 446 ALA B O 1
ATOM 7323 N N . LYS B 1 447 ? -20.906 -12.562 -11.453 1 90.62 447 LYS B N 1
ATOM 7324 C CA . LYS B 1 447 ? -20.781 -11.125 -11.68 1 90.62 447 LYS B CA 1
ATOM 7325 C C . LYS B 1 447 ? -20.703 -10.805 -13.172 1 90.62 447 LYS B C 1
ATOM 7327 O O . LYS B 1 447 ? -21.375 -9.883 -13.648 1 90.62 447 LYS B O 1
ATOM 7332 N N . GLN B 1 448 ? -19.922 -11.539 -13.883 1 91.62 448 GLN B N 1
ATOM 7333 C CA . GLN B 1 448 ? -19.703 -11.258 -15.297 1 91.62 448 GLN B CA 1
ATOM 7334 C C . GLN B 1 448 ? -20.922 -11.617 -16.125 1 91.62 448 GLN B C 1
ATOM 7336 O O . GLN B 1 448 ? -21.203 -10.969 -17.141 1 91.62 448 GLN B O 1
ATOM 7341 N N . ARG B 1 449 ? -21.656 -12.578 -15.742 1 88.12 449 ARG B N 1
ATOM 7342 C CA . ARG B 1 449 ? -22.922 -12.914 -16.422 1 88.12 449 ARG B CA 1
ATOM 7343 C C . ARG B 1 449 ? -23.922 -11.773 -16.297 1 88.12 449 ARG B C 1
ATOM 7345 O O . ARG B 1 449 ? -24.625 -11.453 -17.25 1 88.12 449 ARG B O 1
ATOM 7352 N N . PHE B 1 450 ? -23.906 -11.266 -15.156 1 82.69 450 PHE B N 1
ATOM 7353 C CA . PHE B 1 450 ? -24.828 -10.164 -14.891 1 82.69 450 PHE B CA 1
ATOM 7354 C C . PHE B 1 450 ? -24.484 -8.945 -15.742 1 82.69 450 PHE B C 1
ATOM 7356 O O . PHE B 1 450 ? -25.375 -8.312 -16.312 1 82.69 450 PHE B O 1
ATOM 7363 N N . LEU B 1 451 ? -23.266 -8.68 -15.898 1 77.38 451 LEU B N 1
ATOM 7364 C CA . LEU B 1 451 ? -22.828 -7.512 -16.656 1 77.38 451 LEU B CA 1
ATOM 7365 C C . LEU B 1 451 ? -23.016 -7.734 -18.156 1 77.38 451 LEU B C 1
ATOM 7367 O O . LEU B 1 451 ? -23.344 -6.801 -18.891 1 77.38 451 LEU B O 1
ATOM 7371 N N . ALA B 1 452 ? -22.828 -8.93 -18.562 1 74.62 452 ALA B N 1
ATOM 7372 C CA . ALA B 1 452 ? -23 -9.266 -19.984 1 74.62 452 ALA B CA 1
ATOM 7373 C C . ALA B 1 452 ? -24.469 -9.172 -20.391 1 74.62 452 ALA B C 1
ATOM 7375 O O . ALA B 1 452 ? -24.781 -8.719 -21.5 1 74.62 452 ALA B O 1
ATOM 7376 N N . ARG B 1 453 ? -25.312 -9.516 -19.562 1 71.19 453 ARG B N 1
ATOM 7377 C CA . ARG B 1 453 ? -26.75 -9.461 -19.844 1 71.19 453 ARG B CA 1
ATOM 7378 C C . ARG B 1 453 ? -27.25 -8.016 -19.875 1 71.19 453 ARG B C 1
ATOM 7380 O O . ARG B 1 453 ? -28.078 -7.652 -20.703 1 71.19 453 ARG B O 1
ATOM 7387 N N . SER B 1 454 ? -26.719 -7.297 -18.984 1 65.44 454 SER B N 1
ATOM 7388 C CA . SER B 1 454 ? -27.141 -5.902 -18.906 1 65.44 454 SER B CA 1
ATOM 7389 C C . SER B 1 454 ? -26.703 -5.121 -20.141 1 65.44 454 SER B C 1
ATOM 7391 O O . SER B 1 454 ? -27.406 -4.219 -20.594 1 65.44 454 SER B O 1
ATOM 7393 N N . ALA B 1 455 ? -25.656 -5.484 -20.672 1 58 455 ALA B N 1
ATOM 7394 C CA . ALA B 1 455 ? -25.156 -4.82 -21.875 1 58 455 ALA B CA 1
ATOM 7395 C C . ALA B 1 455 ? -26 -5.203 -23.094 1 58 455 ALA B C 1
ATOM 7397 O O . ALA B 1 455 ? -26.188 -4.395 -24 1 58 455 ALA B O 1
ATOM 7398 N N . GLN B 1 456 ? -26.5 -6.402 -23.031 1 54.97 456 GLN B N 1
ATOM 7399 C CA . GLN B 1 456 ? -27.344 -6.852 -24.125 1 54.97 456 GLN B CA 1
ATOM 7400 C C . GLN B 1 456 ? -28.734 -6.203 -24.062 1 54.97 456 GLN B C 1
ATOM 7402 O O . GLN B 1 456 ? -29.391 -6.027 -25.078 1 54.97 456 GLN B O 1
ATOM 7407 N N . MET B 1 457 ? -29.047 -5.754 -22.859 1 49.75 457 MET B N 1
ATOM 7408 C CA . MET B 1 457 ? -30.344 -5.121 -22.703 1 49.75 457 MET B CA 1
ATOM 7409 C C . MET B 1 457 ? -30.281 -3.633 -23.031 1 49.75 457 MET B C 1
ATOM 7411 O O . MET B 1 457 ? -31.297 -2.99 -23.25 1 49.75 457 MET B O 1
ATOM 7415 N N . LEU B 1 458 ? -29.109 -3.115 -23.031 1 42.53 458 LEU B N 1
ATOM 7416 C CA . LEU B 1 458 ? -28.984 -1.729 -23.469 1 42.53 458 LEU B CA 1
ATOM 7417 C C . LEU B 1 458 ? -28.75 -1.648 -24.984 1 42.53 458 LEU B C 1
ATOM 7419 O O . LEU B 1 458 ? -29.234 -0.723 -25.625 1 42.53 458 LEU B O 1
#

Organism: Varroa destructor (NCBI:txid109461)

Solvent-accessible surface area (backbone atoms only — not comparable to full-atom values): 51811 Å² total; per-residue (Å²): 136,76,88,75,74,70,64,70,74,68,66,74,72,49,70,64,62,52,47,52,48,49,48,50,48,47,49,47,51,48,46,50,49,44,49,55,50,44,60,68,58,54,75,52,63,88,66,58,75,77,63,71,74,62,79,68,73,57,68,60,85,65,80,58,55,41,39,61,64,66,34,36,34,35,55,37,30,81,61,23,61,32,64,30,55,35,43,30,52,50,47,51,33,58,77,67,69,51,39,55,58,57,41,84,58,80,64,41,38,54,56,68,46,61,38,48,71,84,60,51,41,73,72,55,54,47,94,87,51,45,28,31,36,52,48,33,39,12,43,36,70,70,41,47,57,71,61,38,54,91,80,44,43,31,33,38,43,38,40,59,47,38,60,26,48,53,47,45,38,60,68,69,45,40,38,76,73,69,70,36,54,69,68,56,36,56,71,28,70,66,56,46,51,46,36,63,75,49,30,53,93,63,62,47,46,65,31,47,62,41,38,35,61,52,41,61,66,93,79,47,52,71,68,54,48,53,51,49,48,51,48,49,60,70,65,38,76,43,63,33,37,46,94,42,42,60,62,32,48,54,51,46,32,61,74,28,45,51,44,67,76,51,70,49,68,51,85,51,64,42,62,68,68,86,76,83,73,52,71,67,47,37,55,42,36,34,60,68,19,42,67,29,39,53,48,40,52,51,44,52,53,49,44,50,51,49,44,54,60,68,28,60,67,57,48,51,50,51,41,29,50,51,52,50,54,36,52,47,52,43,64,69,31,42,66,45,78,30,88,39,91,47,73,49,19,33,49,89,51,89,58,30,32,10,48,25,61,25,79,90,40,52,72,62,71,68,76,64,48,70,73,58,58,80,64,76,75,70,81,74,76,78,76,78,87,78,85,79,90,75,77,88,72,79,73,82,80,78,82,75,80,79,79,78,78,76,82,73,83,74,81,74,72,72,69,58,61,62,56,51,54,36,53,50,49,51,19,46,55,43,46,54,54,37,36,18,68,64,48,48,49,50,50,51,50,54,52,43,40,52,54,33,51,52,59,72,72,102,136,75,84,73,71,65,62,67,71,63,63,70,66,46,69,62,59,52,46,49,49,50,47,49,47,47,46,48,49,46,47,50,47,43,49,54,50,45,61,66,58,56,61,72,66,81,64,60,75,75,63,73,73,62,79,68,71,58,69,59,86,67,80,57,54,40,39,60,63,68,33,36,36,36,54,35,31,82,62,22,60,31,63,31,54,35,42,30,51,50,46,50,31,58,77,66,70,51,39,54,60,58,42,83,57,79,63,41,38,55,56,69,46,60,38,48,72,84,61,52,42,72,72,54,54,46,92,87,50,45,27,32,37,52,48,33,39,13,44,35,71,71,42,49,57,72,60,38,55,92,80,44,43,30,33,37,43,38,41,61,49,39,60,26,48,54,46,44,38,59,69,68,46,38,38,75,73,69,69,34,54,70,69,55,38,55,71,28,68,67,56,47,52,46,34,62,76,49,30,54,95,62,64,47,46,64,31,46,63,41,38,35,60,53,40,61,66,93,80,48,53,73,66,54,49,53,52,49,48,52,50,50,60,70,64,39,77,41,63,34,39,47,93,43,43,60,62,32,48,53,51,46,31,59,73,28,45,51,44,67,75,52,72,50,68,49,85,51,61,42,63,67,71,88,77,81,74,53,70,67,46,38,55,42,35,35,60,67,18,43,66,27,39,52,48,40,52,52,43,52,51,49,44,52,52,51,44,54,61,69,29,59,68,56,48,52,51,52,40,29,50,50,52,49,53,36,51,48,52,43,64,68,30,42,66,45,78,32,88,37,89,48,71,49,20,33,48,90,52,90,58,28,35,9,48,26,61,25,79,90,40,51,71,60,68,69,79,64,48,73,74,60,65,79,68,78,77,72,80,70,80,77,77,81,84,80,87,82,86,79,88,80,79,82,73,84,77,79,80,74,81,80,79,78,80,76,82,74,84,74,80,73,71,68,70,57,60,62,56,50,54,37,51,49,50,51,17,45,55,43,46,55,52,38,37,16,71,63,48,46,50,50,51,51,50,54,54,43,38,53,54,31,51,52,59,71,72,102

pLDDT: mean 76.67, std 28.46, range [14.6, 98.94]

Foldseek 3Di:
DDPPPPPPVPPPPDPVVVVVVVVVVVVVVVVVVVVLVVVLVPVQPVQPPPPPPLPVLQLPPPPDDDDFQQAEEELQFAQQLLQFVLLLNLLVCVVVVFAEQAAPADQEQDPLDAHAPVRGDPLLAASNAHRYYRGHGADDLVRVPVRTRPPYAAEYEAEQQLSSLVSVCLQVVCCVVLVHDLVVCLVDVVSLVVCLVPPDVNHHHALNRCSSNPDNCVPDDPVRLVVSLVVCSRRHSAYHYSVCNLLRLVVVCVSRVHDLLSSQADRPFAFPDPDDDDPSSSVSSCVSRVSSVVSNVVRVVVSVVSCVSVPVVVSVVSSVVSVVVNVVLCVQWFPDWAAEPDQFFGEPTPRGTTTHTDPLLAQPPVVVCVLVPPPPPPPPDDDDDDDDDDDDPPPPDDDDDDPPPPPPPPPPDPPPPVVVVVSNVSSVSSSSNRGGDNSSSVVSSSVSSVNRVVVVVD/DDPPPPPPVPPPPDPVVVVVVVVVVVVVVVVVVVCLVVVLVPQPVVQPPVPPPLPVLQLPPPPDDDDFQQAEEELQFAQQLLQFVLLLNLLVCVVVVFAEQAAPADQEQDPLDAHAPVRGDPLLAASVAHRYYRGHGADDLVRVPVRTPPPYAAEYEAEQQLSSLVSVCLQVVCCVVLVHDLVVCLVDVVSLVVCLVPPDVNQHHALNVCSSNVDNCVPDDPVRLVVSLVVCVVRHSAYHYSVCNLLRLVVVCVSRVHDLLSSQADRPFAFPDPDDDDPSSSVSSCVSRVSSVVSNVVRVVVSVVSCVSVPVVVSVVSSVVSVVVNVVLCVQWFPDWAAEPDQFFGEDTPRGTTTHTDPLLAQPPVVVPVLVPPPPPDPPDPDDDDDDDDDDDDPPDDDDDDPDPPPPPPPPPPVVPVVVVVSNVSSVSSSSNRGGDNSSSVVSSSVSSVNRVVVVVD